Protein AF-A0A7C1D3D1-F1 (afdb_monomer)

Solvent-accessible surface area (backbone atoms only — not comparable to full-atom values): 54475 Å² total; per-residue (Å²): 85,55,69,66,58,36,44,49,54,46,43,68,44,29,42,27,50,75,48,69,66,54,50,51,54,50,48,35,51,50,38,66,55,61,50,80,50,74,45,80,40,49,67,90,71,43,59,75,74,49,47,86,42,44,49,35,44,33,32,59,25,36,41,66,65,85,86,52,43,33,40,32,36,40,33,36,32,58,39,58,66,38,72,73,76,35,51,70,59,54,49,52,50,50,39,48,59,34,65,21,75,82,83,52,78,71,43,47,34,33,44,34,39,42,33,24,75,78,29,44,51,36,33,49,28,46,36,34,63,47,81,76,77,80,70,78,70,87,78,82,76,95,82,75,89,77,87,81,67,101,70,86,67,79,77,73,73,89,63,86,62,52,44,38,35,30,30,41,70,27,3,59,90,31,67,41,52,56,59,38,74,40,44,35,68,49,33,40,43,74,87,57,67,58,41,72,67,56,54,51,54,46,53,40,40,69,59,55,52,52,53,49,44,56,53,50,50,53,48,41,54,54,45,24,57,50,44,51,49,47,42,71,74,33,71,66,57,36,52,49,28,65,75,40,72,48,50,49,56,62,48,28,54,48,53,56,47,50,52,50,52,48,56,35,50,20,65,57,7,49,28,62,16,47,87,90,52,60,86,42,72,12,36,66,54,38,73,59,38,50,75,68,43,74,46,39,86,76,93,43,55,42,54,73,44,48,45,46,46,34,55,39,39,26,26,56,24,67,83,27,54,92,59,71,23,50,36,76,80,49,67,17,20,41,60,53,54,45,72,60,90,33,45,57,69,60,67,51,62,70,91,84,46,86,58,84,52,63,56,59,57,41,45,48,81,50,70,42,99,89,68,46,73,17,73,8,56,53,43,53,51,68,48,51,51,62,34,52,61,58,70,48,102,47,41,41,56,57,45,50,26,52,58,55,50,27,61,48,47,44,63,46,56,51,58,39,84,93,43,43,70,58,51,52,51,39,58,72,63,70,54,89,59,41,59,58,51,53,26,50,76,61,69,51,73,87,76,56,62,72,56,41,49,50,51,36,52,53,52,49,42,54,50,50,42,50,68,70,59,51,74,60,81,39,74,45,76,61,55,60,74,43,44,48,84,82,48,48,82,43,71,50,60,38,64,42,83,40,74,53,81,63,92,64,80,77,61,52,61,69,48,47,46,49,43,69,75,43,36,88,81,37,40,57,56,42,46,54,39,57,77,66,74,60,74,50,101,92,46,64,79,79,66,47,64,71,54,58,78,38,26,69,63,53,45,50,54,65,73,69,46,73,47,75,36,67,67,29,43,39,24,62,55,63,53,42,35,48,53,51,50,43,51,51,44,59,45,38,52,68,69,54,57,92,83,76,62,81,69,77,69,96,67,81,91,76,90,84,88,89,85,86,89,88,88,90,88,86,81,88,71,47,76,49,78,76,82,47,64,47,79,51,60,88,79,43,43,31,40,33,40,46,38,36,56,51,25,58,53,66,68,61,53,51,54,49,49,54,54,47,55,52,50,47,72,75,54,66,79,86,75,52,75,65,56,48,52,49,48,40,63,66,58,50,60,52,53,55,54,41,52,53,69,48,70,26,54,47,66,39,35,40,59,80,50,31,51,48,45,50,50,42,67,55,69,42,51,81,74,48,26,40,56,52,28,34,25,40,42,29,35,36,35,43,38,32,36,28,40,33,92,97,46,57,66,68,60,52,50,51,48,35,54,52,52,30,39,53,56,47,23,58,77,67,75,43,72,90,62,75,52,56,40,91,75,64,29,75,44,75,58,84,44,68,61,52,45,48,48,51,48,51,48,47,71,44,44,51,63,78,45,71,56,58,94,72,38,53,46,78,48,75,43,97,74,89,81,91,76,76,86,83,90,87,91,87,89,89,90,91,89,86,88,89,88,90,85,89,79,94,75,90,79,78,87,75,82,82,75,92,42,71,37,53,48,44,46,49,34,61,74,69,19,48,36,29,21,18,75,46,61,63,28,28,53,41,21,49,50,39,54,52,44,62,38,58,51,66,54,76,56,69,90,76,57,70,70,63,77,85,43,75,87,33,44,29,68,39,58,69,86,62,76,81,81,80,42,94,85,47,47,62,57,52,55,47,44,66,60,44,48,60,56,38,68,73,44,81,50,68,70,61,27,49,51,43,45,48,67,62,75,105

Sequence (952 aa):
MDKHQARNLIKETFENSFEKDRFTGFIKNLLNRIEAAPLTYQGNYIPEKFRPSIKTLERIGKFSDGENSLDILIITLQKETSLERARTMQRNFIAWYLNGSRGGEMKDAALVAYVSPDSADWRFSLVKMDYKFDLPAPQADASRQAGKTDTGKVKVKQDFTPARRWSFLVGVNEKSHTAQSRLIKILADDEHNPTLAQLEEAFNIETVTKEFFLKYRELFIRTKEALDRVVKNDPKIKADFEAKGVDTVNFAKKLLGQIVFLYFLQKKGWFGVGRDDDWGTGSKHFLRELFEKKHSDYENFFDEILEPLFYEALRTGKDREHIDYYYSRFNCKIPFLNGGLFDPIGNYDWVHTDIHLPNELFSNSRKTKEGDEGDGVLDVFDRYNFTVREEEPLEKEVAIDPELLGKAYEKFNAIRPDNFDEFTKALKSGRKGEENKFNKKFGVYYTPREIVHYMCQQSLINYLHTELNTSPVSYQNIGNAQTDAFGNRVKRGQQDLTIENRSQPEIKKEDIETFIKYSDQVREHEAAVQAKGRETRDYSYKIPESIRQNAARIDQKLAEITVCDPAVGSGAFPVGMMNEIVRARNVLSVFLNHSDTDIPAPESNTDISVCENTTDKNVCVTITRRNLPHWTKEGAIYWITFRLADSLPREKLNQWKAKRDYWISRHPEPWSDEEWKEYNRRFGSRLEKWLDVGYGSCTLAKPAIREIVQECILRFNGERLLVHAGVIMPNHVHLLLEPLAGNSLSDLLKGMKGASSRKINQLLNTTGNRFWMDESYDHIVRSEAQYQHFIRYIMENPIKANLSEGQYWLYEGSTGIPACDSQTGMSVPHNSQTGMSVPHNSQTRMSVPRSDYEFKRRCIEHSLYGVDIDPGAVEIAKLRLWLSLVVDEEDIRQIKPLPNLDYKIVCGNSLLGVEKNLFNNQLFAELERLKPFYFDETNPSKKQEYKKQIDD

pLDDT: mean 74.48, std 19.75, range [20.23, 97.75]

Structure (mmCIF, N/CA/C/O backbone):
data_AF-A0A7C1D3D1-F1
#
_entry.id   AF-A0A7C1D3D1-F1
#
loop_
_atom_site.group_PDB
_atom_site.id
_atom_site.type_symbol
_atom_site.label_atom_id
_atom_site.label_alt_id
_atom_site.label_comp_id
_atom_site.label_asym_id
_atom_site.label_entity_id
_atom_site.label_seq_id
_atom_site.pdbx_PDB_ins_code
_atom_site.Cartn_x
_atom_site.Cartn_y
_atom_site.Cartn_z
_atom_site.occupancy
_atom_site.B_iso_or_equiv
_atom_site.auth_seq_id
_atom_site.auth_comp_id
_atom_site.auth_asym_id
_atom_site.auth_atom_id
_atom_site.pdbx_PDB_model_num
ATOM 1 N N . MET A 1 1 ? 6.795 -21.781 33.298 1.00 85.50 1 MET A N 1
ATOM 2 C CA . MET A 1 1 ? 6.417 -22.670 32.163 1.00 85.50 1 MET A CA 1
ATOM 3 C C . MET A 1 1 ? 7.603 -22.775 31.205 1.00 85.50 1 MET A C 1
ATOM 5 O O . MET A 1 1 ? 8.284 -21.776 31.012 1.00 85.50 1 MET A O 1
ATOM 9 N N . ASP A 1 2 ? 7.898 -23.935 30.603 1.00 87.81 2 ASP A N 1
ATOM 10 C CA . ASP A 1 2 ? 9.023 -24.028 29.652 1.00 87.81 2 ASP A CA 1
ATOM 11 C C . ASP A 1 2 ? 8.688 -23.453 28.254 1.00 87.81 2 ASP A C 1
ATOM 13 O O . ASP A 1 2 ? 7.528 -23.233 27.896 1.00 87.81 2 ASP A O 1
ATOM 17 N N . LYS A 1 3 ? 9.712 -23.202 27.423 1.00 85.81 3 LYS A N 1
ATOM 18 C CA . LYS A 1 3 ? 9.529 -22.595 26.087 1.00 85.81 3 LYS A CA 1
ATOM 19 C C . LYS A 1 3 ? 8.708 -23.456 25.123 1.00 85.81 3 LYS A C 1
ATOM 21 O O . LYS A 1 3 ? 8.092 -22.910 24.210 1.00 85.81 3 LYS A O 1
ATOM 26 N N . HIS A 1 4 ? 8.737 -24.778 25.264 1.00 87.12 4 HIS A N 1
ATOM 27 C CA . HIS A 1 4 ? 7.985 -25.687 24.403 1.00 87.12 4 HIS A CA 1
ATOM 28 C C . HIS A 1 4 ? 6.501 -25.680 24.784 1.00 87.12 4 HIS A C 1
ATOM 30 O O . HIS A 1 4 ? 5.641 -25.549 23.917 1.00 87.12 4 HIS A O 1
ATOM 36 N N . GLN A 1 5 ? 6.201 -25.718 26.082 1.00 90.69 5 GLN A N 1
ATOM 37 C CA . GLN A 1 5 ? 4.853 -25.537 26.617 1.00 90.69 5 GLN A CA 1
ATOM 38 C C . GLN A 1 5 ? 4.266 -24.179 26.205 1.00 90.69 5 GLN A C 1
ATOM 40 O O . GLN A 1 5 ? 3.139 -24.129 25.719 1.00 90.69 5 GLN A O 1
ATOM 45 N N . ALA A 1 6 ? 5.052 -23.099 26.293 1.00 90.69 6 ALA A N 1
ATOM 46 C CA . ALA A 1 6 ? 4.629 -21.767 25.857 1.00 90.69 6 ALA A CA 1
ATOM 47 C C . ALA A 1 6 ? 4.266 -21.725 24.361 1.00 90.69 6 ALA A C 1
ATOM 49 O O . ALA A 1 6 ? 3.249 -21.143 23.986 1.00 90.69 6 ALA A O 1
ATOM 50 N N . ARG A 1 7 ? 5.067 -22.373 23.500 1.00 91.00 7 ARG A N 1
ATOM 51 C CA . ARG A 1 7 ? 4.778 -22.496 22.059 1.00 91.00 7 ARG A CA 1
ATOM 52 C C . ARG A 1 7 ? 3.476 -23.237 21.802 1.00 91.00 7 ARG A C 1
ATOM 54 O O . ARG A 1 7 ? 2.664 -22.758 21.016 1.00 91.00 7 ARG A O 1
ATOM 61 N N . ASN A 1 8 ? 3.275 -24.369 22.473 1.00 92.19 8 ASN A N 1
ATOM 62 C CA . ASN A 1 8 ? 2.062 -25.165 22.321 1.00 92.19 8 ASN A CA 1
ATOM 63 C C . ASN A 1 8 ? 0.826 -24.387 22.773 1.00 92.19 8 ASN A C 1
ATOM 65 O O . ASN A 1 8 ? -0.146 -24.343 22.030 1.00 92.19 8 ASN A O 1
ATOM 69 N N . LEU A 1 9 ? 0.893 -23.690 23.911 1.00 94.44 9 LEU A N 1
ATOM 70 C CA . LEU A 1 9 ? -0.209 -22.864 24.404 1.00 94.44 9 LEU A CA 1
ATOM 71 C C . LEU A 1 9 ? -0.595 -21.761 23.407 1.00 94.44 9 LEU A C 1
ATOM 73 O O . LEU A 1 9 ? -1.779 -21.550 23.136 1.00 94.44 9 LEU A O 1
ATOM 77 N N . ILE A 1 10 ? 0.397 -21.065 22.838 1.00 94.44 10 ILE A N 1
ATOM 78 C CA . ILE A 1 10 ? 0.148 -20.053 21.803 1.00 94.44 10 ILE A CA 1
ATOM 79 C C . ILE A 1 10 ? -0.471 -20.707 20.572 1.00 94.44 10 ILE A C 1
ATOM 81 O O . ILE A 1 10 ? -1.467 -20.203 20.074 1.00 94.44 10 ILE A O 1
ATOM 85 N N . LYS A 1 11 ? 0.073 -21.831 20.099 1.00 93.50 11 LYS A N 1
ATOM 86 C CA . LYS A 1 11 ? -0.432 -22.533 18.916 1.00 93.50 11 LYS A CA 1
ATOM 87 C C . LYS A 1 11 ? -1.883 -22.989 19.097 1.00 93.50 11 LYS A C 1
ATOM 89 O O . LYS A 1 11 ? -2.734 -22.714 18.257 1.00 93.50 11 LYS A O 1
ATOM 94 N N . GLU A 1 12 ? -2.185 -23.626 20.224 1.00 94.56 12 GLU A N 1
ATOM 95 C CA . GLU A 1 12 ? -3.533 -24.080 20.579 1.00 94.56 12 GLU A CA 1
ATOM 96 C C . GLU A 1 12 ? -4.528 -22.922 20.676 1.00 94.56 12 GLU A C 1
ATOM 98 O O . GLU A 1 12 ? -5.694 -23.082 20.318 1.00 94.56 12 GLU A O 1
ATOM 103 N N . THR A 1 13 ? -4.080 -21.746 21.116 1.00 95.19 13 THR A N 1
ATOM 104 C CA . THR A 1 13 ? -4.948 -20.569 21.239 1.00 95.19 13 THR A CA 1
ATOM 105 C C . THR A 1 13 ? -5.093 -19.824 19.909 1.00 95.19 13 THR A C 1
ATOM 107 O O . THR A 1 13 ? -6.203 -19.466 19.535 1.00 95.19 13 THR A O 1
ATOM 110 N N . PHE A 1 14 ? -3.992 -19.574 19.196 1.00 95.19 14 PHE A N 1
ATOM 111 C CA . PHE A 1 14 ? -3.910 -18.615 18.088 1.00 95.19 14 PHE A CA 1
ATOM 112 C C . PHE A 1 14 ? -3.976 -19.242 16.689 1.00 95.19 14 PHE A C 1
ATOM 114 O O . PHE A 1 14 ? -4.150 -18.492 15.739 1.00 95.19 14 PHE A O 1
ATOM 121 N N . GLU A 1 15 ? -3.865 -20.564 16.526 1.00 94.00 15 GLU A N 1
ATOM 122 C CA . GLU A 1 15 ? -4.040 -21.239 15.217 1.00 94.00 15 GLU A CA 1
ATOM 123 C C . GLU A 1 15 ? -5.403 -21.941 15.097 1.00 94.00 15 GLU A C 1
ATOM 125 O O . GLU A 1 15 ? -5.578 -22.888 14.336 1.00 94.00 15 GLU A O 1
ATOM 130 N N . ASN A 1 16 ? -6.373 -21.519 15.908 1.00 93.00 16 ASN A N 1
ATOM 131 C CA . ASN A 1 16 ? -7.685 -22.143 16.017 1.00 93.00 16 ASN A CA 1
ATOM 132 C C . ASN A 1 16 ? -8.775 -21.078 16.174 1.00 93.00 16 ASN A C 1
ATOM 134 O O . ASN A 1 16 ? -8.510 -19.955 16.619 1.00 93.00 16 ASN A O 1
ATOM 138 N N . SER A 1 17 ? -10.019 -21.473 15.895 1.00 93.06 17 SER A N 1
ATOM 139 C CA . SER A 1 17 ? -11.197 -20.639 16.130 1.00 93.06 17 SER A CA 1
ATOM 140 C C . SER A 1 17 ? -11.297 -20.185 17.584 1.00 93.06 17 SER A C 1
ATOM 142 O O . SER A 1 17 ? -10.902 -20.919 18.503 1.00 93.06 17 SER A O 1
ATOM 144 N N . PHE A 1 18 ? -11.839 -18.981 17.785 1.00 94.50 18 PHE A N 1
ATOM 145 C CA . PHE A 1 18 ? -11.910 -18.366 19.107 1.00 94.50 18 PHE A CA 1
ATOM 146 C C . PHE A 1 18 ? -12.724 -19.219 20.082 1.00 94.50 18 PHE A C 1
ATOM 148 O O . PHE A 1 18 ? -13.875 -19.569 19.829 1.00 94.50 18 PHE A O 1
ATOM 155 N N . GLU A 1 19 ? -12.143 -19.481 21.249 1.00 93.69 19 GLU A N 1
ATOM 156 C CA . GLU A 1 19 ? -12.828 -20.127 22.358 1.00 93.69 19 GLU A CA 1
ATOM 157 C C . GLU A 1 19 ? -12.471 -19.421 23.659 1.00 93.69 19 GLU A C 1
ATOM 159 O O . GLU A 1 19 ? -11.299 -19.231 23.998 1.00 93.69 19 GLU A O 1
ATOM 164 N N . LYS A 1 20 ? -13.507 -19.028 24.401 1.00 92.75 20 LYS A N 1
ATOM 165 C CA . LYS A 1 20 ? -13.372 -18.194 25.595 1.00 92.75 20 LYS A CA 1
ATOM 166 C C . LYS A 1 20 ? -12.507 -18.837 26.676 1.00 92.75 20 LYS A C 1
ATOM 168 O O . LYS A 1 20 ? -11.719 -18.131 27.307 1.00 92.75 20 LYS A O 1
ATOM 173 N N . ASP A 1 21 ? -12.635 -20.143 26.886 1.00 93.19 21 ASP A N 1
ATOM 174 C CA . ASP A 1 21 ? -11.895 -20.847 27.934 1.00 93.19 21 ASP A CA 1
ATOM 175 C C . ASP A 1 21 ? -10.408 -20.955 27.587 1.00 93.19 21 ASP A C 1
ATOM 177 O O . ASP A 1 21 ? -9.565 -20.625 28.426 1.00 93.19 21 ASP A O 1
ATOM 181 N N . ARG A 1 22 ? -10.076 -21.280 26.328 1.00 94.69 22 ARG A N 1
ATOM 182 C CA . ARG A 1 22 ? -8.693 -21.249 25.823 1.00 94.69 22 ARG A CA 1
ATOM 183 C C . ARG A 1 22 ? -8.091 -19.851 25.919 1.00 94.69 22 ARG A C 1
ATOM 185 O O . ARG A 1 22 ? -7.004 -19.696 26.470 1.00 94.69 22 ARG A O 1
ATOM 192 N N . PHE A 1 23 ? -8.818 -18.821 25.484 1.00 95.25 23 PHE A N 1
ATOM 193 C CA . PHE A 1 23 ? -8.365 -17.433 25.595 1.00 95.25 23 PHE A CA 1
ATOM 194 C C . PHE A 1 23 ? -8.132 -17.010 27.053 1.00 95.25 23 PHE A C 1
ATOM 196 O O . PHE A 1 23 ? -7.098 -16.433 27.384 1.00 95.25 23 PHE A O 1
ATOM 203 N N . THR A 1 24 ? -9.058 -17.337 27.955 1.00 93.75 24 THR A N 1
ATOM 204 C CA . THR A 1 24 ? -8.930 -17.013 29.383 1.00 93.75 24 THR A CA 1
ATOM 205 C C . THR A 1 24 ? -7.751 -17.753 30.018 1.00 93.75 24 THR A C 1
ATOM 207 O O . THR A 1 24 ? -7.014 -17.168 30.814 1.00 93.75 24 THR A O 1
ATOM 210 N N . GLY A 1 25 ? -7.546 -19.025 29.660 1.00 93.50 25 GLY A N 1
ATOM 211 C CA . GLY A 1 25 ? -6.389 -19.815 30.076 1.00 93.50 25 GLY A CA 1
ATOM 212 C C . GLY A 1 25 ? -5.076 -19.204 29.592 1.00 93.50 25 GLY A C 1
ATOM 213 O O . GLY A 1 25 ? -4.156 -19.014 30.387 1.00 93.50 25 GLY A O 1
ATOM 214 N N . PHE A 1 26 ? -5.012 -18.810 28.323 1.00 95.62 26 PHE A N 1
ATOM 215 C CA . PHE A 1 26 ? -3.870 -18.104 27.753 1.00 95.62 26 PHE A CA 1
ATOM 216 C C . PHE A 1 26 ? -3.559 -16.802 28.507 1.00 95.62 26 PHE A C 1
ATOM 218 O O . PHE A 1 26 ? -2.425 -16.609 28.934 1.00 95.62 26 PHE A O 1
ATOM 225 N N . ILE A 1 27 ? -4.557 -15.945 28.755 1.00 95.69 27 ILE A N 1
ATOM 226 C CA . ILE A 1 27 ? -4.365 -14.671 29.470 1.00 95.69 27 ILE A CA 1
ATOM 227 C C . ILE A 1 27 ? -3.850 -14.881 30.897 1.00 95.69 27 ILE A C 1
ATOM 229 O O . ILE A 1 27 ? -2.981 -14.137 31.347 1.00 95.69 27 ILE A O 1
ATOM 233 N N . LYS A 1 28 ? -4.362 -15.889 31.612 1.00 92.81 28 LYS A N 1
ATOM 234 C CA . LYS A 1 28 ? -3.890 -16.216 32.967 1.00 92.81 28 LYS A CA 1
ATOM 235 C C . LYS A 1 28 ? -2.410 -16.585 32.985 1.00 92.81 28 LYS A C 1
ATOM 237 O O . LYS A 1 28 ? -1.711 -16.159 33.893 1.00 92.81 28 LYS A O 1
ATOM 242 N N . ASN A 1 29 ? -1.948 -17.336 31.984 1.00 92.88 29 ASN A N 1
ATOM 243 C CA . ASN A 1 29 ? -0.531 -17.674 31.840 1.00 92.88 29 ASN A CA 1
ATOM 244 C C . ASN A 1 29 ? 0.295 -16.476 31.356 1.00 92.88 29 ASN A C 1
ATOM 246 O O . ASN A 1 29 ? 1.418 -16.298 31.797 1.00 92.88 29 ASN A O 1
ATOM 250 N N . LEU A 1 30 ? -0.252 -15.636 30.471 1.00 94.00 30 LEU A N 1
ATOM 251 C CA . LEU A 1 30 ? 0.457 -14.464 29.955 1.00 94.00 30 LEU A CA 1
ATOM 252 C C . LEU A 1 30 ? 0.711 -13.415 31.043 1.00 94.00 30 LEU A C 1
ATOM 254 O O . LEU A 1 30 ? 1.758 -12.782 31.040 1.00 94.00 30 LEU A O 1
ATOM 258 N N . LEU A 1 31 ? -0.257 -13.200 31.937 1.00 93.19 31 LEU A N 1
ATOM 259 C CA . LEU A 1 31 ? -0.202 -12.161 32.970 1.00 93.19 31 LEU A CA 1
ATOM 260 C C . LEU A 1 31 ? 0.178 -12.694 34.359 1.00 93.19 31 LEU A C 1
ATOM 262 O O . LEU A 1 31 ? 0.210 -11.911 35.307 1.00 93.19 31 LEU A O 1
ATOM 266 N N . ASN A 1 32 ? 0.410 -14.005 34.493 1.00 89.00 32 ASN A N 1
ATOM 267 C CA . ASN A 1 32 ? 0.604 -14.774 35.735 1.00 89.00 32 ASN A CA 1
ATOM 268 C C . ASN A 1 32 ? -0.574 -14.742 36.734 1.00 89.00 32 ASN A C 1
ATOM 270 O O . ASN A 1 32 ? -0.829 -15.716 37.444 1.00 89.00 32 ASN A O 1
ATOM 274 N N . ARG A 1 33 ? -1.347 -13.653 36.779 1.00 84.81 33 ARG A N 1
ATOM 275 C CA . ARG A 1 33 ? -2.555 -13.485 37.591 1.00 84.81 33 ARG A CA 1
ATOM 276 C C . ARG A 1 33 ? -3.531 -12.517 36.927 1.00 84.81 33 ARG A C 1
ATOM 278 O O . ARG A 1 33 ? -3.123 -11.534 36.321 1.00 84.81 33 ARG A O 1
ATOM 285 N N . ILE A 1 34 ? -4.828 -12.746 37.116 1.00 88.81 34 ILE A N 1
ATOM 286 C CA . ILE A 1 34 ? -5.884 -11.769 36.816 1.00 88.81 34 ILE A CA 1
ATOM 287 C C . ILE A 1 34 ? -6.905 -11.764 37.953 1.00 88.81 34 ILE A C 1
ATOM 289 O O . ILE A 1 34 ? -7.229 -12.815 38.507 1.00 88.81 34 ILE A O 1
ATOM 293 N N . GLU A 1 35 ? -7.436 -10.593 38.286 1.00 88.62 35 GLU A N 1
ATOM 294 C CA . GLU A 1 35 ? -8.586 -10.474 39.179 1.00 88.62 35 GLU A CA 1
ATOM 295 C C . GLU A 1 35 ? -9.862 -10.704 38.360 1.00 88.62 35 GLU A C 1
ATOM 297 O O . GLU A 1 35 ? -10.141 -9.972 37.405 1.00 88.62 35 GLU A O 1
ATOM 302 N N . ALA A 1 36 ? -10.638 -11.734 38.702 1.00 81.88 36 ALA A N 1
ATOM 303 C CA . ALA A 1 36 ? -11.886 -12.028 38.007 1.00 81.88 36 ALA A CA 1
ATOM 304 C C . ALA A 1 36 ? -12.906 -10.906 38.253 1.00 81.88 36 ALA A C 1
ATOM 306 O O . ALA A 1 36 ? -13.328 -10.668 39.381 1.00 81.88 36 ALA A O 1
ATOM 307 N N . ALA A 1 37 ? -13.327 -10.233 37.183 1.00 80.44 37 ALA A N 1
ATOM 308 C CA . ALA A 1 37 ? -14.263 -9.112 37.258 1.00 80.44 37 ALA A CA 1
ATOM 309 C C . ALA A 1 37 ? -15.312 -9.181 36.132 1.00 80.44 37 ALA A C 1
ATOM 311 O O . ALA A 1 37 ? -15.426 -8.218 35.357 1.00 80.44 37 ALA A O 1
ATOM 312 N N . PRO A 1 38 ? -16.054 -10.304 36.017 1.00 80.25 38 PRO A N 1
ATOM 313 C CA . PRO A 1 38 ? -16.938 -10.574 34.893 1.00 80.25 38 PRO A CA 1
ATOM 314 C C . PRO A 1 38 ? -18.013 -9.494 34.761 1.00 80.25 38 PRO A C 1
ATOM 316 O O . PRO A 1 38 ? -18.730 -9.191 35.715 1.00 80.25 38 PRO A O 1
ATOM 319 N N . LEU A 1 39 ? -18.120 -8.891 33.580 1.00 82.06 39 LEU A N 1
ATOM 320 C CA . LEU A 1 39 ? -19.143 -7.893 33.280 1.00 82.06 39 LEU A CA 1
ATOM 321 C C . LEU A 1 39 ? -19.487 -7.935 31.795 1.00 82.06 39 LEU A C 1
ATOM 323 O O . LEU A 1 39 ? -18.600 -7.790 30.966 1.00 82.06 39 LEU A O 1
ATOM 327 N N . THR A 1 40 ? -20.764 -8.096 31.454 1.00 82.12 40 THR A N 1
ATOM 328 C CA . THR A 1 40 ? -21.220 -8.144 30.056 1.00 82.12 40 THR A CA 1
ATOM 329 C C . THR A 1 40 ? -22.123 -6.960 29.740 1.00 82.12 40 THR A C 1
ATOM 331 O O . THR A 1 40 ? -23.067 -6.665 30.472 1.00 82.12 40 THR A O 1
ATOM 334 N N . TYR A 1 41 ? -21.860 -6.302 28.616 1.00 79.94 41 TYR A N 1
ATOM 335 C CA . TYR A 1 41 ? -22.664 -5.230 28.054 1.00 79.94 41 TYR A CA 1
ATOM 336 C C . TYR A 1 41 ? -23.212 -5.647 26.689 1.00 79.94 41 TYR A C 1
ATOM 338 O O . TYR A 1 41 ? -22.479 -6.122 25.822 1.00 79.94 41 TYR A O 1
ATOM 346 N N . GLN A 1 42 ? -24.509 -5.417 26.488 1.00 79.69 42 GLN A N 1
ATOM 347 C CA . GLN A 1 42 ? -25.218 -5.693 25.238 1.00 79.69 42 GLN A CA 1
ATOM 348 C C . GLN A 1 42 ? -26.399 -4.729 25.049 1.00 79.69 42 GLN A C 1
ATOM 350 O O . GLN A 1 42 ? -26.847 -4.085 26.002 1.00 79.69 42 GLN A O 1
ATOM 355 N N . GLY A 1 43 ? -26.902 -4.607 23.819 1.00 74.06 43 GLY A N 1
ATOM 356 C CA . GLY A 1 43 ? -28.086 -3.799 23.504 1.00 74.06 43 GLY A CA 1
ATOM 357 C C . GLY A 1 43 ? -27.928 -2.316 23.863 1.00 74.06 43 GLY A C 1
ATOM 358 O O . GLY A 1 43 ? -27.004 -1.643 23.399 1.00 74.06 43 GLY A O 1
ATOM 359 N N . ASN A 1 44 ? -28.821 -1.797 24.713 1.00 71.50 44 ASN A N 1
ATOM 360 C CA . ASN A 1 44 ? -28.851 -0.378 25.092 1.00 71.50 44 ASN A CA 1
ATOM 361 C C . ASN A 1 44 ? -27.587 0.097 25.825 1.00 71.50 44 ASN A C 1
ATOM 363 O O . ASN A 1 44 ? -27.313 1.295 25.857 1.00 71.50 44 ASN A O 1
ATOM 367 N N . TYR A 1 45 ? -26.791 -0.827 26.367 1.00 77.06 45 TYR A N 1
ATOM 368 C CA . TYR A 1 45 ? -25.536 -0.501 27.034 1.00 77.06 45 TYR A CA 1
ATOM 369 C C . TYR A 1 45 ? -24.371 -0.236 26.064 1.00 77.06 45 TYR A C 1
ATOM 371 O O . TYR A 1 45 ? -23.359 0.334 26.467 1.00 77.06 45 TYR A O 1
ATOM 379 N N . ILE A 1 46 ? -24.496 -0.583 24.787 1.00 83.38 46 ILE A N 1
ATOM 380 C CA . ILE A 1 46 ? -23.534 -0.145 23.771 1.00 83.38 46 ILE A CA 1
ATOM 381 C C . ILE A 1 46 ? -24.015 1.210 23.243 1.00 83.38 46 ILE A C 1
ATOM 383 O O . ILE A 1 46 ? -25.197 1.314 22.894 1.00 83.38 46 ILE A O 1
ATOM 387 N N . PRO A 1 47 ? -23.167 2.255 23.187 1.00 80.56 47 PRO A N 1
ATOM 388 C CA . PRO A 1 47 ? -23.553 3.528 22.592 1.00 80.56 47 PRO A CA 1
ATOM 389 C C . PRO A 1 47 ? -24.020 3.335 21.154 1.00 80.56 47 PRO A C 1
ATOM 391 O O . PRO A 1 47 ? -23.408 2.598 20.385 1.00 80.56 47 PRO A O 1
ATOM 394 N N . GLU A 1 48 ? -25.089 4.031 20.785 1.00 78.62 48 GLU A N 1
ATOM 395 C CA . GLU A 1 48 ? -25.778 3.839 19.507 1.00 78.62 48 GLU A CA 1
ATOM 396 C C . GLU A 1 48 ? -24.846 3.932 18.293 1.00 78.62 48 GLU A C 1
ATOM 398 O O . GLU A 1 48 ? -24.931 3.089 17.406 1.00 78.62 48 GLU A O 1
ATOM 403 N N . LYS A 1 49 ? -23.880 4.860 18.318 1.00 79.81 49 LYS A N 1
ATOM 404 C CA . LYS A 1 49 ? -22.881 5.048 17.252 1.00 79.81 49 LYS A CA 1
ATOM 405 C C . LYS A 1 49 ? -21.978 3.832 16.986 1.00 79.81 49 LYS A C 1
ATOM 407 O O . LYS A 1 49 ? -21.428 3.725 15.901 1.00 79.81 49 LYS A O 1
ATOM 412 N N . PHE A 1 50 ? -21.827 2.916 17.946 1.00 84.50 50 PHE A N 1
ATOM 413 C CA . PHE A 1 50 ? -20.987 1.716 17.806 1.00 84.50 50 PHE A CA 1
ATOM 414 C C . PHE A 1 50 ? -21.795 0.437 17.523 1.00 84.50 50 PHE A C 1
ATOM 416 O O . PHE A 1 50 ? -21.232 -0.571 17.095 1.00 84.50 50 PHE A O 1
ATOM 423 N N . ARG A 1 51 ? -23.122 0.465 17.714 1.00 83.56 51 ARG A N 1
ATOM 424 C CA . ARG A 1 51 ? -24.013 -0.693 17.500 1.00 83.56 51 ARG A CA 1
ATOM 425 C C . ARG A 1 51 ? -23.986 -1.299 16.090 1.00 83.56 51 ARG A C 1
ATOM 427 O O . ARG A 1 51 ? -24.203 -2.508 16.012 1.00 83.56 51 ARG A O 1
ATOM 434 N N . PRO A 1 52 ? -23.720 -0.550 14.994 1.00 82.56 52 PRO A N 1
ATOM 435 C CA . PRO A 1 52 ? -23.636 -1.144 13.658 1.00 82.56 52 PRO A CA 1
ATOM 436 C C . PRO A 1 52 ? -22.536 -2.198 13.510 1.00 82.56 52 PRO A C 1
ATOM 438 O O . PRO A 1 52 ? -22.567 -2.985 12.569 1.00 82.56 52 PRO A O 1
ATOM 441 N N . SER A 1 53 ? -21.548 -2.208 14.406 1.00 84.31 53 SER A N 1
ATOM 442 C CA . SER A 1 53 ? -20.374 -3.073 14.283 1.00 84.31 53 SER A CA 1
ATOM 443 C C . SER A 1 53 ? -20.027 -3.838 15.558 1.00 84.31 53 SER A C 1
ATOM 445 O O . SER A 1 53 ? -19.431 -4.908 15.467 1.00 84.31 53 SER A O 1
ATOM 447 N N . ILE A 1 54 ? -20.422 -3.342 16.735 1.00 88.50 54 ILE A N 1
ATOM 448 C CA . ILE A 1 54 ? -20.223 -4.016 18.022 1.00 88.50 54 ILE A CA 1
ATOM 449 C C . ILE A 1 54 ? -21.538 -4.636 18.493 1.00 88.50 54 ILE A C 1
ATOM 451 O O . ILE A 1 54 ? -22.546 -3.940 18.639 1.00 88.50 54 ILE A O 1
ATOM 455 N N . LYS A 1 55 ? -21.514 -5.943 18.764 1.00 90.12 55 LYS A N 1
ATOM 456 C CA . LYS A 1 55 ? -22.656 -6.709 19.277 1.00 90.12 55 LYS A CA 1
ATOM 457 C C . LYS A 1 55 ? -22.644 -6.783 20.804 1.00 90.12 55 LYS A C 1
ATOM 459 O O . LYS A 1 55 ? -23.665 -6.506 21.433 1.00 90.12 55 LYS A O 1
ATOM 464 N N . THR A 1 56 ? -21.500 -7.130 21.396 1.00 91.38 56 THR A N 1
ATOM 465 C CA . THR A 1 56 ? -21.319 -7.247 22.855 1.00 91.38 56 THR A CA 1
ATOM 466 C C . THR A 1 56 ? -19.915 -6.809 23.287 1.00 91.38 56 THR A C 1
ATOM 468 O O . THR A 1 56 ? -18.964 -6.882 22.508 1.00 91.38 56 THR A O 1
ATOM 471 N N . LEU A 1 57 ? -19.792 -6.366 24.543 1.00 92.50 57 LEU A N 1
ATOM 472 C CA . LEU A 1 57 ? -18.519 -6.225 25.259 1.00 92.50 57 LEU A CA 1
ATOM 473 C C . LEU A 1 57 ? -18.597 -7.067 26.525 1.00 92.50 57 LEU A C 1
ATOM 475 O O . LEU A 1 57 ? -19.487 -6.854 27.344 1.00 92.50 57 LEU A O 1
ATOM 479 N N . GLU A 1 58 ? -17.655 -7.974 26.716 1.00 93.25 58 GLU A N 1
ATOM 480 C CA . GLU A 1 58 ? -17.502 -8.741 27.944 1.00 93.25 58 GLU A CA 1
ATOM 481 C C . GLU A 1 58 ? -16.131 -8.461 28.564 1.00 93.25 58 GLU A C 1
ATOM 483 O O . GLU A 1 58 ? -15.105 -8.662 27.930 1.00 93.25 58 GLU A O 1
ATOM 488 N N . ARG A 1 59 ? -16.093 -8.009 29.818 1.00 92.62 59 ARG A N 1
ATOM 489 C CA . ARG A 1 59 ? -14.871 -7.972 30.623 1.00 92.62 59 ARG A CA 1
ATOM 490 C C . ARG A 1 59 ? -14.746 -9.286 31.368 1.00 92.62 59 ARG A C 1
ATOM 492 O O . ARG A 1 59 ? -15.655 -9.622 32.118 1.00 92.62 59 ARG A O 1
ATOM 499 N N . ILE A 1 60 ? -13.622 -9.978 31.214 1.00 92.94 60 ILE A N 1
ATOM 500 C CA . ILE A 1 60 ? -13.354 -11.247 31.909 1.00 92.94 60 ILE A CA 1
ATOM 501 C C . ILE A 1 60 ? -12.454 -11.073 33.137 1.00 92.94 60 ILE A C 1
ATOM 503 O O . ILE A 1 60 ? -12.541 -11.854 34.083 1.00 92.94 60 ILE A O 1
ATOM 507 N N . GLY A 1 61 ? -11.641 -10.017 33.178 1.00 91.25 61 GLY A N 1
ATOM 508 C CA . GLY A 1 61 ? -10.777 -9.750 34.321 1.00 91.25 61 GLY A CA 1
ATOM 509 C C . GLY A 1 61 ? -10.124 -8.377 34.297 1.00 91.25 61 GLY A C 1
ATOM 510 O O . GLY A 1 61 ? -10.258 -7.622 33.330 1.00 91.25 61 GLY A O 1
ATOM 511 N N . LYS A 1 62 ? -9.422 -8.083 35.389 1.00 92.31 62 LYS A N 1
ATOM 512 C CA . LYS A 1 62 ? -8.552 -6.921 35.562 1.00 92.31 62 LYS A CA 1
ATOM 513 C C . LYS A 1 62 ? -7.132 -7.373 35.870 1.00 92.31 62 LYS A C 1
ATOM 515 O O . LYS A 1 62 ? -6.918 -8.430 36.465 1.00 92.31 62 LYS A O 1
ATOM 520 N N . PHE A 1 63 ? -6.177 -6.538 35.501 1.00 92.75 63 PHE A N 1
ATOM 521 C CA . PHE A 1 63 ? -4.768 -6.717 35.791 1.00 92.75 63 PHE A CA 1
ATOM 522 C C . PHE A 1 63 ? -4.142 -5.377 36.179 1.00 92.75 63 PHE A C 1
ATOM 524 O O . PHE A 1 63 ? -4.541 -4.324 35.684 1.00 92.75 63 PHE A O 1
ATOM 531 N N . SER A 1 64 ? -3.157 -5.421 37.070 1.00 89.25 64 SER A N 1
ATOM 532 C CA . SER A 1 64 ? -2.298 -4.281 37.363 1.00 89.25 64 SER A CA 1
ATOM 533 C C . SER A 1 64 ? -0.867 -4.762 37.544 1.00 89.25 64 SER A C 1
ATOM 535 O O . SER A 1 64 ? -0.621 -5.750 38.248 1.00 89.25 64 SER A O 1
ATOM 537 N N . ASP A 1 65 ? 0.062 -4.043 36.918 1.00 86.50 65 ASP A N 1
ATOM 538 C CA . ASP A 1 65 ? 1.504 -4.244 37.072 1.00 86.50 65 ASP A CA 1
ATOM 539 C C . ASP A 1 65 ? 2.081 -3.468 38.277 1.00 86.50 65 ASP A C 1
ATOM 541 O O . ASP A 1 65 ? 3.276 -3.547 38.542 1.00 86.50 65 ASP A O 1
ATOM 545 N N . GLY A 1 66 ? 1.228 -2.771 39.041 1.00 84.62 66 GLY A N 1
ATOM 546 C CA . GLY A 1 66 ? 1.594 -1.917 40.174 1.00 84.62 66 GLY A CA 1
ATOM 547 C C . GLY A 1 66 ? 1.601 -0.421 39.845 1.00 84.62 66 GLY A C 1
ATOM 548 O O . GLY A 1 66 ? 1.399 0.383 40.752 1.00 84.62 66 GLY A O 1
ATOM 549 N N . GLU A 1 67 ? 1.755 -0.054 38.571 1.00 85.06 67 GLU A N 1
ATOM 550 C CA . GLU A 1 67 ? 1.738 1.339 38.098 1.00 85.06 67 GLU A CA 1
ATOM 551 C C . GLU A 1 67 ? 0.544 1.622 37.178 1.00 85.06 67 GLU A C 1
ATOM 553 O O . GLU A 1 67 ? -0.082 2.673 37.282 1.00 85.06 67 GLU A O 1
ATOM 558 N N . ASN A 1 68 ? 0.206 0.669 36.310 1.00 88.81 68 ASN A N 1
ATOM 559 C CA . ASN A 1 68 ? -0.819 0.771 35.282 1.00 88.81 68 ASN A CA 1
ATOM 560 C C . ASN A 1 68 ? -1.988 -0.182 35.571 1.00 88.81 68 ASN A C 1
ATOM 562 O O . ASN A 1 68 ? -1.826 -1.257 36.167 1.00 88.81 68 ASN A O 1
ATOM 566 N N . SER A 1 69 ? -3.180 0.187 35.101 1.00 89.31 69 SER A N 1
ATOM 567 C CA . SER A 1 69 ? -4.395 -0.630 35.168 1.00 89.31 69 SER A CA 1
ATOM 568 C C . SER A 1 69 ? -4.845 -1.092 33.783 1.00 89.31 69 SER A C 1
ATOM 570 O O . SER A 1 69 ? -5.027 -0.287 32.863 1.00 89.31 69 SER A O 1
ATOM 572 N N . LEU A 1 70 ? -5.042 -2.406 33.645 1.00 92.56 70 LEU A N 1
ATOM 573 C CA . LEU A 1 70 ? -5.463 -3.063 32.415 1.00 92.56 70 LEU A CA 1
ATOM 574 C C . LEU A 1 70 ? -6.762 -3.843 32.613 1.00 92.56 70 LEU A C 1
ATOM 576 O O . LEU A 1 70 ? -6.928 -4.594 33.576 1.00 92.56 70 LEU A O 1
ATOM 580 N N . ASP A 1 71 ? -7.649 -3.748 31.629 1.00 93.25 71 ASP A N 1
ATOM 581 C CA . ASP A 1 71 ? -8.817 -4.619 31.524 1.00 93.25 71 ASP A CA 1
ATOM 582 C C . ASP A 1 71 ? -8.612 -5.697 30.457 1.00 93.25 71 ASP A C 1
ATOM 584 O O . ASP A 1 71 ? -8.000 -5.456 29.416 1.00 93.25 71 ASP A O 1
ATOM 588 N N . ILE A 1 72 ? -9.188 -6.876 30.690 1.00 95.44 72 ILE A N 1
ATOM 589 C CA . ILE A 1 72 ? -9.200 -7.967 29.720 1.00 95.44 72 ILE A CA 1
ATOM 590 C C . ILE A 1 72 ? -10.615 -8.120 29.176 1.00 95.44 72 ILE A C 1
ATOM 592 O O . ILE A 1 72 ? -11.553 -8.409 29.930 1.00 95.44 72 ILE A O 1
ATOM 596 N N . LEU A 1 73 ? -10.759 -7.908 27.870 1.00 95.62 73 LEU A N 1
ATOM 597 C CA . LEU A 1 73 ? -12.036 -7.742 27.188 1.00 95.62 73 LEU A CA 1
ATOM 598 C C . LEU A 1 73 ? -12.205 -8.742 26.037 1.00 95.62 73 LEU A C 1
ATOM 600 O O . LEU A 1 73 ? -11.256 -9.078 25.334 1.00 95.62 73 LEU A O 1
ATOM 604 N N . ILE A 1 74 ? -13.446 -9.149 25.801 1.00 95.69 74 ILE A N 1
ATOM 605 C CA . ILE A 1 74 ? -13.901 -9.896 24.631 1.00 95.69 74 ILE A CA 1
ATOM 606 C C . ILE A 1 74 ? -14.982 -9.056 23.955 1.00 95.6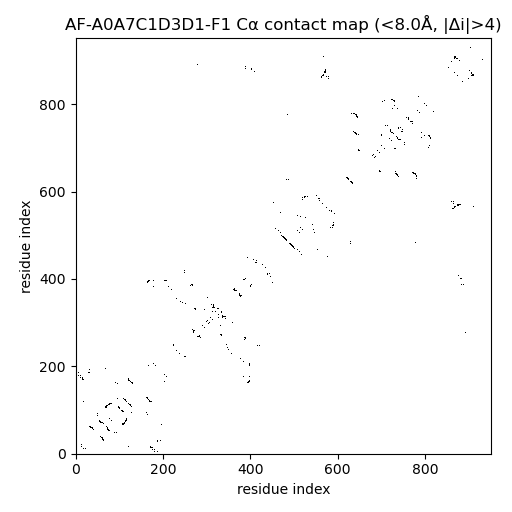9 74 ILE A C 1
ATOM 608 O O . ILE A 1 74 ? -15.983 -8.691 24.573 1.00 95.69 74 ILE A O 1
ATOM 612 N N . ILE A 1 75 ? -14.780 -8.740 22.683 1.00 94.31 75 ILE A N 1
ATOM 613 C CA . ILE A 1 75 ? -15.688 -7.939 21.870 1.00 94.31 75 ILE A CA 1
ATOM 614 C C . ILE A 1 75 ? -16.249 -8.821 20.768 1.00 94.31 75 ILE A C 1
ATOM 616 O O . ILE A 1 75 ? -15.516 -9.228 19.869 1.00 94.31 75 ILE A O 1
ATOM 620 N N . THR A 1 76 ? -17.555 -9.085 20.804 1.00 92.38 76 THR A N 1
ATOM 621 C CA . THR A 1 76 ? -18.222 -9.767 19.687 1.00 92.38 76 THR A CA 1
ATOM 622 C C . THR A 1 76 ? -18.682 -8.732 18.669 1.00 92.38 76 THR A C 1
ATOM 624 O O . THR A 1 76 ? -19.366 -7.762 19.016 1.00 92.38 76 THR A O 1
ATOM 627 N N . LEU A 1 77 ? -18.309 -8.934 17.412 1.00 91.62 77 LEU A N 1
ATOM 628 C CA . LEU A 1 77 ? -18.651 -8.066 16.291 1.00 91.62 77 LEU A CA 1
ATOM 629 C C . LEU A 1 77 ? -20.005 -8.457 15.679 1.00 91.62 77 LEU A C 1
ATOM 631 O O . LEU A 1 77 ? -20.483 -9.576 15.851 1.00 91.62 77 LEU A O 1
ATOM 635 N N . GLN A 1 78 ? -20.646 -7.520 14.978 1.00 86.56 78 GLN A N 1
ATOM 636 C CA . GLN A 1 78 ? -21.949 -7.758 14.339 1.00 86.56 78 GLN A CA 1
ATOM 637 C C . GLN A 1 78 ? -21.859 -8.586 13.055 1.00 86.56 78 GLN A C 1
ATOM 639 O O . GLN A 1 78 ? -22.739 -9.399 12.792 1.00 86.56 78 GLN A O 1
ATOM 644 N N . LYS A 1 79 ? -20.827 -8.348 12.242 1.00 82.19 79 LYS A N 1
ATOM 645 C CA . LYS A 1 79 ? -20.617 -8.989 10.938 1.00 82.19 79 LYS A CA 1
ATOM 646 C C . LYS A 1 79 ? -19.189 -9.507 10.850 1.00 82.19 79 LYS A C 1
ATOM 648 O O . LYS A 1 79 ? -18.301 -8.950 11.493 1.00 82.19 79 LYS A O 1
ATOM 653 N N . GLU A 1 80 ? -18.960 -10.511 10.014 1.00 72.75 80 GLU A N 1
ATOM 654 C CA . GLU A 1 80 ? -17.619 -11.038 9.749 1.00 72.75 80 GLU A CA 1
ATOM 655 C C . GLU A 1 80 ? -16.682 -9.956 9.199 1.00 72.75 80 GLU A C 1
ATOM 657 O O . GLU A 1 80 ? -15.638 -9.670 9.788 1.00 72.75 80 GLU A O 1
ATOM 662 N N . THR A 1 81 ? -17.140 -9.224 8.180 1.00 71.94 81 THR A N 1
ATOM 663 C CA . THR A 1 81 ? -16.406 -8.109 7.558 1.00 71.94 81 THR A CA 1
ATOM 664 C C . THR A 1 81 ? -16.025 -6.998 8.537 1.00 71.94 81 THR A C 1
ATOM 666 O O . THR A 1 81 ? -15.103 -6.222 8.279 1.00 71.94 81 THR A O 1
ATOM 669 N N . SER A 1 82 ? -16.687 -6.906 9.699 1.00 73.56 82 SER A N 1
ATOM 670 C CA . SER A 1 82 ? -16.319 -5.936 10.732 1.00 73.56 82 SER A CA 1
ATOM 671 C C . SER A 1 82 ? -14.938 -6.202 11.325 1.00 73.56 82 SER A C 1
ATOM 673 O O . SER A 1 82 ? -14.334 -5.244 11.806 1.00 73.56 82 SER A O 1
ATOM 675 N N . LEU A 1 83 ? -14.426 -7.440 11.289 1.00 77.88 83 LEU A N 1
ATOM 676 C CA . LEU A 1 83 ? -13.092 -7.775 11.800 1.00 77.88 83 LEU A CA 1
ATOM 677 C C . LEU A 1 83 ? -11.995 -7.026 11.031 1.00 77.88 83 LEU A C 1
ATOM 679 O O . LEU A 1 83 ? -11.019 -6.570 11.631 1.00 77.88 83 LEU A O 1
ATOM 683 N N . GLU A 1 84 ? -12.189 -6.842 9.725 1.00 71.00 84 GLU A N 1
ATOM 684 C CA . GLU A 1 84 ? -11.239 -6.170 8.840 1.00 71.00 84 GLU A CA 1
ATOM 685 C C . GLU A 1 84 ? -11.586 -4.703 8.579 1.00 71.00 84 GLU A C 1
ATOM 687 O O . GLU A 1 84 ? -10.694 -3.854 8.623 1.00 71.00 84 GLU A O 1
ATOM 692 N N . ARG A 1 85 ? -12.867 -4.388 8.339 1.00 70.75 85 ARG A N 1
ATOM 693 C CA . ARG A 1 85 ? -13.311 -3.066 7.861 1.00 70.75 85 ARG A CA 1
ATOM 694 C C . ARG A 1 85 ? -13.590 -2.052 8.970 1.00 70.75 85 ARG A C 1
ATOM 696 O O . ARG A 1 85 ? -13.648 -0.858 8.699 1.00 70.75 85 ARG A O 1
ATOM 703 N N . ALA A 1 86 ? -13.769 -2.493 10.217 1.00 72.12 86 ALA A N 1
ATOM 704 C CA . ALA A 1 86 ? -14.225 -1.624 11.305 1.00 72.12 86 ALA A CA 1
ATOM 705 C C . ALA A 1 86 ? -13.150 -1.341 12.372 1.00 72.12 86 ALA A C 1
ATOM 707 O O . ALA A 1 86 ? -13.473 -1.094 13.531 1.00 72.12 86 ALA A O 1
ATOM 708 N N . ARG A 1 87 ? -11.867 -1.368 11.988 1.00 78.88 87 ARG A N 1
ATOM 709 C CA . ARG A 1 87 ? -10.699 -1.192 12.875 1.00 78.88 87 ARG A CA 1
ATOM 710 C C . ARG A 1 87 ? -10.743 0.111 13.683 1.00 78.88 87 ARG A C 1
ATOM 712 O O . ARG A 1 87 ? -10.746 0.058 14.911 1.00 78.88 87 ARG A O 1
ATOM 719 N N . THR A 1 88 ? -10.904 1.245 13.006 1.00 77.62 88 THR A N 1
ATOM 720 C CA . THR A 1 88 ? -11.011 2.572 13.634 1.00 77.62 88 THR A CA 1
ATOM 721 C C . THR A 1 88 ? -12.174 2.632 14.617 1.00 77.62 88 THR A C 1
ATOM 723 O O . THR A 1 88 ? -12.032 3.116 15.737 1.00 77.62 88 THR A O 1
ATOM 726 N N . MET A 1 89 ? -13.320 2.060 14.239 1.00 82.25 89 MET A N 1
ATOM 727 C CA . MET A 1 89 ? -14.504 1.988 15.095 1.00 82.25 89 MET A CA 1
ATOM 728 C C . MET A 1 89 ? -14.254 1.105 16.330 1.00 82.25 89 MET A C 1
ATOM 730 O O . MET A 1 89 ? -14.612 1.503 17.438 1.00 82.25 89 MET A O 1
ATOM 734 N N . GLN A 1 90 ? -13.576 -0.039 16.176 1.00 87.94 90 GLN A N 1
ATOM 735 C CA . GLN A 1 90 ? -13.194 -0.929 17.279 1.00 87.94 90 GLN A CA 1
ATOM 736 C C . GLN A 1 90 ? -12.282 -0.199 18.277 1.00 87.94 90 GLN A C 1
ATOM 738 O O . GLN A 1 90 ? -12.552 -0.200 19.478 1.00 87.94 90 GLN A O 1
ATOM 743 N N . ARG A 1 91 ? -11.242 0.490 17.791 1.00 88.81 91 ARG A N 1
ATOM 744 C CA . ARG A 1 91 ? -10.337 1.288 18.631 1.00 88.81 91 ARG A CA 1
ATOM 745 C C . ARG A 1 91 ? -11.057 2.441 19.316 1.00 88.81 91 ARG A C 1
ATOM 747 O O . ARG A 1 91 ? -10.902 2.602 20.523 1.00 88.81 91 ARG A O 1
ATOM 754 N N . ASN A 1 92 ? -11.874 3.203 18.589 1.00 85.38 92 ASN A N 1
ATOM 755 C CA . ASN A 1 92 ? -12.655 4.312 19.145 1.00 85.38 92 ASN A CA 1
ATOM 756 C C . ASN A 1 92 ? -13.641 3.827 20.222 1.00 85.38 92 ASN A C 1
ATOM 758 O O . ASN A 1 92 ? -13.876 4.530 21.208 1.00 85.38 92 ASN A O 1
ATOM 762 N N . PHE A 1 93 ? -14.194 2.620 20.073 1.00 88.12 93 PHE A N 1
ATOM 763 C CA . PHE A 1 93 ? -15.047 1.999 21.083 1.00 88.12 93 PHE A CA 1
ATOM 764 C C . PHE A 1 93 ? -14.274 1.655 22.362 1.00 88.12 93 PHE A C 1
ATOM 766 O O . PHE A 1 93 ? -14.735 1.982 23.457 1.00 88.12 93 PHE A O 1
ATOM 773 N N . ILE A 1 94 ? -13.079 1.067 22.247 1.00 90.56 94 ILE A N 1
ATOM 774 C CA . ILE A 1 94 ? -12.238 0.790 23.419 1.00 90.56 94 ILE A CA 1
ATOM 775 C C . ILE A 1 94 ? -11.709 2.081 24.053 1.00 90.56 94 ILE A C 1
ATOM 777 O O . ILE A 1 94 ? -11.730 2.197 25.273 1.00 90.56 94 ILE A O 1
ATOM 781 N N . ALA A 1 95 ? -11.334 3.089 23.265 1.00 87.38 95 ALA A N 1
ATOM 782 C CA . ALA A 1 95 ? -10.953 4.406 23.779 1.00 87.38 95 ALA A CA 1
ATOM 783 C C . ALA A 1 95 ? -12.089 5.038 24.601 1.00 87.38 95 ALA A C 1
ATOM 785 O O . ALA A 1 95 ? -11.881 5.516 25.715 1.00 87.38 95 ALA A O 1
ATOM 786 N N . TRP A 1 96 ? -13.324 4.972 24.087 1.00 85.19 96 TRP A N 1
ATOM 787 C CA . TRP A 1 96 ? -14.518 5.398 24.820 1.00 85.19 96 TRP A CA 1
ATOM 788 C C . TRP A 1 96 ? -14.721 4.605 26.121 1.00 85.19 96 TRP A C 1
ATOM 790 O O . TRP A 1 96 ? -15.116 5.183 27.135 1.00 85.19 96 TRP A O 1
ATOM 800 N N . TYR A 1 97 ? -14.446 3.299 26.121 1.00 86.75 97 TYR A N 1
ATOM 801 C CA . TYR A 1 97 ? -14.526 2.460 27.318 1.00 86.75 97 TYR A CA 1
ATOM 802 C C . TYR A 1 97 ? -13.466 2.834 28.371 1.00 86.75 97 TYR A C 1
ATOM 804 O O . TYR A 1 97 ? -13.799 2.975 29.548 1.00 86.75 97 TYR A O 1
ATOM 812 N N . LEU A 1 98 ? -12.210 3.028 27.953 1.00 86.94 98 LEU A N 1
ATOM 813 C CA . LEU A 1 98 ? -11.080 3.348 28.834 1.00 86.94 98 LEU A CA 1
ATOM 814 C C . LEU A 1 98 ? -11.176 4.756 29.438 1.00 86.94 98 LEU A C 1
ATOM 816 O O . LEU A 1 98 ? -10.767 4.957 30.581 1.00 86.94 98 LEU A O 1
ATOM 820 N N . ASN A 1 99 ? -11.793 5.708 28.729 1.00 81.19 99 ASN A N 1
ATOM 821 C CA . ASN A 1 99 ? -11.962 7.098 29.171 1.00 81.19 99 ASN A CA 1
ATOM 822 C C . ASN A 1 99 ? -13.043 7.294 30.263 1.00 81.19 99 ASN A C 1
ATOM 824 O O . ASN A 1 99 ? -13.691 8.338 30.336 1.00 81.19 99 ASN A O 1
ATOM 828 N N . GLY A 1 100 ? -13.307 6.277 31.087 1.00 70.00 100 GLY A N 1
ATOM 829 C CA . GLY A 1 100 ? -14.184 6.399 32.255 1.00 70.00 100 GLY A CA 1
ATOM 830 C C . GLY A 1 100 ? -15.642 6.752 31.933 1.00 70.00 100 GLY A C 1
ATOM 831 O O . GLY A 1 100 ? -16.343 7.281 32.795 1.00 70.00 100 GLY A O 1
ATOM 832 N N . SER A 1 101 ? -16.131 6.444 30.722 1.00 61.16 101 SER A N 1
ATOM 833 C CA . SER A 1 101 ? -17.439 6.860 30.168 1.00 61.16 101 SER A CA 1
ATOM 834 C C . SER A 1 101 ? -18.689 6.480 30.980 1.00 61.16 101 SER A C 1
ATOM 836 O O . SER A 1 101 ? -19.811 6.805 30.590 1.00 61.16 101 SER A O 1
ATOM 838 N N . ARG A 1 102 ? -18.522 5.806 32.120 1.00 55.31 102 ARG A N 1
ATOM 839 C CA . ARG A 1 102 ? -19.585 5.425 33.057 1.00 55.31 102 ARG A CA 1
ATOM 840 C C . ARG A 1 102 ? -19.275 5.762 34.521 1.00 55.31 102 ARG A C 1
ATOM 842 O O . ARG A 1 102 ? -19.771 5.081 35.412 1.00 55.31 102 ARG A O 1
ATOM 849 N N . GLY A 1 103 ? -18.459 6.789 34.773 1.00 50.50 103 GLY A N 1
ATOM 850 C CA . GLY A 1 103 ? -18.148 7.261 36.130 1.00 50.50 103 GLY A CA 1
ATOM 851 C C . GLY A 1 103 ? -17.149 6.387 36.897 1.00 50.50 103 GLY A C 1
ATOM 852 O O . GLY A 1 103 ? -17.093 6.466 38.119 1.00 50.50 103 GLY A O 1
ATOM 853 N N . GLY A 1 104 ? -16.392 5.542 36.188 1.00 57.47 104 GLY A N 1
ATOM 854 C CA . GLY A 1 104 ? -15.275 4.772 36.742 1.00 57.47 104 GLY A CA 1
ATOM 855 C C . GLY A 1 104 ? -13.933 5.479 36.544 1.00 57.47 104 GLY A C 1
ATOM 856 O O . GLY A 1 104 ? -13.840 6.427 35.765 1.00 57.47 104 GLY A O 1
ATOM 857 N N . GLU A 1 105 ? -12.897 5.001 37.235 1.00 62.50 105 GLU A N 1
ATOM 858 C CA . GLU A 1 105 ? -11.519 5.475 37.058 1.00 62.50 105 GLU A CA 1
ATOM 859 C C . GLU A 1 105 ? -11.052 5.291 35.606 1.00 62.50 105 GLU A C 1
ATOM 861 O O . GLU A 1 105 ? -11.403 4.304 34.946 1.00 62.50 105 GLU A O 1
ATOM 866 N N . MET A 1 106 ? -10.286 6.267 35.107 1.00 72.94 106 MET A N 1
ATOM 867 C CA . MET A 1 106 ? -9.610 6.159 33.814 1.00 72.94 106 MET A CA 1
ATOM 868 C C . MET A 1 106 ? -8.615 5.004 33.865 1.00 72.94 106 MET A C 1
ATOM 870 O O . MET A 1 106 ? -7.944 4.808 34.875 1.00 72.94 106 MET A O 1
ATOM 874 N N . LYS A 1 107 ? -8.541 4.241 32.776 1.00 81.44 107 LYS A N 1
ATOM 875 C CA . LYS A 1 107 ? -7.649 3.083 32.657 1.00 81.44 107 LYS A CA 1
ATOM 876 C C . LYS A 1 107 ? -6.593 3.339 31.600 1.00 81.44 107 LYS A C 1
ATOM 878 O O . LYS A 1 107 ? -6.860 4.023 30.612 1.00 81.44 107 LYS A O 1
ATOM 883 N N . ASP A 1 108 ? -5.428 2.735 31.783 1.00 85.31 108 ASP A N 1
ATOM 884 C CA . ASP A 1 108 ? -4.274 2.974 30.918 1.00 85.31 108 ASP A CA 1
ATOM 885 C C . ASP A 1 108 ? -4.364 2.169 29.620 1.00 85.31 108 ASP A C 1
ATOM 887 O O . ASP A 1 108 ? -4.089 2.693 28.535 1.00 85.31 108 ASP A O 1
ATOM 891 N N . ALA A 1 109 ? -4.790 0.904 29.712 1.00 92.56 109 ALA A N 1
ATOM 892 C CA . ALA A 1 109 ? -4.864 0.011 28.562 1.00 92.56 109 ALA A CA 1
ATOM 893 C C . ALA A 1 109 ? -5.897 -1.123 28.707 1.00 92.56 109 ALA A C 1
ATOM 895 O O . ALA A 1 109 ? -6.507 -1.339 29.754 1.00 92.56 109 ALA A O 1
ATOM 896 N N . ALA A 1 110 ? -6.101 -1.871 27.624 1.00 94.75 110 ALA A N 1
ATOM 897 C CA . ALA A 1 110 ? -6.844 -3.123 27.614 1.00 94.75 110 ALA A CA 1
ATOM 898 C C . ALA A 1 110 ? -6.198 -4.157 26.687 1.00 94.75 110 ALA A C 1
ATOM 900 O O . ALA A 1 110 ? -5.732 -3.819 25.597 1.00 94.75 110 ALA A O 1
ATOM 901 N N . LEU A 1 111 ? -6.246 -5.425 27.101 1.00 96.50 111 LEU A N 1
ATOM 902 C CA . LEU A 1 111 ? -6.054 -6.574 26.218 1.00 96.50 111 LEU A CA 1
ATOM 903 C C . LEU A 1 111 ? -7.421 -7.033 25.718 1.00 96.50 111 LEU A C 1
ATOM 905 O O . LEU A 1 111 ? -8.333 -7.273 26.510 1.00 96.50 111 LEU A O 1
ATOM 909 N N . VAL A 1 112 ? -7.579 -7.130 24.404 1.00 96.75 112 VAL A N 1
ATOM 910 C CA . VAL A 1 112 ? -8.884 -7.274 23.760 1.00 96.75 112 VAL A CA 1
ATOM 911 C C . VAL A 1 112 ? -8.856 -8.416 22.753 1.00 96.75 112 VAL A C 1
ATOM 913 O O . VAL A 1 112 ? -8.010 -8.429 21.864 1.00 96.75 112 VAL A O 1
ATOM 916 N N . ALA A 1 113 ? -9.802 -9.347 22.862 1.00 96.50 113 ALA A N 1
ATOM 917 C CA . ALA A 1 113 ? -10.123 -10.292 21.798 1.00 96.50 113 ALA A CA 1
ATOM 918 C C . ALA A 1 113 ? -11.302 -9.758 20.974 1.00 96.50 113 ALA A C 1
ATOM 920 O O . ALA A 1 113 ? -12.399 -9.600 21.509 1.00 96.50 113 ALA A O 1
ATOM 921 N N . TYR A 1 114 ? -11.098 -9.481 19.685 1.00 95.00 114 TYR A N 1
ATOM 922 C CA . TYR A 1 114 ? -12.184 -9.156 18.755 1.00 95.00 114 TYR A CA 1
ATOM 923 C C . TYR A 1 114 ? -12.597 -10.403 17.986 1.00 95.00 114 TYR A C 1
ATOM 925 O O .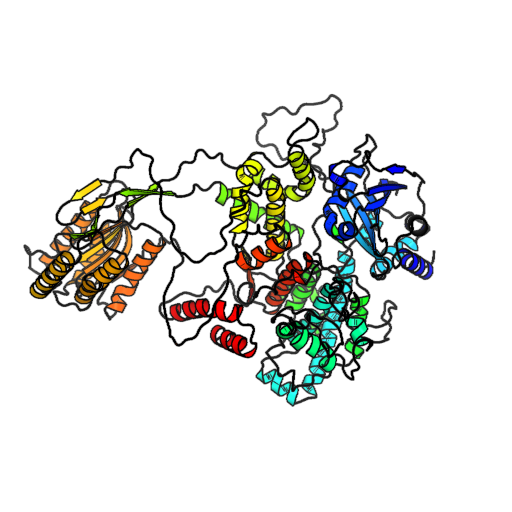 TYR A 1 114 ? -11.772 -11.005 17.300 1.00 95.00 114 TYR A O 1
ATOM 933 N N . VAL A 1 115 ? -13.874 -10.759 18.089 1.00 93.50 115 VAL A N 1
ATOM 934 C CA . VAL A 1 115 ? -14.412 -12.036 17.616 1.00 93.50 115 VAL A CA 1
ATOM 935 C C . VAL A 1 115 ? -15.541 -11.772 16.625 1.00 93.50 115 VAL A C 1
ATOM 937 O O . VAL A 1 115 ? -16.509 -11.076 16.948 1.00 93.50 115 VAL A O 1
ATOM 940 N N . SER A 1 116 ? -15.409 -12.294 15.408 1.00 87.69 116 SER A N 1
ATOM 941 C CA . SER A 1 116 ? -16.467 -12.288 14.395 1.00 87.69 116 SER A CA 1
ATOM 942 C C . SER A 1 116 ? -17.506 -13.390 14.672 1.00 87.69 116 SER A C 1
ATOM 944 O O . SER A 1 116 ? -17.195 -14.356 15.368 1.00 87.69 116 SER A O 1
ATOM 946 N N . PRO A 1 117 ? -18.740 -13.283 14.141 1.00 78.94 117 PRO A N 1
ATOM 947 C CA . PRO A 1 117 ? -19.778 -14.302 14.331 1.00 78.94 117 PRO A CA 1
ATOM 948 C C . PRO A 1 117 ? -19.347 -15.725 13.935 1.00 78.94 117 PRO A C 1
ATOM 950 O O . PRO A 1 117 ? -19.666 -16.663 14.662 1.00 78.94 117 PRO A O 1
ATOM 953 N N . ASP A 1 118 ? -18.567 -15.868 12.859 1.00 74.00 118 ASP A N 1
ATOM 954 C CA . ASP A 1 118 ? -18.139 -17.166 12.311 1.00 74.00 118 ASP A CA 1
ATOM 955 C C . ASP A 1 118 ? -16.828 -17.703 12.916 1.00 74.00 118 ASP A C 1
ATOM 957 O O . ASP A 1 118 ? -16.411 -18.815 12.614 1.00 74.00 118 ASP A O 1
ATOM 961 N N . SER A 1 119 ? -16.203 -16.954 13.837 1.00 66.62 119 SER A N 1
ATOM 962 C CA . SER A 1 119 ? -15.129 -17.371 14.764 1.00 66.62 119 SER A CA 1
ATOM 963 C C . SER A 1 119 ? -13.868 -18.039 14.183 1.00 66.62 119 SER A C 1
ATOM 965 O O . SER A 1 119 ? -12.981 -18.378 14.968 1.00 66.62 119 SER A O 1
ATOM 967 N N . ALA A 1 120 ? -13.746 -18.228 12.866 1.00 81.88 120 ALA A N 1
ATOM 968 C CA . ALA A 1 120 ? -12.599 -18.875 12.223 1.00 81.88 120 ALA A CA 1
ATOM 969 C C . ALA A 1 120 ? -11.295 -18.106 12.477 1.00 81.88 120 ALA A C 1
ATOM 971 O O . ALA A 1 120 ? -10.347 -18.662 13.036 1.00 81.88 120 ALA A O 1
ATOM 972 N N . ASP A 1 121 ? -11.306 -16.814 12.154 1.00 88.38 121 ASP A N 1
ATOM 973 C CA . ASP A 1 121 ? -10.228 -15.875 12.439 1.00 88.38 121 ASP A CA 1
ATOM 974 C C . ASP A 1 121 ? -10.709 -14.798 13.425 1.00 88.38 121 ASP A C 1
ATOM 976 O O . ASP A 1 121 ? -11.878 -14.406 13.450 1.00 88.38 121 ASP A O 1
ATOM 980 N N . TRP A 1 122 ? -9.806 -14.326 14.278 1.00 93.12 122 TRP A N 1
ATOM 981 C CA . TRP A 1 122 ? -10.070 -13.344 15.327 1.00 93.12 122 TRP A CA 1
ATOM 982 C C . TRP A 1 122 ? -8.822 -12.489 15.589 1.00 93.12 122 TRP A C 1
ATOM 984 O O . TRP A 1 122 ? -7.746 -12.724 15.042 1.00 93.12 122 TRP A O 1
ATOM 994 N N . ARG A 1 123 ? -8.949 -11.424 16.387 1.00 93.44 123 ARG A N 1
ATOM 995 C CA . ARG A 1 123 ? -7.817 -10.523 16.676 1.00 93.44 123 ARG A CA 1
ATOM 996 C C . ARG A 1 123 ? -7.525 -10.455 18.157 1.00 93.44 123 ARG A C 1
ATOM 998 O O . ARG A 1 123 ? -8.428 -10.187 18.946 1.00 93.44 123 ARG A O 1
ATOM 1005 N N . PHE A 1 124 ? -6.253 -10.607 18.504 1.00 95.88 124 PHE A N 1
ATOM 1006 C CA . PHE A 1 124 ? -5.740 -10.338 19.839 1.00 95.88 124 PHE A CA 1
ATOM 1007 C C . PHE A 1 124 ? -5.022 -8.989 19.843 1.00 95.88 124 PHE A C 1
ATOM 1009 O O . PHE A 1 124 ? -4.039 -8.809 19.126 1.00 95.88 124 PHE A O 1
ATOM 1016 N N . SER A 1 125 ? -5.513 -8.031 20.627 1.00 95.75 125 SER A N 1
ATOM 1017 C CA . SER A 1 125 ? -5.063 -6.641 20.572 1.00 95.75 125 SER A CA 1
ATOM 1018 C C . SER A 1 125 ? -4.677 -6.075 21.933 1.00 95.75 125 SER A C 1
ATOM 1020 O O . SER A 1 125 ? -5.334 -6.345 22.933 1.00 95.75 125 SER A O 1
ATOM 1022 N N . LEU A 1 126 ? -3.681 -5.193 21.937 1.00 95.12 126 LEU A N 1
ATOM 1023 C CA . LEU A 1 126 ? -3.393 -4.252 23.014 1.00 95.12 126 LEU A CA 1
ATOM 1024 C C . LEU A 1 126 ? -3.900 -2.867 22.595 1.00 95.12 126 LEU A C 1
ATOM 1026 O O . LEU A 1 126 ? -3.530 -2.373 21.531 1.00 95.12 126 LEU A O 1
ATOM 1030 N N . VAL A 1 127 ? -4.742 -2.233 23.411 1.00 93.50 127 VAL A N 1
ATOM 1031 C CA . VAL A 1 127 ? -5.215 -0.855 23.198 1.00 93.50 127 VAL A CA 1
ATOM 1032 C C . VAL A 1 127 ? -4.775 0.007 24.373 1.00 93.50 127 VAL A C 1
ATOM 1034 O O . VAL A 1 127 ? -5.073 -0.346 25.507 1.00 93.50 127 VAL A O 1
ATOM 1037 N N . LYS A 1 128 ? -4.107 1.134 24.117 1.00 91.25 128 LYS A N 1
ATOM 1038 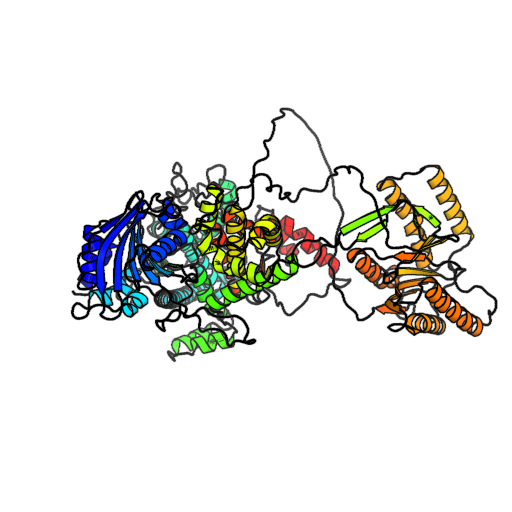C CA . LYS A 1 128 ? -3.567 2.048 25.138 1.00 91.25 128 LYS A CA 1
ATOM 1039 C C . LYS A 1 128 ? -4.026 3.481 24.883 1.00 91.25 128 LYS A C 1
ATOM 1041 O O . LYS A 1 128 ? -4.068 3.908 23.728 1.00 91.25 128 LYS A O 1
ATOM 1046 N N . MET A 1 129 ? -4.347 4.226 25.937 1.00 84.94 129 MET A N 1
ATOM 1047 C CA . MET A 1 129 ? -4.653 5.659 25.842 1.00 84.94 129 MET A CA 1
ATOM 1048 C C . MET A 1 129 ? -3.361 6.476 25.667 1.00 84.94 129 MET A C 1
ATOM 1050 O O . MET A 1 129 ? -2.406 6.280 26.415 1.00 84.94 129 MET A O 1
ATOM 1054 N N . ASP A 1 130 ? -3.316 7.388 24.690 1.00 71.75 130 ASP A N 1
ATOM 1055 C CA . ASP A 1 130 ? -2.161 8.265 24.440 1.00 71.75 130 ASP A CA 1
ATOM 1056 C C . ASP A 1 130 ? -2.453 9.678 24.966 1.00 71.75 130 ASP A C 1
ATOM 1058 O O . ASP A 1 130 ? -3.063 10.501 24.282 1.00 71.75 130 ASP A O 1
ATOM 1062 N N . TYR A 1 131 ? -2.076 9.955 26.217 1.00 60.41 131 TYR A N 1
ATOM 1063 C CA . TYR A 1 131 ? -2.340 11.242 26.862 1.00 60.41 131 TYR A CA 1
ATOM 1064 C C . TYR A 1 131 ? -1.399 12.328 26.326 1.00 60.41 131 TYR A C 1
ATOM 1066 O O . TYR A 1 131 ? -0.240 12.426 26.728 1.00 60.41 131 TYR A O 1
ATOM 1074 N N . LYS A 1 132 ? -1.907 13.203 25.452 1.00 48.59 132 LYS A N 1
ATOM 1075 C CA . LYS A 1 132 ? -1.244 14.481 25.179 1.00 48.59 132 LYS A CA 1
ATOM 1076 C C . LYS A 1 132 ? -1.534 15.433 26.333 1.00 48.59 132 LYS A C 1
ATOM 1078 O O . LYS A 1 132 ? -2.654 15.907 26.494 1.00 48.59 132 LYS A O 1
ATOM 1083 N N . PHE A 1 133 ? -0.519 15.711 27.144 1.00 40.34 133 PHE A N 1
ATOM 1084 C CA . PHE A 1 133 ? -0.560 16.863 28.031 1.00 40.34 133 PHE A CA 1
ATOM 1085 C C . PHE A 1 133 ? -0.416 18.108 27.158 1.00 40.34 133 PHE A C 1
ATOM 1087 O O . PHE A 1 133 ? 0.686 18.417 26.705 1.00 40.34 133 PHE A O 1
ATOM 1094 N N . ASP A 1 134 ? -1.517 18.810 26.896 1.00 38.16 134 ASP A N 1
ATOM 1095 C CA . ASP A 1 134 ? -1.441 20.165 26.358 1.00 38.16 134 ASP A CA 1
ATOM 1096 C C . ASP A 1 134 ? -0.749 21.039 27.408 1.00 38.16 134 ASP A C 1
ATOM 1098 O O . ASP A 1 134 ? -1.365 21.543 28.351 1.00 38.16 134 ASP A O 1
ATOM 1102 N N . LEU A 1 135 ? 0.568 21.196 27.273 1.00 29.61 135 LEU A N 1
ATOM 1103 C CA . LEU A 1 135 ? 1.255 22.314 27.894 1.00 29.61 135 LEU A CA 1
ATOM 1104 C C . LEU A 1 135 ? 0.630 23.576 27.286 1.00 29.61 135 LEU A C 1
ATOM 1106 O O . LEU A 1 135 ? 0.598 23.689 26.057 1.00 29.61 135 LEU A O 1
ATOM 1110 N N . PRO A 1 136 ? 0.096 24.509 28.094 1.00 31.28 136 PRO A N 1
ATOM 1111 C CA . PRO A 1 136 ? -0.450 25.739 27.550 1.00 31.28 136 PRO A CA 1
ATOM 1112 C C . PRO A 1 136 ? 0.644 26.419 26.727 1.00 31.28 136 PRO A C 1
ATOM 1114 O O . PRO A 1 136 ? 1.759 26.618 27.216 1.00 31.28 136 PRO A O 1
ATOM 1117 N N . ALA A 1 137 ? 0.328 26.735 25.469 1.00 30.45 137 ALA A N 1
ATOM 1118 C CA . ALA A 1 137 ? 1.205 27.516 24.608 1.00 30.45 137 ALA A CA 1
ATOM 1119 C C . ALA A 1 137 ? 1.699 28.761 25.373 1.00 30.45 137 ALA A C 1
ATOM 1121 O O . ALA A 1 137 ? 0.922 29.326 26.154 1.00 30.45 137 ALA A O 1
ATOM 1122 N N . PRO A 1 138 ? 2.952 29.213 25.173 1.00 32.00 138 PRO A N 1
ATOM 1123 C CA . PRO A 1 138 ? 3.406 30.473 25.744 1.00 32.00 138 PRO A CA 1
ATOM 1124 C C . PRO A 1 138 ? 2.450 31.572 25.269 1.00 32.00 138 PRO A C 1
ATOM 1126 O O . PRO A 1 138 ? 2.377 31.863 24.077 1.00 32.00 138 PRO A O 1
ATOM 1129 N N . GLN A 1 139 ? 1.648 32.115 26.186 1.00 32.16 139 GLN A N 1
ATOM 1130 C CA . GLN A 1 139 ? 0.657 33.136 25.867 1.00 32.16 139 GLN A CA 1
ATOM 1131 C C . GLN A 1 139 ? 1.376 34.396 25.380 1.00 32.16 139 GLN A C 1
ATOM 1133 O O . GLN A 1 139 ? 1.995 35.108 26.169 1.00 32.16 139 GLN A O 1
ATOM 1138 N N . ALA A 1 140 ? 1.260 34.688 24.086 1.00 32.03 140 ALA A N 1
ATOM 1139 C CA . ALA A 1 140 ? 1.241 36.060 23.622 1.00 32.03 140 ALA A CA 1
ATOM 1140 C C . ALA A 1 140 ? -0.197 36.561 23.806 1.00 32.03 140 ALA A C 1
ATOM 1142 O O . ALA A 1 140 ? -1.131 36.006 23.235 1.00 32.03 140 ALA A O 1
ATOM 1143 N N . ASP A 1 141 ? -0.331 37.599 24.623 1.00 29.53 141 ASP A N 1
ATOM 1144 C CA . ASP A 1 141 ? -1.540 38.375 24.904 1.00 29.53 141 ASP A CA 1
ATOM 1145 C C . ASP A 1 141 ? -2.414 37.914 26.092 1.00 29.53 141 ASP A C 1
ATOM 1147 O O . ASP A 1 141 ? -3.239 36.997 26.046 1.00 29.53 141 ASP A O 1
ATOM 1151 N N . ALA A 1 142 ? -2.210 38.613 27.209 1.00 34.16 142 ALA A N 1
ATOM 1152 C CA . ALA A 1 142 ? -2.914 38.446 28.467 1.00 34.16 142 ALA A CA 1
ATOM 1153 C C . ALA A 1 142 ? -4.223 39.245 28.450 1.00 34.16 142 ALA A C 1
ATOM 1155 O O . ALA A 1 142 ? -4.265 40.370 28.939 1.00 34.16 142 ALA A O 1
ATOM 1156 N N . SER A 1 143 ? -5.310 38.680 27.917 1.00 31.25 143 SER A N 1
ATOM 1157 C CA . SER A 1 143 ? -6.644 39.278 28.103 1.00 31.25 143 SER A CA 1
ATOM 1158 C C . SER A 1 143 ? -7.837 38.359 27.797 1.00 31.25 143 SER A C 1
ATOM 1160 O O . SER A 1 143 ? -8.835 38.815 27.252 1.00 31.25 143 SER A O 1
ATOM 1162 N N . ARG A 1 144 ? -7.834 37.077 28.201 1.00 31.75 144 ARG A N 1
ATOM 1163 C CA . ARG A 1 144 ? -9.096 36.310 28.353 1.00 31.75 144 ARG A CA 1
ATOM 1164 C C . ARG A 1 144 ? -9.072 35.416 29.596 1.00 31.75 144 ARG A C 1
ATOM 1166 O O . ARG A 1 144 ? -8.202 34.568 29.755 1.00 31.75 144 ARG A O 1
ATOM 1173 N N . GLN A 1 145 ? -10.034 35.650 30.491 1.00 30.31 145 GLN A N 1
ATOM 1174 C CA . GLN A 1 145 ? -10.214 34.969 31.778 1.00 30.31 145 GLN A CA 1
ATOM 1175 C C . GLN A 1 145 ? -10.326 33.444 31.621 1.00 30.31 145 GLN A C 1
ATOM 1177 O O . GLN A 1 145 ? -11.309 32.934 31.087 1.00 30.31 145 GLN A O 1
ATOM 1182 N N . ALA A 1 146 ? -9.358 32.713 32.175 1.00 31.91 146 ALA A N 1
ATOM 1183 C CA . ALA A 1 146 ? -9.515 31.303 32.509 1.00 31.91 146 ALA A CA 1
ATOM 1184 C C . ALA A 1 146 ? -10.347 31.184 33.799 1.00 31.91 146 ALA A C 1
ATOM 1186 O O . ALA A 1 146 ? -9.946 31.678 34.855 1.00 31.91 146 ALA A O 1
ATOM 1187 N N . GLY A 1 147 ? -11.516 30.545 33.721 1.00 30.11 147 GLY A N 1
ATOM 1188 C CA . GLY A 1 147 ? -12.339 30.241 34.892 1.00 30.11 147 GLY A CA 1
ATOM 1189 C C . GLY A 1 147 ? -11.617 29.273 35.835 1.00 30.11 147 GLY A C 1
ATOM 1190 O O . GLY A 1 147 ? -11.353 28.130 35.465 1.00 30.11 147 GLY A O 1
ATOM 1191 N N . LYS A 1 148 ? -11.296 29.733 37.048 1.00 29.41 148 LYS A N 1
ATOM 1192 C CA . LYS A 1 148 ? -10.789 28.904 38.151 1.00 29.41 148 LYS A CA 1
ATOM 1193 C C . LYS A 1 148 ? -11.942 28.143 38.816 1.00 29.41 148 LYS A C 1
ATOM 1195 O O . LYS A 1 148 ? -13.022 28.695 38.994 1.00 29.41 148 LYS A O 1
ATOM 1200 N N . THR A 1 149 ? -11.684 26.910 39.241 1.00 35.03 149 THR A N 1
ATOM 1201 C CA . THR A 1 149 ? -12.440 26.229 40.306 1.00 35.03 149 THR A CA 1
ATOM 1202 C C . THR A 1 149 ? -11.533 26.072 41.529 1.00 35.03 149 THR A C 1
ATOM 1204 O O . THR A 1 149 ? -10.330 25.867 41.364 1.00 35.03 149 THR A O 1
ATOM 1207 N N . ASP A 1 150 ? -12.105 26.136 42.734 1.00 34.91 150 ASP A N 1
ATOM 1208 C CA . ASP A 1 150 ? -11.436 26.251 44.050 1.00 34.91 150 ASP A CA 1
ATOM 1209 C C . ASP A 1 150 ? -10.552 25.067 44.504 1.00 34.91 150 ASP A C 1
ATOM 1211 O O . ASP A 1 150 ? -10.219 24.942 45.679 1.00 34.91 150 ASP A O 1
ATOM 1215 N N . THR A 1 151 ? -10.125 24.178 43.609 1.00 39.09 151 THR A N 1
ATOM 1216 C CA . THR A 1 151 ? -9.379 22.963 43.981 1.00 39.09 151 THR A CA 1
ATOM 1217 C C . THR A 1 151 ? -8.126 22.718 43.153 1.00 39.09 151 THR A C 1
ATOM 1219 O O . THR A 1 151 ? -7.741 21.569 42.994 1.00 39.09 151 THR A O 1
ATOM 1222 N N . GLY A 1 152 ? -7.474 23.755 42.611 1.00 33.44 152 GLY A N 1
ATOM 1223 C CA . GLY A 1 152 ? -6.090 23.687 42.092 1.00 33.44 152 GLY A CA 1
ATOM 1224 C C . GLY A 1 152 ? -5.787 22.661 40.982 1.00 33.44 152 GLY A C 1
ATOM 1225 O O . GLY A 1 152 ? -4.667 22.624 40.481 1.00 33.44 152 GLY A O 1
ATOM 1226 N N . LYS A 1 153 ? -6.754 21.842 40.562 1.00 31.33 153 LYS A N 1
ATOM 1227 C CA . LYS A 1 153 ? -6.634 20.895 39.462 1.00 31.33 153 LYS A CA 1
ATOM 1228 C C . LYS A 1 153 ? -6.871 21.660 38.173 1.00 31.33 153 LYS A C 1
ATOM 1230 O O . LYS A 1 153 ? -7.969 22.160 37.928 1.00 31.33 153 LYS A O 1
ATOM 1235 N N . VAL A 1 154 ? -5.820 21.751 37.362 1.00 35.03 154 VAL A N 1
ATOM 1236 C CA . VAL A 1 154 ? -5.906 22.183 35.967 1.00 35.03 154 VAL A CA 1
ATOM 1237 C C . VAL A 1 154 ? -7.018 21.367 35.316 1.00 35.03 154 VAL A C 1
ATOM 1239 O O . VAL A 1 154 ? -6.984 20.136 35.328 1.00 35.03 154 VAL A O 1
ATOM 1242 N N . LYS A 1 155 ? -8.045 22.050 34.807 1.00 31.12 155 LYS A N 1
ATOM 1243 C CA . LYS A 1 155 ? -9.110 21.408 34.047 1.00 31.12 155 LYS A CA 1
ATOM 1244 C C . LYS A 1 155 ? -8.449 20.897 32.771 1.00 31.12 155 LYS A C 1
ATOM 1246 O O . LYS A 1 155 ? -8.177 21.692 31.877 1.00 31.12 155 LYS A O 1
ATOM 1251 N N . VAL A 1 156 ? -8.127 19.603 32.729 1.00 36.84 156 VAL A N 1
ATOM 1252 C CA . VAL A 1 156 ? -7.731 18.925 31.493 1.00 36.84 156 VAL A CA 1
ATOM 1253 C C . VAL A 1 156 ? -8.862 19.211 30.519 1.00 36.84 156 VAL A C 1
ATOM 1255 O O . VAL A 1 156 ? -10.000 18.782 30.731 1.00 36.84 156 VAL A O 1
ATOM 1258 N N . LYS A 1 157 ? -8.589 20.052 29.524 1.00 37.19 157 LYS A N 1
ATOM 1259 C CA . LYS A 1 157 ? -9.500 20.229 28.406 1.00 37.19 157 LYS A CA 1
ATOM 1260 C C . LYS A 1 157 ? -9.610 18.825 27.818 1.00 37.19 157 LYS A C 1
ATOM 1262 O O . LYS A 1 157 ? -8.587 18.233 27.491 1.00 37.19 157 LYS A O 1
ATOM 1267 N N . GLN A 1 158 ? -10.806 18.235 27.849 1.00 40.12 158 GLN A N 1
ATOM 1268 C CA . GLN A 1 158 ? -11.071 16.906 27.289 1.00 40.12 158 GLN A CA 1
ATOM 1269 C C . GLN A 1 158 ? -10.996 16.993 25.760 1.00 40.12 158 GLN A C 1
ATOM 1271 O O . GLN A 1 158 ? -11.978 16.760 25.060 1.00 40.12 158 GLN A O 1
ATOM 1276 N N . ASP A 1 159 ? -9.852 17.414 25.242 1.00 46.62 159 ASP A N 1
ATOM 1277 C CA . ASP A 1 159 ? -9.559 17.362 23.831 1.00 46.62 159 ASP A CA 1
ATOM 1278 C C . ASP A 1 159 ? -9.178 15.903 23.531 1.00 46.62 159 ASP A C 1
ATOM 1280 O O . ASP A 1 159 ? -8.521 15.220 24.323 1.00 46.62 159 ASP A O 1
ATOM 1284 N N . PHE A 1 160 ? -9.752 15.387 22.447 1.00 54.25 160 PHE A N 1
ATOM 1285 C CA . PHE A 1 160 ? -9.783 13.980 22.062 1.00 54.25 160 PHE A CA 1
ATOM 1286 C C . PHE A 1 160 ? -8.440 13.274 22.288 1.00 54.25 160 PHE A C 1
ATOM 1288 O O . PHE A 1 160 ? -7.497 13.454 21.522 1.00 54.25 160 PHE A O 1
ATOM 1295 N N . THR A 1 161 ? -8.351 12.454 23.336 1.00 59.53 161 THR A N 1
ATOM 1296 C CA . THR A 1 161 ? -7.159 11.649 23.610 1.00 59.53 161 THR A CA 1
ATOM 1297 C C . THR A 1 161 ? -7.179 10.431 22.684 1.00 59.53 161 THR A C 1
ATOM 1299 O O . THR A 1 161 ? -8.047 9.567 22.852 1.00 59.53 161 THR A O 1
ATOM 1302 N N . PRO A 1 162 ? -6.298 10.348 21.670 1.00 68.69 162 PRO A N 1
ATOM 1303 C CA . PRO A 1 162 ? -6.304 9.213 20.764 1.00 68.69 162 PRO A CA 1
ATOM 1304 C C . PRO A 1 162 ? -5.863 7.953 21.518 1.00 68.69 162 PRO A C 1
ATOM 1306 O O . PRO A 1 162 ? -4.929 7.987 22.313 1.00 68.69 162 PR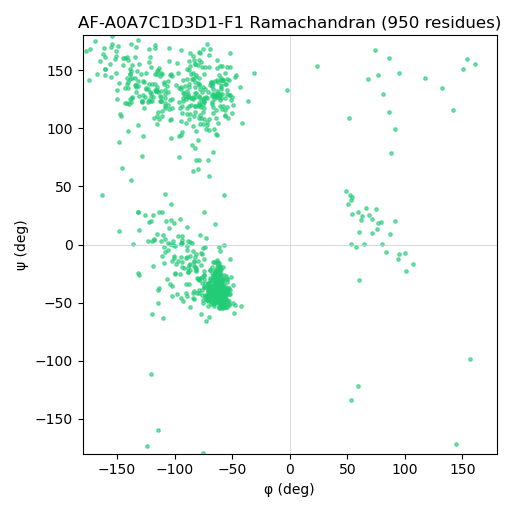O A O 1
ATOM 1309 N N . ALA A 1 163 ? -6.514 6.820 21.264 1.00 84.19 163 ALA A N 1
ATOM 1310 C CA . ALA A 1 163 ? -5.957 5.527 21.652 1.00 84.19 163 ALA A CA 1
ATOM 1311 C C . ALA A 1 163 ? -5.046 5.008 20.538 1.00 84.19 163 ALA A C 1
ATOM 1313 O O . ALA A 1 163 ? -5.308 5.274 19.361 1.00 84.19 163 ALA A O 1
ATOM 1314 N N . ARG A 1 164 ? -4.025 4.234 20.900 1.00 87.38 164 ARG A N 1
ATOM 1315 C CA . ARG A 1 164 ? -3.245 3.410 19.972 1.00 87.38 164 ARG A CA 1
ATOM 1316 C C . ARG A 1 164 ? -3.632 1.957 20.146 1.00 87.38 164 ARG A C 1
ATOM 1318 O O . ARG A 1 164 ? -3.857 1.509 21.271 1.00 87.38 164 ARG A O 1
ATOM 1325 N N . ARG A 1 165 ? -3.711 1.227 19.039 1.00 90.12 165 ARG A N 1
ATOM 1326 C CA . ARG A 1 165 ? -3.987 -0.206 19.048 1.00 90.12 165 ARG A CA 1
ATOM 1327 C C . ARG A 1 165 ? -2.904 -0.964 18.299 1.00 90.12 165 ARG A C 1
ATOM 1329 O O . ARG A 1 165 ? -2.578 -0.606 17.173 1.00 90.12 165 ARG A O 1
ATOM 1336 N N . TRP A 1 166 ? -2.434 -2.047 18.903 1.00 91.38 166 TRP A N 1
ATOM 1337 C CA . TRP A 1 166 ? -1.580 -3.050 18.278 1.00 91.38 166 TRP A CA 1
ATOM 1338 C C . TRP A 1 166 ? -2.307 -4.385 18.261 1.00 91.38 166 TRP A C 1
ATOM 1340 O O . TRP A 1 166 ? -2.968 -4.720 19.242 1.00 91.38 166 TRP A O 1
ATOM 1350 N N . SER A 1 167 ? -2.228 -5.142 17.169 1.00 91.81 167 SER A N 1
ATOM 1351 C CA . SER A 1 167 ? -3.003 -6.383 17.032 1.00 91.81 167 SER A CA 1
ATOM 1352 C C . SER A 1 167 ? -2.235 -7.504 16.354 1.00 91.81 167 SER A C 1
ATOM 1354 O O . SER A 1 167 ? -1.629 -7.281 15.314 1.00 91.81 167 SER A O 1
ATOM 1356 N N . PHE A 1 168 ? -2.368 -8.720 16.873 1.00 92.25 168 PHE A N 1
ATOM 1357 C CA . PHE A 1 168 ? -2.114 -9.951 16.133 1.00 92.25 168 PHE A CA 1
ATOM 1358 C C . PHE A 1 168 ? -3.418 -10.409 15.470 1.00 92.25 168 PHE A C 1
ATOM 1360 O O . PHE A 1 168 ? -4.449 -10.519 16.142 1.00 92.25 168 PHE A O 1
ATOM 1367 N N . LEU A 1 169 ? -3.380 -10.669 14.163 1.00 90.19 169 LEU A N 1
ATOM 1368 C CA . LEU A 1 169 ? -4.408 -11.464 13.493 1.00 90.19 169 LEU A CA 1
ATOM 1369 C C . LEU A 1 169 ? -4.073 -12.941 13.706 1.00 90.19 169 LEU A C 1
ATOM 1371 O O . LEU A 1 169 ? -2.933 -13.352 13.484 1.00 90.19 169 LEU A O 1
ATOM 1375 N N . VAL A 1 170 ? -5.043 -13.694 14.210 1.00 92.69 170 VAL A N 1
ATOM 1376 C CA . VAL A 1 170 ? -4.892 -15.079 14.664 1.00 92.69 170 VAL A CA 1
ATOM 1377 C C . VAL A 1 170 ? -6.129 -15.874 14.254 1.00 92.69 170 VAL A C 1
ATOM 1379 O O . VAL A 1 170 ? -7.184 -15.296 14.005 1.00 92.69 170 VAL A O 1
ATOM 1382 N N . GLY A 1 171 ? -6.027 -17.192 14.172 1.00 90.88 171 GLY A N 1
ATOM 1383 C CA . GLY A 1 171 ? -7.129 -18.040 13.738 1.00 90.88 171 GLY A CA 1
ATOM 1384 C C . GLY A 1 171 ? -6.680 -19.230 12.918 1.00 90.88 171 GLY A C 1
ATOM 1385 O O . GLY A 1 171 ? -5.491 -19.503 12.784 1.00 90.88 171 GLY A O 1
ATOM 1386 N N . VAL A 1 172 ? -7.656 -19.934 12.355 1.00 88.38 172 VAL A N 1
ATOM 1387 C CA . VAL A 1 172 ? -7.438 -21.154 11.564 1.00 88.38 172 VAL A CA 1
ATOM 1388 C C . VAL A 1 172 ? -6.553 -20.889 10.341 1.00 88.38 172 VAL A C 1
ATOM 1390 O O . VAL A 1 172 ? -5.762 -21.748 9.954 1.00 88.38 172 VAL A O 1
ATOM 1393 N N . ASN A 1 173 ? -6.654 -19.695 9.750 1.00 83.88 173 ASN A N 1
ATOM 1394 C CA . ASN A 1 173 ? -5.924 -19.338 8.532 1.00 83.88 173 ASN A CA 1
ATOM 1395 C C . ASN A 1 173 ? -4.598 -18.606 8.788 1.00 83.88 173 ASN A C 1
ATOM 1397 O O . ASN A 1 173 ? -3.920 -18.202 7.839 1.00 83.88 173 ASN A O 1
ATOM 1401 N N . GLU A 1 174 ? -4.228 -18.391 10.051 1.00 85.81 174 GLU A N 1
ATOM 1402 C CA . GLU A 1 174 ? -3.062 -17.592 10.412 1.00 85.81 174 GLU A CA 1
ATOM 1403 C C . GLU A 1 174 ? -2.037 -18.405 11.190 1.00 85.81 174 GLU A C 1
ATOM 1405 O O . GLU A 1 174 ? -2.351 -19.188 12.086 1.00 85.81 174 GLU A O 1
ATOM 1410 N N . LYS A 1 175 ? -0.764 -18.202 10.851 1.00 85.94 175 LYS A N 1
ATOM 1411 C CA . LYS A 1 175 ? 0.336 -18.818 11.585 1.00 85.94 175 LYS A CA 1
ATOM 1412 C C . LYS A 1 175 ? 0.643 -17.994 12.823 1.00 85.94 175 LYS A C 1
ATOM 1414 O O . LYS A 1 175 ? 0.605 -16.764 12.820 1.00 85.94 175 LYS A O 1
ATOM 1419 N N . SER A 1 176 ? 1.006 -18.686 13.896 1.00 89.12 176 SER A N 1
ATOM 1420 C CA . SER A 1 176 ? 1.297 -18.045 15.177 1.00 89.12 176 SER A CA 1
ATOM 1421 C C . SER A 1 176 ? 2.792 -17.807 15.417 1.00 89.12 176 SER A C 1
ATOM 1423 O O . SER A 1 176 ? 3.158 -17.384 16.507 1.00 89.12 176 SER A O 1
ATOM 1425 N N . HIS A 1 177 ? 3.676 -18.039 14.434 1.00 88.25 177 HIS A N 1
ATOM 1426 C CA . HIS A 1 177 ? 5.140 -17.943 14.607 1.00 88.25 177 HIS A CA 1
ATOM 1427 C C . HIS A 1 177 ? 5.593 -16.571 15.125 1.00 88.25 177 HIS A C 1
ATOM 1429 O O . HIS A 1 177 ? 6.355 -16.499 16.089 1.00 88.25 177 HIS A O 1
ATOM 1435 N N . THR A 1 178 ? 5.046 -15.484 14.574 1.00 87.56 178 THR A N 1
ATOM 1436 C CA . THR A 1 178 ? 5.348 -14.126 15.056 1.00 87.56 178 THR A CA 1
ATOM 1437 C C . THR A 1 178 ? 4.855 -13.926 16.494 1.00 87.56 178 THR A C 1
ATOM 1439 O O . THR A 1 178 ? 5.601 -13.465 17.352 1.00 87.56 178 THR A O 1
ATOM 1442 N N . ALA A 1 179 ? 3.628 -14.340 16.817 1.00 89.81 179 ALA A N 1
ATOM 1443 C CA . ALA A 1 179 ? 3.128 -14.270 18.190 1.00 89.81 179 ALA A CA 1
ATOM 1444 C C . ALA A 1 179 ? 3.973 -15.119 19.159 1.00 89.81 179 ALA A C 1
ATOM 1446 O O . ALA A 1 179 ? 4.273 -14.683 20.269 1.00 89.81 179 ALA A O 1
ATOM 1447 N N . GLN A 1 180 ? 4.426 -16.296 18.722 1.00 90.38 180 GLN A N 1
ATOM 1448 C CA . GLN A 1 180 ? 5.339 -17.163 19.459 1.00 90.38 180 GLN A CA 1
ATOM 1449 C C . GLN A 1 180 ? 6.664 -16.456 19.751 1.00 90.38 180 GLN A C 1
ATOM 1451 O O . GLN A 1 180 ? 7.052 -16.340 20.914 1.00 90.38 180 GLN A O 1
ATOM 1456 N N . SER A 1 181 ? 7.351 -15.934 18.733 1.00 87.56 181 SER A N 1
ATOM 1457 C CA . SER A 1 181 ? 8.657 -15.286 18.914 1.00 87.56 181 SER A CA 1
ATOM 1458 C C . SER A 1 181 ? 8.597 -14.090 19.875 1.00 87.56 181 SER A C 1
ATOM 1460 O O . SER A 1 181 ? 9.552 -13.849 20.622 1.00 87.56 181 SER A O 1
ATOM 1462 N N . ARG A 1 182 ? 7.458 -13.384 19.910 1.00 90.31 182 ARG A N 1
ATOM 1463 C CA . ARG A 1 182 ? 7.233 -12.212 20.762 1.00 90.31 182 ARG A CA 1
ATOM 1464 C C . ARG A 1 182 ? 6.783 -12.547 22.182 1.00 90.31 182 ARG A C 1
ATOM 1466 O O . ARG A 1 182 ? 7.325 -11.986 23.133 1.00 90.31 182 ARG A O 1
ATOM 1473 N N . LEU A 1 183 ? 5.820 -13.453 22.343 1.00 92.94 183 LEU A N 1
ATOM 1474 C CA . LEU A 1 183 ? 5.144 -13.687 23.625 1.00 92.94 183 LEU A CA 1
ATOM 1475 C C . LEU A 1 183 ? 5.802 -14.784 24.467 1.00 92.94 183 LEU A C 1
ATOM 1477 O O . LEU A 1 183 ? 5.637 -14.774 25.684 1.00 92.94 183 LEU A O 1
ATOM 1481 N N . ILE A 1 184 ? 6.598 -15.688 23.873 1.00 91.75 184 ILE A N 1
ATOM 1482 C CA . ILE A 1 184 ? 7.272 -16.773 24.616 1.00 91.75 184 ILE A CA 1
ATOM 1483 C C . ILE A 1 184 ? 8.108 -16.239 25.776 1.00 91.75 184 ILE A C 1
ATOM 1485 O O . ILE A 1 184 ? 8.148 -16.868 26.826 1.00 91.75 184 ILE A O 1
ATOM 1489 N N . LYS A 1 185 ? 8.799 -15.106 25.597 1.00 89.38 185 LYS A N 1
ATOM 1490 C CA . LYS A 1 185 ? 9.648 -14.547 26.660 1.00 89.38 185 LYS A CA 1
ATOM 1491 C C . LYS A 1 185 ? 8.837 -14.138 27.886 1.00 89.38 185 LYS A C 1
ATOM 1493 O O . LYS A 1 185 ? 9.330 -14.315 28.987 1.00 89.38 185 LYS A O 1
ATOM 1498 N N . ILE A 1 186 ? 7.626 -13.623 27.675 1.00 92.88 186 ILE A N 1
ATOM 1499 C CA . ILE A 1 186 ? 6.713 -13.231 28.753 1.00 92.88 186 ILE A CA 1
ATOM 1500 C C . ILE A 1 186 ? 6.094 -14.480 29.382 1.00 92.88 186 ILE A C 1
ATOM 1502 O O . ILE A 1 186 ? 6.130 -14.645 30.587 1.00 92.88 186 ILE A O 1
ATOM 1506 N N . LEU A 1 187 ? 5.604 -15.405 28.557 1.00 91.75 187 LEU A N 1
ATOM 1507 C CA . LEU A 1 187 ? 4.971 -16.647 29.013 1.00 91.75 187 LEU A CA 1
ATOM 1508 C C . LEU A 1 187 ? 5.915 -17.604 29.755 1.00 91.75 187 LEU A C 1
ATOM 1510 O O . LEU A 1 187 ? 5.459 -18.459 30.509 1.00 91.75 187 LEU A O 1
ATOM 1514 N N . ALA A 1 188 ? 7.219 -17.518 29.494 1.00 89.25 188 ALA A N 1
ATOM 1515 C CA . ALA A 1 188 ? 8.222 -18.326 30.177 1.00 89.25 188 ALA A CA 1
ATOM 1516 C C . ALA A 1 188 ? 8.644 -17.743 31.538 1.00 89.25 188 ALA A C 1
ATOM 1518 O O . ALA A 1 188 ? 9.284 -18.463 32.300 1.00 89.25 188 ALA A O 1
ATOM 1519 N N . ASP A 1 189 ? 8.313 -16.481 31.832 1.00 89.38 189 ASP A N 1
ATOM 1520 C CA . ASP A 1 189 ? 8.583 -15.824 33.115 1.00 89.38 189 ASP A CA 1
ATOM 1521 C C . ASP A 1 189 ? 7.350 -15.948 34.019 1.00 89.38 189 ASP A C 1
ATOM 1523 O O . ASP A 1 189 ? 6.409 -15.162 33.932 1.00 89.38 189 ASP A O 1
ATOM 1527 N N . ASP A 1 190 ? 7.337 -16.980 34.862 1.00 83.69 190 ASP A N 1
ATOM 1528 C CA . ASP A 1 190 ? 6.282 -17.229 35.851 1.00 83.69 190 ASP A CA 1
ATOM 1529 C C . ASP A 1 190 ? 6.606 -16.653 37.241 1.00 83.69 190 ASP A C 1
ATOM 1531 O O . ASP A 1 190 ? 5.794 -16.759 38.163 1.00 83.69 190 ASP A O 1
ATOM 1535 N N . GLU A 1 191 ? 7.764 -16.004 37.392 1.00 84.25 191 GLU A N 1
ATOM 1536 C CA . GLU A 1 191 ? 8.195 -15.372 38.641 1.00 84.25 191 GLU A CA 1
ATOM 1537 C C . GLU A 1 191 ? 7.727 -13.911 38.733 1.00 84.25 191 GLU A C 1
ATOM 1539 O O . GLU A 1 191 ? 7.393 -13.432 39.822 1.00 84.25 191 GLU A O 1
ATOM 1544 N N . HIS A 1 192 ? 7.658 -13.202 37.599 1.00 87.94 192 HIS A N 1
ATOM 1545 C CA . HIS A 1 192 ? 7.352 -11.771 37.555 1.00 87.94 192 HIS A CA 1
ATOM 1546 C C . HIS A 1 192 ? 6.139 -11.471 36.673 1.00 87.94 192 HIS A C 1
ATOM 1548 O O . HIS A 1 192 ? 6.027 -11.941 35.546 1.00 87.94 192 HIS A O 1
ATOM 1554 N N . ASN A 1 193 ? 5.217 -10.632 37.155 1.00 89.19 193 ASN A N 1
ATOM 1555 C CA . ASN A 1 193 ? 4.122 -10.152 36.306 1.00 89.19 193 ASN A CA 1
ATOM 1556 C C . ASN A 1 193 ? 4.680 -9.230 35.206 1.00 89.19 193 ASN A C 1
ATOM 1558 O O . ASN A 1 193 ? 5.527 -8.386 35.515 1.00 89.19 193 ASN A O 1
ATOM 1562 N N . PRO A 1 194 ? 4.184 -9.314 33.960 1.00 93.31 194 PRO A N 1
ATOM 1563 C CA . PRO A 1 194 ? 4.644 -8.430 32.901 1.00 93.31 194 PRO A CA 1
ATOM 1564 C C . PRO A 1 194 ? 4.196 -6.989 33.142 1.00 93.31 194 PRO A C 1
ATOM 1566 O O . PRO A 1 194 ? 3.050 -6.721 33.498 1.00 93.31 194 PRO A O 1
ATOM 1569 N N . THR A 1 195 ? 5.093 -6.051 32.869 1.00 93.81 195 THR A N 1
ATOM 1570 C CA . THR A 1 195 ? 4.778 -4.618 32.830 1.00 93.81 195 THR A CA 1
ATOM 1571 C C . THR A 1 195 ? 4.048 -4.248 31.537 1.00 93.81 195 THR A C 1
ATOM 1573 O O . THR A 1 195 ? 4.207 -4.912 30.505 1.00 93.81 195 THR A O 1
ATOM 1576 N N . LEU A 1 196 ? 3.303 -3.137 31.541 1.00 91.62 196 LEU A N 1
ATOM 1577 C CA . LEU A 1 196 ? 2.678 -2.605 30.325 1.00 91.62 196 LEU A CA 1
ATOM 1578 C C . LEU A 1 196 ? 3.709 -2.344 29.212 1.00 91.62 196 LEU A C 1
ATOM 1580 O O . LEU A 1 196 ? 3.420 -2.598 28.047 1.00 91.62 196 LEU A O 1
ATOM 1584 N N . ALA A 1 197 ? 4.924 -1.907 29.558 1.00 91.62 197 ALA A N 1
ATOM 1585 C CA . ALA A 1 197 ? 6.004 -1.695 28.595 1.00 91.62 197 ALA A CA 1
ATOM 1586 C C . ALA A 1 197 ? 6.502 -3.006 27.957 1.00 91.62 197 ALA A C 1
ATOM 1588 O O . ALA A 1 197 ? 6.784 -3.039 26.761 1.00 91.62 197 ALA A O 1
ATOM 1589 N N . GLN A 1 198 ? 6.580 -4.101 28.724 1.00 92.81 198 GLN A N 1
ATOM 1590 C CA . GLN A 1 198 ? 6.924 -5.422 28.179 1.00 92.81 198 GLN A CA 1
ATOM 1591 C C . GLN A 1 198 ? 5.831 -5.951 27.247 1.00 92.81 198 GLN A C 1
ATOM 1593 O O . GLN A 1 198 ? 6.149 -6.511 26.197 1.00 92.81 198 GLN A O 1
ATOM 1598 N N . LEU A 1 199 ? 4.556 -5.748 27.598 1.00 93.44 199 LEU A N 1
ATOM 1599 C CA . LEU A 1 199 ? 3.434 -6.077 26.717 1.00 93.44 199 LEU A CA 1
ATOM 1600 C C . LEU A 1 199 ? 3.478 -5.230 25.438 1.00 93.44 199 LEU A C 1
ATOM 1602 O O . LEU A 1 199 ? 3.388 -5.781 24.349 1.00 93.44 199 LEU A O 1
ATOM 1606 N N . GLU A 1 200 ? 3.683 -3.917 25.544 1.00 91.62 200 GLU A N 1
ATOM 1607 C CA . GLU A 1 200 ? 3.811 -3.022 24.386 1.00 91.62 200 GLU A CA 1
ATOM 1608 C C . GLU A 1 200 ? 4.962 -3.448 23.465 1.00 91.62 200 GLU A C 1
ATOM 1610 O O . GLU A 1 200 ? 4.772 -3.561 22.256 1.00 91.62 200 GLU A O 1
ATOM 1615 N N . GLU A 1 201 ? 6.125 -3.792 24.027 1.00 91.06 201 GLU A N 1
ATOM 1616 C CA . GLU A 1 201 ? 7.252 -4.303 23.248 1.00 91.06 201 GLU A CA 1
ATOM 1617 C C . GLU A 1 201 ? 6.926 -5.649 22.588 1.00 91.06 201 GLU A C 1
ATOM 1619 O O . GLU A 1 201 ? 7.293 -5.866 21.435 1.00 91.06 201 GLU A O 1
ATOM 1624 N N . ALA A 1 202 ? 6.195 -6.561 23.236 1.00 91.75 202 ALA A N 1
ATOM 1625 C CA . ALA A 1 202 ? 5.769 -7.806 22.587 1.00 91.75 202 ALA A CA 1
ATOM 1626 C C . ALA A 1 202 ? 4.893 -7.550 21.346 1.00 91.75 202 ALA A C 1
ATOM 1628 O O . ALA A 1 202 ? 5.011 -8.275 20.360 1.00 91.75 202 ALA A O 1
ATOM 1629 N N . PHE A 1 203 ? 4.098 -6.482 21.359 1.00 90.75 203 PHE A N 1
ATOM 1630 C CA . PHE A 1 203 ? 3.277 -6.024 20.236 1.00 90.75 203 PHE A CA 1
ATOM 1631 C C . PHE A 1 203 ? 4.004 -5.051 19.283 1.00 90.75 203 PHE A C 1
ATOM 1633 O O . PHE A 1 203 ? 3.405 -4.552 18.326 1.00 90.75 203 PHE A O 1
ATOM 1640 N N . ASN A 1 204 ? 5.290 -4.771 19.511 1.00 86.06 204 ASN A N 1
ATOM 1641 C CA . ASN A 1 204 ? 6.057 -3.844 18.691 1.00 86.06 204 ASN A CA 1
ATOM 1642 C C . ASN A 1 204 ? 6.411 -4.460 17.330 1.00 86.06 204 ASN A C 1
ATOM 1644 O O . ASN A 1 204 ? 7.290 -5.321 17.211 1.00 86.06 204 ASN A O 1
ATOM 1648 N N . ILE A 1 205 ? 5.746 -3.960 16.291 1.00 79.69 205 ILE A N 1
ATOM 1649 C CA . ILE A 1 205 ? 5.959 -4.385 14.910 1.00 79.69 205 ILE A CA 1
ATOM 1650 C C . ILE A 1 205 ? 7.362 -4.058 14.389 1.00 79.69 205 ILE A C 1
ATOM 1652 O O . ILE A 1 205 ? 7.907 -4.828 13.603 1.00 79.69 205 ILE A O 1
ATOM 1656 N N . GLU A 1 206 ? 8.008 -2.980 14.848 1.00 78.06 206 GLU A N 1
ATOM 1657 C CA . GLU A 1 206 ? 9.320 -2.569 14.325 1.00 78.06 206 GLU A CA 1
ATOM 1658 C C . GLU A 1 206 ? 10.384 -3.657 14.505 1.00 78.06 206 GLU A C 1
ATOM 1660 O O . GLU A 1 206 ? 11.281 -3.812 13.667 1.00 78.06 206 GLU A O 1
ATOM 1665 N N . THR A 1 207 ? 10.259 -4.456 15.567 1.00 78.94 207 THR A N 1
ATOM 1666 C CA . THR A 1 207 ? 11.140 -5.597 15.811 1.00 78.94 207 THR A CA 1
ATOM 1667 C C . THR A 1 207 ? 10.917 -6.706 14.778 1.00 78.94 207 THR A C 1
ATOM 1669 O O . THR A 1 207 ? 11.888 -7.172 14.181 1.00 78.94 207 THR A O 1
ATOM 1672 N N . VAL A 1 208 ? 9.660 -7.066 14.493 1.00 80.31 208 VAL A N 1
ATOM 1673 C CA . VAL A 1 208 ? 9.297 -8.070 13.471 1.00 80.31 208 VAL A CA 1
ATOM 1674 C C . VAL A 1 208 ? 9.746 -7.612 12.085 1.00 80.31 208 VAL A C 1
ATOM 1676 O O . VAL A 1 208 ? 10.381 -8.364 11.349 1.00 80.31 208 VAL A O 1
ATOM 1679 N N . THR A 1 209 ? 9.509 -6.341 11.769 1.00 79.44 209 THR A N 1
ATOM 1680 C CA . THR A 1 209 ? 9.947 -5.684 10.537 1.00 79.44 209 THR A CA 1
ATOM 1681 C C . THR A 1 209 ? 11.442 -5.807 10.312 1.00 79.44 209 THR A C 1
ATOM 1683 O O . THR A 1 209 ? 11.906 -6.160 9.225 1.00 79.44 209 THR A O 1
ATOM 1686 N N . LYS A 1 210 ? 12.223 -5.511 11.349 1.00 80.75 210 LYS A N 1
ATOM 1687 C CA . LYS A 1 210 ? 13.676 -5.581 11.277 1.00 80.75 210 LYS A CA 1
ATOM 1688 C C . LYS A 1 210 ? 14.158 -7.016 11.090 1.00 80.75 210 LYS A C 1
ATOM 1690 O O . LYS A 1 210 ? 15.079 -7.233 10.308 1.00 80.75 210 LYS A O 1
ATOM 1695 N N . GLU A 1 211 ? 13.559 -7.977 11.788 1.00 84.19 211 GLU A N 1
ATOM 1696 C CA . GLU A 1 211 ? 13.885 -9.399 11.649 1.00 84.19 211 GLU A CA 1
ATOM 1697 C C . GLU A 1 211 ? 13.579 -9.911 10.236 1.00 84.19 211 GLU A C 1
ATOM 1699 O O . GLU A 1 211 ? 14.465 -10.479 9.593 1.00 84.19 211 GLU A O 1
ATOM 1704 N N . PHE A 1 212 ? 12.379 -9.628 9.720 1.00 87.00 212 PHE A N 1
ATOM 1705 C CA . PHE A 1 212 ? 11.980 -9.987 8.359 1.00 87.00 212 PHE A CA 1
ATOM 1706 C C . PHE A 1 212 ? 12.925 -9.383 7.320 1.00 87.00 212 PHE A C 1
ATOM 1708 O O . PHE A 1 212 ? 13.418 -10.096 6.451 1.00 87.00 212 PHE A O 1
ATOM 1715 N N . PHE A 1 213 ? 13.259 -8.093 7.446 1.00 84.25 213 PHE A N 1
ATOM 1716 C CA . PHE A 1 213 ? 14.182 -7.419 6.530 1.00 84.25 213 PHE A CA 1
ATOM 1717 C C . PHE A 1 213 ? 15.542 -8.124 6.433 1.00 84.25 213 PHE A C 1
ATOM 1719 O O . PHE A 1 213 ? 16.081 -8.292 5.338 1.00 84.25 213 PHE A O 1
ATOM 1726 N N . LEU A 1 214 ? 16.104 -8.555 7.566 1.00 85.56 214 LEU A N 1
ATOM 1727 C CA . LEU A 1 214 ? 17.393 -9.248 7.581 1.00 85.56 214 LEU A CA 1
ATOM 1728 C C . LEU A 1 214 ? 17.320 -10.577 6.818 1.00 85.56 214 LEU A C 1
ATOM 1730 O O . LEU A 1 214 ? 18.214 -10.861 6.019 1.00 85.56 214 LEU A O 1
ATOM 1734 N N . LYS A 1 215 ? 16.245 -11.350 7.015 1.00 89.81 215 LYS A N 1
ATOM 1735 C CA . LYS A 1 215 ? 16.014 -12.614 6.298 1.00 89.81 215 LYS A CA 1
ATOM 1736 C C . LYS A 1 215 ? 15.735 -12.380 4.812 1.00 89.81 215 LYS A C 1
ATOM 1738 O O . LYS A 1 215 ? 16.292 -13.075 3.966 1.00 89.81 215 LYS A O 1
ATOM 1743 N N . TYR A 1 216 ? 14.955 -11.356 4.480 1.00 90.00 216 TYR A N 1
ATOM 1744 C CA . TYR A 1 216 ? 14.671 -10.953 3.106 1.00 90.00 216 TYR A CA 1
ATOM 1745 C C . TYR A 1 216 ? 15.945 -10.562 2.345 1.00 90.00 216 TYR A C 1
ATOM 1747 O O . TYR A 1 216 ? 16.164 -10.998 1.217 1.00 90.00 216 TYR A O 1
ATOM 1755 N N . ARG A 1 217 ? 16.847 -9.804 2.979 1.00 88.12 217 ARG A N 1
ATOM 1756 C CA . ARG A 1 217 ? 18.165 -9.476 2.412 1.00 88.12 217 ARG A CA 1
ATOM 1757 C C . ARG A 1 217 ? 18.990 -10.727 2.122 1.00 88.12 217 ARG A C 1
ATOM 1759 O O . ARG A 1 217 ? 19.641 -10.807 1.084 1.00 88.12 217 ARG A O 1
ATOM 1766 N N . GLU A 1 218 ? 18.999 -11.689 3.040 1.00 90.38 218 GLU A N 1
ATOM 1767 C CA . GLU A 1 218 ? 19.705 -12.959 2.844 1.00 90.38 218 GLU A CA 1
ATOM 1768 C C . GLU A 1 218 ? 19.109 -13.766 1.680 1.00 90.38 218 GLU A C 1
ATOM 1770 O O . GLU A 1 218 ? 19.853 -14.394 0.927 1.00 90.38 218 GLU A O 1
ATOM 1775 N N . LEU A 1 219 ? 17.786 -13.732 1.492 1.00 94.00 219 LEU A N 1
ATOM 1776 C CA . LEU A 1 219 ? 17.122 -14.313 0.319 1.00 94.00 219 LEU A CA 1
ATOM 1777 C C . LEU A 1 219 ? 17.513 -13.595 -0.974 1.00 94.00 219 LEU A C 1
ATOM 1779 O O . LEU A 1 219 ? 17.821 -14.261 -1.961 1.00 94.00 219 LEU A O 1
ATOM 1783 N N . PHE A 1 220 ? 17.570 -12.262 -0.965 1.00 91.81 220 PHE A N 1
ATOM 1784 C CA . PHE A 1 220 ? 18.007 -11.465 -2.114 1.00 91.81 220 PHE A CA 1
ATOM 1785 C C . PHE A 1 220 ? 19.422 -11.839 -2.562 1.00 91.81 220 PHE A C 1
ATOM 1787 O O . PHE A 1 220 ? 19.629 -12.151 -3.734 1.00 91.81 220 PHE A O 1
ATOM 1794 N N . ILE A 1 221 ? 20.375 -11.892 -1.627 1.00 91.94 221 ILE A N 1
ATOM 1795 C CA . ILE A 1 221 ? 21.762 -12.273 -1.931 1.00 91.94 221 ILE A CA 1
ATOM 1796 C C . ILE A 1 221 ? 21.808 -13.684 -2.529 1.00 91.94 221 ILE A C 1
ATOM 1798 O O . ILE A 1 221 ? 22.419 -13.881 -3.576 1.00 91.94 221 ILE A O 1
ATOM 1802 N N . ARG A 1 222 ? 21.113 -14.655 -1.919 1.00 94.88 222 ARG A N 1
ATOM 1803 C CA . ARG A 1 222 ? 21.076 -16.044 -2.411 1.00 94.88 222 ARG A CA 1
ATOM 1804 C C . ARG A 1 222 ? 20.445 -16.170 -3.797 1.00 94.88 222 ARG A C 1
ATOM 1806 O O . ARG A 1 222 ? 20.943 -16.938 -4.616 1.00 94.88 222 ARG A O 1
ATOM 1813 N N . THR A 1 223 ? 19.384 -15.410 -4.058 1.00 95.81 223 THR A N 1
ATOM 1814 C CA . THR A 1 223 ? 18.694 -15.378 -5.356 1.00 95.81 223 THR A CA 1
ATOM 1815 C C . THR A 1 223 ? 19.615 -14.818 -6.435 1.00 95.81 223 THR A C 1
ATOM 1817 O O . THR A 1 223 ? 19.796 -15.443 -7.477 1.00 95.81 223 THR A O 1
ATOM 1820 N N . LYS A 1 224 ? 20.284 -13.693 -6.155 1.00 94.38 224 LYS A N 1
ATOM 1821 C CA . LYS A 1 224 ? 21.268 -13.089 -7.061 1.00 94.38 224 LYS A CA 1
ATOM 1822 C C . LYS A 1 224 ? 22.425 -14.047 -7.348 1.00 94.38 224 LYS A C 1
ATOM 1824 O O . LYS A 1 224 ? 22.771 -14.263 -8.502 1.00 94.38 224 LYS A O 1
ATOM 1829 N N . GLU A 1 225 ? 22.999 -14.667 -6.318 1.00 95.00 225 GLU A N 1
ATOM 1830 C CA . GLU A 1 225 ? 24.085 -15.641 -6.483 1.00 95.00 225 GLU A CA 1
ATOM 1831 C C . GLU A 1 225 ? 23.651 -16.891 -7.268 1.00 95.00 225 GLU A C 1
ATOM 1833 O O . GLU A 1 225 ? 24.469 -17.486 -7.970 1.00 95.00 225 GLU A O 1
ATOM 1838 N N . ALA A 1 226 ? 22.390 -17.320 -7.152 1.00 96.38 226 ALA A N 1
ATOM 1839 C CA . ALA A 1 226 ? 21.843 -18.400 -7.970 1.00 96.38 226 ALA A CA 1
ATOM 1840 C C . ALA A 1 226 ? 21.732 -17.988 -9.444 1.00 96.38 226 ALA A C 1
ATOM 1842 O O . ALA A 1 226 ? 22.201 -18.731 -10.304 1.00 96.38 226 ALA A O 1
ATOM 1843 N N . LEU A 1 227 ? 21.219 -16.787 -9.721 1.00 95.62 227 LEU A N 1
ATOM 1844 C CA . LEU A 1 227 ? 21.144 -16.227 -11.074 1.00 95.62 227 LEU A CA 1
ATOM 1845 C C . LEU A 1 227 ? 22.530 -16.064 -11.709 1.00 95.62 227 LEU A C 1
ATOM 1847 O O . LEU A 1 227 ? 22.728 -16.481 -12.844 1.00 95.62 227 LEU A O 1
ATOM 1851 N N . ASP A 1 228 ? 23.517 -15.548 -10.970 1.00 95.06 228 ASP A N 1
ATOM 1852 C CA . ASP A 1 228 ? 24.898 -15.437 -11.463 1.00 95.06 228 ASP A CA 1
ATOM 1853 C C . ASP A 1 228 ? 25.466 -16.794 -11.896 1.00 95.06 228 ASP A C 1
ATOM 1855 O O . ASP A 1 228 ? 26.199 -16.878 -12.882 1.00 95.06 228 ASP A O 1
ATOM 1859 N N . ARG A 1 229 ? 25.148 -17.872 -11.162 1.00 96.06 229 ARG A N 1
ATOM 1860 C CA . ARG A 1 229 ? 25.569 -19.230 -11.533 1.00 96.06 229 ARG A CA 1
ATOM 1861 C C . ARG A 1 229 ? 24.892 -19.691 -12.818 1.00 96.06 229 ARG A C 1
ATOM 1863 O O . ARG A 1 229 ? 25.581 -20.252 -13.663 1.00 96.06 229 ARG A O 1
ATOM 1870 N N . VAL A 1 230 ? 23.591 -19.442 -12.972 1.00 94.69 230 VAL A N 1
ATOM 1871 C CA . VAL A 1 230 ? 22.837 -19.788 -14.189 1.00 94.69 230 VAL A CA 1
ATOM 1872 C C . VAL A 1 230 ? 23.415 -19.053 -15.401 1.00 94.69 230 VAL A C 1
ATOM 1874 O O . VAL A 1 230 ? 23.870 -19.698 -16.341 1.00 94.69 230 VAL A O 1
ATOM 1877 N N . VAL A 1 231 ? 23.534 -17.723 -15.328 1.00 93.62 231 VAL A N 1
ATOM 1878 C CA . VAL A 1 231 ? 24.079 -16.880 -16.410 1.00 93.62 231 VAL A CA 1
ATOM 1879 C C . VAL A 1 231 ? 25.523 -17.256 -16.755 1.00 93.62 231 VAL A C 1
ATOM 1881 O O . VAL A 1 231 ? 25.929 -17.220 -17.912 1.00 93.62 231 VAL A O 1
ATOM 1884 N N . LYS A 1 232 ? 26.337 -17.634 -15.764 1.00 93.81 232 LYS A N 1
ATOM 1885 C CA . LYS A 1 232 ? 27.720 -18.066 -16.008 1.00 93.81 232 LYS A CA 1
ATOM 1886 C C . LYS A 1 232 ? 27.802 -19.419 -16.720 1.00 93.81 232 LYS A C 1
ATOM 1888 O O . LYS A 1 232 ? 28.745 -19.633 -17.482 1.00 93.81 232 LYS A O 1
ATOM 1893 N N . ASN A 1 233 ? 26.883 -20.331 -16.422 1.00 94.06 233 ASN A N 1
ATOM 1894 C CA . ASN A 1 233 ? 26.930 -21.708 -16.905 1.00 94.06 233 ASN A CA 1
ATOM 1895 C C . ASN A 1 233 ? 26.241 -21.887 -18.264 1.00 94.06 233 ASN A C 1
ATOM 1897 O O . ASN A 1 233 ? 26.600 -22.818 -18.982 1.00 94.06 233 ASN A O 1
ATOM 1901 N N . ASP A 1 234 ? 25.306 -21.005 -18.624 1.00 92.25 234 ASP A N 1
ATOM 1902 C CA . ASP A 1 234 ? 24.567 -21.064 -19.885 1.00 92.25 234 ASP A CA 1
ATOM 1903 C C . ASP A 1 234 ? 24.910 -19.876 -20.815 1.00 92.25 234 ASP A C 1
ATOM 1905 O O . ASP A 1 234 ? 24.490 -18.737 -20.572 1.00 92.25 234 ASP A O 1
ATOM 1909 N N . PRO A 1 235 ? 25.654 -20.114 -21.916 1.00 90.38 235 PRO A N 1
ATOM 1910 C CA . PRO A 1 235 ? 25.998 -19.073 -22.882 1.00 90.38 235 PRO A CA 1
ATOM 1911 C C . PRO A 1 235 ? 24.796 -18.435 -23.592 1.00 90.38 235 PRO A C 1
ATOM 1913 O O . PRO A 1 235 ? 24.898 -17.279 -24.003 1.00 90.38 235 PRO A O 1
ATOM 1916 N N . LYS A 1 236 ? 23.681 -19.160 -23.761 1.00 89.75 236 LYS A N 1
ATOM 1917 C CA . LYS A 1 236 ? 22.472 -18.658 -24.428 1.00 89.75 236 LYS A CA 1
ATOM 1918 C C . LYS A 1 236 ? 21.773 -17.634 -23.541 1.00 89.75 236 LYS A C 1
ATOM 1920 O O . LYS A 1 236 ? 21.492 -16.532 -24.007 1.00 89.75 236 LYS A O 1
ATOM 1925 N N . ILE A 1 237 ? 21.585 -17.967 -22.262 1.00 90.88 237 ILE A N 1
ATOM 1926 C CA . ILE A 1 237 ? 21.011 -17.050 -21.263 1.00 90.88 237 ILE A CA 1
ATOM 1927 C C . ILE A 1 237 ? 21.879 -15.798 -21.154 1.00 90.88 237 ILE A C 1
ATOM 1929 O O . ILE A 1 237 ? 21.372 -14.680 -21.176 1.00 90.88 237 ILE A O 1
ATOM 1933 N N . LYS A 1 238 ? 23.204 -15.975 -21.095 1.00 91.75 238 LYS A N 1
ATOM 1934 C CA . LYS A 1 238 ? 24.142 -14.852 -21.048 1.00 91.75 238 LYS A CA 1
ATOM 1935 C C . LYS A 1 238 ? 23.991 -13.912 -22.245 1.00 91.75 238 LYS A C 1
ATOM 1937 O O . LYS A 1 238 ? 23.926 -12.702 -22.050 1.00 91.75 238 LYS A O 1
ATOM 1942 N N . ALA A 1 239 ? 23.931 -14.458 -23.459 1.00 89.44 239 ALA A N 1
ATOM 1943 C CA . ALA A 1 239 ? 23.790 -13.659 -24.670 1.00 89.44 239 ALA A CA 1
ATOM 1944 C C . ALA A 1 239 ? 22.455 -12.896 -24.713 1.00 89.44 239 ALA A C 1
ATOM 1946 O O . ALA A 1 239 ? 22.447 -11.727 -25.097 1.00 89.44 239 ALA A O 1
ATOM 1947 N N . ASP A 1 240 ? 21.348 -13.519 -24.290 1.00 86.94 240 ASP A N 1
ATOM 1948 C CA . ASP A 1 240 ? 20.045 -12.844 -24.234 1.00 86.94 240 ASP A CA 1
ATOM 1949 C C . ASP A 1 240 ? 20.037 -11.733 -23.173 1.00 86.94 240 ASP A C 1
ATOM 1951 O O . ASP A 1 240 ? 19.646 -10.602 -23.454 1.00 86.94 240 ASP A O 1
ATOM 1955 N N . PHE A 1 241 ? 20.579 -11.998 -21.980 1.00 90.75 241 PHE A N 1
ATOM 1956 C CA . PHE A 1 241 ? 20.670 -10.997 -20.914 1.00 90.75 241 PHE A CA 1
ATOM 1957 C C . PHE A 1 241 ? 21.508 -9.786 -21.340 1.00 90.75 241 PHE A C 1
ATOM 1959 O O . PHE A 1 241 ? 21.089 -8.647 -21.133 1.00 90.75 241 PHE A O 1
ATOM 1966 N N . GLU A 1 242 ? 22.658 -10.012 -21.979 1.00 88.44 242 GLU A N 1
ATOM 1967 C CA . GLU A 1 242 ? 23.507 -8.940 -22.512 1.00 88.44 242 GLU A CA 1
ATOM 1968 C C . GLU A 1 242 ? 22.794 -8.146 -23.620 1.00 88.44 242 GLU A C 1
ATOM 1970 O O . GLU A 1 242 ? 22.841 -6.916 -23.615 1.00 88.44 242 GLU A O 1
ATOM 1975 N N . ALA A 1 243 ? 22.081 -8.819 -24.530 1.00 87.31 243 ALA A N 1
ATOM 1976 C CA . ALA A 1 243 ? 21.339 -8.168 -25.611 1.00 87.31 243 ALA A CA 1
ATOM 1977 C C . ALA A 1 243 ? 20.144 -7.334 -25.114 1.00 87.31 243 ALA A C 1
ATOM 1979 O O . ALA A 1 243 ? 19.777 -6.341 -25.745 1.00 87.31 243 ALA A O 1
ATOM 1980 N N . LYS A 1 244 ? 19.530 -7.738 -23.998 1.00 85.06 244 LYS A N 1
ATOM 1981 C CA . LYS A 1 244 ? 18.335 -7.109 -23.414 1.00 85.06 244 LYS A CA 1
ATOM 1982 C C . LYS A 1 244 ? 18.639 -6.169 -22.247 1.00 85.06 244 LYS A C 1
ATOM 1984 O O . LYS A 1 244 ? 17.718 -5.564 -21.703 1.00 85.06 244 LYS A O 1
ATOM 1989 N N . GLY A 1 245 ? 19.909 -6.037 -21.857 1.00 85.81 245 GLY A N 1
ATOM 1990 C CA . GLY A 1 245 ? 20.328 -5.206 -20.727 1.00 85.81 245 GLY A CA 1
ATOM 1991 C C . GLY A 1 245 ? 19.820 -5.715 -19.373 1.00 85.81 245 GLY A C 1
ATOM 1992 O O . GLY A 1 245 ? 19.542 -4.913 -18.485 1.00 85.81 245 GLY A O 1
ATOM 1993 N N . VAL A 1 246 ? 19.663 -7.032 -19.218 1.00 88.06 246 VAL A N 1
ATOM 1994 C CA . VAL A 1 246 ? 19.169 -7.654 -17.984 1.00 88.06 246 VAL A CA 1
ATOM 1995 C C . VAL A 1 246 ? 20.329 -7.930 -17.035 1.00 88.06 246 VAL A C 1
ATOM 1997 O O . VAL A 1 246 ? 21.225 -8.719 -17.334 1.00 88.06 246 VAL A O 1
ATOM 2000 N N . ASP A 1 247 ? 20.290 -7.323 -15.850 1.00 90.12 247 ASP A N 1
ATOM 2001 C CA . ASP A 1 247 ? 21.248 -7.591 -14.781 1.00 90.12 247 ASP A CA 1
ATOM 2002 C C . ASP A 1 247 ? 20.651 -8.473 -13.668 1.00 90.12 247 ASP A C 1
ATOM 2004 O O . ASP A 1 247 ? 19.474 -8.380 -13.308 1.00 90.12 247 ASP A O 1
ATOM 2008 N N . THR A 1 248 ? 21.488 -9.331 -13.077 1.00 92.88 248 THR A N 1
ATOM 2009 C CA . THR A 1 248 ? 21.061 -10.310 -12.062 1.00 92.88 248 THR A CA 1
ATOM 2010 C C . THR A 1 248 ? 20.641 -9.669 -10.736 1.00 92.88 248 THR A C 1
ATOM 2012 O O . THR A 1 248 ? 19.884 -10.275 -9.976 1.00 92.88 248 THR A O 1
ATOM 2015 N N . VAL A 1 249 ? 21.087 -8.439 -10.448 1.00 90.19 249 VAL A N 1
ATOM 2016 C CA . VAL A 1 249 ? 20.711 -7.694 -9.236 1.00 90.19 249 VAL A CA 1
ATOM 2017 C C . VAL A 1 249 ? 19.254 -7.245 -9.327 1.00 90.19 249 VAL A C 1
ATOM 2019 O O . VAL A 1 249 ? 18.462 -7.542 -8.432 1.00 90.19 249 VAL A O 1
ATOM 2022 N N . ASN A 1 250 ? 18.878 -6.570 -10.407 1.00 86.31 250 ASN A N 1
ATOM 2023 C CA . ASN A 1 250 ? 17.521 -6.102 -10.644 1.00 86.31 250 ASN A CA 1
ATOM 2024 C C . ASN A 1 250 ? 16.576 -7.268 -10.938 1.00 86.31 250 ASN A C 1
ATOM 2026 O O . ASN A 1 250 ? 15.442 -7.241 -10.461 1.00 86.31 250 ASN A O 1
ATOM 2030 N N . PHE A 1 251 ? 17.048 -8.336 -11.596 1.00 90.62 251 PHE A N 1
ATOM 2031 C CA . PHE A 1 251 ? 16.278 -9.576 -11.724 1.00 90.62 251 PHE A CA 1
ATOM 2032 C C . PHE A 1 251 ? 15.929 -10.143 -10.340 1.00 90.62 251 PHE A C 1
ATOM 2034 O O . PHE A 1 251 ? 14.757 -10.377 -10.052 1.00 90.62 251 PHE A O 1
ATOM 2041 N N . ALA A 1 252 ? 16.911 -10.308 -9.444 1.00 91.75 252 ALA A N 1
ATOM 2042 C CA . ALA A 1 252 ? 16.667 -10.834 -8.098 1.00 91.75 252 ALA A CA 1
ATOM 2043 C C . ALA A 1 252 ? 15.704 -9.951 -7.283 1.00 91.75 252 ALA A C 1
ATOM 2045 O O . ALA A 1 252 ? 14.833 -10.472 -6.582 1.00 91.75 252 ALA A O 1
ATOM 2046 N N . LYS A 1 253 ? 15.824 -8.618 -7.391 1.00 86.00 253 LYS A N 1
ATOM 2047 C CA . LYS A 1 253 ? 14.888 -7.669 -6.760 1.00 86.00 253 LYS A CA 1
ATOM 2048 C C . LYS A 1 253 ? 13.466 -7.822 -7.299 1.00 86.00 253 LYS A C 1
ATOM 2050 O O . LYS A 1 253 ? 12.522 -7.825 -6.503 1.00 86.00 253 LYS A O 1
ATOM 2055 N N . LYS A 1 254 ? 13.319 -7.937 -8.626 1.00 86.50 254 LYS A N 1
ATOM 2056 C CA . LYS A 1 254 ? 12.022 -8.087 -9.296 1.00 86.50 254 LYS A CA 1
ATOM 2057 C C . LYS A 1 254 ? 11.368 -9.413 -8.926 1.00 86.50 254 LYS A C 1
ATOM 2059 O O . LYS A 1 254 ? 10.223 -9.397 -8.492 1.00 86.50 254 LYS A O 1
ATOM 2064 N N . LEU A 1 255 ? 12.109 -10.520 -8.993 1.00 91.88 255 LEU A N 1
ATOM 2065 C CA . LEU A 1 255 ? 11.616 -11.853 -8.643 1.00 91.88 255 LEU A CA 1
ATOM 2066 C C . LEU A 1 255 ? 11.078 -11.906 -7.209 1.00 91.88 255 LEU A C 1
ATOM 2068 O O . LEU A 1 255 ? 9.927 -12.277 -6.987 1.00 91.88 255 LEU A O 1
ATOM 2072 N N . LEU A 1 256 ? 11.875 -11.484 -6.222 1.00 90.50 256 LEU A N 1
ATOM 2073 C CA . LEU A 1 256 ? 11.399 -11.478 -4.837 1.00 90.50 256 LEU A CA 1
ATOM 2074 C C . LEU A 1 256 ? 10.217 -10.520 -4.637 1.00 90.50 256 LEU A C 1
ATOM 2076 O O . LEU A 1 256 ? 9.313 -10.834 -3.866 1.00 90.50 256 LEU A O 1
ATOM 2080 N N . GLY A 1 257 ? 10.178 -9.406 -5.373 1.00 85.19 257 GLY A N 1
ATOM 2081 C CA . GLY A 1 257 ? 9.065 -8.456 -5.333 1.00 85.19 257 GLY A CA 1
ATOM 2082 C C . GLY A 1 257 ? 7.767 -9.033 -5.869 1.00 85.19 257 GLY A C 1
ATOM 2083 O O . GLY A 1 257 ? 6.723 -8.862 -5.246 1.00 85.19 257 GLY A O 1
ATOM 2084 N N . GLN A 1 258 ? 7.839 -9.775 -6.972 1.00 89.00 258 GLN A N 1
ATOM 2085 C CA . GLN A 1 258 ? 6.704 -10.501 -7.533 1.00 89.00 258 GLN A CA 1
ATOM 2086 C C . GLN A 1 258 ? 6.183 -11.550 -6.544 1.00 89.00 258 GLN A C 1
ATOM 2088 O O . GLN A 1 258 ? 4.982 -11.598 -6.285 1.00 89.00 258 GLN A O 1
ATOM 2093 N N . ILE A 1 259 ? 7.074 -12.338 -5.929 1.00 93.38 259 ILE A N 1
ATOM 2094 C CA . ILE A 1 259 ? 6.679 -13.357 -4.943 1.00 93.38 259 ILE A CA 1
ATOM 2095 C C . ILE A 1 259 ? 6.032 -12.702 -3.717 1.00 93.38 259 ILE A C 1
ATOM 2097 O O . ILE A 1 259 ? 4.950 -13.116 -3.310 1.00 93.38 259 ILE A O 1
ATOM 2101 N N . VAL A 1 260 ? 6.638 -11.655 -3.147 1.00 89.06 260 VAL A N 1
ATOM 2102 C CA . VAL A 1 260 ? 6.048 -10.933 -2.006 1.00 89.06 260 VAL A CA 1
ATOM 2103 C C . VAL A 1 260 ? 4.685 -10.348 -2.354 1.00 89.06 260 VAL A C 1
ATOM 2105 O O . VAL A 1 260 ? 3.756 -10.441 -1.554 1.00 89.06 260 VAL A O 1
ATOM 2108 N N . PHE A 1 261 ? 4.542 -9.754 -3.537 1.00 85.94 261 PHE A N 1
ATOM 2109 C CA . PHE A 1 261 ? 3.265 -9.202 -3.970 1.00 85.94 261 PHE A CA 1
ATOM 2110 C C . PHE A 1 261 ? 2.172 -10.275 -4.006 1.00 85.94 261 PHE A C 1
ATOM 2112 O O . PHE A 1 261 ? 1.063 -10.044 -3.527 1.00 85.94 261 PHE A O 1
ATOM 2119 N N . LEU A 1 262 ? 2.490 -11.473 -4.499 1.00 89.88 262 LEU A N 1
ATOM 2120 C CA . LEU A 1 262 ? 1.561 -12.600 -4.457 1.00 89.88 262 LEU A CA 1
ATOM 2121 C C . LEU A 1 262 ? 1.268 -13.080 -3.031 1.00 89.88 262 LEU A C 1
ATOM 2123 O O . LEU A 1 262 ? 0.132 -13.459 -2.760 1.00 89.88 262 LEU A O 1
ATOM 2127 N N . TYR A 1 263 ? 2.228 -12.999 -2.104 1.00 91.19 263 TYR A N 1
ATOM 2128 C CA . TYR A 1 263 ? 1.988 -13.276 -0.681 1.00 91.19 263 TYR A CA 1
ATOM 2129 C C . TYR A 1 263 ? 0.999 -12.300 -0.037 1.00 91.19 263 TYR A C 1
ATOM 2131 O O . TYR A 1 263 ? 0.178 -12.720 0.781 1.00 91.19 263 TYR A O 1
ATOM 2139 N N . PHE A 1 264 ? 1.030 -11.021 -0.420 1.00 87.25 264 PHE A N 1
ATOM 2140 C CA . PHE A 1 264 ? -0.015 -10.074 -0.036 1.00 87.25 264 PHE A CA 1
ATOM 2141 C C . PHE A 1 264 ? -1.350 -10.458 -0.667 1.00 87.25 264 PHE A C 1
ATOM 2143 O O . PHE A 1 264 ? -2.363 -10.565 0.019 1.00 87.25 264 PHE A O 1
ATOM 2150 N N . LEU A 1 265 ? -1.354 -10.697 -1.976 1.00 85.38 265 LEU A N 1
ATOM 2151 C CA . LEU A 1 265 ? -2.589 -10.855 -2.724 1.00 85.38 265 LEU A CA 1
ATOM 2152 C C . LEU A 1 265 ? -3.327 -12.168 -2.418 1.00 85.38 265 LEU A C 1
ATOM 2154 O O . LEU A 1 265 ? -4.553 -12.169 -2.345 1.00 85.38 265 LEU A O 1
ATOM 2158 N N . GLN A 1 266 ? -2.617 -13.265 -2.138 1.00 88.94 266 GLN A N 1
ATOM 2159 C CA . GLN A 1 266 ? -3.240 -14.546 -1.777 1.00 88.94 266 GLN A CA 1
ATOM 2160 C C . GLN A 1 266 ? -4.074 -14.462 -0.493 1.00 88.94 266 GLN A C 1
ATOM 2162 O O . GLN A 1 266 ? -5.026 -15.220 -0.337 1.00 88.94 266 GLN A O 1
ATOM 2167 N N . LYS A 1 267 ? -3.803 -13.493 0.395 1.00 85.44 267 LYS A N 1
ATOM 2168 C CA . LYS A 1 267 ? -4.620 -13.268 1.599 1.00 85.44 267 LYS A CA 1
ATOM 2169 C C . LYS A 1 267 ? -6.062 -12.866 1.287 1.00 85.44 267 LYS A C 1
ATOM 2171 O O . LYS A 1 267 ? -6.927 -13.067 2.133 1.00 85.44 267 LYS A O 1
ATOM 2176 N N . LYS A 1 268 ? -6.333 -12.376 0.072 1.00 82.44 268 LYS A N 1
ATOM 2177 C CA . LYS A 1 268 ? -7.686 -12.104 -0.432 1.00 82.44 268 LYS A CA 1
ATOM 2178 C C . LYS A 1 268 ? -8.460 -13.360 -0.858 1.00 82.44 268 LYS A C 1
ATOM 2180 O O . LYS A 1 268 ? -9.636 -13.247 -1.176 1.00 82.44 268 LYS A O 1
ATOM 2185 N N . GLY A 1 269 ? -7.823 -14.535 -0.909 1.00 86.44 269 GLY A N 1
ATOM 2186 C CA . GLY A 1 269 ? -8.461 -15.769 -1.388 1.00 86.44 269 GLY A CA 1
ATOM 2187 C C . GLY A 1 269 ? -8.756 -15.755 -2.892 1.00 86.44 269 GLY A C 1
ATOM 2188 O O . GLY A 1 269 ? -9.683 -16.405 -3.367 1.00 86.44 269 GLY A O 1
ATOM 2189 N N . TRP A 1 270 ? -8.003 -14.970 -3.665 1.00 87.56 270 TRP A N 1
ATOM 2190 C CA . TRP A 1 270 ? -8.204 -14.841 -5.113 1.00 87.56 270 TRP A CA 1
ATOM 2191 C C . TRP A 1 270 ? -7.419 -15.851 -5.944 1.00 87.56 270 TRP A C 1
ATOM 2193 O O . TRP A 1 270 ? -7.570 -15.880 -7.157 1.00 87.56 270 TRP A O 1
ATOM 2203 N N . PHE A 1 271 ? -6.572 -16.675 -5.336 1.00 90.88 271 PHE A N 1
ATOM 2204 C CA . PHE A 1 271 ? -5.823 -17.692 -6.068 1.00 90.88 271 PHE A CA 1
ATOM 2205 C C . PHE A 1 271 ? -6.284 -19.091 -5.701 1.00 90.88 271 PHE A C 1
ATOM 2207 O O . PHE A 1 271 ? -6.670 -19.337 -4.562 1.00 90.88 271 PHE A O 1
ATOM 2214 N N . GLY A 1 272 ? -6.222 -20.018 -6.656 1.00 88.56 272 GLY A N 1
ATOM 2215 C CA . GLY A 1 272 ? -6.639 -21.397 -6.414 1.00 88.56 272 GLY A CA 1
ATOM 2216 C C . GLY A 1 272 ? -8.153 -21.556 -6.265 1.00 88.56 272 GLY A C 1
ATOM 2217 O O . GLY A 1 272 ? -8.593 -22.522 -5.656 1.00 88.56 272 GLY A O 1
ATOM 2218 N N . VAL A 1 273 ? -8.950 -20.612 -6.780 1.00 90.81 273 VAL A N 1
ATOM 2219 C CA . VAL A 1 273 ? -10.418 -20.711 -6.767 1.00 90.81 273 VAL A CA 1
ATOM 2220 C C . VAL A 1 273 ? -10.842 -21.802 -7.753 1.00 90.81 273 VAL A C 1
ATOM 2222 O O . VAL A 1 273 ? -10.368 -21.823 -8.895 1.00 90.81 273 VAL A O 1
ATOM 2225 N N . GLY A 1 274 ? -11.719 -22.713 -7.329 1.00 88.12 274 GLY A N 1
ATOM 2226 C CA . GLY A 1 274 ? -12.245 -23.762 -8.196 1.00 88.12 274 GLY A CA 1
ATOM 2227 C C . GLY A 1 274 ? -13.048 -23.193 -9.365 1.00 88.12 274 GLY A C 1
ATOM 2228 O O . GLY A 1 274 ? -13.527 -22.060 -9.338 1.00 88.12 274 GLY A O 1
ATOM 2229 N N . ARG A 1 275 ? -13.198 -23.980 -10.434 1.00 85.81 275 ARG A N 1
ATOM 2230 C CA . ARG A 1 275 ? -13.848 -23.528 -11.677 1.00 85.81 275 ARG A CA 1
ATOM 2231 C C . ARG A 1 275 ? -15.281 -23.030 -11.466 1.00 85.81 275 ARG A C 1
ATOM 2233 O O . ARG A 1 275 ? -15.668 -22.040 -12.079 1.00 85.81 275 ARG A O 1
ATOM 2240 N N . ASP A 1 276 ? -16.020 -23.679 -10.577 1.00 86.88 276 ASP A N 1
ATOM 2241 C CA . ASP A 1 276 ? -17.416 -23.350 -10.278 1.00 86.88 276 ASP A CA 1
ATOM 2242 C C . ASP A 1 276 ? -17.571 -22.594 -8.947 1.00 86.88 276 ASP A C 1
ATOM 2244 O O . ASP A 1 276 ? -18.683 -22.225 -8.576 1.00 86.88 276 ASP A O 1
ATOM 2248 N N . ASP A 1 277 ? -16.461 -22.325 -8.251 1.00 85.94 277 ASP A N 1
ATOM 2249 C CA . ASP A 1 277 ? -16.464 -21.648 -6.956 1.00 85.94 277 ASP A CA 1
ATOM 2250 C C . ASP A 1 277 ? -16.444 -20.123 -7.113 1.00 85.94 277 ASP A C 1
ATOM 2252 O O . ASP A 1 277 ? -15.941 -19.566 -8.099 1.00 85.94 277 ASP A O 1
ATOM 2256 N N . ASP A 1 278 ? -16.977 -19.430 -6.110 1.00 84.56 278 ASP A N 1
ATOM 2257 C CA . ASP A 1 278 ? -16.974 -17.973 -6.066 1.00 84.56 278 ASP A CA 1
ATOM 2258 C C . ASP A 1 278 ? -15.591 -17.405 -5.733 1.00 84.56 278 ASP A C 1
ATOM 2260 O O . ASP A 1 278 ? -14.818 -17.962 -4.949 1.00 84.56 278 ASP A O 1
ATOM 2264 N N . TRP A 1 279 ? -15.279 -16.244 -6.308 1.00 84.31 279 TRP A N 1
ATOM 2265 C CA . TRP A 1 279 ? -14.051 -15.519 -5.998 1.00 84.31 279 TRP A CA 1
ATOM 2266 C C . TRP A 1 279 ? -13.949 -15.193 -4.503 1.00 84.31 279 TRP A C 1
ATOM 2268 O O . TRP A 1 279 ? -14.942 -14.862 -3.860 1.00 84.31 279 TRP A O 1
ATOM 2278 N N . GLY A 1 280 ? -12.734 -15.283 -3.954 1.00 83.00 280 GLY A N 1
ATOM 2279 C CA . GLY A 1 280 ? -12.474 -15.101 -2.520 1.00 83.00 280 GLY A CA 1
ATOM 2280 C C . GLY A 1 280 ? -12.455 -16.406 -1.715 1.00 83.00 280 GLY A C 1
ATOM 2281 O O . GLY A 1 280 ? -11.967 -16.410 -0.589 1.00 83.00 280 GLY A O 1
ATOM 2282 N N . THR A 1 281 ? -12.912 -17.524 -2.291 1.00 86.50 281 THR A N 1
ATOM 2283 C CA . THR A 1 281 ? -12.869 -18.861 -1.657 1.00 86.50 281 THR A CA 1
ATOM 2284 C C . THR A 1 281 ? -11.534 -19.593 -1.830 1.00 86.50 281 THR A C 1
ATOM 2286 O O . THR A 1 281 ? -11.334 -20.670 -1.272 1.00 86.50 281 THR A O 1
ATOM 2289 N N . GLY A 1 282 ? -10.620 -19.019 -2.611 1.00 88.69 282 GLY A N 1
ATOM 2290 C CA . GLY A 1 282 ? -9.336 -19.612 -2.952 1.00 88.69 282 GLY A CA 1
ATOM 2291 C C . GLY A 1 282 ? -8.365 -19.688 -1.772 1.00 88.69 282 GLY A C 1
ATOM 2292 O O . GLY A 1 282 ? -8.556 -19.077 -0.717 1.00 88.69 282 GLY A O 1
ATOM 2293 N N . SER A 1 283 ? -7.280 -20.437 -1.959 1.00 89.44 283 SER A N 1
ATOM 2294 C CA . SER A 1 283 ? -6.304 -20.689 -0.903 1.00 89.44 283 SER A CA 1
ATOM 2295 C C . SER A 1 283 ? -5.536 -19.428 -0.502 1.00 89.44 283 SER A C 1
ATOM 2297 O O . SER A 1 283 ? -4.896 -18.763 -1.321 1.00 89.44 283 SER A O 1
ATOM 2299 N N . LYS A 1 284 ? -5.492 -19.168 0.810 1.00 88.62 284 LYS A N 1
ATOM 2300 C CA . LYS A 1 284 ? -4.601 -18.169 1.428 1.00 88.62 284 LYS A CA 1
ATOM 2301 C C . LYS A 1 284 ? -3.129 -18.618 1.475 1.00 88.62 284 LYS A C 1
ATOM 2303 O O . LYS A 1 284 ? -2.274 -17.850 1.918 1.00 88.62 284 LYS A O 1
ATOM 2308 N N . HIS A 1 285 ? -2.832 -19.836 1.013 1.00 91.50 285 HIS A N 1
ATOM 2309 C CA . HIS A 1 285 ? -1.502 -20.452 0.956 1.00 91.50 285 HIS A CA 1
ATOM 2310 C C . HIS A 1 285 ? -1.148 -20.944 -0.458 1.00 91.50 285 HIS A C 1
ATOM 2312 O O . HIS A 1 285 ? -0.335 -21.853 -0.622 1.00 91.50 285 HIS A O 1
ATOM 2318 N N . PHE A 1 286 ? -1.750 -20.352 -1.490 1.00 94.88 286 PHE A N 1
ATOM 2319 C CA . PHE A 1 286 ? -1.660 -20.822 -2.871 1.00 94.88 286 PHE A CA 1
ATOM 2320 C C . PHE A 1 286 ? -0.226 -21.043 -3.381 1.00 94.88 286 PHE A C 1
ATOM 2322 O O . PHE A 1 286 ? 0.050 -22.068 -3.998 1.00 94.88 286 PHE A O 1
ATOM 2329 N N . LEU A 1 287 ? 0.718 -20.139 -3.091 1.00 96.12 287 LEU A N 1
ATOM 2330 C CA . LEU A 1 287 ? 2.111 -20.319 -3.531 1.00 96.12 287 LEU A CA 1
ATOM 2331 C C . LEU A 1 287 ? 2.788 -21.545 -2.906 1.00 96.12 287 LEU A C 1
ATOM 2333 O O . LEU A 1 287 ? 3.564 -22.231 -3.572 1.00 96.12 287 LEU A O 1
ATOM 2337 N N . ARG A 1 288 ? 2.476 -21.840 -1.639 1.00 95.50 288 ARG A N 1
ATOM 2338 C CA . ARG A 1 288 ? 2.942 -23.057 -0.971 1.00 95.50 288 ARG A CA 1
ATOM 2339 C C . ARG A 1 288 ? 2.325 -24.290 -1.623 1.00 95.50 288 ARG A C 1
ATOM 2341 O O . ARG A 1 288 ? 3.032 -25.259 -1.864 1.00 95.50 288 ARG A O 1
ATOM 2348 N N . GLU A 1 289 ? 1.040 -24.245 -1.956 1.00 95.62 289 GLU A N 1
ATOM 2349 C CA . GLU A 1 289 ? 0.353 -25.355 -2.622 1.00 95.62 289 GLU A CA 1
ATOM 2350 C C . GLU A 1 289 ? 0.873 -25.625 -4.037 1.00 95.62 289 GLU A C 1
ATOM 2352 O O . GLU A 1 289 ? 0.968 -26.786 -4.438 1.00 95.62 289 GLU A O 1
ATOM 2357 N N . LEU A 1 290 ? 1.237 -24.572 -4.777 1.00 96.19 290 LEU A N 1
ATOM 2358 C CA . LEU A 1 290 ? 1.923 -24.699 -6.061 1.00 96.19 290 LEU A CA 1
ATOM 2359 C C . LEU A 1 290 ? 3.253 -25.436 -5.890 1.00 96.19 290 LEU A C 1
ATOM 2361 O O . LEU A 1 290 ? 3.503 -26.395 -6.610 1.00 96.19 290 LEU A O 1
ATOM 2365 N N . PHE A 1 291 ? 4.067 -25.048 -4.903 1.00 96.56 291 PHE A N 1
ATOM 2366 C CA . PHE A 1 291 ? 5.338 -25.722 -4.617 1.00 96.56 291 PHE A CA 1
ATOM 2367 C C . PHE A 1 291 ? 5.148 -27.173 -4.135 1.00 96.56 291 PHE A C 1
ATOM 2369 O O . PHE A 1 291 ? 5.938 -28.064 -4.429 1.00 96.56 291 PHE A O 1
ATOM 2376 N N . GLU A 1 292 ? 4.070 -27.449 -3.406 1.00 95.81 292 GLU A N 1
ATOM 2377 C CA . GLU A 1 292 ? 3.700 -28.799 -2.962 1.00 95.81 292 GLU A CA 1
ATOM 2378 C C . GLU A 1 292 ? 3.053 -29.650 -4.069 1.00 95.81 292 GLU A C 1
ATOM 2380 O O . GLU A 1 292 ? 2.563 -30.745 -3.786 1.00 95.81 292 GLU A O 1
ATOM 2385 N N . LYS A 1 293 ? 3.047 -29.169 -5.322 1.00 95.44 293 LYS A N 1
ATOM 2386 C CA . LYS A 1 293 ? 2.522 -29.874 -6.502 1.00 95.44 293 LYS A CA 1
ATOM 2387 C C . LYS A 1 293 ? 1.036 -30.236 -6.405 1.00 95.44 293 LYS A C 1
ATOM 2389 O O . LYS A 1 293 ? 0.580 -31.200 -7.016 1.00 95.44 293 LYS A O 1
ATOM 2394 N N . LYS A 1 294 ? 0.251 -29.465 -5.646 1.00 94.25 294 LYS A N 1
ATOM 2395 C CA . LYS A 1 294 ? -1.198 -29.704 -5.499 1.00 94.25 294 LYS A CA 1
ATOM 2396 C C . LYS A 1 294 ? -2.002 -29.299 -6.736 1.00 94.25 294 LYS A C 1
ATOM 2398 O O . LYS A 1 294 ? -3.074 -29.850 -6.960 1.00 94.25 294 LYS A O 1
ATOM 2403 N N . HIS A 1 295 ? -1.490 -28.348 -7.519 1.00 90.50 295 HIS A N 1
ATOM 2404 C CA . HIS A 1 295 ? -2.187 -27.771 -8.680 1.00 90.50 295 HIS A CA 1
ATOM 2405 C C . HIS A 1 295 ? -1.614 -28.236 -10.025 1.00 90.50 295 HIS A C 1
ATOM 2407 O O . HIS A 1 295 ? -2.351 -28.333 -11.003 1.00 90.50 295 HIS A O 1
ATOM 2413 N N . SER A 1 296 ? -0.319 -28.548 -10.080 1.00 89.38 296 SER A N 1
ATOM 2414 C CA . SER A 1 296 ? 0.365 -29.059 -11.271 1.00 89.38 296 SER A CA 1
ATOM 2415 C C . SER A 1 296 ? 1.669 -29.758 -10.885 1.00 89.38 296 SER A C 1
ATOM 2417 O O . SER A 1 296 ? 2.298 -29.390 -9.890 1.00 89.38 296 SER A O 1
ATOM 2419 N N . ASP A 1 297 ? 2.087 -30.745 -11.678 1.00 93.12 297 ASP A N 1
ATOM 2420 C CA . ASP A 1 297 ? 3.426 -31.333 -11.562 1.00 93.12 297 ASP A CA 1
ATOM 2421 C C . ASP A 1 297 ? 4.460 -30.467 -12.302 1.00 93.12 297 ASP A C 1
ATOM 2423 O O . ASP A 1 297 ? 4.092 -29.708 -13.199 1.00 93.12 297 ASP A O 1
ATOM 2427 N N . TYR A 1 298 ? 5.725 -30.558 -11.892 1.00 95.44 298 TYR A N 1
ATOM 2428 C CA . TYR A 1 298 ? 6.854 -29.812 -12.464 1.00 95.44 298 TYR A CA 1
ATOM 2429 C C . TYR A 1 298 ? 8.203 -30.414 -12.035 1.00 95.44 298 TYR A C 1
ATOM 2431 O O . TYR A 1 298 ? 8.296 -31.066 -10.986 1.00 95.44 298 TYR A O 1
ATOM 2439 N N . GLU A 1 299 ? 9.270 -30.153 -12.787 1.00 95.06 299 GLU A N 1
ATOM 2440 C CA . GLU A 1 299 ? 10.647 -30.451 -12.375 1.00 95.06 299 GLU A CA 1
ATOM 2441 C C . GLU A 1 299 ? 11.306 -29.231 -11.725 1.00 95.06 299 GLU A C 1
ATOM 2443 O O . GLU A 1 299 ? 11.872 -29.339 -10.628 1.00 95.06 299 GLU A O 1
ATOM 2448 N N . ASN A 1 300 ? 11.169 -28.055 -12.340 1.00 96.00 300 ASN A N 1
ATOM 2449 C CA . ASN A 1 300 ? 11.692 -26.799 -11.812 1.00 96.00 300 ASN A CA 1
ATOM 2450 C C . ASN A 1 300 ? 10.574 -25.796 -11.476 1.00 96.00 300 ASN A C 1
ATOM 2452 O O . ASN A 1 300 ? 9.611 -25.603 -12.207 1.00 96.00 300 ASN A O 1
ATOM 2456 N N . PHE A 1 301 ? 10.651 -25.206 -10.281 1.00 97.25 301 PHE A N 1
ATOM 2457 C CA . PHE A 1 301 ? 9.584 -24.343 -9.776 1.00 97.25 301 PHE A CA 1
ATOM 2458 C C . PHE A 1 301 ? 9.581 -22.954 -10.424 1.00 97.25 301 PHE A C 1
ATOM 2460 O O . PHE A 1 301 ? 8.545 -22.295 -10.468 1.00 97.25 301 PHE A O 1
ATOM 2467 N N . PHE A 1 302 ? 10.728 -22.453 -10.876 1.00 96.31 302 PHE A N 1
ATOM 2468 C CA . PHE A 1 302 ? 10.785 -21.094 -11.397 1.00 96.31 302 PHE A CA 1
ATOM 2469 C C . PHE A 1 302 ? 10.201 -21.010 -12.807 1.00 96.31 302 PHE A C 1
ATOM 2471 O O . PHE A 1 302 ? 9.212 -20.312 -13.010 1.00 96.31 302 PHE A O 1
ATOM 2478 N N . ASP A 1 303 ? 10.768 -21.750 -13.744 1.00 93.38 303 ASP A N 1
ATOM 2479 C CA . ASP A 1 303 ? 10.433 -21.713 -15.169 1.00 93.38 303 ASP A CA 1
ATOM 2480 C C . ASP A 1 303 ? 9.103 -22.396 -15.516 1.00 93.38 303 ASP A C 1
ATOM 2482 O O . ASP A 1 303 ? 8.346 -21.897 -16.346 1.00 93.38 303 ASP A O 1
ATOM 2486 N N . GLU A 1 304 ? 8.746 -23.502 -14.859 1.00 94.06 304 GLU A N 1
ATOM 2487 C CA . GLU A 1 304 ? 7.508 -24.222 -15.185 1.00 94.06 304 GLU A CA 1
ATOM 2488 C C . GLU A 1 304 ? 6.280 -23.716 -14.415 1.00 94.06 304 GLU A C 1
ATOM 2490 O O . GLU A 1 304 ? 5.147 -23.942 -14.858 1.00 94.06 304 GLU A O 1
ATOM 2495 N N . ILE A 1 305 ? 6.482 -23.026 -13.282 1.00 95.75 305 ILE A N 1
ATOM 2496 C CA . ILE A 1 305 ? 5.398 -22.547 -12.407 1.00 95.75 305 ILE A CA 1
ATOM 2497 C C . ILE A 1 305 ? 5.390 -21.024 -12.268 1.00 95.75 305 ILE A C 1
ATOM 2499 O O . ILE A 1 305 ? 4.383 -20.395 -12.604 1.00 95.75 305 ILE A O 1
ATOM 2503 N N . LEU A 1 306 ? 6.467 -20.409 -11.772 1.00 95.94 306 LEU A N 1
ATOM 2504 C CA . LEU A 1 306 ? 6.469 -18.969 -11.495 1.00 95.94 306 LEU A CA 1
ATOM 2505 C C . LEU A 1 306 ? 6.451 -18.116 -12.770 1.00 95.94 306 LEU A C 1
ATOM 2507 O O . LEU A 1 306 ? 5.675 -17.163 -12.827 1.00 95.94 306 LEU A O 1
ATOM 2511 N N . GLU A 1 307 ? 7.231 -18.448 -13.799 1.00 93.88 307 GLU A N 1
ATOM 2512 C CA . GLU A 1 307 ? 7.233 -17.694 -15.060 1.00 93.88 307 GLU A CA 1
ATOM 2513 C C . GLU A 1 307 ? 5.855 -17.713 -15.752 1.00 93.88 307 GLU A C 1
ATOM 2515 O O . GLU A 1 307 ? 5.330 -16.632 -16.030 1.00 93.88 307 GLU A O 1
ATOM 2520 N N . PRO A 1 308 ? 5.171 -18.864 -15.926 1.00 92.62 308 PRO A N 1
ATOM 2521 C CA . PRO A 1 308 ? 3.809 -18.897 -16.456 1.00 92.62 308 PRO A CA 1
ATOM 2522 C C . PRO A 1 308 ? 2.795 -18.205 -15.543 1.00 92.62 308 PRO A C 1
ATOM 2524 O O . PRO A 1 308 ? 1.852 -17.577 -16.024 1.00 92.62 308 PRO A O 1
ATOM 2527 N N . LEU A 1 309 ? 2.959 -18.282 -14.219 1.00 93.62 309 LEU A N 1
ATOM 2528 C CA . LEU A 1 309 ? 2.093 -17.547 -13.298 1.00 93.62 309 LEU A CA 1
ATOM 2529 C C . LEU A 1 309 ? 2.225 -16.033 -13.517 1.00 93.62 309 LEU A C 1
ATOM 2531 O O . LEU A 1 309 ? 1.216 -15.342 -13.664 1.00 93.62 309 LEU A O 1
ATOM 2535 N N . PHE A 1 310 ? 3.454 -15.519 -13.568 1.00 91.75 310 PHE A N 1
ATOM 2536 C CA . PHE A 1 310 ? 3.729 -14.097 -13.743 1.00 91.75 310 PHE A CA 1
ATOM 2537 C C . PHE A 1 310 ? 3.381 -13.624 -15.158 1.00 91.75 310 PHE A C 1
ATOM 2539 O O . PHE A 1 310 ? 2.508 -12.776 -15.339 1.00 91.75 310 PHE A O 1
ATOM 2546 N N . TYR A 1 311 ? 4.060 -14.167 -16.162 1.00 88.12 311 TYR A N 1
ATOM 2547 C CA . TYR A 1 311 ? 4.147 -13.584 -17.499 1.00 88.12 311 TYR A CA 1
ATOM 2548 C C . TYR A 1 311 ? 2.999 -13.988 -18.419 1.00 88.12 311 TYR A C 1
ATOM 2550 O O . TYR A 1 311 ? 2.752 -13.300 -19.411 1.00 88.12 311 TYR A O 1
ATOM 2558 N N . GLU A 1 312 ? 2.265 -15.044 -18.071 1.00 86.94 312 GLU A N 1
ATOM 2559 C CA . GLU A 1 312 ? 1.082 -15.490 -18.800 1.00 86.94 312 GLU A CA 1
ATOM 2560 C C . GLU A 1 312 ? -0.180 -15.228 -17.974 1.00 86.94 312 GLU A C 1
ATOM 2562 O O . GLU A 1 312 ? -1.013 -14.400 -18.358 1.00 86.94 312 GLU A O 1
ATOM 2567 N N . ALA A 1 313 ? -0.319 -15.860 -16.805 1.00 88.44 313 ALA A N 1
ATOM 2568 C CA . ALA A 1 313 ? -1.583 -15.845 -16.087 1.00 88.44 313 ALA A CA 1
ATOM 2569 C C . ALA A 1 313 ? -1.952 -14.468 -15.526 1.00 88.44 313 ALA A C 1
ATOM 2571 O O . ALA A 1 313 ? -3.065 -14.001 -15.760 1.00 88.44 313 ALA A O 1
ATOM 2572 N N . LEU A 1 314 ? -1.042 -13.801 -14.824 1.00 86.12 314 LEU A N 1
ATOM 2573 C CA . LEU A 1 314 ? -1.333 -12.504 -14.206 1.00 86.12 314 LEU A CA 1
ATOM 2574 C C . LEU A 1 314 ? -1.267 -11.355 -15.218 1.00 86.12 314 LEU A C 1
ATOM 2576 O O . LEU A 1 314 ? -2.007 -10.377 -15.093 1.00 86.12 314 LEU A O 1
ATOM 2580 N N . ARG A 1 315 ? -0.421 -11.500 -16.244 1.00 82.44 315 ARG A N 1
ATOM 2581 C CA . ARG A 1 315 ? -0.143 -10.471 -17.253 1.00 82.44 315 ARG A CA 1
ATOM 2582 C C . ARG A 1 315 ? -1.067 -10.494 -18.467 1.00 82.44 315 ARG A C 1
ATOM 2584 O O . ARG A 1 315 ? -1.456 -9.427 -18.916 1.00 82.44 315 ARG A O 1
ATOM 2591 N N . THR A 1 316 ? -1.365 -11.662 -19.041 1.00 71.69 316 THR A N 1
ATOM 2592 C CA . THR A 1 316 ? -2.096 -11.804 -20.327 1.00 71.69 316 THR A CA 1
ATOM 2593 C C . THR A 1 316 ? -3.493 -12.403 -20.164 1.00 71.69 316 THR A C 1
ATOM 2595 O O . THR A 1 316 ? -4.232 -12.570 -21.127 1.00 71.69 316 THR A O 1
ATOM 2598 N N . GLY A 1 317 ? -3.910 -12.661 -18.923 1.00 65.25 317 GLY A N 1
ATOM 2599 C CA . GLY A 1 317 ? -5.166 -13.328 -18.596 1.00 65.25 317 GLY A CA 1
ATOM 2600 C C . GLY A 1 317 ? -6.472 -12.647 -19.025 1.00 65.25 317 GLY A C 1
ATOM 2601 O O . GLY A 1 317 ? -7.518 -13.249 -18.797 1.00 65.25 317 GLY A O 1
ATOM 2602 N N . LYS A 1 318 ? -6.455 -11.452 -19.639 1.00 66.00 318 LYS A N 1
ATOM 2603 C CA . LYS A 1 318 ? -7.669 -10.762 -20.118 1.00 66.00 318 LYS A CA 1
ATOM 2604 C C . LYS A 1 318 ? -8.430 -11.604 -21.140 1.00 66.00 318 LYS A C 1
ATOM 2606 O O . LYS A 1 318 ? -9.651 -11.684 -21.081 1.00 66.00 318 LYS A O 1
ATOM 2611 N N . ASP A 1 319 ? -7.709 -12.328 -21.990 1.00 69.44 319 ASP A N 1
ATOM 2612 C CA . ASP A 1 319 ? -8.321 -13.215 -22.980 1.00 69.44 319 ASP A CA 1
ATOM 2613 C C . ASP A 1 319 ? -9.115 -14.357 -22.331 1.00 69.44 319 ASP A C 1
ATOM 2615 O O . ASP A 1 319 ? -9.953 -14.957 -22.990 1.00 69.44 319 ASP A O 1
ATOM 2619 N N . ARG A 1 320 ? -8.918 -14.638 -21.034 1.00 76.75 320 ARG A N 1
ATOM 2620 C CA . ARG A 1 320 ? -9.634 -15.675 -20.271 1.00 76.75 320 ARG A CA 1
ATOM 2621 C C . ARG A 1 320 ? -10.863 -15.146 -19.526 1.00 76.75 320 ARG A C 1
ATOM 2623 O O . ARG A 1 320 ? -11.506 -15.912 -18.817 1.00 76.75 320 ARG A O 1
ATOM 2630 N N . GLU A 1 321 ? -11.229 -13.876 -19.683 1.00 74.44 321 GLU A N 1
ATOM 2631 C CA . GLU A 1 321 ? -12.416 -13.292 -19.034 1.00 74.44 321 GLU A CA 1
ATOM 2632 C C . GLU A 1 321 ? -13.700 -14.069 -19.381 1.00 74.44 321 GLU A C 1
ATOM 2634 O O . GLU A 1 321 ? -14.518 -14.361 -18.513 1.00 74.44 321 GLU A O 1
ATOM 2639 N N . HIS A 1 322 ? -13.824 -14.530 -20.630 1.00 73.06 322 HIS A N 1
ATOM 2640 C CA . HIS A 1 322 ? -14.963 -15.326 -21.105 1.00 73.06 322 HIS A CA 1
ATOM 2641 C C . HIS A 1 322 ? -15.084 -16.727 -20.471 1.00 73.06 322 HIS A C 1
ATOM 2643 O O . HIS A 1 322 ? -16.133 -17.359 -20.584 1.00 73.06 322 HIS A O 1
ATOM 2649 N N . ILE A 1 323 ? -14.028 -17.216 -19.813 1.00 72.50 323 ILE A N 1
ATOM 2650 C CA . ILE A 1 323 ? -14.009 -18.472 -19.046 1.00 72.50 323 ILE A CA 1
ATOM 2651 C C . ILE A 1 323 ? -13.830 -18.212 -17.544 1.00 72.50 323 ILE A C 1
ATOM 2653 O O . ILE A 1 323 ? -13.262 -19.046 -16.841 1.00 72.50 323 ILE A O 1
ATOM 2657 N N . ASP A 1 324 ? -14.282 -17.048 -17.062 1.00 79.06 324 ASP A N 1
ATOM 2658 C CA . ASP A 1 324 ? -14.176 -16.613 -15.659 1.00 79.06 324 ASP A CA 1
ATOM 2659 C C . ASP A 1 324 ? -12.733 -16.710 -15.126 1.00 79.06 324 ASP A C 1
ATOM 2661 O O . ASP A 1 324 ? -12.461 -17.204 -14.032 1.00 79.06 324 ASP A O 1
ATOM 2665 N N . TYR A 1 325 ? -11.782 -16.293 -15.970 1.00 82.62 325 TYR A N 1
ATOM 2666 C CA . TYR A 1 325 ? -10.338 -16.294 -15.722 1.00 82.62 325 TYR A CA 1
ATOM 2667 C C . TYR A 1 325 ? -9.745 -17.646 -15.303 1.00 82.62 325 TYR A C 1
ATOM 2669 O O . TYR A 1 325 ? -8.694 -17.710 -14.655 1.00 82.62 325 TYR A O 1
ATOM 2677 N N . TYR A 1 326 ? -10.386 -18.743 -15.698 1.00 86.81 326 TYR A N 1
ATOM 2678 C CA . TYR A 1 326 ? -9.872 -20.083 -15.468 1.00 86.81 326 TYR A CA 1
ATOM 2679 C C . TYR A 1 326 ? -8.554 -20.314 -16.223 1.00 86.81 326 TYR A C 1
ATOM 2681 O O . TYR A 1 326 ? -8.460 -20.091 -17.433 1.00 86.81 326 TYR A O 1
ATOM 2689 N N . TYR A 1 327 ? -7.532 -20.789 -15.510 1.00 90.56 327 TYR A N 1
ATOM 2690 C CA . TYR A 1 327 ? -6.225 -21.116 -16.063 1.00 90.56 327 TYR A CA 1
ATOM 2691 C C . TYR A 1 327 ? -5.995 -22.624 -16.050 1.00 90.56 327 TYR A C 1
ATOM 2693 O O . TYR A 1 327 ? -5.814 -23.241 -15.001 1.00 90.56 327 TYR A O 1
ATOM 2701 N N . SER A 1 328 ? -5.980 -23.219 -17.243 1.00 87.69 328 SER A N 1
ATOM 2702 C CA . SER A 1 328 ? -5.900 -24.670 -17.430 1.00 87.69 328 SER A CA 1
ATOM 2703 C C . SER A 1 328 ? -4.646 -25.293 -16.821 1.00 87.69 328 SER A C 1
ATOM 2705 O O . SER A 1 328 ? -4.736 -26.385 -16.268 1.00 87.69 328 SER A O 1
ATOM 2707 N N . ARG A 1 329 ? -3.500 -24.599 -16.871 1.00 90.00 329 ARG A N 1
ATOM 2708 C CA . ARG A 1 329 ? -2.215 -25.124 -16.382 1.00 90.00 329 ARG A CA 1
ATOM 2709 C C . ARG A 1 329 ? -2.233 -25.454 -14.890 1.00 90.00 329 ARG A C 1
ATOM 2711 O O . ARG A 1 329 ? -1.625 -26.439 -14.496 1.00 90.00 329 ARG A O 1
ATOM 2718 N N . PHE A 1 330 ? -2.942 -24.659 -14.087 1.00 91.88 330 PHE A N 1
ATOM 2719 C CA . PHE A 1 330 ? -3.067 -24.860 -12.636 1.00 91.88 330 PHE A CA 1
ATOM 2720 C C . PHE A 1 330 ? -4.472 -25.307 -12.218 1.00 91.88 330 PHE A C 1
ATOM 2722 O O . PHE A 1 330 ? -4.770 -25.341 -11.029 1.00 91.88 330 PHE A O 1
ATOM 2729 N N . ASN A 1 331 ? -5.349 -25.615 -13.180 1.00 90.12 331 ASN A N 1
ATOM 2730 C CA . ASN A 1 331 ? -6.715 -26.087 -12.945 1.00 90.12 331 ASN A CA 1
ATOM 2731 C C . ASN A 1 331 ? -7.533 -25.216 -11.957 1.00 90.12 331 ASN A C 1
ATOM 2733 O O . ASN A 1 331 ? -8.350 -25.723 -11.191 1.00 90.12 331 ASN A O 1
ATOM 2737 N N . CYS A 1 332 ? -7.328 -23.897 -11.965 1.00 91.56 332 CYS A N 1
ATOM 2738 C CA . CYS A 1 332 ? -8.000 -22.960 -11.060 1.00 91.56 332 CYS A CA 1
ATOM 2739 C C . CYS A 1 332 ? -8.161 -21.574 -11.697 1.00 91.56 332 CYS A C 1
ATOM 2741 O O . CYS A 1 332 ? -7.554 -21.278 -12.730 1.00 91.56 332 CYS A O 1
ATOM 2743 N N . LYS A 1 333 ? -8.989 -20.710 -11.100 1.00 90.44 333 LYS A N 1
ATOM 2744 C CA . LYS A 1 333 ? -9.117 -19.310 -11.526 1.00 90.44 333 LYS A CA 1
ATOM 2745 C C . LYS A 1 333 ? -7.953 -18.481 -10.995 1.00 90.44 333 LYS A C 1
ATOM 2747 O O . LYS A 1 333 ? -7.542 -18.629 -9.841 1.00 90.44 333 LYS A O 1
ATOM 2752 N N . ILE A 1 334 ? -7.436 -17.601 -11.853 1.00 89.44 334 ILE A N 1
ATOM 2753 C CA . ILE A 1 334 ? -6.339 -16.682 -11.531 1.00 89.44 334 ILE A CA 1
ATOM 2754 C C . ILE A 1 334 ? -6.650 -15.316 -12.135 1.00 89.44 334 ILE A C 1
ATOM 2756 O O . ILE A 1 334 ? -6.857 -15.232 -13.350 1.00 89.44 334 ILE A O 1
ATOM 2760 N N . PRO A 1 335 ? -6.646 -14.238 -11.334 1.00 84.69 335 PRO A N 1
ATOM 2761 C CA . PRO A 1 335 ? -6.973 -12.919 -11.840 1.00 84.69 335 PRO A CA 1
ATOM 2762 C C . PRO A 1 335 ? -6.010 -12.414 -12.898 1.00 84.69 335 PRO A C 1
ATOM 2764 O O . PRO A 1 335 ? -4.813 -12.692 -12.875 1.00 84.69 335 PRO A O 1
ATOM 2767 N N . PHE A 1 336 ? -6.544 -11.564 -13.766 1.00 81.94 336 PHE A N 1
ATOM 2768 C CA . PHE A 1 336 ? -5.752 -10.672 -14.593 1.00 81.94 336 PHE A CA 1
ATOM 2769 C C . PHE A 1 336 ? -5.440 -9.381 -13.824 1.00 81.94 336 PHE A C 1
ATOM 2771 O O . PHE A 1 336 ? -6.352 -8.706 -13.350 1.00 81.94 336 PHE A O 1
ATOM 2778 N N . LEU A 1 337 ? -4.158 -9.018 -13.730 1.00 74.88 337 LEU A N 1
ATOM 2779 C CA . LEU A 1 337 ? -3.688 -7.823 -13.015 1.00 74.88 337 LEU A CA 1
ATOM 2780 C C . LEU A 1 337 ? -2.981 -6.802 -13.922 1.00 74.88 337 LEU A C 1
ATOM 2782 O O . LEU A 1 337 ? -2.545 -5.771 -13.420 1.00 74.88 337 LEU A O 1
ATOM 2786 N N . ASN A 1 338 ? -2.943 -7.037 -15.242 1.00 68.19 338 ASN A N 1
ATOM 2787 C CA . ASN A 1 338 ? -2.258 -6.220 -16.259 1.00 68.19 338 ASN A CA 1
ATOM 2788 C C . ASN A 1 338 ? -0.714 -6.361 -16.273 1.00 68.19 338 ASN A C 1
ATOM 2790 O O . ASN A 1 338 ? -0.105 -6.96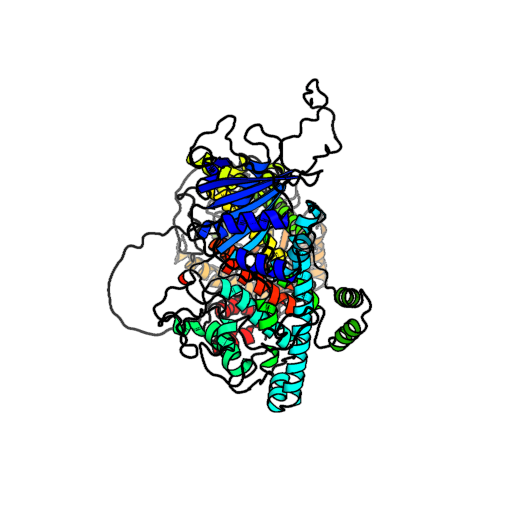1 -15.387 1.00 68.19 338 ASN A O 1
ATOM 2794 N N . GLY A 1 339 ? -0.089 -5.839 -17.337 1.00 60.16 339 GLY A N 1
ATOM 2795 C CA . GLY A 1 339 ? 1.363 -5.778 -17.540 1.00 60.16 339 GLY A CA 1
ATOM 2796 C C . GLY A 1 339 ? 2.013 -4.589 -16.828 1.00 60.16 339 GLY A C 1
ATOM 2797 O O . GLY A 1 339 ? 1.442 -3.499 -16.779 1.00 60.16 339 GLY A O 1
ATOM 2798 N N . GLY A 1 340 ? 3.184 -4.842 -16.247 1.00 70.38 340 GLY A N 1
ATOM 2799 C CA . GLY A 1 340 ? 3.982 -3.930 -15.428 1.00 70.38 340 GLY A CA 1
ATOM 2800 C C . GLY A 1 340 ? 4.908 -4.737 -14.511 1.00 70.38 340 GLY A C 1
ATOM 2801 O O . GLY A 1 340 ? 5.930 -5.284 -14.943 1.00 70.38 340 GLY A O 1
ATOM 2802 N N . LEU A 1 341 ? 4.502 -4.918 -13.244 1.00 72.00 341 LEU A N 1
ATOM 2803 C CA . LEU A 1 341 ? 5.210 -5.788 -12.286 1.00 72.00 341 LEU A CA 1
ATOM 2804 C C . LEU A 1 341 ? 5.453 -7.192 -12.853 1.00 72.00 341 LEU A C 1
ATOM 2806 O O . LEU A 1 341 ? 6.516 -7.778 -12.651 1.00 72.00 341 LEU A O 1
ATOM 2810 N N . PHE A 1 342 ? 4.469 -7.718 -13.575 1.00 83.69 342 PHE A N 1
ATOM 2811 C CA . PHE A 1 342 ? 4.493 -9.049 -14.167 1.00 83.69 342 PHE A CA 1
ATOM 2812 C C . PHE A 1 342 ? 4.963 -9.051 -15.624 1.00 83.69 342 PHE A C 1
ATOM 2814 O O . PHE A 1 342 ? 4.668 -9.982 -16.360 1.00 83.69 342 PHE A O 1
ATOM 2821 N N . ASP A 1 343 ? 5.697 -8.026 -16.061 1.00 79.88 343 ASP A N 1
ATOM 2822 C CA . ASP A 1 343 ? 6.440 -8.101 -17.319 1.00 79.88 343 ASP A CA 1
ATOM 2823 C C . ASP A 1 343 ? 7.802 -8.788 -17.099 1.00 79.88 343 ASP A C 1
ATOM 2825 O O . ASP A 1 343 ? 8.459 -8.537 -16.079 1.00 79.88 343 ASP A O 1
ATOM 2829 N N . PRO A 1 344 ? 8.281 -9.613 -18.042 1.00 84.19 344 PRO A N 1
ATOM 2830 C CA . PRO A 1 344 ? 9.649 -10.119 -18.009 1.00 84.19 344 PRO A CA 1
ATOM 2831 C C . PRO A 1 344 ? 10.647 -8.952 -18.045 1.00 84.19 344 PRO A C 1
ATOM 2833 O O . PRO A 1 344 ? 10.478 -7.980 -18.785 1.00 84.19 344 PRO A O 1
ATOM 2836 N N . ILE A 1 345 ? 11.681 -9.007 -17.201 1.00 83.44 345 ILE A N 1
ATOM 2837 C CA . ILE A 1 345 ? 12.673 -7.926 -17.098 1.00 83.44 345 ILE A CA 1
ATOM 2838 C C . ILE A 1 345 ? 13.421 -7.749 -18.426 1.00 83.44 345 ILE A C 1
ATOM 2840 O O . ILE A 1 345 ? 13.853 -8.719 -19.033 1.00 83.44 345 ILE A O 1
ATOM 2844 N N . GLY A 1 346 ? 13.521 -6.517 -18.931 1.00 77.50 346 GLY A N 1
ATOM 2845 C CA . GLY A 1 346 ? 14.129 -6.263 -20.246 1.00 77.50 346 GLY A CA 1
ATOM 2846 C C . GLY A 1 346 ? 13.429 -6.965 -21.423 1.00 77.50 346 GLY A C 1
ATOM 2847 O O . GLY A 1 346 ? 13.968 -6.973 -22.525 1.00 77.50 346 GLY A O 1
ATOM 2848 N N . ASN A 1 347 ? 12.238 -7.548 -21.214 1.00 78.31 347 ASN A N 1
ATOM 2849 C CA . ASN A 1 347 ? 11.569 -8.434 -22.169 1.00 78.31 347 ASN A CA 1
ATOM 2850 C C . ASN A 1 347 ? 12.500 -9.531 -22.723 1.00 78.31 347 ASN A C 1
ATOM 2852 O O . ASN A 1 347 ? 12.550 -9.746 -23.939 1.00 78.31 347 ASN A O 1
ATOM 2856 N N . TYR A 1 348 ? 13.255 -10.184 -21.832 1.00 84.69 348 TYR A N 1
ATOM 2857 C CA . TYR A 1 348 ? 13.983 -11.409 -22.169 1.00 84.69 348 TYR A CA 1
ATOM 2858 C C . TYR A 1 348 ? 13.024 -12.498 -22.659 1.00 84.69 348 TYR A C 1
ATOM 2860 O O . TYR A 1 348 ? 11.828 -12.489 -22.334 1.00 84.69 348 TYR A O 1
ATOM 2868 N N . ASP A 1 349 ? 13.540 -13.408 -23.481 1.00 82.62 349 ASP A N 1
ATOM 2869 C CA . ASP A 1 349 ? 12.724 -14.416 -24.155 1.00 82.62 349 ASP A CA 1
ATOM 2870 C C . ASP A 1 349 ? 12.419 -15.600 -23.231 1.00 82.62 349 ASP A C 1
ATOM 2872 O O . ASP A 1 349 ? 12.966 -16.689 -23.391 1.00 82.62 349 ASP A O 1
ATOM 2876 N N . TRP A 1 350 ? 11.544 -15.372 -22.252 1.00 86.94 350 TRP A N 1
ATOM 2877 C CA . TRP A 1 350 ? 11.142 -16.361 -21.245 1.00 86.94 350 TRP A CA 1
ATOM 2878 C C . TRP A 1 350 ? 10.475 -17.617 -21.834 1.00 86.94 350 TRP A C 1
ATOM 2880 O O . TRP A 1 350 ? 10.404 -18.643 -21.173 1.00 86.94 350 TRP A O 1
ATOM 2890 N N . VAL A 1 351 ? 9.988 -17.566 -23.081 1.00 84.69 351 VAL A N 1
ATOM 2891 C CA . VAL A 1 351 ? 9.361 -18.721 -23.754 1.00 84.69 351 VAL A CA 1
ATOM 2892 C C . VAL A 1 351 ? 10.414 -19.672 -24.323 1.00 84.69 351 VAL A C 1
ATOM 2894 O O . VAL A 1 351 ? 10.165 -20.867 -24.478 1.00 84.69 351 VAL A O 1
ATOM 2897 N N . HIS A 1 352 ? 11.582 -19.145 -24.689 1.00 82.62 352 HIS A N 1
ATOM 2898 C CA . HIS A 1 352 ? 12.652 -19.916 -25.317 1.00 82.62 352 HIS A CA 1
ATOM 2899 C C . HIS A 1 352 ? 13.939 -19.961 -24.485 1.00 82.62 352 HIS A C 1
ATOM 2901 O O . HIS A 1 352 ? 14.944 -20.509 -24.954 1.00 82.62 352 HIS A O 1
ATOM 2907 N N . THR A 1 353 ? 13.935 -19.392 -23.282 1.00 83.81 353 THR A N 1
ATOM 2908 C CA . THR A 1 353 ? 15.099 -19.265 -22.400 1.00 83.81 353 THR A CA 1
ATOM 2909 C C . THR A 1 353 ? 14.760 -19.823 -21.026 1.00 83.81 353 THR A C 1
ATOM 2911 O O . THR A 1 353 ? 14.256 -19.102 -20.173 1.00 83.81 353 THR A O 1
ATOM 2914 N N . ASP A 1 354 ? 15.079 -21.098 -20.814 1.00 87.44 354 ASP A N 1
ATOM 2915 C CA . ASP A 1 354 ? 14.752 -21.798 -19.571 1.00 87.44 354 ASP A CA 1
ATOM 2916 C C . ASP A 1 354 ? 15.733 -21.400 -18.453 1.00 87.44 354 ASP A C 1
ATOM 2918 O O . ASP A 1 354 ? 16.926 -21.719 -18.492 1.00 87.44 354 ASP A O 1
ATOM 2922 N N . ILE A 1 355 ? 15.252 -20.674 -17.440 1.00 91.81 355 ILE A N 1
ATOM 2923 C CA . ILE A 1 355 ? 16.071 -20.249 -16.296 1.00 91.81 355 ILE A CA 1
ATOM 2924 C C . ILE A 1 355 ? 15.889 -21.241 -15.143 1.00 91.81 355 ILE A C 1
ATOM 2926 O O . ILE A 1 355 ? 15.034 -21.089 -14.277 1.00 91.81 355 ILE A O 1
ATOM 2930 N N . HIS A 1 356 ? 16.766 -22.239 -15.051 1.00 93.19 356 HIS A N 1
ATOM 2931 C CA . HIS A 1 356 ? 16.673 -23.243 -13.985 1.00 93.19 356 HIS A CA 1
ATOM 2932 C C . HIS A 1 356 ? 17.238 -22.742 -12.641 1.00 93.19 356 HIS A C 1
ATOM 2934 O O . HIS A 1 356 ? 18.417 -22.935 -12.320 1.00 93.19 356 HIS A O 1
ATOM 2940 N N . LEU A 1 357 ? 16.391 -22.128 -11.808 1.00 96.25 357 LEU A N 1
ATOM 2941 C CA . LEU A 1 357 ? 16.732 -21.811 -10.415 1.00 96.25 357 LEU A CA 1
ATOM 2942 C C . LEU A 1 357 ? 16.529 -23.036 -9.503 1.00 96.25 357 LEU A C 1
ATOM 2944 O O . LEU A 1 357 ? 15.495 -23.688 -9.601 1.00 96.25 357 LEU A O 1
ATOM 2948 N N . 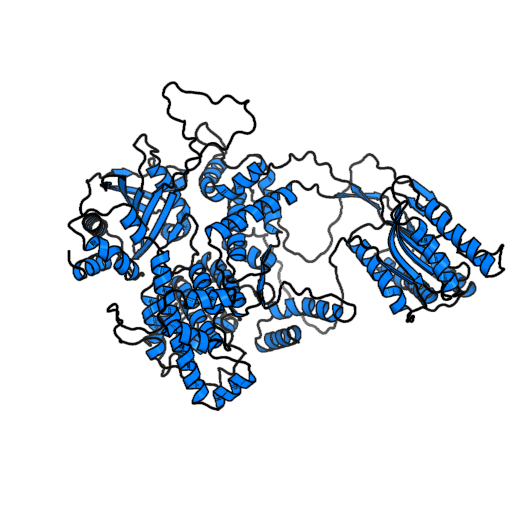PRO A 1 358 ? 17.456 -23.361 -8.579 1.00 96.44 358 PRO A N 1
ATOM 2949 C CA . PRO A 1 358 ? 17.304 -24.530 -7.708 1.00 96.44 358 PRO A CA 1
ATOM 2950 C C . PRO A 1 358 ? 16.035 -24.468 -6.849 1.00 96.44 358 PRO A C 1
ATOM 2952 O O . PRO A 1 358 ? 15.795 -23.454 -6.190 1.00 96.44 358 PRO A O 1
ATOM 2955 N N . ASN A 1 359 ? 15.269 -25.561 -6.773 1.00 97.62 359 ASN A N 1
ATOM 2956 C CA . ASN A 1 359 ? 14.038 -25.625 -5.972 1.00 97.62 359 ASN A CA 1
ATOM 2957 C C . ASN A 1 359 ? 14.301 -25.342 -4.478 1.00 97.62 359 ASN A C 1
ATOM 2959 O O . ASN A 1 359 ? 13.473 -24.728 -3.804 1.00 97.62 359 ASN A O 1
ATOM 2963 N N . GLU A 1 360 ? 15.495 -25.682 -3.976 1.00 96.69 360 GLU A N 1
ATOM 2964 C CA . GLU A 1 360 ? 15.927 -25.415 -2.599 1.00 96.69 360 GLU A CA 1
ATOM 2965 C C . GLU A 1 360 ? 16.081 -23.921 -2.278 1.00 96.69 360 GLU A C 1
ATOM 2967 O O . GLU A 1 360 ? 16.201 -23.554 -1.102 1.00 96.69 360 GLU A O 1
ATOM 2972 N N . LEU A 1 361 ? 16.114 -23.052 -3.297 1.00 97.31 361 LEU A N 1
ATOM 2973 C CA . LEU A 1 361 ? 16.041 -21.602 -3.123 1.00 97.31 361 LEU A CA 1
ATOM 2974 C C . LEU A 1 361 ? 14.664 -21.189 -2.588 1.00 97.31 361 LEU A C 1
ATOM 2976 O O . LEU A 1 361 ? 14.578 -20.276 -1.766 1.00 97.31 361 LEU A O 1
ATOM 2980 N N . PHE A 1 362 ? 13.603 -21.865 -3.028 1.00 97.75 362 PHE A N 1
ATOM 2981 C CA . PHE A 1 362 ? 12.222 -21.535 -2.687 1.00 97.75 362 PHE A CA 1
ATOM 2982 C C . PHE A 1 362 ? 11.755 -22.251 -1.424 1.00 97.75 362 PHE A C 1
ATOM 2984 O O . PHE A 1 362 ? 11.149 -21.610 -0.569 1.00 97.75 362 PHE A O 1
ATOM 2991 N N . SER A 1 363 ? 12.088 -23.530 -1.254 1.00 97.31 363 SER A N 1
ATOM 2992 C CA . SER A 1 363 ? 11.806 -24.253 -0.012 1.00 97.31 363 SER A CA 1
ATOM 2993 C C . SER A 1 363 ? 12.759 -25.425 0.204 1.00 97.31 363 SER A C 1
ATOM 2995 O O . SER A 1 363 ? 13.182 -26.078 -0.747 1.00 97.31 363 SER A O 1
ATOM 2997 N N . ASN A 1 364 ? 13.134 -25.678 1.457 1.00 96.06 364 ASN A N 1
ATOM 2998 C CA . ASN A 1 364 ? 14.013 -26.780 1.846 1.00 96.06 364 ASN A CA 1
ATOM 2999 C C . ASN A 1 364 ? 13.780 -27.203 3.311 1.00 96.06 364 ASN A C 1
ATOM 3001 O O . ASN A 1 364 ? 12.975 -26.611 4.018 1.00 96.06 364 ASN A O 1
ATOM 3005 N N . SER A 1 365 ? 14.520 -28.209 3.789 1.00 94.62 365 SER A N 1
ATOM 3006 C CA . SER A 1 365 ? 14.441 -28.704 5.179 1.00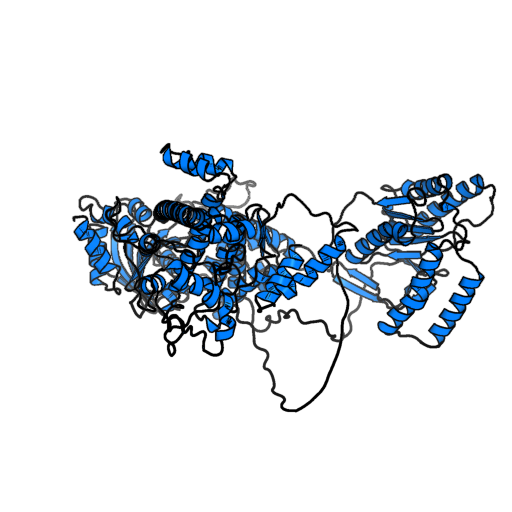 94.62 365 SER A CA 1
ATOM 3007 C C . SER A 1 365 ? 15.661 -28.326 6.036 1.00 94.62 365 SER A C 1
ATOM 3009 O O . SER A 1 365 ? 15.953 -28.983 7.039 1.00 94.62 365 SER A O 1
ATOM 3011 N N . ARG A 1 366 ? 16.437 -27.298 5.653 1.00 93.62 366 ARG A N 1
ATOM 3012 C CA . ARG A 1 366 ? 17.604 -26.861 6.443 1.00 93.62 366 ARG A CA 1
ATOM 3013 C C . ARG A 1 366 ? 17.140 -26.230 7.753 1.00 93.62 366 ARG A C 1
ATOM 3015 O O . ARG A 1 366 ? 16.215 -25.428 7.757 1.00 93.62 366 ARG A O 1
ATOM 3022 N N . LYS A 1 367 ? 17.800 -26.548 8.868 1.00 91.38 367 LYS A N 1
ATOM 3023 C CA . LYS A 1 367 ? 17.504 -25.898 10.153 1.00 91.38 367 LYS A CA 1
ATOM 3024 C C . LYS A 1 367 ? 18.216 -24.556 10.271 1.00 91.38 367 LYS A C 1
ATOM 3026 O O . LYS A 1 367 ? 19.430 -24.480 10.071 1.00 91.38 367 LYS A O 1
ATOM 3031 N N . THR A 1 368 ? 17.475 -23.515 10.639 1.00 89.06 368 THR A N 1
ATOM 3032 C CA . THR A 1 368 ? 18.042 -22.187 10.904 1.00 89.06 368 THR A CA 1
ATOM 3033 C C . THR A 1 368 ? 18.773 -22.147 12.248 1.00 89.06 368 THR A C 1
ATOM 3035 O O . THR A 1 368 ? 18.647 -23.047 13.083 1.00 89.06 368 THR A O 1
ATOM 3038 N N . LYS A 1 369 ? 19.529 -21.069 12.496 1.00 84.06 369 LYS A N 1
ATOM 3039 C CA . LYS A 1 369 ? 20.185 -20.832 13.797 1.00 84.06 369 LYS A CA 1
ATOM 3040 C C . LYS A 1 369 ? 19.169 -20.696 14.932 1.00 84.06 369 LYS A C 1
ATOM 3042 O O . LYS A 1 369 ? 19.479 -20.990 16.081 1.00 84.06 369 LYS A O 1
ATOM 3047 N N . GLU A 1 370 ? 17.971 -20.238 14.597 1.00 80.62 370 GLU A N 1
ATOM 3048 C CA . GLU A 1 370 ? 16.840 -20.051 15.494 1.00 80.62 370 GLU A CA 1
ATOM 3049 C C . GLU A 1 370 ? 16.069 -21.362 15.758 1.00 80.62 370 GLU A C 1
ATOM 3051 O O . GLU A 1 370 ? 15.232 -21.418 16.661 1.00 80.62 370 GLU A O 1
ATOM 3056 N N . GLY A 1 371 ? 16.404 -22.435 15.029 1.00 82.69 371 GLY A N 1
ATOM 3057 C CA . GLY A 1 371 ? 15.789 -23.756 15.149 1.00 82.69 371 GLY A CA 1
ATOM 3058 C C . GLY A 1 371 ? 14.541 -23.951 14.290 1.00 82.69 371 GLY A C 1
ATOM 3059 O O . GLY A 1 371 ? 13.869 -24.968 14.453 1.00 82.69 371 GLY A O 1
ATOM 3060 N N . ASP A 1 372 ? 14.238 -23.013 13.390 1.00 86.19 372 ASP A N 1
ATOM 3061 C CA . ASP A 1 372 ? 13.147 -23.153 12.426 1.00 86.19 372 ASP A CA 1
ATOM 3062 C C . ASP A 1 372 ? 13.524 -24.152 11.322 1.00 86.19 372 ASP A C 1
ATOM 3064 O O . ASP A 1 372 ? 14.701 -24.303 10.982 1.00 86.19 372 ASP A O 1
ATOM 3068 N N . GLU A 1 373 ? 12.525 -24.802 10.731 1.00 89.75 373 GLU A N 1
ATOM 3069 C CA . GLU A 1 373 ? 12.697 -25.696 9.585 1.00 89.75 373 GLU A CA 1
ATOM 3070 C C . GLU A 1 373 ? 12.514 -24.946 8.260 1.00 89.75 373 GLU A C 1
ATOM 3072 O O . GLU A 1 373 ? 11.544 -24.207 8.077 1.00 89.75 373 GLU A O 1
ATOM 3077 N N . GLY A 1 374 ? 13.476 -25.127 7.358 1.00 93.38 374 GLY A N 1
ATOM 3078 C CA . GLY A 1 374 ? 13.576 -24.457 6.068 1.00 93.38 374 GLY A CA 1
ATOM 3079 C C . GLY A 1 374 ? 14.286 -23.111 6.139 1.00 93.38 374 GLY A C 1
ATOM 3080 O O . GLY A 1 374 ? 14.431 -22.492 7.192 1.00 93.38 374 GLY A O 1
ATOM 3081 N N . ASP A 1 375 ? 14.770 -22.631 5.007 1.00 94.88 375 ASP A N 1
ATOM 3082 C CA . ASP A 1 375 ? 15.290 -21.266 4.883 1.00 94.88 375 ASP A CA 1
ATOM 3083 C C . ASP A 1 375 ? 15.073 -20.680 3.481 1.00 94.88 375 ASP A C 1
ATOM 3085 O O . ASP A 1 375 ? 15.677 -19.653 3.156 1.00 94.88 375 ASP A O 1
ATOM 3089 N N . GLY A 1 376 ? 14.265 -21.341 2.644 1.00 96.44 376 GLY A N 1
ATOM 3090 C CA . GLY A 1 376 ? 13.920 -20.874 1.308 1.00 96.44 376 GLY A CA 1
ATOM 3091 C C . GLY A 1 376 ? 12.971 -19.675 1.333 1.00 96.44 376 GLY A C 1
ATOM 3092 O O . GLY A 1 376 ? 12.481 -19.274 2.390 1.00 96.44 376 GLY A O 1
ATOM 3093 N N . VAL A 1 377 ? 12.719 -19.086 0.162 1.00 96.75 377 VAL A N 1
ATOM 3094 C CA . VAL A 1 377 ? 11.836 -17.913 0.012 1.00 96.75 377 VAL A CA 1
ATOM 3095 C C . VAL A 1 377 ? 10.462 -18.160 0.641 1.00 96.75 377 VAL A C 1
ATOM 3097 O O . VAL A 1 377 ? 10.036 -17.379 1.491 1.00 96.75 377 VAL A O 1
ATOM 3100 N N . LEU A 1 378 ? 9.808 -19.266 0.280 1.00 96.81 378 LEU A N 1
ATOM 3101 C CA . LEU A 1 378 ? 8.485 -19.621 0.790 1.00 96.81 378 LEU A CA 1
ATOM 3102 C C . LEU A 1 378 ? 8.546 -19.971 2.283 1.00 96.81 378 LEU A C 1
ATOM 3104 O O . LEU A 1 378 ? 7.686 -19.552 3.049 1.00 96.81 378 LEU A O 1
ATOM 3108 N N . ASP A 1 379 ? 9.597 -20.670 2.732 1.00 95.38 379 ASP A N 1
ATOM 3109 C CA . ASP A 1 379 ? 9.749 -21.074 4.144 1.00 95.38 379 ASP A CA 1
ATOM 3110 C C . ASP A 1 379 ? 9.872 -19.878 5.081 1.00 95.38 379 ASP A C 1
ATOM 3112 O O . ASP A 1 379 ? 9.360 -19.898 6.200 1.00 95.38 379 ASP A O 1
ATOM 3116 N N . VAL A 1 380 ? 10.599 -18.848 4.643 1.00 93.75 380 VAL A N 1
ATOM 3117 C CA . VAL A 1 380 ? 10.737 -17.606 5.397 1.00 93.75 380 VAL A CA 1
ATOM 3118 C C . VAL A 1 380 ? 9.417 -16.853 5.370 1.00 93.75 380 VAL A C 1
ATOM 3120 O O . VAL A 1 380 ? 8.968 -16.436 6.430 1.00 93.75 380 VAL A O 1
ATOM 3123 N N . PHE A 1 381 ? 8.788 -16.681 4.204 1.00 93.44 381 PHE A N 1
ATOM 3124 C CA . PHE A 1 381 ? 7.567 -15.881 4.096 1.00 93.44 381 PHE A CA 1
ATOM 3125 C C . PHE A 1 381 ? 6.399 -16.513 4.863 1.00 93.44 381 PHE A C 1
ATOM 3127 O O . PHE A 1 381 ? 5.704 -15.799 5.575 1.00 93.44 381 PHE A O 1
ATOM 3134 N N . ASP A 1 382 ? 6.251 -17.839 4.858 1.00 91.56 382 ASP A N 1
ATOM 3135 C CA . ASP A 1 382 ? 5.188 -18.547 5.590 1.00 91.56 382 ASP A CA 1
ATOM 3136 C C . ASP A 1 382 ? 5.241 -18.368 7.123 1.00 91.56 382 ASP A C 1
ATOM 3138 O O . ASP A 1 382 ? 4.270 -18.672 7.819 1.00 91.56 382 ASP A O 1
ATOM 3142 N N . ARG A 1 383 ? 6.359 -17.881 7.680 1.00 89.31 383 ARG A N 1
ATOM 3143 C CA . ARG A 1 383 ? 6.498 -17.589 9.124 1.00 89.31 383 ARG A CA 1
ATOM 3144 C C . ARG A 1 383 ? 5.936 -16.232 9.521 1.00 89.31 383 ARG A C 1
ATOM 3146 O O . ARG A 1 383 ? 5.710 -15.985 10.707 1.00 89.31 383 ARG A O 1
ATOM 3153 N N . TYR A 1 384 ? 5.751 -15.344 8.555 1.00 88.75 384 TYR A N 1
ATOM 3154 C CA . TYR A 1 384 ? 5.284 -13.993 8.801 1.00 88.75 384 TYR A CA 1
ATOM 3155 C C . TYR A 1 384 ? 3.861 -13.840 8.280 1.00 88.75 384 TYR A C 1
ATOM 3157 O O . TYR A 1 384 ? 3.520 -14.292 7.189 1.00 88.75 384 TYR A O 1
ATOM 3165 N N . ASN A 1 385 ? 3.024 -13.165 9.061 1.00 86.06 385 ASN A N 1
ATOM 3166 C CA . ASN A 1 385 ? 1.685 -12.825 8.606 1.00 86.06 385 ASN A CA 1
ATOM 3167 C C . ASN A 1 385 ? 1.799 -11.610 7.688 1.00 86.06 385 ASN A C 1
ATOM 3169 O O . ASN A 1 385 ? 2.411 -10.616 8.066 1.00 86.06 385 ASN A O 1
ATOM 3173 N N . PHE A 1 386 ? 1.228 -11.696 6.491 1.00 85.62 386 PHE A N 1
ATOM 3174 C CA . PHE A 1 386 ? 1.132 -10.580 5.554 1.00 85.62 386 PHE A CA 1
ATOM 3175 C C . PHE A 1 386 ? -0.235 -9.921 5.706 1.00 85.62 386 PHE A C 1
ATOM 3177 O O . PHE A 1 386 ? -1.254 -10.610 5.757 1.00 85.62 386 PHE A O 1
ATOM 3184 N N . THR A 1 387 ? -0.257 -8.594 5.764 1.00 79.62 387 THR A N 1
ATOM 3185 C CA . THR A 1 387 ? -1.477 -7.793 5.742 1.00 79.62 387 THR A CA 1
ATOM 3186 C C . THR A 1 387 ? -1.479 -6.936 4.495 1.00 79.62 387 THR A C 1
ATOM 3188 O O . THR A 1 387 ? -0.493 -6.297 4.152 1.00 79.62 387 THR A O 1
ATOM 3191 N N . VAL A 1 388 ? -2.592 -6.940 3.775 1.00 74.50 388 VAL A N 1
ATOM 3192 C CA . VAL A 1 388 ? -2.728 -6.116 2.574 1.00 74.50 388 VAL A CA 1
ATOM 3193 C C . VAL A 1 388 ? -2.831 -4.633 2.960 1.00 74.50 388 VAL A C 1
ATOM 3195 O O . VAL A 1 388 ? -2.322 -3.776 2.248 1.00 74.50 388 VAL A O 1
ATOM 3198 N N . ARG A 1 389 ? -3.446 -4.310 4.105 1.00 72.06 389 ARG A N 1
ATOM 3199 C CA . ARG A 1 389 ? -3.630 -2.927 4.566 1.00 72.06 389 ARG A CA 1
ATOM 3200 C C . ARG A 1 389 ? -2.311 -2.363 5.085 1.00 72.06 389 ARG A C 1
ATOM 3202 O O . ARG A 1 389 ? -1.735 -2.942 5.997 1.00 72.06 389 ARG A O 1
ATOM 3209 N N . GLU A 1 390 ? -1.885 -1.215 4.557 1.00 73.69 390 GLU A N 1
ATOM 3210 C CA . GLU A 1 390 ? -0.827 -0.435 5.208 1.00 73.69 390 GLU A CA 1
ATOM 3211 C C . GLU A 1 390 ? -1.281 -0.045 6.624 1.00 73.69 390 GLU A C 1
ATOM 3213 O O . GLU A 1 390 ? -2.465 0.230 6.849 1.00 73.69 390 GLU A O 1
ATOM 3218 N N . GLU A 1 391 ? -0.351 -0.046 7.582 1.00 69.44 391 GLU A N 1
ATOM 3219 C CA . GLU A 1 391 ? -0.591 0.405 8.957 1.00 69.44 391 GLU A CA 1
ATOM 3220 C C . GLU A 1 391 ? -1.226 1.815 8.969 1.00 69.44 391 GLU A C 1
ATOM 3222 O O . GLU A 1 391 ? -1.132 2.541 7.981 1.00 69.44 391 GLU A O 1
ATOM 3227 N N . GLU A 1 392 ? -1.797 2.275 10.085 1.00 72.50 392 GLU A N 1
ATOM 3228 C CA . GLU A 1 392 ? -2.140 3.691 10.325 1.00 72.50 392 GLU A CA 1
ATOM 3229 C C . GLU A 1 392 ? -1.430 4.196 11.596 1.00 72.50 392 GLU A C 1
ATOM 3231 O O . GLU A 1 392 ? -1.114 3.391 12.472 1.00 72.50 392 GLU A O 1
ATOM 3236 N N . PRO A 1 393 ? -1.190 5.513 11.785 1.00 70.06 393 PRO A N 1
ATOM 3237 C CA . PRO A 1 393 ? -0.441 6.007 12.951 1.00 70.06 393 PRO A CA 1
ATOM 3238 C C . PRO A 1 393 ? -0.997 5.550 14.313 1.00 70.06 393 PRO A C 1
ATOM 3240 O O . PRO A 1 393 ? -0.247 5.403 15.277 1.00 70.06 393 PRO A O 1
ATOM 3243 N N . LEU A 1 394 ? -2.313 5.323 14.392 1.00 77.56 394 LEU A N 1
ATOM 3244 C CA . LEU A 1 394 ? -3.017 4.890 15.603 1.00 77.56 394 LEU A CA 1
ATOM 3245 C C . LEU A 1 394 ? -3.435 3.408 15.569 1.00 77.56 394 LEU A C 1
ATOM 3247 O O . LEU A 1 394 ? -3.954 2.901 16.567 1.00 77.56 394 LEU A O 1
ATOM 3251 N N . GLU A 1 395 ? -3.207 2.720 14.448 1.00 79.31 395 GLU A N 1
ATOM 3252 C CA . GLU A 1 395 ? -3.620 1.339 14.189 1.00 79.31 395 GLU A CA 1
ATOM 3253 C C . GLU A 1 395 ? -2.449 0.540 13.624 1.00 79.31 395 GLU A C 1
ATOM 3255 O O . GLU A 1 395 ? -2.125 0.634 12.441 1.00 79.31 395 GLU A O 1
ATOM 3260 N N . LYS A 1 396 ? -1.839 -0.287 14.468 1.00 82.50 396 LYS A N 1
ATOM 3261 C CA . LYS A 1 396 ? -0.729 -1.151 14.081 1.00 82.50 396 LYS A CA 1
ATOM 3262 C C . LYS A 1 396 ? -1.159 -2.610 14.110 1.00 82.50 396 LYS A C 1
ATOM 3264 O O . LYS A 1 396 ? -1.773 -3.093 15.064 1.00 82.50 396 LYS A O 1
ATOM 3269 N N . GLU A 1 397 ? -0.842 -3.328 13.049 1.00 83.25 397 GLU A N 1
ATOM 3270 C CA . GLU A 1 397 ? -1.009 -4.774 12.970 1.00 83.25 397 GLU A CA 1
ATOM 3271 C C . GLU A 1 397 ? 0.381 -5.400 13.017 1.00 83.25 397 GLU A C 1
ATOM 3273 O O . GLU A 1 397 ? 1.285 -4.935 12.336 1.00 83.25 397 GLU A O 1
ATOM 3278 N N . VAL A 1 398 ? 0.576 -6.429 13.841 1.00 84.56 398 VAL A N 1
ATOM 3279 C CA . VAL A 1 398 ? 1.855 -7.139 13.944 1.00 84.56 398 VAL A CA 1
ATOM 3280 C C . VAL A 1 398 ? 1.964 -8.127 12.776 1.00 84.56 398 VAL A C 1
ATOM 3282 O O . VAL A 1 398 ? 1.918 -9.343 12.951 1.00 84.56 398 VAL A O 1
ATOM 3285 N N . ALA A 1 399 ? 2.022 -7.571 11.570 1.00 84.88 399 ALA A N 1
ATOM 3286 C CA . ALA A 1 399 ? 2.109 -8.243 10.286 1.00 84.88 399 ALA A CA 1
ATOM 3287 C C . ALA A 1 399 ? 3.016 -7.442 9.337 1.00 84.88 399 ALA A C 1
ATOM 3289 O O . ALA A 1 399 ? 3.266 -6.258 9.538 1.00 84.88 399 ALA A O 1
ATOM 3290 N N . ILE A 1 400 ? 3.508 -8.097 8.292 1.00 86.38 400 ILE A N 1
ATOM 3291 C CA . ILE A 1 400 ? 4.231 -7.449 7.203 1.00 86.38 400 ILE A CA 1
ATOM 3292 C C . ILE A 1 400 ? 3.219 -6.723 6.326 1.00 86.38 400 ILE A C 1
ATOM 3294 O O . ILE A 1 400 ? 2.275 -7.358 5.863 1.00 86.38 400 ILE A O 1
ATOM 3298 N N . ASP A 1 401 ? 3.417 -5.427 6.096 1.00 82.88 401 ASP A N 1
ATOM 3299 C CA . ASP A 1 401 ? 2.547 -4.582 5.276 1.00 82.88 401 ASP A CA 1
ATOM 3300 C C . ASP A 1 401 ? 3.284 -4.028 4.028 1.00 82.88 401 ASP A C 1
ATOM 3302 O O . ASP A 1 401 ? 4.512 -4.159 3.906 1.00 82.88 401 ASP A O 1
ATOM 3306 N N . PRO A 1 402 ? 2.573 -3.427 3.056 1.00 78.00 402 PRO A N 1
ATOM 3307 C CA . PRO A 1 402 ? 3.213 -2.843 1.875 1.00 78.00 402 PRO A CA 1
ATOM 3308 C C . PRO A 1 402 ? 4.178 -1.683 2.189 1.00 78.00 402 PRO A C 1
ATOM 3310 O O . PRO A 1 402 ? 5.163 -1.491 1.470 1.00 78.00 402 PRO A O 1
ATOM 3313 N N . GLU A 1 403 ? 3.945 -0.921 3.267 1.00 76.44 403 GLU A N 1
ATOM 3314 C CA . GLU A 1 403 ? 4.813 0.192 3.690 1.00 76.44 403 GLU A CA 1
ATOM 3315 C C . GLU A 1 403 ? 6.198 -0.320 4.113 1.00 76.44 403 GLU A C 1
ATOM 3317 O O . GLU A 1 403 ? 7.237 0.233 3.737 1.00 76.44 403 GLU A O 1
ATOM 3322 N N . LEU A 1 404 ? 6.217 -1.409 4.875 1.00 74.25 404 LEU A N 1
ATOM 3323 C CA . LEU A 1 404 ? 7.402 -2.120 5.322 1.00 74.25 404 LEU A CA 1
ATOM 3324 C C . LEU A 1 404 ? 8.238 -2.595 4.147 1.00 74.25 404 LEU A C 1
ATOM 3326 O O . LEU A 1 404 ? 9.464 -2.459 4.174 1.00 74.25 404 LEU A O 1
ATOM 3330 N N . LEU A 1 405 ? 7.580 -3.093 3.101 1.00 66.94 405 LEU A N 1
ATOM 3331 C CA . LEU A 1 405 ? 8.252 -3.442 1.864 1.00 66.94 405 LEU A CA 1
ATOM 3332 C C . LEU A 1 405 ? 8.938 -2.213 1.262 1.00 66.94 405 LEU A C 1
ATOM 3334 O O . LEU A 1 405 ? 10.111 -2.298 0.923 1.00 66.94 405 LEU A O 1
ATOM 3338 N N . GLY A 1 406 ? 8.273 -1.054 1.245 1.00 69.88 406 GLY A N 1
ATOM 3339 C CA . GLY A 1 406 ? 8.882 0.221 0.855 1.00 69.88 406 GLY A CA 1
ATOM 3340 C C . GLY A 1 406 ? 10.166 0.541 1.631 1.00 69.88 406 GLY A C 1
ATOM 3341 O O . GLY A 1 406 ? 11.216 0.759 1.029 1.00 69.88 406 GLY A O 1
ATOM 3342 N N . LYS A 1 407 ? 10.119 0.460 2.968 1.00 71.38 407 LYS A N 1
ATOM 3343 C CA . LYS A 1 407 ? 11.287 0.659 3.858 1.00 71.38 407 LYS A CA 1
ATOM 3344 C C . LYS A 1 407 ? 12.417 -0.338 3.593 1.00 71.38 407 LYS A C 1
ATOM 3346 O O . LYS A 1 407 ? 13.598 0.010 3.654 1.00 71.38 407 LYS A O 1
ATOM 3351 N N . ALA A 1 408 ? 12.062 -1.604 3.395 1.00 66.50 408 ALA A N 1
ATOM 3352 C CA . ALA A 1 408 ? 13.001 -2.685 3.129 1.00 66.50 408 ALA A CA 1
ATOM 3353 C C . ALA A 1 408 ? 13.678 -2.488 1.770 1.00 66.50 408 ALA A C 1
ATOM 3355 O O . ALA A 1 408 ? 14.899 -2.566 1.659 1.00 66.50 408 ALA A O 1
ATOM 3356 N N . TYR A 1 409 ? 12.888 -2.176 0.752 1.00 67.62 409 TYR A N 1
ATOM 3357 C CA . TYR A 1 409 ? 13.359 -1.976 -0.602 1.00 67.62 409 TYR A CA 1
ATOM 3358 C C . TYR A 1 409 ? 14.184 -0.711 -0.785 1.00 67.62 409 TYR A C 1
ATOM 3360 O O . TYR A 1 409 ? 15.188 -0.770 -1.485 1.00 67.62 409 TYR A O 1
ATOM 3368 N N . GLU A 1 410 ? 13.861 0.390 -0.106 1.00 69.00 410 GLU A N 1
ATOM 3369 C CA . GLU A 1 410 ? 14.724 1.576 -0.098 1.00 69.00 410 GLU A CA 1
ATOM 3370 C C . GLU A 1 410 ? 16.154 1.214 0.308 1.00 69.00 410 GLU A C 1
ATOM 3372 O O . GLU A 1 410 ? 17.117 1.616 -0.342 1.00 69.00 410 GLU A O 1
ATOM 3377 N N . LYS A 1 411 ? 16.318 0.357 1.322 1.00 72.19 411 LYS A N 1
ATOM 3378 C CA . LYS A 1 411 ? 17.645 -0.132 1.722 1.00 72.19 411 LYS A CA 1
ATOM 3379 C C . LYS A 1 411 ? 18.313 -0.995 0.648 1.00 72.19 411 LYS A C 1
ATOM 3381 O O . LYS A 1 411 ? 19.539 -1.014 0.590 1.00 72.19 411 LYS A O 1
ATOM 3386 N N . PHE A 1 412 ? 17.548 -1.681 -0.201 1.00 71.75 412 PHE A N 1
ATOM 3387 C CA . PHE A 1 412 ? 18.075 -2.404 -1.364 1.00 71.75 412 PHE A CA 1
ATOM 3388 C C . PHE A 1 412 ? 18.335 -1.509 -2.576 1.00 71.75 412 PHE A C 1
ATOM 3390 O O . PHE A 1 412 ? 19.132 -1.897 -3.427 1.00 71.75 412 PHE A O 1
ATOM 3397 N N . ASN A 1 413 ? 17.737 -0.322 -2.669 1.00 68.62 413 ASN A N 1
ATOM 3398 C CA . ASN A 1 413 ? 17.995 0.624 -3.762 1.00 68.62 413 ASN A CA 1
ATOM 3399 C C . ASN A 1 413 ? 19.445 1.124 -3.756 1.00 68.62 413 ASN A C 1
ATOM 3401 O O . ASN A 1 413 ? 20.028 1.358 -4.813 1.00 68.62 413 ASN A O 1
ATOM 3405 N N . ALA A 1 414 ? 20.079 1.179 -2.578 1.00 72.94 414 ALA A N 1
ATOM 3406 C CA . ALA A 1 414 ? 21.519 1.420 -2.478 1.00 72.94 414 ALA A CA 1
ATOM 3407 C C . ALA A 1 414 ? 22.354 0.333 -3.180 1.00 72.94 414 ALA A C 1
ATOM 3409 O O . ALA A 1 414 ? 23.484 0.602 -3.581 1.00 72.94 414 ALA A O 1
ATOM 3410 N N . ILE A 1 415 ? 21.825 -0.888 -3.320 1.00 80.44 415 ILE A N 1
ATOM 3411 C CA . ILE A 1 415 ? 22.504 -2.016 -3.958 1.00 80.44 415 ILE A CA 1
ATOM 3412 C C . ILE A 1 415 ? 22.236 -1.966 -5.458 1.00 80.44 415 ILE A C 1
ATOM 3414 O O . ILE A 1 415 ? 21.120 -2.201 -5.916 1.00 80.44 415 ILE A O 1
ATOM 3418 N N . ARG A 1 416 ? 23.276 -1.696 -6.228 1.00 81.88 416 ARG A N 1
ATOM 3419 C CA . ARG A 1 416 ? 23.259 -1.567 -7.680 1.00 81.88 416 ARG A CA 1
ATOM 3420 C C . ARG A 1 416 ? 24.217 -2.582 -8.308 1.00 81.88 416 ARG A C 1
ATOM 3422 O O . ARG A 1 416 ? 25.099 -3.097 -7.609 1.00 81.88 416 ARG A O 1
ATOM 3429 N N . PRO A 1 417 ? 24.067 -2.887 -9.608 1.00 83.56 417 PRO A N 1
ATOM 3430 C CA . PRO A 1 417 ? 24.944 -3.839 -10.289 1.00 83.56 417 PRO A CA 1
ATOM 3431 C C . PRO A 1 417 ? 26.436 -3.512 -10.129 1.00 83.56 417 PRO A C 1
ATOM 3433 O O . PRO A 1 417 ? 27.245 -4.410 -9.917 1.00 83.56 417 PRO A O 1
ATOM 3436 N N . ASP A 1 418 ? 26.791 -2.227 -10.147 1.00 83.00 418 ASP A N 1
ATOM 3437 C CA . ASP A 1 418 ? 28.160 -1.713 -10.062 1.00 83.00 418 ASP A CA 1
ATOM 3438 C C . ASP A 1 418 ? 28.761 -1.727 -8.644 1.00 83.00 418 ASP A C 1
ATOM 3440 O O . ASP A 1 418 ? 29.980 -1.651 -8.494 1.00 83.00 418 ASP A O 1
ATOM 3444 N N . ASN A 1 419 ? 27.940 -1.848 -7.593 1.00 86.25 419 ASN A N 1
ATOM 3445 C CA . ASN A 1 419 ? 28.393 -1.744 -6.200 1.00 86.25 419 ASN A CA 1
ATOM 3446 C C . ASN A 1 419 ? 28.072 -2.976 -5.324 1.00 86.25 419 ASN A C 1
ATOM 3448 O O . ASN A 1 419 ? 28.401 -2.993 -4.134 1.00 86.25 419 ASN A O 1
ATOM 3452 N N . PHE A 1 420 ? 27.480 -4.030 -5.897 1.00 87.44 420 PHE A N 1
ATOM 3453 C CA . PHE A 1 420 ? 27.069 -5.241 -5.173 1.00 87.44 420 PHE A CA 1
ATOM 3454 C C . PHE A 1 420 ? 28.220 -5.920 -4.402 1.00 87.44 420 PHE A C 1
ATOM 3456 O O . PHE A 1 420 ? 28.044 -6.401 -3.276 1.00 87.44 420 PHE A O 1
ATOM 3463 N N . ASP A 1 421 ? 29.426 -5.929 -4.972 1.00 86.88 421 ASP A N 1
ATOM 3464 C CA . ASP A 1 421 ? 30.609 -6.498 -4.318 1.00 86.88 421 ASP A CA 1
ATOM 3465 C C . ASP A 1 421 ? 31.083 -5.653 -3.126 1.00 86.88 421 ASP A C 1
ATOM 3467 O O . ASP A 1 421 ? 31.524 -6.201 -2.110 1.00 86.88 421 ASP A O 1
ATOM 3471 N N . GLU A 1 422 ? 30.979 -4.321 -3.223 1.00 86.44 422 GLU A N 1
ATOM 3472 C CA . GLU A 1 422 ? 31.253 -3.402 -2.110 1.00 86.44 422 GLU A CA 1
ATOM 3473 C C . GLU A 1 422 ? 30.257 -3.658 -0.973 1.00 86.44 422 GLU A C 1
ATOM 3475 O O . GLU A 1 422 ? 30.667 -3.838 0.178 1.00 86.44 422 GLU A O 1
ATOM 3480 N N . PHE A 1 423 ? 28.969 -3.777 -1.306 1.00 85.75 423 PHE A N 1
ATOM 3481 C CA . PHE A 1 423 ? 27.911 -4.103 -0.352 1.00 85.75 423 PHE A CA 1
ATOM 3482 C C . PHE A 1 423 ? 28.174 -5.432 0.371 1.00 85.75 423 PHE A C 1
ATOM 3484 O O . PHE A 1 423 ? 28.149 -5.503 1.602 1.00 85.75 423 PHE A O 1
ATOM 3491 N N . THR A 1 424 ? 28.496 -6.487 -0.377 1.00 84.81 424 THR A N 1
ATOM 3492 C CA . THR A 1 424 ? 28.728 -7.819 0.196 1.00 84.81 424 THR A CA 1
ATOM 3493 C C . THR A 1 424 ? 29.951 -7.836 1.119 1.00 84.81 424 THR A C 1
ATOM 3495 O O . THR A 1 424 ? 29.932 -8.482 2.172 1.00 84.81 424 THR A O 1
ATOM 3498 N N . LYS A 1 425 ? 31.014 -7.095 0.776 1.00 85.62 425 LYS A N 1
ATOM 3499 C CA . LYS A 1 425 ? 32.191 -6.913 1.646 1.00 85.62 425 LYS A CA 1
ATOM 3500 C C . LYS A 1 425 ? 31.842 -6.144 2.920 1.00 85.62 425 LYS A C 1
ATOM 3502 O O . LYS A 1 425 ? 32.264 -6.555 4.004 1.00 85.62 425 LYS A O 1
ATOM 3507 N N . ALA A 1 426 ? 31.056 -5.071 2.810 1.00 83.56 426 ALA A N 1
ATOM 3508 C CA . ALA A 1 426 ? 30.587 -4.302 3.961 1.00 83.56 426 ALA A CA 1
ATOM 3509 C C . ALA A 1 426 ? 29.774 -5.183 4.922 1.00 83.56 426 ALA A C 1
ATOM 3511 O O . ALA A 1 426 ? 30.021 -5.164 6.129 1.00 83.56 426 ALA A O 1
ATOM 3512 N N . LEU A 1 427 ? 28.891 -6.034 4.390 1.00 83.31 427 LEU A N 1
ATOM 3513 C CA . LEU A 1 427 ? 28.082 -6.961 5.180 1.00 83.31 427 LEU A CA 1
ATOM 3514 C C . LEU A 1 427 ? 28.932 -8.033 5.885 1.00 83.31 427 LEU A C 1
ATOM 3516 O O . LEU A 1 427 ? 28.782 -8.252 7.088 1.00 83.31 427 LEU A O 1
ATOM 3520 N N . LYS A 1 428 ? 29.871 -8.663 5.163 1.00 82.38 428 LYS A N 1
ATOM 3521 C CA . LYS A 1 428 ? 30.772 -9.700 5.707 1.00 82.38 428 LYS A CA 1
ATOM 3522 C C . LYS A 1 428 ? 31.734 -9.174 6.773 1.00 82.38 428 LYS A C 1
ATOM 3524 O O . LYS A 1 428 ? 32.217 -9.955 7.586 1.00 82.38 428 LYS A O 1
ATOM 3529 N N . SER A 1 429 ? 31.997 -7.866 6.802 1.00 79.56 429 SER A N 1
ATOM 3530 C CA . SER A 1 429 ? 32.870 -7.254 7.809 1.00 79.56 429 SER A CA 1
ATOM 3531 C C . SER A 1 429 ? 32.340 -7.385 9.244 1.00 79.56 429 SER A C 1
ATOM 3533 O O . SER A 1 429 ? 33.117 -7.246 10.187 1.00 79.56 429 SER A O 1
ATOM 3535 N N . GLY A 1 430 ? 31.027 -7.601 9.423 1.00 69.00 430 GLY A N 1
ATOM 3536 C CA . GLY A 1 430 ? 30.375 -7.745 10.730 1.00 69.00 430 GLY A CA 1
ATOM 3537 C C . GLY A 1 430 ? 30.412 -6.491 11.617 1.00 69.00 430 GLY A C 1
ATOM 3538 O O . GLY A 1 430 ? 29.886 -6.508 12.730 1.00 69.00 430 GLY A O 1
ATOM 3539 N N . ARG A 1 431 ? 31.015 -5.389 11.150 1.00 73.56 431 ARG A N 1
ATOM 3540 C CA . ARG A 1 431 ? 31.134 -4.141 11.909 1.00 73.56 431 ARG A CA 1
ATOM 3541 C C . ARG A 1 431 ? 29.787 -3.417 11.933 1.00 73.56 431 ARG A C 1
ATOM 3543 O O . ARG A 1 431 ? 29.221 -3.062 10.898 1.00 73.56 431 ARG A O 1
ATOM 3550 N N . LYS A 1 432 ? 29.265 -3.189 13.142 1.00 69.06 432 LYS A N 1
ATOM 3551 C CA . LYS A 1 432 ? 27.971 -2.530 13.365 1.00 69.06 432 LYS A CA 1
ATOM 3552 C C . LYS A 1 432 ? 27.981 -1.135 12.726 1.00 69.06 432 LYS A C 1
ATOM 3554 O O . LYS A 1 432 ? 28.780 -0.288 13.107 1.00 69.06 432 LYS A O 1
ATOM 3559 N N . GLY A 1 433 ? 27.082 -0.904 11.768 1.00 70.25 433 GLY A N 1
ATOM 3560 C CA . GLY A 1 433 ? 26.920 0.387 11.091 1.00 70.25 433 GLY A CA 1
ATOM 3561 C C . GLY A 1 433 ? 27.570 0.514 9.708 1.00 70.25 433 GLY A C 1
ATOM 3562 O O . GLY A 1 433 ? 27.280 1.501 9.040 1.00 70.25 433 GLY A O 1
ATOM 3563 N N . GLU A 1 434 ? 28.364 -0.458 9.236 1.00 75.50 434 GLU A N 1
ATOM 3564 C CA . GLU A 1 434 ? 28.930 -0.432 7.868 1.00 75.50 434 GLU A CA 1
ATOM 3565 C C . GLU A 1 434 ? 27.834 -0.476 6.789 1.00 75.50 434 GLU A C 1
ATOM 3567 O O . GLU A 1 434 ? 27.884 0.290 5.833 1.00 75.50 434 GLU A O 1
ATOM 3572 N N . GLU A 1 435 ? 26.781 -1.276 6.984 1.00 75.50 435 GLU A N 1
ATOM 3573 C CA . GLU A 1 435 ? 25.597 -1.281 6.106 1.00 75.50 435 GLU A CA 1
ATOM 3574 C C . GLU A 1 435 ? 24.908 0.091 6.065 1.00 75.50 435 GLU A C 1
ATOM 3576 O O . GLU A 1 435 ? 24.613 0.620 4.999 1.00 75.50 435 GLU A O 1
ATOM 3581 N N . ASN A 1 436 ? 24.705 0.722 7.226 1.00 74.88 436 ASN A N 1
ATOM 3582 C CA . ASN A 1 436 ? 24.103 2.055 7.284 1.00 74.88 436 ASN A CA 1
ATOM 3583 C C . ASN A 1 436 ? 25.000 3.110 6.624 1.00 74.88 436 ASN A C 1
ATOM 3585 O O . ASN A 1 436 ? 24.497 4.055 6.024 1.00 74.88 436 ASN A O 1
ATOM 3589 N N . LYS A 1 437 ? 26.324 2.968 6.739 1.00 77.69 437 LYS A N 1
ATOM 3590 C CA . LYS A 1 437 ? 27.294 3.847 6.083 1.00 77.69 437 LYS A CA 1
ATOM 3591 C C . LYS A 1 437 ? 27.252 3.676 4.564 1.00 77.69 437 LYS A C 1
ATOM 3593 O O . LYS A 1 437 ? 27.266 4.680 3.858 1.00 77.69 437 LYS A O 1
ATOM 3598 N N . PHE A 1 438 ? 27.141 2.437 4.083 1.00 80.62 438 PHE A N 1
ATOM 3599 C CA . PHE A 1 438 ? 26.925 2.126 2.673 1.00 80.62 438 PHE A CA 1
ATOM 3600 C C . PHE A 1 438 ? 25.621 2.760 2.167 1.00 80.62 438 PHE A C 1
ATOM 3602 O O . PHE A 1 438 ? 25.660 3.562 1.244 1.00 80.62 438 PHE A O 1
ATOM 3609 N N . ASN A 1 439 ? 24.486 2.529 2.831 1.00 75.06 439 ASN A N 1
ATOM 3610 C CA . ASN A 1 439 ? 23.196 3.087 2.400 1.00 75.06 439 ASN A CA 1
ATOM 3611 C C . ASN A 1 439 ? 23.193 4.628 2.378 1.00 75.06 439 ASN A C 1
ATOM 3613 O O . ASN A 1 439 ? 22.712 5.233 1.421 1.00 75.06 439 ASN A O 1
ATOM 3617 N N . LYS A 1 440 ? 23.799 5.275 3.385 1.00 75.19 440 LYS A N 1
ATOM 3618 C CA . LYS A 1 440 ? 23.939 6.743 3.434 1.00 75.19 440 LYS A CA 1
ATOM 3619 C C . LYS A 1 440 ? 24.818 7.304 2.317 1.00 75.19 440 LYS A C 1
ATOM 3621 O O . LYS A 1 440 ? 24.522 8.385 1.817 1.00 75.19 440 LYS A O 1
ATOM 3626 N N . LYS A 1 441 ? 25.880 6.587 1.921 1.00 75.44 441 LYS A N 1
ATOM 3627 C CA . LYS A 1 441 ? 26.753 6.967 0.792 1.00 75.44 441 LYS A CA 1
ATOM 3628 C C . LYS A 1 441 ? 25.952 7.105 -0.506 1.00 75.44 441 LYS A C 1
ATOM 3630 O O . LYS A 1 441 ? 26.263 7.978 -1.305 1.00 75.44 441 LYS A O 1
ATOM 3635 N N . PHE A 1 442 ? 24.918 6.284 -0.682 1.00 69.88 442 PHE A N 1
ATOM 3636 C CA . PHE A 1 442 ? 24.071 6.264 -1.877 1.00 69.88 442 PHE A CA 1
ATOM 3637 C C . PHE A 1 442 ? 22.729 6.995 -1.698 1.00 69.88 442 PHE A C 1
ATOM 3639 O O . PHE A 1 442 ? 21.817 6.794 -2.490 1.00 69.88 442 PHE A O 1
ATOM 3646 N N . GLY A 1 443 ? 22.606 7.863 -0.686 1.00 61.41 443 GLY A N 1
ATOM 3647 C CA . GLY A 1 443 ? 21.465 8.777 -0.564 1.00 61.41 443 GLY A CA 1
ATOM 3648 C C . GLY A 1 443 ? 20.156 8.144 -0.085 1.00 61.41 443 GLY A C 1
ATOM 3649 O O . GLY A 1 443 ? 19.116 8.787 -0.170 1.00 61.41 443 GLY A O 1
ATOM 3650 N N . VAL A 1 444 ? 20.184 6.919 0.448 1.00 65.12 444 VAL A N 1
ATOM 3651 C CA . VAL A 1 444 ? 18.976 6.254 0.952 1.00 65.12 444 VAL A CA 1
ATOM 3652 C C . VAL A 1 444 ? 18.661 6.747 2.365 1.00 65.12 444 VAL A C 1
ATOM 3654 O O . VAL A 1 444 ? 19.230 6.264 3.351 1.00 65.12 444 VAL A O 1
ATOM 3657 N N . TYR A 1 445 ? 17.743 7.708 2.465 1.00 63.56 445 TYR A N 1
ATOM 3658 C CA . TYR A 1 445 ? 17.220 8.223 3.730 1.00 63.56 445 TYR A CA 1
ATOM 3659 C C . TYR A 1 445 ? 15.717 7.966 3.814 1.00 63.56 445 TYR A C 1
ATOM 3661 O O . TYR A 1 445 ? 14.932 8.612 3.132 1.00 63.56 445 TYR A O 1
ATOM 3669 N N . TYR A 1 446 ? 15.325 7.035 4.683 1.00 66.94 446 TYR A N 1
ATOM 3670 C CA . TYR A 1 446 ? 13.916 6.793 4.977 1.00 66.94 446 TYR A CA 1
ATOM 3671 C C . TYR A 1 446 ? 13.354 7.937 5.832 1.00 66.94 446 TYR A C 1
ATOM 3673 O O . TYR A 1 446 ? 13.898 8.245 6.899 1.00 66.94 446 TYR A O 1
ATOM 3681 N N . THR A 1 447 ? 12.250 8.532 5.385 1.00 74.38 447 THR A N 1
ATOM 3682 C CA . THR A 1 447 ? 11.508 9.537 6.155 1.00 74.38 447 THR A CA 1
ATOM 3683 C C . THR A 1 447 ? 10.530 8.833 7.094 1.00 74.38 447 THR A C 1
ATOM 3685 O O . THR A 1 447 ? 9.653 8.120 6.602 1.00 74.38 447 THR A O 1
ATOM 3688 N N . PRO A 1 448 ? 10.629 9.021 8.428 1.00 76.94 448 PRO A N 1
ATOM 3689 C CA . PRO A 1 448 ? 9.713 8.392 9.369 1.00 76.94 448 PRO A CA 1
ATOM 3690 C C . PRO A 1 448 ? 8.258 8.700 9.041 1.00 76.94 448 PRO A C 1
ATOM 3692 O O . PRO A 1 448 ? 7.903 9.812 8.648 1.00 76.94 448 PRO A O 1
ATOM 3695 N N . ARG A 1 449 ? 7.401 7.709 9.237 1.00 74.19 449 ARG A N 1
ATOM 3696 C CA . ARG A 1 449 ? 5.998 7.767 8.854 1.00 74.19 449 ARG A CA 1
ATOM 3697 C C . ARG A 1 449 ? 5.244 8.929 9.494 1.00 74.19 449 ARG A C 1
ATOM 3699 O O . ARG A 1 449 ? 4.446 9.584 8.833 1.00 74.19 449 ARG A O 1
ATOM 3706 N N . GLU A 1 450 ? 5.493 9.199 10.769 1.00 77.00 450 GLU A N 1
ATOM 3707 C CA . GLU A 1 450 ? 4.876 10.302 11.503 1.00 77.00 450 GLU A CA 1
ATOM 3708 C C . GLU A 1 450 ? 5.212 11.649 10.851 1.00 77.00 450 GLU A C 1
ATOM 3710 O O . GLU A 1 450 ? 4.373 12.548 10.814 1.00 77.00 450 GLU A O 1
ATOM 3715 N N . ILE A 1 451 ? 6.414 11.757 10.277 1.00 84.94 451 ILE A N 1
ATOM 3716 C CA . ILE A 1 451 ? 6.855 12.927 9.519 1.00 84.94 451 ILE A CA 1
ATOM 3717 C C . ILE A 1 451 ? 6.152 12.980 8.164 1.00 84.94 451 ILE A C 1
ATOM 3719 O O . ILE A 1 451 ? 5.626 14.031 7.815 1.00 84.94 451 ILE A O 1
ATOM 3723 N N . VAL A 1 452 ? 6.065 11.863 7.431 1.00 85.88 452 VAL A N 1
ATOM 3724 C CA . VAL A 1 452 ? 5.332 11.804 6.150 1.00 85.88 452 VAL A CA 1
ATOM 3725 C C . VAL A 1 452 ? 3.862 12.188 6.340 1.00 85.88 452 VAL A C 1
ATOM 3727 O O . VAL A 1 452 ? 3.340 13.019 5.601 1.00 85.88 452 VAL A O 1
ATOM 3730 N N . HIS A 1 453 ? 3.203 11.638 7.360 1.00 84.69 453 HIS A N 1
ATOM 3731 C CA . HIS A 1 453 ? 1.819 11.955 7.713 1.00 84.69 453 HIS A CA 1
ATOM 3732 C C . HIS A 1 453 ? 1.649 13.444 8.035 1.00 84.69 453 HIS A C 1
ATOM 3734 O O . HIS A 1 453 ? 0.771 14.103 7.479 1.00 84.69 453 HIS A O 1
ATOM 3740 N N . TYR A 1 454 ? 2.539 14.001 8.862 1.00 87.88 454 TYR A N 1
ATOM 3741 C CA . TYR A 1 454 ? 2.555 15.431 9.157 1.00 87.88 454 TYR A CA 1
ATOM 3742 C C . TYR A 1 454 ? 2.733 16.283 7.891 1.00 87.88 454 TYR A C 1
ATOM 3744 O O . TYR A 1 454 ? 1.984 17.238 7.692 1.00 87.88 454 TYR A O 1
ATOM 3752 N N . MET A 1 455 ? 3.679 15.926 7.014 1.00 90.25 455 MET A N 1
ATOM 3753 C CA . MET A 1 455 ? 3.909 16.619 5.743 1.00 90.25 455 MET A CA 1
ATOM 3754 C C . MET A 1 455 ? 2.654 16.603 4.868 1.00 90.25 455 MET A C 1
ATOM 3756 O O . MET A 1 455 ? 2.250 17.654 4.379 1.00 90.25 455 MET A O 1
ATOM 3760 N N . CYS A 1 456 ? 1.998 15.447 4.724 1.00 92.81 456 CYS A N 1
ATOM 3761 C CA . CYS A 1 456 ? 0.773 15.321 3.935 1.00 92.81 456 CYS A CA 1
ATOM 3762 C C . CYS A 1 456 ? -0.343 16.218 4.485 1.00 92.81 456 CYS A C 1
ATOM 3764 O O . CYS A 1 456 ? -0.938 16.991 3.734 1.00 92.81 456 CYS A O 1
ATOM 3766 N N . GLN A 1 457 ? -0.576 16.182 5.802 1.00 91.56 457 GLN A N 1
ATOM 3767 C CA . GLN A 1 457 ? -1.576 17.032 6.449 1.00 91.56 457 GLN A CA 1
ATOM 3768 C C . GLN A 1 457 ? -1.276 18.516 6.239 1.00 91.56 457 GLN A C 1
ATOM 3770 O O . GLN A 1 457 ? -2.160 19.264 5.831 1.00 91.56 457 GLN A O 1
ATOM 3775 N N . GLN A 1 458 ? -0.038 18.956 6.486 1.00 93.50 458 GLN A N 1
ATOM 3776 C CA . GLN A 1 458 ? 0.338 20.361 6.322 1.00 93.50 458 GLN A CA 1
ATOM 3777 C C . GLN A 1 458 ? 0.208 20.827 4.871 1.00 93.50 458 GLN A C 1
ATOM 3779 O O . GLN A 1 458 ? -0.314 21.917 4.630 1.00 93.50 458 GLN A O 1
ATOM 3784 N N . SER A 1 459 ? 0.631 20.015 3.903 1.00 94.56 459 SER A N 1
ATOM 3785 C CA . SER A 1 459 ? 0.465 20.329 2.484 1.00 94.56 459 SER A CA 1
ATOM 3786 C C . SER A 1 459 ? -1.012 20.476 2.114 1.00 94.56 459 SER A C 1
ATOM 3788 O O . SER A 1 459 ? -1.383 21.461 1.477 1.00 94.56 459 SER A O 1
ATOM 3790 N N . LEU A 1 460 ? -1.871 19.564 2.580 1.00 94.75 460 LEU A N 1
ATOM 3791 C CA . LEU A 1 460 ? -3.303 19.596 2.290 1.00 94.75 460 LEU A CA 1
ATOM 3792 C C . LEU A 1 460 ? -4.017 20.781 2.957 1.00 94.75 460 LEU A C 1
ATOM 3794 O O . LEU A 1 460 ? -4.828 21.449 2.319 1.00 94.75 460 LEU A O 1
ATOM 3798 N N . ILE A 1 461 ? -3.680 21.083 4.216 1.00 94.12 461 ILE A N 1
ATOM 3799 C CA . ILE A 1 461 ? -4.209 22.240 4.953 1.00 94.12 461 ILE A CA 1
ATOM 3800 C C . ILE A 1 461 ? -3.893 23.537 4.203 1.00 94.12 461 ILE A C 1
ATOM 3802 O O . ILE A 1 461 ? -4.783 24.361 4.000 1.00 94.12 461 ILE A O 1
ATOM 3806 N N . ASN A 1 462 ? -2.635 23.729 3.788 1.00 93.25 462 ASN A N 1
ATOM 3807 C CA . ASN A 1 462 ? -2.232 24.951 3.091 1.00 93.25 462 ASN A CA 1
ATOM 3808 C C . ASN A 1 462 ? -2.845 25.034 1.686 1.00 93.25 462 ASN A C 1
ATOM 3810 O O . ASN A 1 462 ? -3.286 26.112 1.299 1.00 93.25 462 ASN A O 1
ATOM 3814 N N . TYR A 1 463 ? -2.933 23.917 0.957 1.00 94.62 463 TYR A N 1
ATOM 3815 C CA . TYR A 1 463 ? -3.621 23.861 -0.335 1.00 94.62 463 TYR A CA 1
ATOM 3816 C C . TYR A 1 463 ? -5.089 24.285 -0.209 1.00 94.62 463 TYR A C 1
ATOM 3818 O O . TYR A 1 463 ? -5.515 25.225 -0.874 1.00 94.62 463 TYR A O 1
ATOM 3826 N N . LEU A 1 464 ? -5.849 23.646 0.689 1.00 93.19 464 LEU A N 1
ATOM 3827 C CA . LEU A 1 464 ? -7.269 23.945 0.875 1.00 93.19 464 LEU A CA 1
ATOM 3828 C C . LEU A 1 464 ? -7.487 25.379 1.348 1.00 93.19 464 LEU A C 1
ATOM 3830 O O . LEU A 1 464 ? -8.379 26.051 0.844 1.00 93.19 464 LEU A O 1
ATOM 3834 N N . HIS A 1 465 ? -6.669 25.871 2.279 1.00 92.44 465 HIS A N 1
ATOM 3835 C CA . HIS A 1 465 ? -6.775 27.251 2.743 1.00 92.44 465 HIS A CA 1
ATOM 3836 C C . HIS A 1 465 ? -6.586 28.253 1.596 1.00 92.44 465 HIS A C 1
ATOM 3838 O O . HIS A 1 465 ? -7.370 29.190 1.468 1.00 92.44 465 HIS A O 1
ATOM 3844 N N . THR A 1 466 ? -5.594 28.035 0.730 1.00 89.06 466 THR A N 1
ATOM 3845 C CA . THR A 1 466 ? -5.370 28.880 -0.448 1.00 89.06 466 THR A CA 1
ATOM 3846 C C . THR A 1 466 ? -6.526 28.763 -1.442 1.00 89.06 466 THR A C 1
ATOM 3848 O O . THR A 1 466 ? -7.136 29.768 -1.795 1.00 89.06 466 THR A O 1
ATOM 3851 N N . GLU A 1 467 ? -6.898 27.553 -1.855 1.00 88.12 467 GLU A N 1
ATOM 3852 C CA . GLU A 1 467 ? -7.907 27.330 -2.900 1.00 88.12 467 GLU A CA 1
ATOM 3853 C C . GLU A 1 467 ? -9.338 27.708 -2.488 1.00 88.12 467 GLU A C 1
ATOM 3855 O O . GLU A 1 467 ? -10.163 28.068 -3.333 1.00 88.12 467 GLU A O 1
ATOM 3860 N N . LEU A 1 468 ? -9.666 27.618 -1.196 1.00 86.94 468 LEU A N 1
ATOM 3861 C CA . LEU A 1 468 ? -10.996 27.952 -0.679 1.00 86.94 468 LEU A CA 1
ATOM 3862 C C . LEU A 1 468 ? -11.148 29.441 -0.349 1.00 86.94 468 LEU A C 1
ATOM 3864 O O . LEU A 1 468 ? -12.275 29.942 -0.337 1.00 86.94 468 LEU A O 1
ATOM 3868 N N . ASN A 1 469 ? -10.049 30.160 -0.130 1.00 83.50 469 ASN A N 1
ATOM 3869 C CA . ASN A 1 469 ? -10.087 31.589 0.191 1.00 83.50 469 ASN A CA 1
ATOM 3870 C C . ASN A 1 469 ? -9.581 32.484 -0.954 1.00 83.50 469 ASN A C 1
ATOM 3872 O O . ASN A 1 469 ? -9.658 33.705 -0.852 1.00 83.50 469 ASN A O 1
ATOM 3876 N N . THR A 1 470 ? -9.126 31.906 -2.069 1.00 71.00 470 THR A N 1
ATOM 3877 C CA . THR A 1 470 ? -8.861 32.659 -3.303 1.00 71.00 470 THR A CA 1
ATOM 3878 C C . THR A 1 470 ? -10.183 32.967 -4.014 1.00 71.00 470 THR A C 1
ATOM 3880 O O . THR A 1 470 ? -10.965 32.057 -4.303 1.00 71.00 470 THR A O 1
ATOM 3883 N N . SER A 1 471 ? -10.458 34.246 -4.296 1.00 50.47 471 SER A N 1
ATOM 3884 C CA . SER A 1 471 ? -11.670 34.662 -5.014 1.00 50.47 471 SER A CA 1
ATOM 3885 C C . SER A 1 471 ? -11.676 34.097 -6.440 1.00 50.47 471 SER A C 1
ATOM 3887 O O . SER A 1 471 ? -10.714 34.327 -7.178 1.00 50.47 471 SER A O 1
ATOM 3889 N N . PRO A 1 472 ? -12.738 33.393 -6.875 1.00 45.69 472 PRO A N 1
ATOM 3890 C CA . PRO A 1 472 ? -12.833 32.954 -8.257 1.00 45.69 472 PRO A CA 1
ATOM 3891 C C . PRO A 1 472 ? -12.989 34.168 -9.183 1.00 45.69 472 PRO A C 1
ATOM 3893 O O . PRO A 1 472 ? -13.785 35.075 -8.937 1.00 45.69 472 PRO A O 1
ATOM 3896 N N . VAL A 1 473 ? -12.220 34.176 -10.267 1.00 42.28 473 VAL A N 1
ATOM 3897 C CA . VAL A 1 473 ? -12.366 35.137 -11.362 1.00 42.28 473 VAL A CA 1
ATOM 3898 C C . VAL A 1 473 ? -13.557 34.701 -12.217 1.00 42.28 473 VAL A C 1
ATOM 3900 O O . VAL A 1 473 ? -13.557 33.591 -12.745 1.00 42.28 473 VAL A O 1
ATOM 3903 N N . SER A 1 474 ? -14.574 35.555 -12.342 1.00 34.47 474 SER A N 1
ATOM 3904 C CA . SER A 1 474 ? -15.783 35.304 -13.138 1.00 34.47 474 SER A CA 1
ATOM 3905 C C . SER A 1 474 ? -15.831 36.255 -14.336 1.00 34.47 474 SER A C 1
ATOM 3907 O O . SER A 1 474 ? -15.390 37.403 -14.252 1.00 34.47 474 SER A O 1
ATOM 3909 N N . TYR A 1 475 ? -16.351 35.771 -15.463 1.00 38.12 475 TYR A N 1
ATOM 3910 C CA . TYR A 1 475 ? -16.336 36.465 -16.749 1.00 38.12 475 TYR A CA 1
ATOM 3911 C C . TYR A 1 475 ? -17.754 36.900 -17.157 1.00 38.12 475 TYR A C 1
ATOM 3913 O O . TYR A 1 475 ? -18.595 36.048 -17.443 1.00 38.12 475 TYR A O 1
ATOM 3921 N N . GLN A 1 476 ? -18.035 38.207 -17.238 1.00 37.06 476 GLN A N 1
ATOM 3922 C CA . GLN A 1 476 ? -19.373 38.728 -17.580 1.00 37.06 476 GLN A CA 1
ATOM 3923 C C . GLN A 1 476 ? -19.427 39.337 -18.991 1.00 37.06 476 GLN A C 1
ATOM 3925 O O . GLN A 1 476 ? -18.609 40.184 -19.330 1.00 37.06 476 GLN A O 1
ATOM 3930 N N . ASN A 1 477 ? -20.393 38.946 -19.833 1.00 38.34 477 ASN A N 1
ATOM 3931 C CA . ASN A 1 477 ? -20.479 39.403 -21.231 1.00 38.34 477 ASN A CA 1
ATOM 3932 C C . ASN A 1 477 ? -20.914 40.890 -21.359 1.00 38.34 477 ASN A C 1
ATOM 3934 O O . ASN A 1 477 ? -22.094 41.207 -21.233 1.00 38.34 477 ASN A O 1
ATOM 3938 N N . ILE A 1 478 ? -19.996 41.801 -21.691 1.00 39.53 478 ILE A N 1
ATOM 3939 C CA . ILE A 1 478 ? -20.240 43.209 -22.042 1.00 39.53 478 ILE A CA 1
ATOM 3940 C C . ILE A 1 478 ? -20.307 43.380 -23.573 1.00 39.53 478 ILE A C 1
ATOM 3942 O O . ILE A 1 478 ? -19.411 43.917 -24.213 1.00 39.53 478 ILE A O 1
ATOM 3946 N N . GLY A 1 479 ? -21.415 42.967 -24.186 1.00 45.81 479 GLY A N 1
ATOM 3947 C CA . GLY A 1 479 ? -21.858 43.495 -25.487 1.00 45.81 479 GLY A CA 1
ATOM 3948 C C . GLY A 1 479 ? -21.134 43.006 -26.756 1.00 45.81 479 GLY A C 1
ATOM 3949 O O . GLY A 1 479 ? -19.934 42.767 -26.803 1.00 45.81 479 GLY A O 1
ATOM 3950 N N . ASN A 1 480 ? -21.908 42.897 -27.841 1.00 39.97 480 ASN A N 1
ATOM 3951 C CA . ASN A 1 480 ? -21.587 42.079 -29.014 1.00 39.97 480 ASN A CA 1
ATOM 3952 C C . ASN A 1 480 ? -21.079 42.859 -30.246 1.00 39.97 480 ASN A C 1
ATOM 3954 O O . ASN A 1 480 ? -21.445 42.480 -31.349 1.00 39.97 480 ASN A O 1
ATOM 3958 N N . ALA A 1 481 ? -20.308 43.950 -30.157 1.00 40.09 481 ALA A N 1
ATOM 3959 C CA . ALA A 1 481 ? -19.846 44.640 -31.380 1.00 40.09 481 ALA A CA 1
ATOM 3960 C C . ALA A 1 481 ? -18.444 45.269 -31.265 1.00 40.09 481 ALA A C 1
ATOM 3962 O O . ALA A 1 481 ? -18.277 46.300 -30.618 1.00 40.09 481 ALA A O 1
ATOM 3963 N N . GLN A 1 482 ? -17.455 44.705 -31.974 1.00 47.16 482 GLN A N 1
ATOM 3964 C CA . GLN A 1 482 ? -16.106 45.269 -32.154 1.00 47.16 482 GLN A CA 1
ATOM 3965 C C . GLN A 1 482 ? -15.671 45.255 -33.626 1.00 47.16 482 GLN A C 1
ATOM 3967 O O . GLN A 1 482 ? -16.434 44.863 -34.499 1.00 47.16 482 GLN A O 1
ATOM 3972 N N . THR A 1 483 ? -14.496 45.805 -33.946 1.00 45.16 483 THR A N 1
ATOM 3973 C CA . THR A 1 483 ? -13.955 45.864 -35.316 1.00 45.16 483 THR A CA 1
ATOM 3974 C C . THR A 1 483 ? -12.493 45.389 -35.287 1.00 45.16 483 THR A C 1
ATOM 3976 O O . THR A 1 483 ? -11.785 45.747 -34.351 1.00 45.16 483 THR A O 1
ATOM 3979 N N . ASP A 1 484 ? -12.055 44.551 -36.230 1.00 46.81 484 ASP A N 1
ATOM 3980 C CA . ASP A 1 484 ? -10.701 43.962 -36.248 1.00 46.81 484 ASP A CA 1
ATOM 3981 C C . ASP A 1 484 ? -9.595 44.948 -36.690 1.00 46.81 484 ASP A C 1
ATOM 3983 O O . ASP A 1 484 ? -9.874 46.098 -37.023 1.00 46.81 484 ASP A O 1
ATOM 3987 N N . ALA A 1 485 ? -8.340 44.477 -36.745 1.00 36.38 485 ALA A N 1
ATOM 3988 C CA . ALA A 1 485 ? -7.124 45.226 -37.105 1.00 36.38 485 ALA A CA 1
ATOM 3989 C C . ALA A 1 485 ? -7.140 46.020 -38.411 1.00 36.38 485 ALA A C 1
ATOM 3991 O O . ALA A 1 485 ? -6.241 46.824 -38.666 1.00 36.38 485 ALA A O 1
ATOM 3992 N N . PHE A 1 486 ? -8.138 45.779 -39.256 1.00 47.97 486 PHE A N 1
ATOM 3993 C CA . PHE A 1 486 ? -8.237 46.350 -40.588 1.00 47.97 486 PHE A CA 1
ATOM 3994 C C . PHE A 1 486 ? -9.620 46.961 -40.864 1.00 47.97 486 PHE A C 1
ATOM 3996 O O . PHE A 1 486 ? -9.909 47.318 -42.011 1.00 47.97 486 PHE A O 1
ATOM 4003 N N . GLY A 1 487 ? -10.448 47.126 -39.826 1.00 42.31 487 GLY A N 1
ATOM 4004 C CA . GLY A 1 487 ? -11.687 47.904 -39.856 1.00 42.31 487 GLY A CA 1
ATOM 4005 C C . GLY A 1 487 ? -12.929 47.101 -40.207 1.00 42.31 487 GLY A C 1
ATOM 4006 O O . GLY A 1 487 ? -13.939 47.694 -40.583 1.00 42.31 487 GLY A O 1
ATOM 4007 N N . ASN A 1 488 ? -12.900 45.773 -40.044 1.00 45.38 488 ASN A N 1
ATOM 4008 C CA . ASN A 1 488 ? -14.068 44.914 -40.272 1.00 45.38 488 ASN A CA 1
ATOM 4009 C C . ASN A 1 488 ? -14.907 44.756 -39.003 1.00 45.38 488 ASN A C 1
ATOM 4011 O O . ASN A 1 488 ? -14.356 44.389 -37.969 1.00 45.38 488 ASN A O 1
ATOM 4015 N N . ARG A 1 489 ? -16.223 45.019 -39.056 1.00 37.62 489 ARG A N 1
ATOM 4016 C CA . ARG A 1 489 ? -17.127 44.757 -37.920 1.00 37.62 489 ARG A CA 1
ATOM 4017 C C . ARG A 1 489 ? -17.122 43.254 -37.633 1.00 37.62 489 ARG A C 1
ATOM 4019 O O . ARG A 1 489 ? -17.316 42.462 -38.536 1.00 37.62 489 ARG A O 1
ATOM 4026 N N . VAL A 1 490 ? -16.862 42.881 -36.385 1.00 42.38 490 VAL A N 1
ATOM 4027 C CA . VAL A 1 490 ? -16.934 41.510 -35.881 1.00 42.38 490 VAL A CA 1
ATOM 4028 C C . VAL A 1 490 ? -17.606 41.560 -34.512 1.00 42.38 490 VAL A C 1
ATOM 4030 O O . VAL A 1 490 ? -17.145 42.246 -33.593 1.00 42.38 490 VAL A O 1
ATOM 4033 N N . LYS A 1 491 ? -18.712 40.832 -34.349 1.00 40.16 491 LYS A N 1
ATOM 4034 C CA . LYS A 1 491 ? -19.330 40.641 -33.036 1.00 40.16 491 LYS A CA 1
ATOM 4035 C C . LYS A 1 491 ? -18.473 39.680 -32.205 1.00 40.16 491 LYS A C 1
ATOM 4037 O O . LYS A 1 491 ? -18.572 38.472 -32.365 1.00 40.16 491 LYS A O 1
ATOM 4042 N N . ARG A 1 492 ? -17.640 40.200 -31.302 1.00 42.34 492 ARG A N 1
ATOM 4043 C CA . ARG A 1 492 ? -17.194 39.450 -30.118 1.00 42.34 492 ARG A CA 1
ATOM 4044 C C . ARG A 1 492 ? -17.822 40.113 -28.902 1.00 42.34 492 ARG A C 1
ATOM 4046 O O . ARG A 1 492 ? -17.617 41.311 -28.719 1.00 42.34 492 ARG A O 1
ATOM 4053 N N . GLY A 1 493 ? -18.573 39.344 -28.115 1.00 40.97 493 GLY A N 1
ATOM 4054 C CA . GLY A 1 493 ? -18.876 39.703 -26.732 1.00 40.97 493 GLY A CA 1
ATOM 4055 C C . GLY A 1 493 ? -17.571 40.059 -26.021 1.00 40.97 493 GLY A C 1
ATOM 4056 O O . GLY A 1 493 ? -16.601 39.300 -26.112 1.00 40.97 493 GLY A O 1
ATOM 4057 N N . GLN A 1 494 ? -17.477 41.225 -25.388 1.00 39.88 494 GLN A N 1
ATOM 4058 C CA . GLN A 1 494 ? -16.453 41.410 -24.359 1.00 39.88 494 GLN A CA 1
ATOM 4059 C C . GLN A 1 494 ? -16.840 40.505 -23.192 1.00 39.88 494 GLN A C 1
ATOM 4061 O O . GLN A 1 494 ? -18.003 40.500 -22.838 1.00 39.88 494 GLN A O 1
ATOM 4066 N N . GLN A 1 495 ? -15.918 39.776 -22.575 1.00 40.34 495 GLN A N 1
ATOM 4067 C CA . GLN A 1 495 ? -16.140 39.274 -21.222 1.00 40.34 495 GLN A CA 1
ATOM 4068 C C . GLN A 1 495 ? -15.286 40.121 -20.279 1.00 40.34 495 GLN A C 1
ATOM 4070 O O . GLN A 1 495 ? -14.074 40.217 -20.469 1.00 40.34 495 GLN A O 1
ATOM 4075 N N . ASP A 1 496 ? -15.916 40.803 -19.330 1.00 35.84 496 ASP A N 1
ATOM 4076 C CA . ASP A 1 496 ? -15.234 41.515 -18.256 1.00 35.84 496 ASP A CA 1
ATOM 4077 C C . ASP A 1 496 ? -14.726 40.504 -17.237 1.00 35.84 496 ASP A C 1
ATOM 4079 O O . ASP A 1 496 ? -15.476 39.608 -16.857 1.00 35.84 496 ASP A O 1
ATOM 4083 N N . LEU A 1 497 ? -13.485 40.660 -16.770 1.00 35.56 497 LEU A N 1
ATOM 4084 C CA . LEU A 1 497 ? -13.096 40.065 -15.497 1.00 35.56 497 LEU A CA 1
ATOM 4085 C C . LEU A 1 497 ? -13.828 40.846 -14.412 1.00 35.56 497 LEU A C 1
ATOM 4087 O O . LEU A 1 497 ? -13.389 41.920 -13.998 1.00 35.56 497 LEU A O 1
ATOM 4091 N N . THR A 1 498 ? -14.932 40.294 -13.945 1.00 37.00 498 THR A N 1
ATOM 4092 C CA . THR A 1 498 ? -15.504 40.694 -12.671 1.00 37.00 498 THR A CA 1
ATOM 4093 C C . THR A 1 498 ? -14.869 39.820 -11.602 1.00 37.00 498 THR A C 1
ATOM 4095 O O . THR A 1 498 ? -15.022 38.597 -11.604 1.00 37.00 498 THR A O 1
ATOM 4098 N N . ILE A 1 499 ? -14.145 40.442 -10.669 1.00 38.00 499 ILE A N 1
ATOM 4099 C CA . ILE A 1 499 ? -13.907 39.803 -9.376 1.00 38.00 499 ILE A CA 1
ATOM 4100 C C . ILE A 1 499 ? -15.301 39.652 -8.779 1.00 38.00 499 ILE A C 1
ATOM 4102 O O . ILE A 1 499 ? -15.913 40.644 -8.376 1.00 38.00 499 ILE A O 1
ATOM 4106 N N . GLU A 1 500 ? -15.835 38.430 -8.784 1.00 39.56 500 GLU A N 1
ATOM 4107 C CA . GLU A 1 500 ? -17.005 38.124 -7.980 1.00 39.56 500 GLU A CA 1
ATOM 4108 C C . GLU A 1 500 ? -16.551 38.306 -6.537 1.00 39.56 500 GLU A C 1
ATOM 4110 O O . GLU A 1 500 ? -15.949 37.424 -5.927 1.00 39.56 500 GLU A O 1
ATOM 4115 N N . ASN A 1 501 ? -16.798 39.497 -5.996 1.00 42.53 501 ASN A N 1
ATOM 4116 C CA . ASN A 1 501 ? -16.696 39.749 -4.575 1.00 42.53 501 ASN A CA 1
ATOM 4117 C C . ASN A 1 501 ? -17.875 39.006 -3.946 1.00 42.53 501 ASN A C 1
ATOM 4119 O O . ASN A 1 501 ? -18.901 39.591 -3.597 1.00 42.53 501 ASN A O 1
ATOM 4123 N N . ARG A 1 502 ? -17.790 37.672 -3.903 1.00 42.88 502 ARG A N 1
ATOM 4124 C CA . ARG A 1 502 ? -18.736 36.900 -3.128 1.00 42.88 502 ARG A CA 1
ATOM 4125 C C . ARG A 1 502 ? -18.446 37.241 -1.686 1.00 42.88 502 ARG A C 1
ATOM 4127 O O . ARG A 1 502 ? -17.367 36.989 -1.166 1.00 42.88 502 ARG A O 1
ATOM 4134 N N . SER A 1 503 ? -19.477 37.757 -1.047 1.00 47.66 503 SER A N 1
ATOM 4135 C CA . SER A 1 503 ? -19.726 37.733 0.386 1.00 47.66 503 SER A CA 1
ATOM 4136 C C . SER A 1 503 ? -19.761 36.295 0.940 1.00 47.66 503 SER A C 1
ATOM 4138 O O . SER A 1 503 ? -20.674 35.940 1.680 1.00 47.66 503 SER A O 1
ATOM 4140 N N . GLN A 1 504 ? -18.839 35.425 0.520 1.00 56.31 504 GLN A N 1
ATOM 4141 C CA . GLN A 1 504 ? -18.661 34.101 1.088 1.00 56.31 504 GLN A CA 1
ATOM 4142 C C . GLN A 1 504 ? -17.698 34.236 2.268 1.00 56.31 504 GLN A C 1
ATOM 4144 O O . GLN A 1 504 ? -16.636 34.842 2.120 1.00 56.31 504 GLN A O 1
ATOM 4149 N N . PRO A 1 505 ? -18.082 33.740 3.451 1.00 63.03 505 PRO A N 1
ATOM 4150 C CA . PRO A 1 505 ? -17.244 33.845 4.630 1.00 63.03 505 PRO A CA 1
ATOM 4151 C C . PRO A 1 505 ? -15.944 33.067 4.413 1.00 63.03 505 PRO A C 1
ATOM 4153 O O . PRO A 1 505 ? -15.965 31.919 3.972 1.00 63.03 505 PRO A O 1
ATOM 4156 N N . GLU A 1 506 ? -14.826 33.714 4.733 1.00 78.69 506 GLU A N 1
ATOM 4157 C CA . GLU A 1 506 ? -13.501 33.100 4.768 1.00 78.69 506 GLU A CA 1
ATOM 4158 C C . GLU A 1 506 ? -13.535 31.833 5.632 1.00 78.69 506 GLU A C 1
ATOM 4160 O O . GLU A 1 506 ? -14.000 31.854 6.779 1.00 78.69 506 GLU A O 1
ATOM 4165 N N . ILE A 1 507 ? -13.045 30.719 5.085 1.00 88.12 507 ILE A N 1
ATOM 4166 C CA . ILE A 1 507 ? -12.885 29.489 5.856 1.00 88.12 507 ILE A CA 1
ATOM 4167 C C . ILE A 1 507 ? -11.557 29.601 6.592 1.00 88.12 507 ILE A C 1
ATOM 4169 O O . ILE A 1 507 ? -10.485 29.558 5.986 1.00 88.12 507 ILE A O 1
ATOM 4173 N N . LYS A 1 508 ? -11.629 29.746 7.913 1.00 89.25 508 LYS A N 1
ATOM 4174 C CA . LYS A 1 508 ? -10.447 29.901 8.759 1.00 89.25 508 LYS A CA 1
ATOM 4175 C C . LYS A 1 508 ? -9.522 28.695 8.647 1.00 89.25 508 LYS A C 1
ATOM 4177 O O . LYS A 1 508 ? -9.976 27.548 8.625 1.00 89.25 508 LYS A O 1
ATOM 4182 N N . LYS A 1 509 ? -8.212 28.946 8.659 1.00 89.06 509 LYS A N 1
ATOM 4183 C CA . LYS A 1 509 ? -7.203 27.882 8.635 1.00 89.06 509 LYS A CA 1
ATOM 4184 C C . LYS A 1 509 ? -7.384 26.904 9.798 1.00 89.06 509 LYS A C 1
ATOM 4186 O O . LYS A 1 509 ? -7.265 25.704 9.588 1.00 89.06 509 LYS A O 1
ATOM 4191 N N . GLU A 1 510 ? -7.753 27.382 10.986 1.00 89.50 510 GLU A N 1
ATOM 4192 C CA . GLU A 1 510 ? -7.985 26.541 12.168 1.00 89.50 510 GLU A CA 1
ATOM 4193 C C . GLU A 1 510 ? -9.142 25.545 11.976 1.00 89.50 510 GLU A C 1
ATOM 4195 O O . GLU A 1 510 ? -9.084 24.416 12.475 1.00 89.50 510 GLU A O 1
ATOM 4200 N N . ASP A 1 511 ? -10.175 25.931 11.220 1.00 90.44 511 ASP A N 1
ATOM 4201 C CA . ASP A 1 511 ? -11.307 25.054 10.914 1.00 90.44 511 ASP A CA 1
ATOM 4202 C C . ASP A 1 511 ? -10.881 23.939 9.943 1.00 90.44 511 ASP A C 1
ATOM 4204 O O . ASP A 1 511 ? -11.224 22.771 10.147 1.00 90.44 511 ASP A O 1
ATOM 4208 N N . ILE A 1 512 ? -10.065 24.277 8.935 1.00 91.31 512 ILE A N 1
ATOM 4209 C CA . ILE A 1 512 ? -9.466 23.312 7.995 1.00 91.31 512 ILE A CA 1
ATOM 4210 C C . ILE A 1 512 ? -8.507 22.374 8.734 1.00 91.31 512 ILE A C 1
ATOM 4212 O O . ILE A 1 512 ? -8.540 21.164 8.520 1.00 91.31 512 ILE A O 1
ATOM 4216 N N . GLU A 1 513 ? -7.678 22.900 9.638 1.00 89.19 513 GLU A N 1
ATOM 4217 C CA . GLU A 1 513 ? -6.786 22.086 10.465 1.00 89.19 513 GLU A CA 1
ATOM 4218 C C . GLU A 1 513 ? -7.558 21.089 11.324 1.00 89.19 513 GLU A C 1
ATOM 4220 O O . GLU A 1 513 ? -7.169 19.924 11.410 1.00 89.19 513 GLU A O 1
ATOM 4225 N N . THR A 1 514 ? -8.656 21.531 11.936 1.00 86.06 514 THR A N 1
ATOM 4226 C CA . THR A 1 514 ? -9.523 20.665 12.739 1.00 86.06 514 THR A CA 1
ATOM 4227 C C . THR A 1 514 ? -10.131 19.561 11.874 1.00 86.06 514 THR A C 1
ATOM 4229 O O . THR A 1 514 ? -10.108 18.392 12.260 1.00 86.06 514 THR A O 1
ATOM 4232 N N . PHE A 1 515 ? -10.615 19.914 10.681 1.00 89.56 515 PHE A N 1
ATOM 4233 C CA . PHE A 1 515 ? -11.151 18.959 9.716 1.00 89.56 515 PHE A CA 1
ATOM 4234 C C . PHE A 1 515 ? -10.114 17.911 9.293 1.00 89.56 515 PHE A C 1
ATOM 4236 O O . PHE A 1 515 ? -10.386 16.718 9.406 1.00 89.56 515 PHE A O 1
ATOM 4243 N N . ILE A 1 516 ? -8.915 18.324 8.876 1.00 89.38 516 ILE A N 1
ATOM 4244 C CA . ILE A 1 516 ? -7.881 17.394 8.398 1.00 89.38 516 ILE A CA 1
ATOM 4245 C C . ILE A 1 516 ? -7.322 16.521 9.533 1.00 89.38 516 ILE A C 1
ATOM 4247 O O . ILE A 1 516 ? -7.129 15.325 9.334 1.00 89.38 516 ILE A O 1
ATOM 4251 N N . LYS A 1 517 ? -7.093 17.073 10.733 1.00 82.81 517 LYS A N 1
ATOM 4252 C CA . LYS A 1 517 ? -6.446 16.344 11.843 1.00 82.81 517 LYS A CA 1
ATOM 4253 C C . LYS A 1 517 ? -7.377 15.382 12.591 1.00 82.81 517 LYS A C 1
ATOM 4255 O O . LYS A 1 517 ? -6.890 14.399 13.148 1.00 82.81 517 LYS A O 1
ATOM 4260 N N . TYR A 1 518 ? -8.682 15.666 12.656 1.00 76.75 518 TYR A N 1
ATOM 4261 C CA . TYR A 1 518 ? -9.620 14.931 13.525 1.00 76.75 518 TYR A CA 1
ATOM 4262 C C . TYR A 1 518 ? -10.764 14.222 12.786 1.00 76.75 518 TYR A C 1
ATOM 4264 O O . TYR A 1 518 ? -11.598 13.592 13.440 1.00 76.75 518 TYR A O 1
ATOM 4272 N N . SER A 1 519 ? -10.791 14.277 11.453 1.00 69.94 519 SER A N 1
ATOM 4273 C CA . SER A 1 519 ? -11.783 13.641 10.568 1.00 69.94 519 SER A CA 1
ATOM 4274 C C . SER A 1 519 ? -12.155 12.205 10.979 1.00 69.94 519 SER A C 1
ATOM 4276 O O . SER A 1 519 ? -13.329 11.914 11.224 1.00 69.94 519 SER A O 1
ATOM 4278 N N . ASP A 1 520 ? -11.172 11.322 11.155 1.00 65.69 520 ASP A N 1
ATOM 4279 C CA . ASP A 1 520 ? -11.406 9.903 11.479 1.00 65.69 520 ASP A CA 1
ATOM 4280 C C . ASP A 1 520 ? -12.008 9.654 12.867 1.00 65.69 520 ASP A C 1
ATOM 4282 O O . ASP A 1 520 ? -12.619 8.615 13.117 1.00 65.69 520 ASP A O 1
ATOM 4286 N N . GLN A 1 521 ? -11.814 10.576 13.810 1.00 68.62 521 GLN A N 1
ATOM 4287 C CA . GLN A 1 521 ? -12.286 10.402 15.188 1.00 68.62 521 GLN A CA 1
ATOM 4288 C C . GLN A 1 521 ? -13.763 10.758 15.335 1.00 68.62 521 GLN A C 1
ATOM 4290 O O . GLN A 1 521 ? -14.429 10.326 16.281 1.00 68.62 521 GLN A O 1
ATOM 4295 N N . VAL A 1 522 ? -14.261 11.583 14.415 1.00 71.44 522 VAL A N 1
ATOM 4296 C CA . VAL A 1 522 ? -15.589 12.176 14.510 1.00 71.44 522 VAL A CA 1
ATOM 4297 C C . VAL A 1 522 ? -16.555 11.602 13.489 1.00 71.44 522 VAL A C 1
ATOM 4299 O O . VAL A 1 522 ? -17.751 11.715 13.714 1.00 71.44 522 VAL A O 1
ATOM 4302 N N . ARG A 1 523 ? -16.097 10.913 12.436 1.00 72.50 523 ARG A N 1
ATOM 4303 C CA . ARG A 1 523 ? -16.961 10.394 11.361 1.00 72.50 523 ARG A CA 1
ATOM 4304 C C . ARG A 1 523 ? -18.212 9.662 11.860 1.00 72.50 523 ARG A C 1
ATOM 4306 O O . ARG A 1 523 ? -19.317 10.008 11.449 1.00 72.50 523 ARG A O 1
ATOM 4313 N N . GLU A 1 524 ? -18.076 8.684 12.763 1.00 69.56 524 GLU A N 1
ATOM 4314 C CA . GLU A 1 524 ? -19.239 7.945 13.289 1.00 69.56 524 GLU A CA 1
ATOM 4315 C C . GLU A 1 524 ? -20.151 8.833 14.146 1.00 69.56 524 GLU A C 1
ATOM 4317 O O . GLU A 1 524 ? -21.359 8.608 14.223 1.00 69.56 524 GLU A O 1
ATOM 4322 N N . HIS A 1 525 ? -19.573 9.837 14.808 1.00 71.88 525 HIS A N 1
ATOM 4323 C CA . HIS A 1 525 ? -20.329 10.836 15.546 1.00 71.88 525 HIS A CA 1
ATOM 4324 C C . HIS A 1 525 ? -21.133 11.723 14.585 1.00 71.88 525 HIS A C 1
ATOM 4326 O O . HIS A 1 525 ? -22.344 11.831 14.752 1.00 71.88 525 HIS A O 1
ATOM 4332 N N . GLU A 1 526 ? -20.493 12.284 13.554 1.00 75.00 526 GLU A N 1
ATOM 4333 C CA . GLU A 1 526 ? -21.129 13.139 12.546 1.00 75.00 526 GLU A CA 1
ATOM 4334 C C . GLU A 1 526 ? -22.258 12.401 11.816 1.00 75.00 526 GLU A C 1
ATOM 4336 O O . GLU A 1 526 ? -23.372 12.914 11.746 1.00 75.00 526 GLU A O 1
ATOM 4341 N N . ALA A 1 527 ? -22.014 11.170 11.347 1.00 68.62 527 ALA A N 1
ATOM 4342 C CA . ALA A 1 527 ? -23.013 10.371 10.632 1.00 68.62 527 ALA A CA 1
ATOM 4343 C C . ALA A 1 527 ? -24.260 10.101 11.485 1.00 68.62 527 ALA A C 1
ATOM 4345 O O . ALA A 1 527 ? -25.390 10.143 10.998 1.00 68.62 527 ALA A O 1
ATOM 4346 N N . ALA A 1 528 ? -24.063 9.858 12.780 1.00 68.12 528 ALA A N 1
ATOM 4347 C CA . ALA A 1 528 ? -25.156 9.583 13.694 1.00 68.12 528 ALA A CA 1
ATOM 4348 C C . ALA A 1 528 ? -25.912 10.865 14.126 1.00 68.12 528 ALA A C 1
ATOM 4350 O O . ALA A 1 528 ? -27.118 10.794 14.373 1.00 68.12 528 ALA A O 1
ATOM 4351 N N . VAL A 1 529 ? -25.256 12.037 14.160 1.00 73.94 529 VAL A N 1
ATOM 4352 C CA . VAL A 1 529 ? -25.926 13.349 14.307 1.00 73.94 529 VAL A CA 1
ATOM 4353 C C . VAL A 1 529 ? -26.743 13.675 13.053 1.00 73.94 529 VAL A C 1
ATOM 4355 O O . VAL A 1 529 ? -27.932 13.980 13.172 1.00 73.94 529 VAL A O 1
ATOM 4358 N N . GLN A 1 530 ? -26.150 13.513 11.866 1.00 75.12 530 GLN A N 1
ATOM 4359 C CA . GLN A 1 530 ? -26.791 13.762 10.572 1.00 75.12 530 GLN A CA 1
ATOM 4360 C C . GLN A 1 530 ? -28.053 12.909 10.391 1.00 75.12 530 GLN A C 1
ATOM 4362 O O . GLN A 1 530 ? -29.118 13.445 10.092 1.00 75.12 530 GLN A O 1
ATOM 4367 N N . ALA A 1 531 ? -27.979 11.600 10.659 1.00 69.25 531 ALA A N 1
ATOM 4368 C CA . ALA A 1 531 ? -29.121 10.688 10.537 1.00 69.25 531 ALA A CA 1
ATOM 4369 C C . ALA A 1 531 ? -30.306 11.052 11.454 1.00 69.25 531 ALA A C 1
ATOM 4371 O O . ALA A 1 531 ? -31.448 10.699 11.167 1.00 69.25 531 ALA A O 1
ATOM 4372 N N . LYS A 1 532 ? -30.048 11.745 12.571 1.00 68.06 532 LYS A N 1
ATOM 4373 C CA . LYS A 1 532 ? -31.076 12.157 13.538 1.00 68.06 532 LYS A CA 1
ATOM 4374 C C . LYS A 1 532 ? -31.626 13.559 13.290 1.00 68.06 532 LYS A C 1
ATOM 4376 O O . LYS A 1 532 ? -32.675 13.881 13.847 1.00 68.06 532 LYS A O 1
ATOM 4381 N N . GLY A 1 533 ? -30.913 14.396 12.535 1.00 64.06 533 GLY A N 1
ATOM 4382 C CA . GLY A 1 533 ? -31.322 15.763 12.204 1.00 64.06 533 GLY A CA 1
ATOM 4383 C C . GLY A 1 533 ? -31.490 16.710 13.402 1.00 64.06 533 GLY A C 1
ATOM 4384 O O . GLY A 1 533 ? -32.217 17.693 13.289 1.00 64.06 533 GLY A O 1
ATOM 4385 N N . ARG A 1 534 ? -30.880 16.425 14.567 1.00 59.91 534 ARG A N 1
ATOM 4386 C CA . ARG A 1 534 ? -30.990 17.262 15.782 1.00 59.91 534 ARG A CA 1
ATOM 4387 C C . ARG A 1 534 ? -29.728 17.231 16.648 1.00 59.91 534 ARG A C 1
ATOM 4389 O O . ARG A 1 534 ? -29.178 16.157 16.891 1.00 59.91 534 ARG A O 1
ATOM 4396 N N . GLU A 1 535 ? -29.338 18.388 17.183 1.00 63.66 535 GLU A N 1
ATOM 4397 C CA . GLU A 1 535 ? -28.259 18.523 18.173 1.00 63.66 535 GLU A CA 1
ATOM 4398 C C . GLU A 1 535 ? -28.811 18.575 19.610 1.00 63.66 535 GLU A C 1
ATOM 4400 O O . GLU A 1 535 ? -29.905 19.079 19.865 1.00 63.66 535 GLU A O 1
ATOM 4405 N N . THR A 1 536 ? -28.053 18.052 20.575 1.00 58.53 536 THR A N 1
ATOM 4406 C CA . THR A 1 536 ? -28.329 18.173 22.018 1.00 58.53 536 THR A CA 1
ATOM 4407 C C . THR A 1 536 ? -27.052 18.559 22.767 1.00 58.53 536 THR A C 1
ATOM 4409 O O . THR A 1 536 ? -25.960 18.500 22.208 1.00 58.53 536 THR A O 1
ATOM 4412 N N . ARG A 1 537 ? -27.164 18.915 24.055 1.00 50.47 537 ARG A N 1
ATOM 4413 C CA . ARG A 1 537 ? -26.030 19.345 24.897 1.00 50.47 537 ARG A CA 1
ATOM 4414 C C . ARG A 1 537 ? -24.863 18.341 24.943 1.00 50.47 537 ARG A C 1
ATOM 4416 O O . ARG A 1 537 ? -23.721 18.771 25.059 1.00 50.47 537 ARG A O 1
ATOM 4423 N N . ASP A 1 538 ? -25.148 17.046 24.801 1.00 48.50 538 ASP A N 1
ATOM 4424 C CA . ASP A 1 538 ? -24.154 15.961 24.822 1.00 48.50 538 ASP A CA 1
ATOM 4425 C C . ASP A 1 538 ? -23.926 15.325 23.431 1.00 48.50 538 ASP A C 1
ATOM 4427 O O . ASP A 1 538 ? -23.200 14.338 23.303 1.00 48.50 538 ASP A O 1
ATOM 4431 N N . TYR A 1 539 ? -24.556 15.865 22.378 1.00 61.59 539 TYR A N 1
ATOM 4432 C CA . TYR A 1 539 ? -24.583 15.279 21.034 1.00 61.59 539 TYR A CA 1
ATOM 4433 C C . TYR A 1 539 ? -24.657 16.375 19.954 1.00 61.59 539 TYR A C 1
ATOM 4435 O O . TYR A 1 539 ? -25.748 16.779 19.557 1.00 61.59 539 TYR A O 1
ATOM 4443 N N . SER A 1 540 ? -23.501 16.874 19.509 1.00 69.62 540 SER A N 1
ATOM 4444 C CA . SER A 1 540 ? -23.359 17.992 18.555 1.00 69.62 540 SER A CA 1
ATOM 4445 C C . SER A 1 540 ? -22.285 17.703 17.507 1.00 69.62 540 SER A C 1
ATOM 4447 O O . SER A 1 540 ? -21.337 16.969 17.808 1.00 69.62 540 SER A O 1
ATOM 4449 N N . TYR A 1 541 ? -22.365 18.310 16.322 1.00 75.00 541 TYR A N 1
ATOM 4450 C CA . TYR A 1 541 ? -21.298 18.180 15.326 1.00 75.00 541 TYR A CA 1
ATOM 4451 C C . TYR A 1 541 ? -19.944 18.597 15.916 1.00 75.00 541 TYR A C 1
ATOM 4453 O O . TYR A 1 541 ? -19.833 19.560 16.683 1.00 75.00 541 TYR A O 1
ATOM 4461 N N . LYS A 1 542 ? -18.911 17.822 15.596 1.00 77.75 542 LYS A N 1
ATOM 4462 C CA . LYS A 1 542 ? -17.521 18.070 15.986 1.00 77.75 542 LYS A CA 1
ATOM 4463 C C . LYS A 1 542 ? -16.732 18.713 14.854 1.00 77.75 542 LYS A C 1
ATOM 4465 O O . LYS A 1 542 ? -15.763 19.412 15.136 1.00 77.75 542 LYS A O 1
ATOM 4470 N N . ILE A 1 543 ? -17.151 18.511 13.603 1.00 83.69 543 ILE A N 1
ATOM 4471 C CA . ILE A 1 543 ? -16.597 19.241 12.464 1.00 83.69 543 ILE A CA 1
ATOM 4472 C C . ILE A 1 543 ? -17.128 20.685 12.480 1.00 83.69 543 ILE A C 1
ATOM 4474 O O . ILE A 1 543 ? -18.340 20.885 12.657 1.00 83.69 543 ILE A O 1
ATOM 4478 N N . PRO A 1 544 ? -16.251 21.695 12.289 1.00 87.75 544 PRO A N 1
ATOM 4479 C CA . PRO A 1 544 ? -16.658 23.096 12.242 1.00 87.75 544 PRO A CA 1
ATOM 4480 C C . PRO A 1 544 ? -17.782 23.354 11.231 1.00 87.75 544 PRO A C 1
ATOM 4482 O O . PRO A 1 544 ? -17.798 22.795 10.133 1.00 87.75 544 PRO A O 1
ATOM 4485 N N . GLU A 1 545 ? -18.717 24.237 11.589 1.00 84.75 545 GLU A N 1
ATOM 4486 C CA . GLU A 1 545 ? -19.861 24.599 10.737 1.00 84.75 545 GLU A CA 1
ATOM 4487 C C . GLU A 1 545 ? -19.411 25.134 9.367 1.00 84.75 545 GLU A C 1
ATOM 4489 O O . GLU A 1 545 ? -19.994 24.771 8.350 1.00 84.75 545 GLU A O 1
ATOM 4494 N N . SER A 1 546 ? -18.332 25.922 9.324 1.00 86.31 546 SER A N 1
ATOM 4495 C CA . SER A 1 546 ? -17.740 26.458 8.089 1.00 86.31 546 SER A CA 1
ATOM 4496 C C . SER A 1 546 ? -17.347 25.358 7.096 1.00 86.31 546 SER A C 1
ATOM 4498 O O . SER A 1 546 ? -17.552 25.512 5.894 1.00 86.31 546 SER A O 1
ATOM 4500 N N . ILE A 1 547 ? -16.847 24.222 7.587 1.00 90.12 547 ILE A N 1
ATOM 4501 C CA . ILE A 1 547 ? -16.486 23.060 6.770 1.00 90.12 547 ILE A CA 1
ATOM 4502 C C . ILE A 1 547 ? -17.742 22.335 6.292 1.00 90.12 547 ILE A C 1
ATOM 4504 O O . ILE A 1 547 ? -17.850 22.027 5.107 1.00 90.12 547 ILE A O 1
ATOM 4508 N N . ARG A 1 548 ? -18.721 22.113 7.181 1.00 88.06 548 ARG A N 1
ATOM 4509 C CA . ARG A 1 548 ? -19.982 21.434 6.830 1.00 88.06 548 ARG A CA 1
ATOM 4510 C C . ARG A 1 548 ? -20.765 22.195 5.759 1.00 88.06 548 ARG A C 1
ATOM 4512 O O . ARG A 1 548 ? -21.201 21.589 4.787 1.00 88.06 548 ARG A O 1
ATOM 4519 N N . GLN A 1 549 ? -20.877 23.517 5.884 1.00 85.31 549 GLN A N 1
ATOM 4520 C CA . GLN A 1 549 ? -21.568 24.363 4.901 1.00 85.31 549 GLN A CA 1
ATOM 4521 C C . GLN A 1 549 ? -20.866 24.409 3.539 1.00 85.31 549 GLN A C 1
ATOM 4523 O O . GLN A 1 549 ? -21.515 24.634 2.522 1.00 85.31 549 GLN A O 1
ATOM 4528 N N . ASN A 1 550 ? -19.550 24.186 3.506 1.00 87.75 550 ASN A N 1
ATOM 4529 C CA . ASN A 1 550 ? -18.748 24.208 2.284 1.00 87.75 550 ASN A CA 1
ATOM 4530 C C . ASN A 1 550 ? -18.348 22.802 1.805 1.00 87.75 550 ASN A C 1
ATOM 4532 O O . ASN A 1 550 ? -17.483 22.684 0.938 1.00 87.75 550 ASN A O 1
ATOM 4536 N N . ALA A 1 551 ? -18.970 21.735 2.322 1.00 88.69 551 ALA A N 1
ATOM 4537 C CA . ALA A 1 551 ? -18.524 20.361 2.097 1.00 88.69 551 ALA A CA 1
ATOM 4538 C C . ALA A 1 551 ? -18.398 19.985 0.610 1.00 88.69 551 ALA A C 1
ATOM 4540 O O . ALA A 1 551 ? -17.406 19.372 0.223 1.00 88.69 551 ALA A O 1
ATOM 4541 N N . ALA A 1 552 ? -19.349 20.401 -0.237 1.00 86.25 552 ALA A N 1
ATOM 4542 C CA . ALA A 1 552 ? -19.323 20.113 -1.677 1.00 86.25 552 ALA A CA 1
ATOM 4543 C C . ALA A 1 552 ? -18.143 20.791 -2.382 1.00 86.25 552 ALA A C 1
ATOM 4545 O O . ALA A 1 552 ? -17.445 20.178 -3.186 1.00 86.25 552 ALA A O 1
ATOM 4546 N N . ARG A 1 553 ? -17.874 22.047 -2.017 1.00 87.81 553 ARG A N 1
ATOM 4547 C CA . ARG A 1 553 ? -16.761 22.829 -2.559 1.00 87.81 553 ARG A CA 1
ATOM 4548 C C . ARG A 1 553 ? -15.413 22.243 -2.143 1.00 87.81 553 ARG A C 1
ATOM 4550 O O . ARG A 1 553 ? -14.492 22.184 -2.952 1.00 87.81 553 ARG A O 1
ATOM 4557 N N . ILE A 1 554 ? -15.303 21.804 -0.890 1.00 91.69 554 ILE A N 1
ATOM 4558 C CA . ILE A 1 554 ? -14.090 21.160 -0.379 1.00 91.69 554 ILE A CA 1
ATOM 4559 C C . ILE A 1 554 ? -13.881 19.810 -1.080 1.00 91.69 554 ILE A C 1
ATOM 4561 O O . ILE A 1 554 ? -12.771 19.544 -1.533 1.00 91.69 554 ILE A O 1
ATOM 4565 N N . ASP A 1 555 ? -14.929 18.990 -1.239 1.00 91.44 555 ASP A N 1
ATOM 4566 C CA . ASP A 1 555 ? -14.833 17.700 -1.942 1.00 91.44 555 ASP A CA 1
ATOM 4567 C C . ASP A 1 555 ? -14.389 17.877 -3.398 1.00 91.44 555 ASP A C 1
ATOM 4569 O O . ASP A 1 555 ? -13.519 17.143 -3.864 1.00 91.44 555 ASP A O 1
ATOM 4573 N N . GLN A 1 556 ? -14.917 18.890 -4.092 1.00 88.94 556 GLN A N 1
ATOM 4574 C CA . GLN A 1 556 ? -14.507 19.215 -5.457 1.00 88.94 556 GLN A CA 1
ATOM 4575 C C . GLN A 1 556 ? -13.018 19.578 -5.532 1.00 88.94 556 GLN A C 1
ATOM 4577 O O . GLN A 1 556 ? -12.291 19.010 -6.346 1.00 88.94 556 GLN A O 1
ATOM 4582 N N . LYS A 1 557 ? -12.532 20.463 -4.652 1.00 91.56 557 LYS A N 1
ATOM 4583 C CA . LYS A 1 557 ? -11.107 20.834 -4.615 1.00 91.56 557 LYS A CA 1
ATOM 4584 C C . LYS A 1 557 ? -10.205 19.641 -4.305 1.00 91.56 557 LYS A C 1
ATOM 4586 O O . LYS A 1 557 ? -9.157 19.483 -4.921 1.00 91.56 557 LYS A O 1
ATOM 4591 N N . LEU A 1 558 ? -10.635 18.751 -3.413 1.00 92.62 558 LEU A N 1
ATOM 4592 C CA . LEU A 1 558 ? -9.938 17.490 -3.150 1.00 92.62 558 LEU A CA 1
ATOM 4593 C C . LEU A 1 558 ? -9.972 16.524 -4.346 1.00 92.62 558 LEU A C 1
ATOM 4595 O O . LEU A 1 558 ? -9.071 15.704 -4.485 1.00 92.62 558 LEU A O 1
ATOM 4599 N N . ALA A 1 559 ? -10.994 16.589 -5.200 1.00 88.44 559 ALA A N 1
ATOM 4600 C CA . ALA A 1 559 ? -11.126 15.739 -6.383 1.00 88.44 559 ALA A CA 1
ATOM 4601 C C . ALA A 1 559 ? -10.307 16.222 -7.594 1.00 88.44 559 ALA A C 1
ATOM 4603 O O . ALA A 1 559 ? -10.055 15.420 -8.495 1.00 88.44 559 ALA A O 1
ATOM 4604 N N . GLU A 1 560 ? -9.947 17.508 -7.626 1.00 88.00 560 GLU A N 1
ATOM 4605 C CA . GLU A 1 560 ? -9.195 18.179 -8.700 1.00 88.00 560 GLU A CA 1
ATOM 4606 C C . GLU A 1 560 ? -7.703 18.364 -8.366 1.00 88.00 560 GLU A C 1
ATOM 4608 O O . GLU A 1 560 ? -6.919 18.740 -9.235 1.00 88.00 560 GLU A O 1
ATOM 4613 N N . ILE A 1 561 ? -7.295 18.104 -7.119 1.00 91.69 561 ILE A N 1
ATOM 4614 C CA . ILE A 1 561 ? -5.913 18.297 -6.672 1.00 91.69 561 ILE A CA 1
ATOM 4615 C C . ILE A 1 561 ? -4.921 17.451 -7.485 1.00 91.69 561 ILE A C 1
ATOM 4617 O O . ILE A 1 561 ? -5.135 16.258 -7.720 1.00 91.69 561 ILE A O 1
ATOM 4621 N N . THR A 1 562 ? -3.792 18.060 -7.846 1.00 92.62 562 THR A N 1
ATOM 4622 C CA . THR A 1 562 ? -2.621 17.389 -8.424 1.00 92.62 562 THR A CA 1
ATOM 4623 C C . THR A 1 562 ? -1.436 17.487 -7.470 1.00 92.62 562 THR A C 1
ATOM 4625 O O . THR A 1 562 ? -1.109 18.571 -6.987 1.00 92.62 562 THR A O 1
ATOM 4628 N N . VAL A 1 563 ? -0.774 16.363 -7.219 1.00 93.75 563 VAL A N 1
ATOM 4629 C CA . VAL A 1 563 ? 0.321 16.202 -6.262 1.00 93.75 563 VAL A CA 1
ATOM 4630 C C . VAL A 1 563 ? 1.513 15.602 -6.994 1.00 93.75 563 VAL A C 1
ATOM 4632 O O . VAL A 1 563 ? 1.386 14.555 -7.623 1.00 93.75 563 VAL A O 1
ATOM 4635 N N . CYS A 1 564 ? 2.673 16.246 -6.887 1.00 91.62 564 CYS A N 1
ATOM 4636 C CA . CYS A 1 564 ? 3.924 15.764 -7.463 1.00 91.62 564 CYS A CA 1
ATOM 4637 C C . CYS A 1 564 ? 4.967 15.556 -6.361 1.00 91.62 564 CYS A C 1
ATOM 4639 O O . CYS A 1 564 ? 5.212 16.472 -5.574 1.00 91.62 564 CYS A O 1
ATOM 4641 N N . ASP A 1 565 ? 5.575 14.371 -6.321 1.00 92.69 565 ASP A N 1
ATOM 4642 C CA . ASP A 1 565 ? 6.741 14.078 -5.487 1.00 92.69 565 ASP A CA 1
ATOM 4643 C C . ASP A 1 565 ? 8.027 14.036 -6.341 1.00 92.69 565 ASP A C 1
ATOM 4645 O O . ASP A 1 565 ? 8.225 13.089 -7.107 1.00 92.69 565 ASP A O 1
ATOM 4649 N N . PRO A 1 566 ? 8.915 15.043 -6.246 1.00 89.12 566 PRO A N 1
ATOM 4650 C CA . PRO A 1 566 ? 10.125 15.113 -7.063 1.00 89.12 566 PRO A CA 1
ATOM 4651 C C . PRO A 1 566 ? 11.233 14.138 -6.621 1.00 89.12 566 PRO A C 1
ATOM 4653 O O . PRO A 1 566 ? 12.290 14.116 -7.254 1.00 89.12 566 PRO A O 1
ATOM 4656 N N . ALA A 1 567 ? 11.039 13.386 -5.536 1.00 87.25 567 ALA A N 1
ATOM 4657 C CA . ALA A 1 567 ? 11.960 12.359 -5.058 1.00 87.25 567 ALA A CA 1
ATOM 4658 C C . ALA A 1 567 ? 11.152 11.210 -4.443 1.00 87.25 567 ALA A C 1
ATOM 4660 O O . ALA A 1 567 ? 11.168 10.990 -3.230 1.00 87.25 567 ALA A O 1
ATOM 4661 N N . VAL A 1 568 ? 10.396 10.522 -5.301 1.00 87.44 568 VAL A N 1
ATOM 4662 C CA . VAL A 1 568 ? 9.296 9.656 -4.866 1.00 87.44 568 VAL A CA 1
ATOM 4663 C C . VAL A 1 568 ? 9.736 8.487 -3.983 1.00 87.44 568 VAL A C 1
ATOM 4665 O O . VAL A 1 568 ? 8.946 8.030 -3.151 1.00 87.44 568 VAL A O 1
ATOM 4668 N N . GLY A 1 569 ? 10.979 8.007 -4.102 1.00 84.31 569 GLY A N 1
ATOM 4669 C CA . GLY A 1 569 ? 11.493 6.916 -3.279 1.00 84.31 569 GLY A CA 1
ATOM 4670 C C . GLY A 1 569 ? 10.577 5.692 -3.339 1.00 84.31 569 GLY A C 1
ATOM 4671 O O . GLY A 1 569 ? 10.098 5.314 -4.403 1.00 84.31 569 GLY A O 1
ATOM 4672 N N . SER A 1 570 ? 10.259 5.089 -2.188 1.00 79.44 570 SER A N 1
ATOM 4673 C CA . SER A 1 570 ? 9.271 3.998 -2.121 1.00 79.44 570 SER A CA 1
ATOM 4674 C C . SER A 1 570 ? 7.807 4.428 -2.299 1.00 79.44 570 SER A C 1
ATOM 4676 O O . SER A 1 570 ? 6.911 3.617 -2.080 1.00 79.44 570 SER A O 1
ATOM 4678 N N . GLY A 1 571 ? 7.511 5.687 -2.615 1.00 87.12 571 GLY A N 1
ATOM 4679 C CA . GLY A 1 571 ? 6.141 6.191 -2.734 1.00 87.12 571 GLY A CA 1
ATOM 4680 C C . GLY A 1 571 ? 5.467 6.508 -1.396 1.00 87.12 571 GLY A C 1
ATOM 4681 O O . GLY A 1 571 ? 4.242 6.600 -1.337 1.00 87.12 571 GLY A O 1
ATOM 4682 N N . ALA A 1 572 ? 6.234 6.695 -0.313 1.00 86.56 572 ALA A N 1
ATOM 4683 C CA . ALA A 1 572 ? 5.682 6.983 1.014 1.00 86.56 572 ALA A CA 1
ATOM 4684 C C . ALA A 1 572 ? 4.815 8.253 1.042 1.00 86.56 572 ALA A C 1
ATOM 4686 O O . ALA A 1 572 ? 3.731 8.234 1.626 1.00 86.56 572 ALA A O 1
ATOM 4687 N N . PHE A 1 573 ? 5.258 9.335 0.396 1.00 90.69 573 PHE A N 1
ATOM 4688 C CA . PHE A 1 573 ? 4.499 10.584 0.350 1.00 90.69 573 PHE A CA 1
ATOM 4689 C C . PHE A 1 573 ? 3.265 10.506 -0.569 1.00 90.69 573 PHE A C 1
ATOM 4691 O O . PHE A 1 573 ? 2.190 10.850 -0.082 1.00 90.69 573 PHE A O 1
ATOM 4698 N N . PRO A 1 574 ? 3.321 9.993 -1.820 1.00 92.12 574 PRO A N 1
ATOM 4699 C CA . PRO A 1 574 ? 2.120 9.819 -2.642 1.00 92.12 574 PRO A CA 1
ATOM 4700 C C . PRO A 1 574 ? 1.047 8.942 -1.993 1.00 92.12 574 PRO A C 1
ATOM 4702 O O . PRO A 1 574 ? -0.125 9.318 -1.983 1.00 92.12 574 PRO A O 1
ATOM 4705 N N . VAL A 1 575 ? 1.434 7.806 -1.399 1.00 89.38 575 VAL A N 1
ATOM 4706 C CA . VAL A 1 575 ? 0.490 6.922 -0.695 1.00 89.38 575 VAL A CA 1
ATOM 4707 C C . VAL A 1 575 ? -0.063 7.607 0.560 1.00 89.38 575 VAL A C 1
ATOM 4709 O O . VAL A 1 575 ? -1.268 7.566 0.811 1.00 89.38 575 VAL A O 1
ATOM 4712 N N . GLY A 1 576 ? 0.789 8.300 1.325 1.00 89.12 576 GLY A N 1
ATOM 4713 C CA . GLY A 1 576 ? 0.372 9.096 2.482 1.00 89.12 576 GLY A CA 1
ATOM 4714 C C . GLY A 1 576 ? -0.641 10.183 2.115 1.00 89.12 576 GLY A C 1
ATOM 4715 O O . GLY A 1 576 ? -1.681 10.296 2.763 1.00 89.12 576 GLY A O 1
ATOM 4716 N N . MET A 1 577 ? -0.376 10.923 1.039 1.00 92.94 577 MET A N 1
ATOM 4717 C CA . MET A 1 577 ? -1.237 11.989 0.535 1.00 92.94 577 MET A CA 1
ATOM 4718 C C . MET A 1 577 ? -2.571 11.448 0.019 1.00 92.94 577 MET A C 1
ATOM 4720 O O . MET A 1 577 ? -3.618 11.989 0.365 1.00 92.94 577 MET A O 1
ATOM 4724 N N . MET A 1 578 ? -2.558 10.352 -0.747 1.00 92.06 578 MET A N 1
ATOM 4725 C CA . MET A 1 578 ? -3.784 9.667 -1.168 1.00 92.06 578 MET A CA 1
ATOM 4726 C C . MET A 1 578 ? -4.645 9.292 0.032 1.00 92.06 578 MET A C 1
ATOM 4728 O O . MET A 1 578 ? -5.843 9.562 0.032 1.00 92.06 578 MET A O 1
ATOM 4732 N N . ASN A 1 579 ? -4.043 8.716 1.073 1.00 87.88 579 ASN A N 1
ATOM 4733 C CA . ASN A 1 579 ? -4.770 8.338 2.276 1.00 87.88 579 ASN A CA 1
ATOM 4734 C C . ASN A 1 579 ? -5.380 9.561 2.993 1.00 87.88 579 ASN A C 1
ATOM 4736 O O . ASN A 1 579 ? -6.524 9.472 3.433 1.00 87.88 579 ASN A O 1
ATOM 4740 N N . GLU A 1 580 ? -4.685 10.707 3.077 1.00 89.81 580 GLU A N 1
ATOM 4741 C CA . GLU A 1 580 ? -5.277 11.948 3.621 1.00 89.81 580 GLU A CA 1
ATOM 4742 C C . GLU A 1 580 ? -6.448 12.461 2.777 1.00 89.81 580 GLU A C 1
ATOM 4744 O O . GLU A 1 580 ? -7.486 12.835 3.325 1.00 89.81 580 GLU A O 1
ATOM 4749 N N . ILE A 1 581 ? -6.302 12.465 1.448 1.00 92.19 581 ILE A N 1
ATOM 4750 C CA . ILE A 1 581 ? -7.351 12.913 0.526 1.00 92.19 581 ILE A CA 1
ATOM 4751 C C . ILE A 1 581 ? -8.587 12.020 0.676 1.00 92.19 581 ILE A C 1
ATOM 4753 O O . ILE A 1 581 ? -9.691 12.526 0.868 1.00 92.19 581 ILE A O 1
ATOM 4757 N N . VAL A 1 582 ? -8.411 10.696 0.644 1.00 88.69 582 VAL A N 1
ATOM 4758 C CA . VAL A 1 582 ? -9.503 9.721 0.793 1.00 88.69 582 VAL A CA 1
ATOM 4759 C C . VAL A 1 582 ? -10.194 9.885 2.149 1.00 88.69 582 VAL A C 1
ATOM 4761 O O . VAL A 1 582 ? -11.420 9.980 2.192 1.00 88.69 582 VAL A O 1
ATOM 4764 N N . ARG A 1 583 ? -9.436 10.012 3.250 1.00 86.00 583 ARG A N 1
ATOM 4765 C CA . ARG A 1 583 ? -9.988 10.279 4.592 1.00 86.00 583 ARG A CA 1
ATOM 4766 C C . ARG A 1 583 ? -10.843 11.540 4.634 1.00 86.00 583 ARG A C 1
ATOM 4768 O O . ARG A 1 583 ? -11.981 11.502 5.105 1.00 86.00 583 ARG A O 1
ATOM 4775 N N . ALA A 1 584 ? -10.313 12.649 4.121 1.00 89.88 584 ALA A N 1
ATOM 4776 C CA . ALA A 1 584 ? -11.013 13.926 4.096 1.00 89.88 584 ALA A CA 1
ATOM 4777 C C . ALA A 1 584 ? -12.332 13.818 3.311 1.00 89.88 584 ALA A C 1
ATOM 4779 O O . ALA A 1 584 ? -13.392 14.180 3.826 1.00 89.88 584 ALA A O 1
ATOM 4780 N N . ARG A 1 585 ? -12.294 13.243 2.104 1.00 90.44 585 ARG A N 1
ATOM 4781 C CA . ARG A 1 585 ? -13.478 13.064 1.246 1.00 90.44 585 ARG A CA 1
ATOM 4782 C C . ARG A 1 585 ? -14.518 12.120 1.850 1.00 90.44 585 ARG A C 1
ATOM 4784 O O . ARG A 1 585 ? -15.717 12.393 1.783 1.00 90.44 585 ARG A O 1
ATOM 4791 N N . ASN A 1 586 ? -14.075 11.060 2.522 1.00 85.06 586 ASN A N 1
ATOM 4792 C CA . ASN A 1 586 ? -14.962 10.140 3.227 1.00 85.06 586 ASN A CA 1
ATOM 4793 C C . ASN A 1 586 ? -15.780 10.827 4.319 1.00 85.06 586 ASN A C 1
ATOM 4795 O O . ASN A 1 586 ? -16.972 10.554 4.446 1.00 85.06 586 ASN A O 1
ATOM 4799 N N . VAL A 1 587 ? -15.189 11.737 5.094 1.00 85.19 587 VAL A N 1
ATOM 4800 C CA . VAL A 1 587 ? -15.951 12.492 6.102 1.00 85.19 587 VAL A CA 1
ATOM 4801 C C . VAL A 1 587 ? -16.911 13.481 5.452 1.00 85.19 587 VAL A C 1
ATOM 4803 O O . VAL A 1 587 ? -18.055 13.583 5.891 1.00 85.19 587 VAL A O 1
ATOM 4806 N N . LEU A 1 588 ? -16.497 14.157 4.376 1.00 87.75 588 LEU A N 1
ATOM 4807 C CA . LEU A 1 588 ? -17.376 15.076 3.647 1.00 87.75 588 LEU A CA 1
ATOM 4808 C C . LEU A 1 588 ? -18.600 14.372 3.066 1.00 87.75 588 LEU A C 1
ATOM 4810 O O . LEU A 1 588 ? -19.669 14.971 3.020 1.00 87.75 588 LEU A O 1
ATOM 4814 N N . SER A 1 589 ? -18.480 13.093 2.693 1.00 84.12 589 SER A N 1
ATOM 4815 C CA . SER A 1 589 ? -19.600 12.303 2.172 1.00 84.12 589 SER A CA 1
ATOM 4816 C C . SER A 1 589 ? -20.820 12.265 3.103 1.00 84.12 589 SER A C 1
ATOM 4818 O O . SER A 1 589 ? -21.938 12.179 2.606 1.00 84.12 589 SER A O 1
ATOM 4820 N N . VAL A 1 590 ? -20.625 12.416 4.422 1.00 82.19 590 VAL A N 1
ATOM 4821 C CA . VAL A 1 590 ? -21.706 12.497 5.422 1.00 82.19 590 VAL A CA 1
ATOM 4822 C C . VAL A 1 590 ? -22.601 13.723 5.204 1.00 82.19 590 VAL A C 1
ATOM 4824 O O . VAL A 1 590 ? -23.791 13.676 5.505 1.00 82.19 590 VAL A O 1
ATOM 4827 N N . PHE A 1 591 ? -22.040 14.814 4.681 1.00 82.06 591 PHE A N 1
ATOM 4828 C CA . PHE A 1 591 ? -22.714 16.106 4.523 1.00 82.06 591 PHE A CA 1
ATOM 4829 C C . PHE A 1 591 ? -23.198 16.374 3.091 1.00 82.06 591 PHE A C 1
ATOM 4831 O O . PHE A 1 591 ? -23.699 17.459 2.812 1.00 82.06 591 PHE A O 1
ATOM 4838 N N . LEU A 1 592 ? -23.032 15.416 2.178 1.00 81.38 592 LEU A N 1
ATOM 4839 C CA . LEU A 1 592 ? -23.339 15.570 0.756 1.00 81.38 592 LEU A CA 1
ATOM 4840 C C . LEU A 1 592 ? -24.596 14.767 0.407 1.00 81.38 592 LEU A C 1
ATOM 4842 O O . LEU A 1 592 ? -24.651 13.565 0.666 1.00 81.38 592 LEU A O 1
ATOM 4846 N N . ASN A 1 593 ? -25.604 15.408 -0.192 1.00 58.22 593 ASN A N 1
ATOM 4847 C CA . ASN A 1 593 ? -26.847 14.733 -0.571 1.00 58.22 593 ASN A CA 1
ATOM 4848 C C . ASN A 1 593 ? -26.704 14.003 -1.919 1.00 58.22 593 ASN A C 1
ATOM 4850 O O . ASN A 1 593 ? -25.924 14.409 -2.778 1.00 58.22 593 ASN A O 1
ATOM 4854 N N . HIS A 1 594 ? -27.525 12.970 -2.156 1.00 47.50 594 HIS A N 1
ATOM 4855 C CA . HIS A 1 594 ? -27.606 12.250 -3.442 1.00 47.50 594 HIS A CA 1
ATOM 4856 C C . HIS A 1 594 ? -28.029 13.121 -4.645 1.00 47.50 594 HIS A C 1
ATOM 4858 O O . HIS A 1 594 ? -28.044 12.624 -5.762 1.00 47.50 594 HIS A O 1
ATOM 4864 N N . SER A 1 595 ? -28.396 14.389 -4.435 1.00 38.25 595 SER A N 1
ATOM 4865 C CA . SER A 1 595 ? -28.698 15.371 -5.487 1.00 38.25 595 SER A CA 1
ATOM 4866 C C . SER A 1 595 ? -27.520 16.289 -5.829 1.00 38.25 595 SER A C 1
ATOM 4868 O O . SER A 1 595 ? -27.559 16.948 -6.860 1.00 38.25 595 SER A O 1
ATOM 4870 N N . ASP A 1 596 ? -26.473 16.327 -4.997 1.00 41.31 596 ASP A N 1
ATOM 4871 C CA . ASP A 1 596 ? -25.247 17.107 -5.241 1.00 41.31 596 ASP A CA 1
ATOM 4872 C C . ASP A 1 596 ? -24.209 16.285 -6.037 1.00 41.31 596 ASP A C 1
ATOM 4874 O O . ASP A 1 596 ? -23.017 16.590 -6.045 1.00 41.31 596 ASP A O 1
ATOM 4878 N N . THR A 1 597 ? -24.645 15.174 -6.647 1.00 39.34 597 THR A N 1
ATOM 4879 C CA . THR A 1 597 ? -23.792 14.109 -7.202 1.00 39.34 597 THR A CA 1
ATOM 4880 C C . THR A 1 597 ? -23.460 14.248 -8.681 1.00 39.34 597 THR A C 1
ATOM 4882 O O . THR A 1 597 ? -22.831 13.344 -9.231 1.00 39.34 597 THR A O 1
ATOM 4885 N N . ASP A 1 598 ? -23.818 15.352 -9.329 1.00 33.47 598 ASP A N 1
ATOM 4886 C CA . ASP A 1 598 ? -23.399 15.608 -10.707 1.00 33.47 598 ASP A CA 1
ATOM 4887 C C . ASP A 1 598 ? -21.951 16.120 -10.719 1.00 33.47 598 ASP A C 1
ATOM 4889 O O . ASP A 1 598 ? -21.665 17.291 -10.958 1.00 33.47 598 ASP A O 1
ATOM 4893 N N . ILE A 1 599 ? -21.009 15.215 -10.445 1.00 37.78 599 ILE A N 1
ATOM 4894 C CA . ILE A 1 599 ? -19.658 15.367 -10.977 1.00 37.78 599 ILE A CA 1
ATOM 4895 C C . ILE A 1 599 ? -19.783 14.974 -12.450 1.00 37.78 599 ILE A C 1
ATOM 4897 O O . ILE A 1 599 ? -20.080 13.805 -12.715 1.00 37.78 599 ILE A O 1
ATOM 4901 N N . PRO A 1 600 ? -19.590 15.889 -13.414 1.00 28.97 600 PRO A N 1
ATOM 4902 C CA . PRO A 1 600 ? -19.588 15.491 -14.807 1.00 28.97 600 PRO A CA 1
ATOM 4903 C C . PRO A 1 600 ? -18.475 14.454 -14.989 1.00 28.97 600 PRO A C 1
ATOM 4905 O O . PRO A 1 600 ? -17.331 14.662 -14.567 1.00 28.97 600 PRO A O 1
ATOM 4908 N N . ALA A 1 601 ? -18.805 13.317 -15.604 1.00 27.80 601 ALA A N 1
ATOM 4909 C CA . ALA A 1 601 ? -17.785 12.534 -16.285 1.00 27.80 601 ALA A CA 1
ATOM 4910 C C . ALA A 1 601 ? -17.042 13.482 -17.249 1.00 27.80 601 ALA A C 1
ATOM 4912 O O . ALA A 1 601 ? -17.633 14.477 -17.683 1.00 27.80 601 ALA A O 1
ATOM 4913 N N . PRO A 1 602 ? -15.767 13.236 -17.589 1.00 26.59 602 PRO A N 1
ATOM 4914 C CA . PRO A 1 602 ? -15.127 13.968 -18.672 1.00 26.59 602 PRO A CA 1
ATOM 4915 C C . PRO A 1 602 ? -15.826 13.574 -19.983 1.00 26.59 602 PRO A C 1
ATOM 4917 O O . PRO A 1 602 ? -15.366 12.704 -20.715 1.00 26.59 602 PRO A O 1
ATOM 4920 N N . GLU A 1 603 ? -16.993 14.158 -20.241 1.00 25.95 603 GLU A N 1
ATOM 4921 C CA . GLU A 1 603 ? -17.717 14.018 -21.489 1.00 25.95 603 GLU A CA 1
ATOM 4922 C C . GLU A 1 603 ? -17.147 15.027 -22.479 1.00 25.95 603 GLU A C 1
ATOM 4924 O O . GLU A 1 603 ? -17.043 16.230 -22.234 1.00 25.95 603 GLU A O 1
ATOM 4929 N N . SER A 1 604 ? -16.753 14.472 -23.616 1.00 29.53 604 SER A N 1
ATOM 4930 C CA . SER A 1 604 ? -16.540 15.143 -24.886 1.00 29.53 604 SER A CA 1
ATOM 4931 C C . SER A 1 604 ? -17.556 16.266 -25.123 1.00 29.53 604 SER A C 1
ATOM 4933 O O . SER A 1 604 ? -18.759 16.019 -25.149 1.00 29.53 604 SER A O 1
ATOM 4935 N N . ASN A 1 605 ? -17.054 17.483 -25.343 1.00 25.23 605 ASN A N 1
ATOM 4936 C CA . ASN A 1 605 ? -17.837 18.673 -25.677 1.00 25.23 605 ASN A CA 1
ATOM 4937 C C . ASN A 1 605 ? -18.826 18.430 -26.832 1.00 25.23 605 ASN A C 1
ATOM 4939 O O . ASN A 1 605 ? -18.404 18.335 -27.985 1.00 25.23 605 ASN A O 1
ATOM 4943 N N . THR A 1 606 ? -20.126 18.480 -26.535 1.00 26.86 606 THR A N 1
ATOM 4944 C CA . THR A 1 606 ? -21.161 18.972 -27.459 1.00 26.86 606 THR A CA 1
ATOM 4945 C C . THR A 1 606 ? -22.221 19.774 -26.691 1.00 26.86 606 THR A C 1
ATOM 4947 O O . THR A 1 606 ? -22.820 19.271 -25.746 1.00 26.86 606 THR A O 1
ATOM 4950 N N . ASP A 1 607 ? -22.368 21.030 -27.124 1.00 29.09 607 ASP A N 1
ATOM 4951 C CA . ASP A 1 607 ? -23.327 22.118 -26.848 1.00 29.09 607 ASP A CA 1
ATOM 4952 C C . ASP A 1 607 ? -24.519 21.922 -25.896 1.00 29.09 607 ASP A C 1
ATOM 4954 O O . ASP A 1 607 ? -25.360 21.057 -26.128 1.00 29.09 607 ASP A O 1
ATOM 4958 N N . ILE A 1 608 ? -24.726 22.891 -24.978 1.00 24.02 608 ILE A N 1
ATOM 4959 C CA . ILE A 1 608 ? -26.065 23.291 -24.488 1.00 24.02 608 ILE A CA 1
ATOM 4960 C C . ILE A 1 608 ? -26.191 24.825 -24.311 1.00 24.02 608 ILE A C 1
ATOM 4962 O O . ILE A 1 608 ? -25.293 25.519 -23.842 1.00 24.02 608 ILE A O 1
ATOM 4966 N N . SER A 1 609 ? -27.377 25.303 -24.703 1.00 23.47 609 SER A N 1
ATOM 4967 C CA . SER A 1 609 ? -27.969 26.648 -24.739 1.00 23.47 609 SER A CA 1
ATOM 4968 C C . SER A 1 609 ? -27.993 27.477 -23.442 1.00 23.47 609 SER A C 1
ATOM 4970 O O . SER A 1 609 ? -28.175 26.945 -22.349 1.00 23.47 609 SER A O 1
ATOM 4972 N N . VAL A 1 610 ? -27.983 28.808 -23.605 1.00 24.22 610 VAL A N 1
ATOM 4973 C CA . VAL A 1 610 ? -28.082 29.842 -22.554 1.00 24.22 610 VAL A CA 1
ATOM 4974 C C . VAL A 1 610 ? -29.532 30.320 -22.353 1.00 24.22 610 VAL A C 1
ATOM 4976 O O . VAL A 1 610 ? -30.218 30.622 -23.327 1.00 24.22 610 VAL A O 1
ATOM 4979 N N . CYS A 1 611 ? -29.963 30.459 -21.092 1.00 20.23 611 CYS A N 1
ATOM 4980 C CA . CYS A 1 611 ? -31.135 31.246 -20.677 1.00 20.23 611 CYS A CA 1
ATOM 4981 C C . CYS A 1 611 ? -30.700 32.600 -20.083 1.00 20.23 611 CYS A C 1
ATOM 4983 O O . CYS A 1 611 ? -29.659 32.702 -19.437 1.00 20.23 611 CYS A O 1
ATOM 4985 N N . GLU A 1 612 ? -31.505 33.631 -20.340 1.00 24.67 612 GLU A N 1
ATOM 4986 C CA . GLU A 1 612 ? -31.217 35.057 -20.146 1.00 24.67 612 GLU A CA 1
ATOM 4987 C C . GLU A 1 612 ? -31.459 35.628 -18.731 1.00 24.67 612 GLU A C 1
ATOM 4989 O O . GLU A 1 612 ? -32.293 35.148 -17.968 1.00 24.67 612 GLU A O 1
ATOM 4994 N N . ASN A 1 613 ? -30.830 36.801 -18.543 1.00 25.36 613 ASN A N 1
ATOM 4995 C CA . ASN A 1 613 ? -31.168 37.955 -17.696 1.00 25.36 613 ASN A CA 1
ATOM 4996 C C . ASN A 1 613 ? -30.722 37.965 -16.226 1.00 25.36 613 ASN A C 1
ATOM 4998 O O . ASN A 1 613 ? -31.288 37.297 -15.371 1.00 25.36 613 ASN A O 1
ATOM 5002 N N . THR A 1 614 ? -29.816 38.896 -15.902 1.00 23.20 614 THR A N 1
ATOM 5003 C CA . THR A 1 614 ? -30.099 40.014 -14.975 1.00 23.20 614 THR A CA 1
ATOM 5004 C C . THR A 1 614 ? -29.002 41.089 -15.025 1.00 23.20 614 THR A C 1
ATOM 5006 O O . THR A 1 614 ? -27.836 40.835 -15.305 1.00 23.20 614 THR A O 1
ATOM 5009 N N . THR A 1 615 ? -29.448 42.325 -14.831 1.00 26.88 615 THR A N 1
ATOM 5010 C CA . THR A 1 615 ? -28.801 43.622 -15.061 1.00 26.88 615 THR A CA 1
ATOM 5011 C C . THR A 1 615 ? -27.999 44.144 -13.856 1.00 26.88 615 THR A C 1
ATOM 5013 O O . THR A 1 615 ? -28.513 44.098 -12.742 1.00 26.88 615 THR A O 1
ATOM 5016 N N . ASP A 1 616 ? -26.849 44.792 -14.118 1.00 27.41 616 ASP A N 1
ATOM 5017 C CA . ASP A 1 616 ? -26.550 46.221 -13.815 1.00 27.41 616 ASP A CA 1
ATOM 5018 C C . ASP A 1 616 ? -25.194 46.566 -13.106 1.00 27.41 616 ASP A C 1
ATOM 5020 O O . ASP A 1 616 ? -24.849 46.004 -12.071 1.00 27.41 616 ASP A O 1
ATOM 5024 N N . LYS A 1 617 ? -24.533 47.619 -13.649 1.00 30.41 617 LYS A N 1
ATOM 5025 C CA . LYS A 1 617 ? -23.527 48.594 -13.107 1.00 30.41 617 LYS A CA 1
ATOM 5026 C C . LYS A 1 617 ? -21.987 48.358 -13.111 1.00 30.41 617 LYS A C 1
ATOM 5028 O O . LYS A 1 617 ? -21.358 48.226 -12.071 1.00 30.41 617 LYS A O 1
ATOM 5033 N N . ASN A 1 618 ? -21.401 48.576 -14.301 1.00 31.42 618 ASN A N 1
ATOM 5034 C CA . ASN A 1 618 ? -20.266 49.460 -14.690 1.00 31.42 618 ASN A CA 1
ATOM 5035 C C . ASN A 1 618 ? -18.883 49.460 -13.977 1.00 31.42 618 ASN A C 1
ATOM 5037 O O . ASN A 1 618 ? -18.681 50.171 -12.993 1.00 31.42 618 ASN A O 1
ATOM 5041 N N . VAL A 1 619 ? -17.864 48.944 -14.689 1.00 36.72 619 VAL A N 1
ATOM 5042 C CA . VAL A 1 619 ? -16.504 49.530 -14.779 1.00 36.72 619 VAL A CA 1
ATOM 5043 C C . VAL A 1 619 ? -16.344 50.174 -16.168 1.00 36.72 619 VAL A C 1
ATOM 5045 O O . VAL A 1 619 ? -16.706 49.584 -17.183 1.00 36.72 619 VAL A O 1
ATOM 5048 N N . CYS A 1 620 ? -15.865 51.421 -16.233 1.00 39.91 620 CYS A N 1
ATOM 5049 C CA . CYS A 1 620 ? -15.985 52.259 -17.432 1.00 39.91 620 CYS A CA 1
ATOM 5050 C C . CYS A 1 620 ? -14.869 51.984 -18.461 1.00 39.91 620 CYS A C 1
ATOM 5052 O O . CYS A 1 620 ? -13.745 52.467 -18.323 1.00 39.91 620 CYS A O 1
ATOM 5054 N N . VAL A 1 621 ? -15.178 51.231 -19.520 1.00 46.47 621 VAL A N 1
ATOM 5055 C CA . VAL A 1 621 ? -14.316 51.114 -20.706 1.00 46.47 621 VAL A CA 1
ATOM 5056 C C . VAL A 1 621 ? -14.497 52.350 -21.583 1.00 46.47 621 VAL A C 1
ATOM 5058 O O . VAL A 1 621 ? -15.616 52.685 -21.968 1.00 46.47 621 VAL A O 1
ATOM 5061 N N . THR A 1 622 ? -13.401 53.024 -21.935 1.00 45.72 622 THR A N 1
ATOM 5062 C CA . THR A 1 622 ? -13.464 54.169 -22.857 1.00 45.72 622 THR A CA 1
ATOM 5063 C C . THR A 1 622 ? -13.221 53.683 -24.284 1.00 45.72 622 THR A C 1
ATOM 5065 O O . THR A 1 622 ? -12.196 53.062 -24.567 1.00 45.72 622 THR A O 1
ATOM 5068 N N . ILE A 1 623 ? -14.168 53.953 -25.187 1.00 49.41 623 ILE A N 1
ATOM 5069 C CA . ILE A 1 623 ? -14.069 53.601 -26.610 1.00 49.41 623 ILE A CA 1
ATOM 5070 C C . ILE A 1 623 ? -13.856 54.885 -27.403 1.00 49.41 623 ILE A C 1
ATOM 5072 O O . ILE A 1 623 ? -14.711 55.771 -27.411 1.00 49.41 623 ILE A O 1
ATOM 5076 N N . THR A 1 624 ? -12.734 54.976 -28.110 1.00 47.62 624 THR A N 1
ATOM 5077 C CA . THR A 1 624 ? -12.486 56.057 -29.074 1.00 47.62 624 THR A CA 1
ATOM 5078 C C . THR A 1 624 ? -12.540 55.493 -30.491 1.00 47.62 624 THR A C 1
ATOM 5080 O O . THR A 1 624 ? -12.102 54.370 -30.738 1.00 47.62 624 THR A O 1
ATOM 5083 N N . ARG A 1 625 ? -13.144 56.229 -31.435 1.00 42.75 625 ARG A N 1
ATOM 5084 C CA . ARG A 1 625 ? -13.418 55.716 -32.788 1.00 42.75 625 ARG A CA 1
ATOM 5085 C C . ARG A 1 625 ? -12.896 56.661 -33.870 1.00 42.75 625 ARG A C 1
ATOM 5087 O O . ARG A 1 625 ? -13.299 57.822 -33.917 1.00 42.75 625 ARG A O 1
ATOM 5094 N N . ARG A 1 626 ? -12.025 56.142 -34.743 1.00 50.41 626 ARG A N 1
ATOM 5095 C CA . ARG A 1 626 ? -11.648 56.748 -36.035 1.00 50.41 626 ARG A CA 1
ATOM 5096 C C . ARG A 1 626 ? -11.998 55.780 -37.172 1.00 50.41 626 ARG A C 1
ATOM 5098 O O . ARG A 1 626 ? -13.190 55.570 -37.380 1.00 50.41 626 ARG A O 1
ATOM 5105 N N . ASN A 1 627 ? -11.031 55.184 -37.877 1.00 41.47 627 ASN A N 1
ATOM 5106 C CA . ASN A 1 627 ? -11.326 54.135 -38.866 1.00 41.47 627 ASN A CA 1
ATOM 5107 C C . ASN A 1 627 ? -11.340 52.734 -38.207 1.00 41.47 627 ASN A C 1
ATOM 5109 O O . ASN A 1 627 ? -12.049 51.853 -38.693 1.00 41.47 627 ASN A O 1
ATOM 5113 N N . LEU A 1 628 ? -10.661 52.560 -37.064 1.00 45.53 628 LEU A N 1
ATOM 5114 C CA . LEU A 1 628 ? -10.724 51.413 -36.145 1.00 45.53 628 LEU A CA 1
ATOM 5115 C C . LEU A 1 628 ? -11.293 51.845 -34.767 1.00 45.53 628 LEU A C 1
ATOM 5117 O O . LEU A 1 628 ? -11.146 53.010 -34.378 1.00 45.53 628 LEU A O 1
ATOM 5121 N N . PRO A 1 629 ? -11.998 50.971 -34.015 1.00 40.38 629 PRO A N 1
ATOM 5122 C CA . PRO A 1 629 ? -12.346 51.227 -32.623 1.00 40.38 629 PRO A CA 1
ATOM 5123 C C . PRO A 1 629 ? -11.190 50.829 -31.703 1.00 40.38 629 PRO A C 1
ATOM 5125 O O . PRO A 1 629 ? -10.744 49.685 -31.705 1.00 40.38 629 PRO A O 1
ATOM 5128 N N . HIS A 1 630 ? -10.771 51.755 -30.852 1.00 52.78 630 HIS A N 1
ATOM 5129 C CA . HIS A 1 630 ? -9.732 51.518 -29.859 1.00 52.78 630 HIS A CA 1
ATOM 5130 C C . HIS A 1 630 ? -10.372 51.476 -28.478 1.00 52.78 630 HIS A C 1
ATOM 5132 O O . HIS A 1 630 ? -11.061 52.420 -28.071 1.00 52.78 630 HIS A O 1
ATOM 5138 N N . TRP A 1 631 ? -10.186 50.353 -27.791 1.00 54.09 631 TRP A N 1
ATOM 5139 C CA . TRP A 1 631 ? -10.768 50.091 -26.480 1.00 54.09 631 TRP A CA 1
ATOM 5140 C C . TRP A 1 631 ? -9.664 50.240 -25.453 1.00 54.09 631 TRP A C 1
ATOM 5142 O O . TRP A 1 631 ? -8.698 49.488 -25.481 1.00 54.09 631 TRP A O 1
ATOM 5152 N N . THR A 1 632 ? -9.799 51.210 -24.556 1.00 54.34 632 THR A N 1
ATOM 5153 C CA . THR A 1 632 ? -8.796 51.463 -23.521 1.00 54.34 632 THR A CA 1
ATOM 5154 C C . THR A 1 632 ? -9.358 51.120 -22.148 1.00 54.34 632 THR A C 1
ATOM 5156 O O . THR A 1 632 ? -10.386 51.668 -21.740 1.00 54.34 632 THR A O 1
ATOM 5159 N N . LYS A 1 633 ? -8.659 50.221 -21.450 1.00 60.00 633 LYS A N 1
ATOM 5160 C CA . LYS A 1 633 ? -8.846 49.832 -20.047 1.00 60.00 633 LYS A CA 1
ATOM 5161 C C . LYS A 1 633 ? -7.520 50.015 -19.297 1.00 60.00 633 LYS A C 1
ATOM 5163 O O . LYS A 1 633 ? -6.457 49.665 -19.815 1.00 60.00 633 LYS A O 1
ATOM 5168 N N . GLU A 1 634 ? -7.584 50.612 -18.113 1.00 57.72 634 GLU A N 1
ATOM 5169 C CA . GLU A 1 634 ? -6.417 50.834 -17.254 1.00 57.72 634 GLU A CA 1
ATOM 5170 C C . GLU A 1 634 ? -5.865 49.495 -16.729 1.00 57.72 634 GLU A C 1
ATOM 5172 O O . GLU A 1 634 ? -6.646 48.600 -16.408 1.00 57.72 634 GLU A O 1
ATOM 5177 N N . GLY A 1 635 ? -4.535 49.336 -16.709 1.00 59.22 635 GLY A N 1
ATOM 5178 C CA . GLY A 1 635 ? -3.854 48.109 -16.259 1.00 59.22 635 GLY A CA 1
ATOM 5179 C C . GLY A 1 635 ? -3.974 46.896 -17.194 1.00 59.22 635 GLY A C 1
ATOM 5180 O O . GLY A 1 635 ? -3.630 45.785 -16.808 1.00 59.22 635 GLY A O 1
ATOM 5181 N N . ALA A 1 636 ? -4.495 47.068 -18.413 1.00 68.31 636 ALA A N 1
ATOM 5182 C CA . ALA A 1 636 ? -4.596 45.981 -19.384 1.00 68.31 636 ALA A CA 1
ATOM 5183 C C . ALA A 1 636 ? -3.294 45.790 -20.181 1.00 68.31 636 ALA A C 1
ATOM 5185 O O . ALA A 1 636 ? -2.608 46.757 -20.518 1.00 68.31 636 ALA A O 1
ATOM 5186 N N . ILE A 1 637 ? -3.009 44.542 -20.560 1.00 73.25 637 ILE A N 1
ATOM 5187 C CA . ILE A 1 637 ? -1.941 44.201 -21.507 1.00 73.25 637 ILE A CA 1
ATOM 5188 C C . ILE A 1 637 ? -2.508 44.268 -22.927 1.00 73.25 637 ILE A C 1
ATOM 5190 O O . ILE A 1 637 ? -3.602 43.767 -23.202 1.00 73.25 637 ILE A O 1
ATOM 5194 N N . TYR A 1 638 ? -1.758 44.870 -23.843 1.00 78.19 638 TYR A N 1
ATOM 5195 C CA . TYR A 1 638 ? -2.138 45.074 -25.234 1.00 78.19 638 TYR A CA 1
ATOM 5196 C C . TYR A 1 638 ? -1.142 44.406 -26.174 1.00 78.19 638 TYR A C 1
ATOM 5198 O O . TYR A 1 638 ? 0.064 44.635 -26.098 1.00 78.19 638 TYR A O 1
ATOM 5206 N N . TRP A 1 639 ? -1.679 43.640 -27.118 1.00 75.75 639 TRP A N 1
ATOM 5207 C CA . TRP A 1 639 ? -1.011 43.282 -28.358 1.00 75.75 639 TRP A CA 1
ATOM 5208 C C . TRP A 1 639 ? -1.143 44.424 -29.354 1.00 75.75 639 TRP A C 1
ATOM 5210 O O . TRP A 1 639 ? -2.252 44.897 -29.586 1.00 75.75 639 TRP A O 1
ATOM 5220 N N . ILE A 1 640 ? -0.048 44.856 -29.968 1.00 81.25 640 ILE A N 1
ATOM 5221 C CA . ILE A 1 640 ? -0.035 46.011 -30.861 1.00 81.25 640 ILE A CA 1
ATOM 5222 C C . ILE A 1 640 ? 0.748 45.680 -32.117 1.00 81.25 640 ILE A C 1
ATOM 5224 O O . ILE A 1 640 ? 1.838 45.119 -32.059 1.00 81.25 640 ILE A O 1
ATOM 5228 N N . THR A 1 641 ? 0.216 46.084 -33.267 1.00 79.38 641 THR A N 1
ATOM 5229 C CA . THR A 1 641 ? 0.923 46.022 -34.548 1.00 79.38 641 THR A CA 1
ATOM 5230 C C . THR A 1 641 ? 0.894 47.376 -35.243 1.00 79.38 641 THR A C 1
ATOM 5232 O O . THR A 1 641 ? -0.172 47.961 -35.449 1.00 79.38 641 THR A O 1
ATOM 5235 N N . PHE A 1 642 ? 2.054 47.880 -35.666 1.00 82.50 642 PHE A N 1
ATOM 5236 C CA . PHE A 1 642 ? 2.128 49.042 -36.556 1.00 82.50 642 PHE A CA 1
ATOM 5237 C C . PHE A 1 642 ? 3.198 48.861 -37.634 1.00 82.50 642 PHE A C 1
ATOM 5239 O O . PHE A 1 642 ? 4.215 48.209 -37.428 1.00 82.50 642 PHE A O 1
ATOM 5246 N N . ARG A 1 643 ? 2.948 49.423 -38.822 1.00 82.75 643 ARG A N 1
ATOM 5247 C CA . ARG A 1 643 ? 3.728 49.159 -40.045 1.00 82.75 643 ARG A CA 1
ATOM 5248 C C . ARG A 1 643 ? 4.077 50.422 -40.819 1.00 82.75 643 ARG A C 1
ATOM 5250 O O . ARG A 1 643 ? 3.427 51.456 -40.636 1.00 82.75 643 ARG A O 1
ATOM 5257 N N . LEU A 1 644 ? 5.074 50.330 -41.700 1.00 82.75 644 LEU A N 1
ATOM 5258 C CA . LEU A 1 644 ? 5.453 51.429 -42.593 1.00 82.75 644 LEU A CA 1
ATOM 5259 C C . LEU A 1 644 ? 4.295 51.804 -43.527 1.00 82.75 644 LEU A C 1
ATOM 5261 O O . LEU A 1 644 ? 3.505 50.946 -43.939 1.00 82.75 644 LEU A O 1
ATOM 5265 N N . ALA A 1 645 ? 4.187 53.092 -43.858 1.00 77.62 645 ALA A N 1
ATOM 5266 C CA . ALA A 1 645 ? 3.085 53.639 -44.656 1.00 77.62 645 ALA A CA 1
ATOM 5267 C C . ALA A 1 645 ? 2.989 53.041 -46.079 1.00 77.62 645 ALA A C 1
ATOM 5269 O O . ALA A 1 645 ? 1.918 53.059 -46.687 1.00 77.62 645 ALA A O 1
ATOM 5270 N N . ASP A 1 646 ? 4.088 52.491 -46.588 1.00 74.00 646 ASP A N 1
ATOM 5271 C CA . ASP A 1 646 ? 4.280 51.916 -47.922 1.00 74.00 646 ASP A CA 1
ATOM 5272 C C . ASP A 1 646 ? 4.692 50.428 -47.881 1.00 74.00 646 ASP A C 1
ATOM 5274 O O . ASP A 1 646 ? 5.211 49.889 -48.857 1.00 74.00 646 ASP A O 1
ATOM 5278 N N . SER A 1 647 ? 4.433 49.740 -46.763 1.00 72.31 647 SER A N 1
ATOM 5279 C CA . SER A 1 647 ? 4.771 48.319 -46.544 1.00 72.31 647 SER A CA 1
ATOM 5280 C C . SER A 1 647 ? 4.061 47.329 -47.484 1.00 72.31 647 SER A C 1
ATOM 5282 O O . SER A 1 647 ? 4.477 46.175 -47.567 1.00 72.31 647 SER A O 1
ATOM 5284 N N . LEU A 1 648 ? 3.021 47.752 -48.219 1.00 70.88 648 LEU A N 1
ATOM 5285 C CA . LEU A 1 648 ? 2.278 46.916 -49.172 1.00 70.88 648 LEU A CA 1
ATOM 5286 C C . LEU A 1 648 ? 1.924 47.669 -50.473 1.00 70.88 648 LEU A C 1
ATOM 5288 O O . LEU A 1 648 ? 1.510 48.831 -50.407 1.00 70.88 648 LEU A O 1
ATOM 5292 N N . PRO A 1 649 ? 1.965 47.010 -51.653 1.00 70.50 649 PRO A N 1
ATOM 5293 C CA . PRO A 1 649 ? 1.548 47.614 -52.921 1.00 70.50 649 PRO A CA 1
ATOM 5294 C C . PRO A 1 649 ? 0.066 48.024 -52.918 1.00 70.50 649 PRO A C 1
ATOM 5296 O O . PRO A 1 649 ? -0.816 47.198 -52.659 1.00 70.50 649 PRO A O 1
ATOM 5299 N N . ARG A 1 650 ? -0.228 49.288 -53.264 1.00 64.62 650 ARG A N 1
ATOM 5300 C CA . ARG A 1 650 ? -1.598 49.849 -53.251 1.00 64.62 650 ARG A CA 1
ATOM 5301 C C . ARG A 1 650 ? -2.574 49.083 -54.146 1.00 64.62 650 ARG A C 1
ATOM 5303 O O . ARG A 1 650 ? -3.720 48.884 -53.757 1.00 64.62 650 ARG A O 1
ATOM 5310 N N . GLU A 1 651 ? -2.124 48.603 -55.302 1.00 68.62 651 GLU A N 1
ATOM 5311 C CA . GLU A 1 651 ? -2.957 47.821 -56.226 1.00 68.62 651 GLU A CA 1
ATOM 5312 C C . GLU A 1 651 ? -3.391 46.481 -55.626 1.00 68.62 651 GLU A C 1
ATOM 5314 O O . GLU A 1 651 ? -4.574 46.142 -55.672 1.00 68.62 651 GLU A O 1
ATOM 5319 N N . LYS A 1 652 ? -2.472 45.748 -54.982 1.00 67.12 652 LYS A N 1
ATOM 5320 C CA . LYS A 1 652 ? -2.797 44.485 -54.301 1.00 67.12 652 LYS A CA 1
ATOM 5321 C C . LYS A 1 652 ? -3.731 44.711 -53.115 1.00 67.12 652 LYS A C 1
ATOM 5323 O O . LYS A 1 652 ? -4.655 43.925 -52.915 1.00 67.12 652 LYS A O 1
ATOM 5328 N N . LEU A 1 653 ? -3.526 45.795 -52.365 1.00 65.94 653 LEU A N 1
ATOM 5329 C CA . LEU A 1 653 ? -4.392 46.159 -51.245 1.00 65.94 653 LEU A CA 1
ATOM 5330 C C . LEU A 1 653 ? -5.811 46.516 -51.716 1.00 65.94 653 LEU A C 1
ATOM 5332 O O . LEU A 1 653 ? -6.782 46.066 -51.115 1.00 65.94 653 LEU A O 1
ATOM 5336 N N . ASN A 1 654 ? -5.943 47.265 -52.813 1.00 70.44 654 ASN A N 1
ATOM 5337 C CA . ASN A 1 654 ? -7.242 47.627 -53.386 1.00 70.44 654 ASN A CA 1
ATOM 5338 C C . ASN A 1 654 ? -7.975 46.405 -53.962 1.00 70.44 654 ASN A C 1
ATOM 5340 O O . ASN A 1 654 ? -9.168 46.237 -53.718 1.00 70.44 654 ASN A O 1
ATOM 5344 N N . GLN A 1 655 ? -7.264 45.508 -54.653 1.00 71.44 655 GLN A N 1
ATOM 5345 C CA . GLN A 1 655 ? -7.830 44.243 -55.137 1.00 71.44 655 GLN A CA 1
ATOM 5346 C C . GLN A 1 655 ? -8.272 43.326 -53.992 1.00 71.44 655 GLN A C 1
ATOM 5348 O O . GLN A 1 655 ? -9.305 42.664 -54.090 1.00 71.44 655 GLN A O 1
ATOM 5353 N N . TRP A 1 656 ? -7.497 43.273 -52.906 1.00 73.00 656 TRP A N 1
ATOM 5354 C CA . TRP A 1 656 ? -7.858 42.519 -51.709 1.00 73.00 656 TRP A CA 1
ATOM 5355 C C . TRP A 1 656 ? -9.114 43.098 -51.046 1.00 73.00 656 TRP A C 1
ATOM 5357 O O . TRP A 1 656 ? -10.043 42.338 -50.780 1.00 73.00 656 TRP A O 1
ATOM 5367 N N . LYS A 1 657 ? -9.195 44.430 -50.883 1.00 63.56 657 LYS A N 1
ATOM 5368 C CA . LYS A 1 657 ? -10.385 45.117 -50.347 1.00 63.56 657 LYS A CA 1
ATOM 5369 C C . LYS A 1 657 ? -11.629 44.825 -51.187 1.00 63.56 657 LYS A C 1
ATOM 5371 O O . LYS A 1 657 ? -12.624 44.376 -50.639 1.00 63.56 657 LYS A O 1
ATOM 5376 N N . ALA A 1 658 ? -11.541 44.946 -52.512 1.00 70.69 658 ALA A N 1
ATOM 5377 C CA . ALA A 1 658 ? -12.662 44.654 -53.407 1.00 70.69 658 ALA A CA 1
ATOM 5378 C C . ALA A 1 658 ? -13.143 43.191 -53.314 1.00 70.69 658 ALA A C 1
ATOM 5380 O O . ALA A 1 658 ? -14.344 42.930 -53.286 1.00 70.69 658 ALA A O 1
ATOM 5381 N N . LYS A 1 659 ? -12.218 42.221 -53.224 1.00 72.69 659 LYS A N 1
ATOM 5382 C CA . LYS A 1 659 ? -12.555 40.792 -53.061 1.00 72.69 659 LYS A CA 1
ATOM 5383 C C . LYS A 1 659 ? -13.184 40.486 -51.705 1.00 72.69 659 LYS A C 1
ATOM 5385 O O . LYS A 1 659 ? -14.085 39.654 -51.634 1.00 72.69 659 LYS A O 1
ATOM 5390 N N . ARG A 1 660 ? -12.707 41.144 -50.651 1.00 68.31 660 ARG A N 1
ATOM 5391 C CA . ARG A 1 660 ? -13.262 41.046 -49.301 1.00 68.31 660 ARG A CA 1
ATOM 5392 C C . ARG A 1 660 ? -14.673 41.619 -49.262 1.00 68.31 660 ARG A C 1
ATOM 5394 O O . ARG A 1 660 ? -15.583 40.930 -48.827 1.00 68.31 660 ARG A O 1
ATOM 5401 N N . ASP A 1 661 ? -14.859 42.833 -49.768 1.00 65.62 661 ASP A N 1
ATOM 5402 C CA . ASP A 1 661 ? -16.154 43.518 -49.756 1.00 65.62 661 ASP A CA 1
ATOM 5403 C C . ASP A 1 661 ? -17.193 42.727 -50.571 1.00 65.62 661 ASP A C 1
ATOM 5405 O O . ASP A 1 661 ? -18.334 42.560 -50.142 1.00 65.62 661 ASP A O 1
ATOM 5409 N N . TYR A 1 662 ? -16.769 42.121 -51.685 1.00 72.38 662 TYR A N 1
ATOM 5410 C CA . TYR A 1 662 ? -17.584 41.170 -52.442 1.00 72.38 662 TYR A CA 1
ATOM 5411 C C . TYR A 1 662 ? -17.936 39.908 -51.637 1.00 72.38 662 TYR A C 1
ATOM 5413 O O . TYR A 1 662 ? -19.087 39.473 -51.646 1.00 72.38 662 TYR A O 1
ATOM 5421 N N . TRP A 1 663 ? -16.976 39.316 -50.920 1.00 73.12 663 TRP A N 1
ATOM 5422 C CA . TRP A 1 663 ? -17.227 38.131 -50.096 1.00 73.12 663 TRP A CA 1
ATOM 5423 C C . TRP A 1 663 ? -18.191 38.430 -48.943 1.00 73.12 663 TRP A C 1
ATOM 5425 O O . TRP A 1 663 ? -19.144 37.678 -48.759 1.00 73.12 663 TRP A O 1
ATOM 5435 N N . ILE A 1 664 ? -18.012 39.560 -48.251 1.00 60.38 664 ILE A N 1
ATOM 5436 C CA . ILE A 1 664 ? -18.904 40.029 -47.179 1.00 60.38 664 ILE A CA 1
ATOM 5437 C C . ILE A 1 664 ? -20.315 40.286 -47.725 1.00 60.38 664 ILE A C 1
ATOM 5439 O O . ILE A 1 664 ? -21.295 39.903 -47.099 1.00 60.38 664 ILE A O 1
ATOM 5443 N N . SER A 1 665 ? -20.451 40.849 -48.932 1.00 68.50 665 SER A N 1
ATOM 5444 C CA . SER A 1 665 ? -21.773 41.060 -49.549 1.00 68.50 665 SER A CA 1
ATOM 5445 C C . SER A 1 665 ? -22.543 39.762 -49.840 1.00 68.50 665 SER A C 1
ATOM 5447 O O . SER A 1 665 ? -23.767 39.776 -49.934 1.00 68.50 665 SER A O 1
ATOM 5449 N N . ARG A 1 666 ? -21.829 38.638 -49.992 1.00 69.31 666 ARG A N 1
ATOM 5450 C CA . ARG A 1 666 ? -22.384 37.304 -50.279 1.00 69.31 666 ARG A CA 1
ATOM 5451 C C . ARG A 1 666 ? -22.631 36.469 -49.021 1.00 69.31 666 ARG A C 1
ATOM 5453 O O . ARG A 1 666 ? -23.334 35.472 -49.115 1.00 69.31 666 ARG A O 1
ATOM 5460 N N . HIS A 1 667 ? -22.061 36.879 -47.892 1.00 63.28 667 HIS A N 1
ATOM 5461 C CA . HIS A 1 667 ? -22.193 36.224 -46.593 1.00 63.28 667 HIS A CA 1
ATOM 5462 C C . HIS A 1 667 ? -22.616 37.306 -45.593 1.00 63.28 667 HIS A C 1
ATOM 5464 O O . HIS A 1 667 ? -21.768 37.856 -44.891 1.00 63.28 667 HIS A O 1
ATOM 5470 N N . PRO A 1 668 ? -23.893 37.730 -45.599 1.00 62.34 668 PRO A N 1
ATOM 5471 C CA . PRO A 1 668 ? -24.375 38.731 -44.658 1.00 62.34 668 PRO A CA 1
ATOM 5472 C C . PRO A 1 668 ? -24.394 38.158 -43.235 1.00 62.34 668 PRO A C 1
ATOM 5474 O O . PRO A 1 668 ? -24.752 37.005 -43.027 1.00 62.34 668 PRO A O 1
ATOM 5477 N N . GLU A 1 669 ? -23.995 38.969 -42.258 1.00 42.97 669 GLU A N 1
ATOM 5478 C CA . GLU A 1 669 ? -23.962 38.581 -40.841 1.00 42.97 669 GLU A CA 1
ATOM 5479 C C . GLU A 1 669 ? -25.353 38.196 -40.286 1.00 42.97 669 GLU A C 1
ATOM 5481 O O . GLU A 1 669 ? -26.361 38.755 -40.737 1.00 42.97 669 GLU A O 1
ATOM 5486 N N . PRO A 1 670 ? -25.426 37.337 -39.241 1.00 43.72 670 PRO A N 1
ATOM 5487 C CA . PRO A 1 670 ? -24.315 36.794 -38.439 1.00 43.72 670 PRO A CA 1
ATOM 5488 C C . PRO A 1 670 ? -23.601 35.595 -39.087 1.00 43.72 670 PRO A C 1
ATOM 5490 O O . PRO A 1 670 ? -24.238 34.781 -39.742 1.00 43.72 670 PRO A O 1
ATOM 5493 N N . TRP A 1 671 ? -22.283 35.486 -38.875 1.00 47.88 671 TRP A N 1
ATOM 5494 C CA . TRP A 1 671 ? -21.447 34.389 -39.389 1.00 47.88 671 TRP A CA 1
ATOM 5495 C C . TRP A 1 671 ? -21.314 33.244 -38.382 1.00 47.88 671 TRP A C 1
ATOM 5497 O O . TRP A 1 671 ? -21.152 33.487 -37.186 1.00 47.88 671 TRP A O 1
ATOM 5507 N N . SER A 1 672 ? -21.319 32.014 -38.886 1.00 54.81 672 SER A N 1
ATOM 5508 C CA . SER A 1 672 ? -20.932 30.797 -38.163 1.00 54.81 672 SER A CA 1
ATOM 5509 C C . SER A 1 672 ? -19.420 30.737 -37.888 1.00 54.81 672 SER A C 1
ATOM 5511 O O . SER A 1 672 ? -18.622 31.419 -38.539 1.00 54.81 672 SER A O 1
ATOM 5513 N N . ASP A 1 673 ? -18.999 29.875 -36.956 1.00 42.59 673 ASP A N 1
ATOM 5514 C CA . ASP A 1 673 ? -17.576 29.636 -36.659 1.00 42.59 673 ASP A CA 1
ATOM 5515 C C . ASP A 1 673 ? -16.787 29.155 -37.887 1.00 42.59 673 ASP A C 1
ATOM 5517 O O . ASP A 1 673 ? -15.603 29.463 -38.045 1.00 42.59 673 ASP A O 1
ATOM 5521 N N . GLU A 1 674 ? -17.439 28.425 -38.789 1.00 55.00 674 GLU A N 1
ATOM 5522 C CA . GLU A 1 674 ? -16.857 27.940 -40.040 1.00 55.00 674 GLU A CA 1
ATOM 5523 C C . GLU A 1 674 ? -16.683 29.064 -41.064 1.00 55.00 674 GLU A C 1
ATOM 5525 O O . GLU A 1 674 ? -15.608 29.196 -41.654 1.00 55.00 674 GLU A O 1
ATOM 5530 N N . GLU A 1 675 ? -17.680 29.939 -41.217 1.00 54.50 675 GLU A N 1
ATOM 5531 C CA . GLU A 1 675 ? -17.570 31.143 -42.051 1.00 54.50 675 GLU A CA 1
ATOM 5532 C C . GLU A 1 675 ? -16.512 32.110 -41.508 1.00 54.50 675 GLU A C 1
ATOM 5534 O O . GLU A 1 675 ? -15.771 32.720 -42.282 1.00 54.50 675 GLU A O 1
ATOM 5539 N N . TRP A 1 676 ? -16.376 32.206 -40.184 1.00 44.75 676 TRP A N 1
ATOM 5540 C CA . TRP A 1 676 ? -15.354 33.022 -39.533 1.00 44.75 676 TRP A CA 1
ATOM 5541 C C . TRP A 1 676 ? -13.938 32.463 -39.733 1.00 44.75 676 TRP A C 1
ATOM 5543 O O . TRP A 1 676 ? -13.012 33.208 -40.080 1.00 44.75 676 TRP A O 1
ATOM 5553 N N . LYS A 1 677 ? -13.751 31.146 -39.568 1.00 51.78 677 LYS A N 1
ATOM 5554 C CA . LYS A 1 677 ? -12.483 30.461 -39.881 1.00 51.78 677 LYS A CA 1
ATOM 5555 C C . LYS A 1 677 ? -12.118 30.650 -41.351 1.00 51.78 677 LYS A C 1
ATOM 5557 O O . LYS A 1 677 ? -10.965 30.949 -41.669 1.00 51.78 677 LYS A O 1
ATOM 5562 N N . GLU A 1 678 ? -13.100 30.552 -42.241 1.00 64.12 678 GLU A N 1
ATOM 5563 C CA . GLU A 1 678 ? -12.903 30.752 -43.671 1.00 64.12 678 GLU A CA 1
ATOM 5564 C C . GLU A 1 678 ? -12.541 32.202 -44.019 1.00 64.12 678 GLU A C 1
ATOM 5566 O O . GLU A 1 678 ? -11.626 32.436 -44.815 1.00 64.12 678 GLU A O 1
ATOM 5571 N N . TYR A 1 679 ? -13.190 33.183 -43.387 1.00 61.44 679 TYR A N 1
ATOM 5572 C CA . TYR A 1 679 ? -12.862 34.598 -43.541 1.00 61.44 679 TYR A CA 1
ATOM 5573 C C . TYR A 1 679 ? -11.409 34.887 -43.142 1.00 61.44 679 TYR A C 1
ATOM 5575 O O . TYR A 1 679 ? -10.650 35.466 -43.926 1.00 61.44 679 TYR A O 1
ATOM 5583 N N . ASN A 1 680 ? -10.982 34.426 -41.962 1.00 50.16 680 ASN A N 1
ATOM 5584 C CA . ASN A 1 680 ? -9.612 34.628 -41.486 1.00 50.16 680 ASN A CA 1
ATOM 5585 C C . ASN A 1 680 ? -8.574 33.936 -42.365 1.00 50.16 680 ASN A C 1
ATOM 5587 O O . ASN A 1 680 ? -7.561 34.546 -42.716 1.00 50.16 680 ASN A O 1
ATOM 5591 N N . ARG A 1 681 ? -8.853 32.702 -42.795 1.00 60.22 681 ARG A N 1
ATOM 5592 C CA . ARG A 1 681 ? -7.986 31.960 -43.713 1.00 60.22 681 ARG A CA 1
ATOM 5593 C C . ARG A 1 681 ? -7.826 32.681 -45.053 1.00 60.22 681 ARG A C 1
ATOM 5595 O O . ARG A 1 681 ? -6.732 32.712 -45.617 1.00 60.22 681 ARG A O 1
ATOM 5602 N N . ARG A 1 682 ? -8.906 33.266 -45.586 1.00 59.56 682 ARG A N 1
ATOM 5603 C CA . ARG A 1 682 ? -8.898 33.944 -46.894 1.00 59.56 682 ARG A CA 1
ATOM 5604 C C . ARG A 1 682 ? -8.295 35.341 -46.853 1.00 59.56 682 ARG A C 1
ATOM 5606 O O . ARG A 1 682 ? -7.578 35.717 -47.787 1.00 59.56 682 ARG A O 1
ATOM 5613 N N . PHE A 1 683 ? -8.608 36.113 -45.818 1.00 61.62 683 PHE A N 1
ATOM 5614 C CA . PHE A 1 683 ? -8.348 37.550 -45.797 1.00 61.62 683 PHE A CA 1
ATOM 5615 C C . PHE A 1 683 ? -7.305 37.960 -44.749 1.00 61.62 683 PHE A C 1
ATOM 5617 O O . PHE A 1 683 ? -6.465 38.794 -45.083 1.00 61.62 683 PHE A O 1
ATOM 5624 N N . GLY A 1 684 ? -7.274 37.335 -43.565 1.00 54.62 684 GLY A N 1
ATOM 5625 C CA . GLY A 1 684 ? -6.304 37.615 -42.494 1.00 54.62 684 GLY A CA 1
ATOM 5626 C C . GLY A 1 684 ? -4.897 37.092 -42.800 1.00 54.62 684 GLY A C 1
ATOM 5627 O O . GLY A 1 684 ? -3.984 37.873 -43.068 1.00 54.62 684 GLY A O 1
ATOM 5628 N N . SER A 1 685 ? -4.734 35.767 -42.887 1.00 58.97 685 SER A N 1
ATOM 5629 C CA . SER A 1 685 ? -3.419 35.110 -43.048 1.00 58.97 685 SER A CA 1
ATOM 5630 C C . SER A 1 685 ? -2.679 35.493 -44.339 1.00 58.97 685 SER A C 1
ATOM 5632 O O . SER A 1 685 ? -1.462 35.363 -44.450 1.00 58.97 685 SER A O 1
ATOM 5634 N N . ARG A 1 686 ? -3.409 35.963 -45.358 1.00 63.62 686 ARG A N 1
ATOM 5635 C CA . ARG A 1 686 ? -2.837 36.384 -46.645 1.00 63.62 686 ARG A CA 1
ATOM 5636 C C . ARG A 1 686 ? -2.103 37.723 -46.557 1.00 63.62 686 ARG A C 1
ATOM 5638 O O . ARG A 1 686 ? -1.149 37.927 -47.304 1.00 63.62 686 ARG A O 1
ATOM 5645 N N . LEU A 1 687 ? -2.567 38.627 -45.696 1.00 61.47 687 LEU A N 1
ATOM 5646 C CA . LEU A 1 687 ? -2.005 39.968 -45.557 1.00 61.47 687 LEU A CA 1
ATOM 5647 C C . LEU A 1 687 ? -0.720 39.947 -44.719 1.00 61.47 687 LEU A C 1
ATOM 5649 O O . LEU A 1 687 ? 0.244 40.608 -45.097 1.00 61.47 687 LEU A O 1
ATOM 5653 N N . GLU A 1 688 ? -0.688 39.137 -43.657 1.00 62.59 688 GLU A N 1
ATOM 5654 C CA . GLU A 1 688 ? 0.519 38.835 -42.867 1.00 62.59 688 GLU A CA 1
ATOM 5655 C C . GLU A 1 688 ? 1.616 38.251 -43.763 1.00 62.59 688 GLU A C 1
ATOM 5657 O O . GLU A 1 688 ? 2.695 38.826 -43.868 1.00 62.59 688 GLU A O 1
ATOM 5662 N N . LYS A 1 689 ? 1.279 37.250 -44.591 1.00 66.44 689 LYS A N 1
ATOM 5663 C CA . LYS A 1 689 ? 2.200 36.702 -45.604 1.00 66.44 689 LYS A CA 1
ATOM 5664 C C . LYS A 1 689 ? 2.783 37.749 -46.557 1.00 66.44 689 LYS A C 1
ATOM 5666 O O . LYS A 1 689 ? 3.883 37.567 -47.064 1.00 66.44 689 LYS A O 1
ATOM 5671 N N . TRP A 1 690 ? 2.055 38.817 -46.887 1.00 70.44 690 TRP A N 1
ATOM 5672 C CA . TRP A 1 690 ? 2.586 39.870 -47.762 1.00 70.44 690 TRP A CA 1
ATOM 5673 C C . TRP A 1 690 ? 3.525 40.833 -47.039 1.00 70.44 690 TRP A C 1
ATOM 5675 O O . TRP A 1 690 ? 4.437 41.360 -47.679 1.00 70.44 690 TRP A O 1
ATOM 5685 N N . LEU A 1 691 ? 3.304 41.058 -45.742 1.00 66.75 691 LEU A N 1
ATOM 5686 C CA . LEU A 1 691 ? 4.220 41.820 -44.899 1.00 66.75 691 LEU A CA 1
ATOM 5687 C C . LEU A 1 691 ? 5.520 41.039 -44.688 1.00 66.75 691 LEU A C 1
ATOM 5689 O O . LEU A 1 691 ? 6.587 41.612 -44.903 1.00 66.75 691 LEU A O 1
ATOM 5693 N N . ASP A 1 692 ? 5.425 39.737 -44.411 1.00 66.75 692 ASP A N 1
ATOM 5694 C CA . ASP A 1 692 ? 6.575 38.847 -44.196 1.00 66.75 692 ASP A CA 1
ATOM 5695 C C . ASP A 1 692 ? 7.447 38.692 -45.450 1.00 66.75 692 ASP A C 1
ATOM 5697 O O . ASP A 1 692 ? 8.669 38.644 -45.361 1.00 66.75 692 ASP A O 1
ATOM 5701 N N . VAL A 1 693 ? 6.838 38.691 -46.644 1.00 70.31 693 VAL A N 1
ATOM 5702 C CA . VAL A 1 693 ? 7.568 38.634 -47.927 1.00 70.31 693 VAL A CA 1
ATOM 5703 C C . VAL A 1 693 ? 8.250 39.968 -48.284 1.00 70.31 693 VAL A C 1
ATOM 5705 O O . VAL A 1 693 ? 9.081 40.009 -49.187 1.00 70.31 693 VAL A O 1
ATOM 5708 N N . GLY A 1 694 ? 7.930 41.075 -47.602 1.00 65.75 694 GLY A N 1
ATOM 5709 C CA . GLY A 1 694 ? 8.638 42.343 -47.810 1.00 65.75 694 GLY A CA 1
ATOM 5710 C C . GLY A 1 694 ? 8.283 43.081 -49.108 1.00 65.75 694 GLY A C 1
ATOM 5711 O O . GLY A 1 694 ? 9.120 43.787 -49.655 1.00 65.75 694 GLY A O 1
ATOM 5712 N N . TYR A 1 695 ? 7.051 42.945 -49.621 1.00 64.44 695 TYR A N 1
ATOM 5713 C CA . TYR A 1 695 ? 6.635 43.519 -50.919 1.00 64.44 695 TYR A CA 1
ATOM 5714 C C . TYR A 1 695 ? 6.707 45.060 -51.024 1.00 64.44 695 TYR A C 1
ATOM 5716 O O . TYR A 1 695 ? 6.602 45.588 -52.133 1.00 64.44 695 TYR A O 1
ATOM 5724 N N . GLY A 1 696 ? 6.810 45.777 -49.902 1.00 69.25 696 GLY A N 1
ATOM 5725 C CA . GLY A 1 696 ? 6.958 47.235 -49.833 1.00 69.25 696 GLY A CA 1
ATOM 5726 C C . GLY A 1 696 ? 8.307 47.676 -49.258 1.00 69.25 696 GLY A C 1
ATOM 5727 O O . GLY A 1 696 ? 9.275 46.918 -49.238 1.00 69.25 696 GLY A O 1
ATOM 5728 N N . SER A 1 697 ? 8.386 48.911 -48.763 1.00 70.69 697 SER A N 1
ATOM 5729 C CA . SER A 1 697 ? 9.624 49.422 -48.159 1.00 70.69 697 SER A CA 1
ATOM 5730 C C . SER A 1 697 ? 10.024 48.595 -46.940 1.00 70.69 697 SER A C 1
ATOM 5732 O O . SER A 1 697 ? 9.224 48.394 -46.032 1.00 70.69 697 SER A O 1
ATOM 5734 N N . CYS A 1 698 ? 11.275 48.135 -46.912 1.00 82.12 698 CYS A N 1
ATOM 5735 C CA . CYS A 1 698 ? 11.865 47.373 -45.809 1.00 82.12 698 CYS A CA 1
ATOM 5736 C C . CYS A 1 698 ? 12.886 48.223 -45.045 1.00 82.12 698 CYS A C 1
ATOM 5738 O O . CYS A 1 698 ? 14.000 47.800 -44.742 1.00 82.12 698 CYS A O 1
ATOM 5740 N N . THR A 1 699 ? 12.531 49.481 -44.785 1.00 82.50 699 THR A N 1
ATOM 5741 C CA . THR A 1 699 ? 13.464 50.473 -44.236 1.00 82.50 699 THR A CA 1
ATOM 5742 C C . THR A 1 699 ? 13.948 50.118 -42.820 1.00 82.50 699 THR A C 1
ATOM 5744 O O . THR A 1 699 ? 15.067 50.480 -42.460 1.00 82.50 699 THR A O 1
ATOM 5747 N N . LEU A 1 700 ? 13.186 49.329 -42.052 1.00 86.38 700 LEU A N 1
ATOM 5748 C CA . LEU A 1 700 ? 13.586 48.839 -40.723 1.00 86.38 700 LEU A CA 1
ATOM 5749 C C . LEU A 1 700 ? 14.597 47.675 -40.792 1.00 86.38 700 LEU A C 1
ATOM 5751 O O . LEU A 1 700 ? 15.159 47.279 -39.770 1.00 86.38 700 LEU A O 1
ATOM 5755 N N . ALA A 1 701 ? 14.890 47.145 -41.988 1.00 83.12 701 ALA A N 1
ATOM 5756 C CA . ALA A 1 701 ? 15.988 46.198 -42.190 1.00 83.12 701 ALA A CA 1
ATOM 5757 C C . ALA A 1 701 ? 17.367 46.851 -41.978 1.00 83.12 701 ALA A C 1
ATOM 5759 O O . ALA A 1 701 ? 18.339 46.144 -41.733 1.00 83.12 701 ALA A O 1
ATOM 5760 N N . LYS A 1 702 ? 17.466 48.187 -42.046 1.00 85.44 702 LYS A N 1
ATOM 5761 C CA . LYS A 1 702 ? 18.717 48.913 -41.796 1.00 85.44 702 LYS A CA 1
ATOM 5762 C C . LYS A 1 702 ? 18.972 49.020 -40.282 1.00 85.44 702 LYS A C 1
ATOM 5764 O O . LYS A 1 702 ? 18.147 49.640 -39.606 1.00 85.44 702 LYS A O 1
ATOM 5769 N N . PRO A 1 703 ? 20.103 48.511 -39.754 1.00 84.88 703 PRO A N 1
ATOM 5770 C CA . PRO A 1 703 ? 20.383 48.500 -38.313 1.00 84.88 703 PRO A CA 1
ATOM 5771 C C . PRO A 1 703 ? 20.255 49.875 -37.646 1.00 84.88 703 PRO A C 1
ATOM 5773 O O . PRO A 1 703 ? 19.479 50.019 -36.709 1.00 84.88 703 PRO A O 1
ATOM 5776 N N . ALA A 1 704 ? 20.860 50.918 -38.228 1.00 84.06 704 ALA A N 1
ATOM 5777 C CA . ALA A 1 704 ? 20.806 52.286 -37.695 1.00 84.06 704 ALA A CA 1
ATOM 5778 C C . ALA A 1 704 ? 19.378 52.862 -37.575 1.00 84.06 704 ALA A C 1
ATOM 5780 O O . ALA A 1 704 ? 19.109 53.724 -36.745 1.00 84.06 704 ALA A O 1
ATOM 5781 N N . ILE A 1 705 ? 18.440 52.404 -38.409 1.00 87.31 705 ILE A N 1
ATOM 5782 C CA . ILE A 1 705 ? 17.031 52.818 -38.337 1.00 87.31 705 ILE A CA 1
ATOM 5783 C C . ILE A 1 705 ? 16.295 51.990 -37.289 1.00 87.31 705 ILE A C 1
ATOM 5785 O O . ILE A 1 705 ? 15.471 52.522 -36.546 1.00 87.31 705 ILE A O 1
ATOM 5789 N N . ARG A 1 706 ? 16.596 50.691 -37.218 1.00 91.56 706 ARG A N 1
ATOM 5790 C CA . ARG A 1 706 ? 16.012 49.777 -36.239 1.00 91.56 706 ARG A CA 1
ATOM 5791 C C . ARG A 1 706 ? 16.382 50.162 -34.812 1.00 91.56 706 ARG A C 1
ATOM 5793 O O . ARG A 1 706 ? 15.495 50.199 -33.970 1.00 91.56 706 ARG A O 1
ATOM 5800 N N . GLU A 1 707 ? 17.637 50.534 -34.577 1.00 87.38 707 GLU A N 1
ATOM 5801 C CA . GLU A 1 707 ? 18.135 51.031 -33.289 1.00 87.38 707 GLU A CA 1
ATOM 5802 C C . GLU A 1 707 ? 17.343 52.258 -32.819 1.00 87.38 707 GLU A C 1
ATOM 5804 O O . GLU A 1 707 ? 16.894 52.306 -31.677 1.00 87.38 707 GLU A O 1
ATOM 5809 N N . ILE A 1 708 ? 17.038 53.201 -33.720 1.00 88.44 708 ILE A N 1
ATOM 5810 C CA . ILE A 1 708 ? 16.199 54.365 -33.393 1.00 88.44 708 ILE A CA 1
ATOM 5811 C C . ILE A 1 708 ? 14.792 53.941 -32.942 1.00 88.44 708 ILE A C 1
ATOM 5813 O O . ILE A 1 708 ? 14.222 54.549 -32.030 1.00 88.44 708 ILE A O 1
ATOM 5817 N N . VAL A 1 709 ? 14.202 52.928 -33.585 1.00 87.69 709 VAL A N 1
ATOM 5818 C CA . VAL A 1 709 ? 12.870 52.415 -33.223 1.00 87.69 709 VAL A CA 1
ATOM 5819 C C . VAL A 1 709 ? 12.922 51.649 -31.899 1.00 87.69 709 VAL A C 1
ATOM 5821 O O . VAL A 1 709 ? 12.071 51.893 -31.044 1.00 87.69 709 VAL A O 1
ATOM 5824 N N . GLN A 1 710 ? 13.940 50.810 -31.697 1.00 88.62 710 GLN A N 1
ATOM 5825 C CA . GLN A 1 710 ? 14.216 50.091 -30.450 1.00 88.62 710 GLN A CA 1
ATOM 5826 C C . GLN A 1 710 ? 14.349 51.057 -29.269 1.00 88.62 710 GLN A C 1
ATOM 5828 O O . GLN A 1 710 ? 13.645 50.905 -28.271 1.00 88.62 710 GLN A O 1
ATOM 5833 N N . GLU A 1 711 ? 15.188 52.090 -29.397 1.00 87.56 711 GLU A N 1
ATOM 5834 C CA . GLU A 1 711 ? 15.348 53.127 -28.374 1.00 87.56 711 GLU A CA 1
ATOM 5835 C C . GLU A 1 711 ? 14.010 53.778 -28.030 1.00 87.56 711 GLU A C 1
ATOM 5837 O O . GLU A 1 711 ? 13.713 54.008 -26.863 1.00 87.56 711 GLU A O 1
ATOM 5842 N N . CYS A 1 712 ? 13.184 54.085 -29.035 1.00 86.62 712 CYS A N 1
ATOM 5843 C CA . CYS A 1 712 ? 11.895 54.733 -28.806 1.00 86.62 712 CYS A CA 1
ATOM 5844 C C . CYS A 1 712 ? 10.880 53.817 -28.106 1.00 86.62 712 CYS A C 1
ATOM 5846 O O . CYS A 1 712 ? 10.068 54.333 -27.340 1.00 86.62 712 CYS A O 1
ATOM 5848 N N . ILE A 1 713 ? 10.917 52.504 -28.360 1.00 86.06 713 ILE A N 1
ATOM 5849 C CA . ILE A 1 713 ? 10.044 51.509 -27.715 1.00 86.06 713 ILE A CA 1
ATOM 5850 C C . ILE A 1 713 ? 10.447 51.317 -26.251 1.00 86.06 713 ILE A C 1
ATOM 5852 O O . ILE A 1 713 ? 9.593 51.376 -25.369 1.00 86.06 713 ILE A O 1
ATOM 5856 N N . LEU A 1 714 ? 11.744 51.143 -25.983 1.00 84.81 714 LEU A N 1
ATOM 5857 C CA . LEU A 1 714 ? 12.246 50.849 -24.639 1.00 84.81 714 LEU A CA 1
ATOM 5858 C C . LEU A 1 714 ? 12.426 52.088 -23.751 1.00 84.81 714 LEU A C 1
ATOM 5860 O O . LEU A 1 714 ? 12.610 51.942 -22.547 1.00 84.81 714 LEU A O 1
ATOM 5864 N N . ARG A 1 715 ? 12.338 53.304 -24.309 1.00 82.44 715 ARG A N 1
ATOM 5865 C CA . ARG A 1 715 ? 12.634 54.572 -23.614 1.00 82.44 715 ARG A CA 1
ATOM 5866 C C . ARG A 1 715 ? 11.959 54.746 -22.252 1.00 82.44 715 ARG A C 1
ATOM 5868 O O . ARG A 1 715 ? 12.525 55.416 -21.399 1.00 82.44 715 ARG A O 1
ATOM 5875 N N . PHE A 1 716 ? 10.741 54.235 -22.094 1.00 76.06 716 PHE A N 1
ATOM 5876 C CA . PHE A 1 716 ? 9.945 54.387 -20.872 1.00 76.06 716 PHE A CA 1
ATOM 5877 C C . PHE A 1 716 ? 9.546 53.039 -20.255 1.00 76.06 716 PHE A C 1
ATOM 5879 O O . PHE A 1 716 ? 8.576 52.982 -19.492 1.00 76.06 716 PHE A O 1
ATOM 5886 N N . ASN A 1 717 ? 10.252 51.965 -20.627 1.00 80.81 717 ASN A N 1
ATOM 5887 C CA . ASN A 1 717 ? 9.999 50.626 -20.113 1.00 80.81 717 ASN A CA 1
ATOM 5888 C C . ASN A 1 717 ? 10.307 50.571 -18.607 1.00 80.81 717 ASN A C 1
ATOM 5890 O O . ASN A 1 717 ? 11.397 50.956 -18.196 1.00 80.81 717 ASN A O 1
ATOM 5894 N N . GLY A 1 718 ? 9.345 50.131 -17.796 1.00 72.06 718 GLY A N 1
ATOM 5895 C CA . GLY A 1 718 ? 9.422 50.129 -16.330 1.00 72.06 718 GLY A CA 1
ATOM 5896 C C . GLY A 1 718 ? 9.042 51.455 -15.652 1.00 72.06 718 GLY A C 1
ATOM 5897 O O . GLY A 1 718 ? 8.928 51.488 -14.432 1.00 72.06 718 GLY A O 1
ATOM 5898 N N . GLU A 1 719 ? 8.803 52.531 -16.412 1.00 77.88 719 GLU A N 1
ATOM 5899 C CA . GLU A 1 719 ? 8.423 53.847 -15.863 1.00 77.88 719 GLU A CA 1
ATOM 5900 C C . GLU A 1 719 ? 7.007 54.278 -16.261 1.00 77.88 719 GLU A C 1
ATOM 5902 O O . GLU A 1 719 ? 6.209 54.679 -15.418 1.00 77.88 719 GLU A O 1
ATOM 5907 N N . ARG A 1 720 ? 6.680 54.216 -17.559 1.00 79.31 720 ARG A N 1
ATOM 5908 C CA . ARG A 1 720 ? 5.364 54.636 -18.093 1.00 79.31 720 ARG A CA 1
ATOM 5909 C C . ARG A 1 720 ? 4.604 53.507 -18.774 1.00 79.31 720 ARG A C 1
ATOM 5911 O O . ARG A 1 720 ? 3.399 53.614 -18.988 1.00 79.31 720 ARG A O 1
ATOM 5918 N N . LEU A 1 721 ? 5.315 52.454 -19.149 1.00 83.94 721 LEU A N 1
ATOM 5919 C CA . LEU A 1 721 ? 4.770 51.224 -19.699 1.00 83.94 721 LEU A CA 1
ATOM 5920 C C . LEU A 1 721 ? 5.706 50.064 -19.361 1.00 83.94 721 LEU A C 1
ATOM 5922 O O . LEU A 1 721 ? 6.887 50.293 -19.112 1.00 83.94 721 LEU A O 1
ATOM 5926 N N . LEU A 1 722 ? 5.203 48.841 -19.404 1.00 80.69 722 LEU A N 1
ATOM 5927 C CA . LEU A 1 722 ? 5.991 47.620 -19.329 1.00 80.69 722 LEU A CA 1
ATOM 5928 C C . LEU A 1 722 ? 5.915 46.899 -20.680 1.00 80.69 722 LEU A C 1
ATOM 5930 O O . LEU A 1 722 ? 4.825 46.641 -21.182 1.00 80.69 722 LEU A O 1
ATOM 5934 N N . VAL A 1 723 ? 7.057 46.624 -21.307 1.00 84.62 723 VAL A N 1
ATOM 5935 C CA . VAL A 1 723 ? 7.156 45.837 -22.543 1.00 84.62 723 VAL A CA 1
ATOM 5936 C C . VAL A 1 723 ? 7.422 44.391 -22.155 1.00 84.62 723 VAL A C 1
ATOM 5938 O O . VAL A 1 723 ? 8.492 44.072 -21.646 1.00 84.62 723 VAL A O 1
ATOM 5941 N N . HIS A 1 724 ? 6.450 43.527 -22.428 1.00 80.56 724 HIS A N 1
ATOM 5942 C CA . HIS A 1 724 ? 6.513 42.095 -22.145 1.00 80.56 724 HIS A CA 1
ATOM 5943 C C . HIS A 1 724 ? 7.246 41.339 -23.260 1.00 80.56 724 HIS A C 1
ATOM 5945 O O . HIS A 1 724 ? 8.096 40.498 -22.992 1.00 80.56 724 HIS A O 1
ATOM 5951 N N . ALA A 1 725 ? 6.982 41.690 -24.521 1.00 85.38 725 ALA A N 1
ATOM 5952 C CA . ALA A 1 725 ? 7.696 41.155 -25.681 1.00 85.38 725 ALA A CA 1
ATOM 5953 C C . ALA A 1 725 ? 7.616 42.116 -26.878 1.00 85.38 725 ALA A C 1
ATOM 5955 O O . ALA A 1 725 ? 6.675 42.906 -26.996 1.00 85.38 725 ALA A O 1
ATOM 5956 N N . GLY A 1 726 ? 8.577 42.053 -27.800 1.00 89.62 726 GLY A N 1
ATOM 5957 C CA . GLY A 1 726 ? 8.554 42.867 -29.014 1.00 89.62 726 GLY A CA 1
ATOM 5958 C C . GLY A 1 726 ? 9.437 42.347 -30.141 1.00 89.62 726 GLY A C 1
ATOM 5959 O O . GLY A 1 726 ? 10.517 41.819 -29.897 1.00 89.62 726 GLY A O 1
ATOM 5960 N N . VAL A 1 727 ? 8.994 42.538 -31.387 1.00 90.19 727 VAL A N 1
ATOM 5961 C CA . VAL A 1 727 ? 9.792 42.278 -32.593 1.00 90.19 727 VAL A CA 1
ATOM 5962 C C . VAL A 1 727 ? 9.685 43.446 -33.569 1.00 90.19 727 VAL A C 1
ATOM 5964 O O . VAL A 1 727 ? 8.590 43.921 -33.878 1.00 90.19 727 VAL A O 1
ATOM 5967 N N . ILE A 1 728 ? 10.831 43.916 -34.069 1.00 91.25 728 ILE A N 1
ATOM 5968 C CA . ILE A 1 728 ? 10.902 44.846 -35.201 1.00 91.25 728 ILE A CA 1
ATOM 5969 C C . ILE A 1 728 ? 11.307 44.050 -36.438 1.00 91.25 728 ILE A C 1
ATOM 5971 O O . ILE A 1 728 ? 12.462 43.641 -36.580 1.00 91.25 728 ILE A O 1
ATOM 5975 N N . MET A 1 729 ? 10.344 43.872 -37.336 1.00 88.69 729 MET A N 1
ATOM 5976 C CA . MET A 1 729 ? 10.501 43.246 -38.644 1.00 88.69 729 MET A CA 1
ATOM 5977 C C . MET A 1 729 ? 10.937 44.295 -39.685 1.00 88.69 729 MET A C 1
ATOM 5979 O O . MET A 1 729 ? 10.781 45.497 -39.453 1.00 88.69 729 MET A O 1
ATOM 5983 N N . PRO A 1 730 ? 11.436 43.895 -40.869 1.00 86.69 730 PRO A N 1
ATOM 5984 C CA . PRO A 1 730 ? 11.919 44.814 -41.906 1.00 86.69 730 PRO A CA 1
ATOM 5985 C C . PRO A 1 730 ? 10.963 45.950 -42.313 1.00 86.69 730 PRO A C 1
ATOM 5987 O O . PRO A 1 730 ? 11.425 47.015 -42.731 1.00 86.69 730 PRO A O 1
ATOM 5990 N N . ASN A 1 731 ? 9.645 45.763 -42.184 1.00 84.81 731 ASN A N 1
ATOM 5991 C CA . ASN A 1 731 ? 8.630 46.742 -42.594 1.00 84.81 731 ASN A CA 1
ATOM 5992 C C . ASN A 1 731 ? 7.479 46.961 -41.582 1.00 84.81 731 ASN A C 1
ATOM 5994 O O . ASN A 1 731 ? 6.584 47.776 -41.844 1.00 84.81 731 ASN A O 1
ATOM 5998 N N . HIS A 1 732 ? 7.488 46.275 -40.434 1.00 87.75 732 HIS A N 1
ATOM 5999 C CA . HIS A 1 732 ? 6.462 46.386 -39.391 1.00 87.75 732 HIS A CA 1
ATOM 6000 C C . HIS A 1 732 ? 6.986 45.994 -38.001 1.00 87.75 732 HIS A C 1
ATOM 6002 O O . HIS A 1 732 ? 8.103 45.508 -37.865 1.00 87.75 732 HIS A O 1
ATOM 6008 N N . VAL A 1 733 ? 6.196 46.256 -36.961 1.00 89.44 733 VAL A N 1
ATOM 6009 C CA . VAL A 1 733 ? 6.538 46.003 -35.556 1.00 89.44 733 VAL A CA 1
ATOM 6010 C C . VAL A 1 733 ? 5.358 45.328 -34.863 1.00 89.44 733 VAL A C 1
ATOM 6012 O O . VAL A 1 733 ? 4.222 45.783 -35.036 1.00 89.44 733 VAL A O 1
ATOM 6015 N N . HIS A 1 734 ? 5.639 44.309 -34.049 1.00 88.25 734 HIS A N 1
ATOM 6016 C CA . HIS A 1 734 ? 4.693 43.730 -33.094 1.00 88.25 734 HIS A CA 1
ATOM 6017 C C . HIS A 1 734 ? 5.180 43.954 -31.660 1.00 88.25 734 HIS A C 1
ATOM 6019 O O . HIS A 1 734 ? 6.361 43.755 -31.378 1.00 88.25 734 HIS A O 1
ATOM 6025 N N . LEU A 1 735 ? 4.283 44.368 -30.764 1.00 88.38 735 LEU A N 1
ATOM 6026 C CA . LEU A 1 735 ? 4.575 44.617 -29.351 1.00 88.38 735 LEU A CA 1
ATOM 6027 C C . LEU A 1 735 ? 3.503 44.008 -28.456 1.00 88.38 735 LEU A C 1
ATOM 6029 O O . LEU A 1 735 ? 2.316 44.094 -28.757 1.00 88.38 735 LEU A O 1
ATOM 6033 N N . LEU A 1 736 ? 3.936 43.485 -27.318 1.00 84.81 736 LEU A N 1
ATOM 6034 C CA . LEU A 1 736 ? 3.103 43.111 -26.191 1.00 84.81 736 LEU A CA 1
ATOM 6035 C C . LEU A 1 736 ? 3.496 44.014 -25.023 1.00 84.81 736 LEU A C 1
ATOM 6037 O O . LEU A 1 736 ? 4.624 43.931 -24.536 1.00 84.81 736 LEU A O 1
ATOM 6041 N N . LEU A 1 737 ? 2.615 44.931 -24.625 1.00 86.56 737 LEU A N 1
ATOM 6042 C CA . LEU A 1 737 ? 2.939 45.935 -23.610 1.00 86.56 737 LEU A CA 1
ATOM 6043 C C . LEU A 1 737 ? 1.759 46.288 -22.710 1.00 86.56 737 LEU A C 1
ATOM 6045 O O . LEU A 1 737 ? 0.602 46.103 -23.074 1.00 86.56 737 LEU A O 1
ATOM 6049 N N . GLU A 1 738 ? 2.066 46.862 -21.559 1.00 84.69 738 GLU A N 1
ATOM 6050 C CA . GLU A 1 738 ? 1.122 47.287 -20.533 1.00 84.69 738 GLU A CA 1
ATOM 6051 C C . GLU A 1 738 ? 1.370 48.761 -20.178 1.00 84.69 738 GLU A C 1
ATOM 6053 O O . GLU A 1 738 ? 2.460 49.105 -19.722 1.00 84.69 738 GLU A O 1
ATOM 6058 N N . PRO A 1 739 ? 0.412 49.676 -20.398 1.00 81.31 739 PRO A N 1
ATOM 6059 C CA . PRO A 1 739 ? 0.511 51.046 -19.905 1.00 81.31 739 PRO A CA 1
ATOM 6060 C C . PRO A 1 739 ? 0.435 51.086 -18.372 1.00 81.31 739 PRO A C 1
ATOM 6062 O O . PRO A 1 739 ? -0.522 50.580 -17.789 1.00 81.31 739 PRO A O 1
ATOM 6065 N N . LEU A 1 740 ? 1.402 51.740 -17.721 1.00 78.00 740 LEU A N 1
ATOM 6066 C CA . LEU A 1 740 ? 1.377 51.946 -16.269 1.00 78.00 740 LEU A CA 1
ATOM 6067 C C . LEU A 1 740 ? 0.441 53.113 -15.906 1.00 78.00 740 LEU A C 1
ATOM 6069 O O . LEU A 1 740 ? 0.217 54.016 -16.722 1.00 78.00 740 LEU A O 1
ATOM 6073 N N . ALA A 1 741 ? -0.098 53.093 -14.682 1.00 72.31 741 ALA A N 1
ATOM 6074 C CA . ALA A 1 741 ? -1.153 53.997 -14.207 1.00 72.31 741 ALA A CA 1
ATOM 6075 C C . ALA A 1 741 ? -0.941 55.472 -14.614 1.00 72.31 741 ALA A C 1
ATOM 6077 O O . ALA A 1 741 ? 0.164 56.016 -14.533 1.00 72.31 741 ALA A O 1
ATOM 6078 N N . GLY A 1 742 ? -2.013 56.123 -15.080 1.00 71.88 742 GLY A N 1
ATOM 6079 C CA . GLY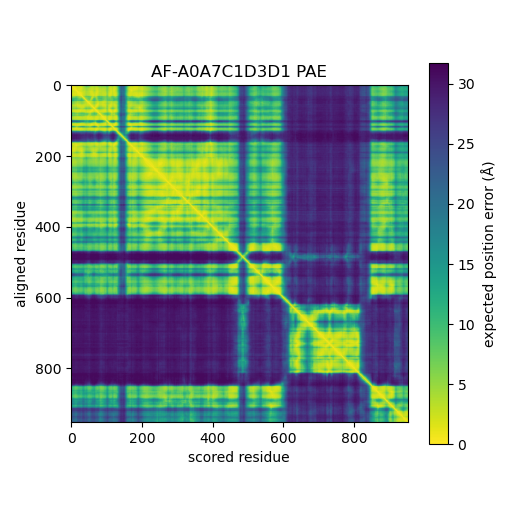 A 1 742 ? -1.983 57.512 -15.560 1.00 71.88 742 GLY A CA 1
ATOM 6080 C C . GLY A 1 742 ? -1.450 57.728 -16.987 1.00 71.88 742 GLY A C 1
ATOM 6081 O O . GLY A 1 742 ? -1.423 58.869 -17.450 1.00 71.88 742 GLY A O 1
ATOM 6082 N N . ASN A 1 743 ? -1.058 56.676 -17.719 1.00 75.94 743 ASN A N 1
ATOM 6083 C CA . ASN A 1 743 ? -0.631 56.774 -19.120 1.00 75.94 743 ASN A CA 1
ATOM 6084 C C . ASN A 1 743 ? -1.625 56.078 -20.062 1.00 75.94 743 ASN A C 1
ATOM 6086 O O . ASN A 1 743 ? -1.939 54.902 -19.895 1.00 75.94 743 ASN A O 1
ATOM 6090 N N . SER A 1 744 ? -2.091 56.784 -21.099 1.00 79.12 744 SER A N 1
ATOM 6091 C CA . SER A 1 744 ? -2.970 56.192 -22.114 1.00 79.12 744 SER A CA 1
ATOM 6092 C C . SER A 1 744 ? -2.167 55.485 -23.210 1.00 79.12 744 SER A C 1
ATOM 6094 O O . SER A 1 744 ? -1.128 55.979 -23.661 1.00 79.12 744 SER A O 1
ATOM 6096 N N . LEU A 1 745 ? -2.680 54.353 -23.703 1.00 79.25 745 LEU A N 1
ATOM 6097 C CA . LEU A 1 745 ? -2.061 53.621 -24.812 1.00 79.25 745 LEU A CA 1
ATOM 6098 C C . LEU A 1 745 ? -1.875 54.502 -26.060 1.00 79.25 745 LEU A C 1
ATOM 6100 O O . LEU A 1 745 ? -0.829 54.475 -26.710 1.00 79.25 745 LEU A O 1
ATOM 6104 N N . SER A 1 746 ? -2.884 55.315 -26.378 1.00 76.81 746 SER A N 1
ATOM 6105 C CA . SER A 1 746 ? -2.869 56.215 -27.534 1.00 76.81 746 SER A CA 1
ATOM 6106 C C . SER A 1 746 ? -1.735 57.242 -27.446 1.00 76.81 746 SER A C 1
ATOM 6108 O O . SER A 1 746 ? -1.026 57.466 -28.431 1.00 76.81 746 SER A O 1
ATOM 6110 N N . ASP A 1 747 ? -1.518 57.849 -26.276 1.00 78.62 747 ASP A N 1
ATOM 6111 C CA . ASP A 1 747 ? -0.458 58.847 -26.097 1.00 78.62 747 ASP A CA 1
ATOM 6112 C C . ASP A 1 747 ? 0.935 58.217 -26.147 1.00 78.62 747 ASP A C 1
ATOM 6114 O O . ASP A 1 747 ? 1.852 58.794 -26.744 1.00 78.62 747 ASP A O 1
ATOM 6118 N N . LEU A 1 748 ? 1.083 57.010 -25.594 1.00 83.31 748 LEU A N 1
ATOM 6119 C CA . LEU A 1 748 ? 2.320 56.234 -25.667 1.00 83.31 748 LEU A CA 1
ATOM 6120 C C . LEU A 1 748 ? 2.674 55.896 -27.122 1.00 83.31 748 LEU A C 1
ATOM 6122 O O . LEU A 1 748 ? 3.778 56.209 -27.574 1.00 83.31 748 LEU A O 1
ATOM 6126 N N . LEU A 1 749 ? 1.724 55.361 -27.899 1.00 81.81 749 LEU A N 1
ATOM 6127 C CA . LEU A 1 749 ? 1.942 55.028 -29.311 1.00 81.81 749 LEU A CA 1
ATOM 6128 C C . LEU A 1 749 ? 2.193 56.264 -30.179 1.00 81.81 749 LEU A C 1
ATOM 6130 O O . LEU A 1 749 ? 3.076 56.244 -31.042 1.00 81.81 749 LEU A O 1
ATOM 6134 N N . LYS A 1 750 ? 1.471 57.364 -29.937 1.00 80.88 750 LYS A N 1
ATOM 6135 C CA . LYS A 1 750 ? 1.708 58.649 -30.612 1.00 80.88 750 LYS A CA 1
ATOM 6136 C C . LYS A 1 750 ? 3.111 59.183 -30.311 1.00 80.88 750 LYS A C 1
ATOM 6138 O O . LYS A 1 750 ? 3.785 59.676 -31.219 1.00 80.88 750 LYS A O 1
ATOM 6143 N N . GLY A 1 751 ? 3.569 59.044 -29.067 1.00 81.88 751 GLY A N 1
ATOM 6144 C CA . GLY A 1 751 ? 4.927 59.376 -28.642 1.00 81.88 751 GLY A CA 1
ATOM 6145 C C . GLY A 1 751 ? 5.986 58.538 -29.360 1.00 81.88 751 GLY A C 1
ATOM 6146 O O . GLY A 1 751 ? 6.866 59.105 -30.012 1.00 81.88 751 GLY A O 1
ATOM 6147 N N . MET A 1 752 ? 5.868 57.206 -29.306 1.00 85.62 752 MET A N 1
ATOM 6148 C CA . MET A 1 752 ? 6.811 56.258 -29.918 1.00 85.62 752 MET A CA 1
ATOM 6149 C C . MET A 1 752 ? 6.908 56.435 -31.439 1.00 85.62 752 MET A C 1
ATOM 6151 O O . MET A 1 752 ? 8.000 56.641 -31.979 1.00 85.62 752 MET A O 1
ATOM 6155 N N . LYS A 1 753 ? 5.768 56.419 -32.148 1.00 83.19 753 LYS A N 1
ATOM 6156 C CA . LYS A 1 753 ? 5.711 56.566 -33.614 1.00 83.19 753 LYS A CA 1
ATOM 6157 C C . LYS A 1 753 ? 6.151 57.962 -34.053 1.00 83.19 753 LYS A C 1
ATOM 6159 O O . LYS A 1 753 ? 6.869 58.106 -35.044 1.00 83.19 753 LYS A O 1
ATOM 6164 N N . GLY A 1 754 ? 5.757 58.999 -33.314 1.00 83.81 754 GLY A N 1
ATOM 6165 C CA . GLY A 1 754 ? 6.094 60.384 -33.633 1.00 83.81 754 GLY A CA 1
ATOM 6166 C C . GLY A 1 754 ? 7.571 60.717 -33.413 1.00 83.81 754 GLY A C 1
ATOM 6167 O O . GLY A 1 754 ? 8.145 61.464 -34.206 1.00 83.81 754 GLY A O 1
ATOM 6168 N N . ALA A 1 755 ? 8.193 60.200 -32.349 1.00 84.56 755 ALA A N 1
ATOM 6169 C CA . ALA A 1 755 ? 9.617 60.397 -32.073 1.00 84.56 755 ALA A CA 1
ATOM 6170 C C . ALA A 1 755 ? 10.504 59.629 -33.065 1.00 84.56 755 ALA A C 1
ATOM 6172 O O . ALA A 1 755 ? 11.412 60.226 -33.647 1.00 84.56 755 ALA A O 1
ATOM 6173 N N . SER A 1 756 ? 10.191 58.352 -33.316 1.00 87.69 756 SER A N 1
ATOM 6174 C CA . SER A 1 756 ? 10.913 57.527 -34.296 1.00 87.69 756 SER A CA 1
ATOM 6175 C C . SER A 1 756 ? 10.817 58.110 -35.709 1.00 87.69 756 SER A C 1
ATOM 6177 O O . SER A 1 756 ? 11.847 58.315 -36.342 1.00 87.69 756 SER A O 1
ATOM 6179 N N . SER A 1 757 ? 9.621 58.502 -36.174 1.00 86.44 757 SER A N 1
ATOM 6180 C CA . SER A 1 757 ? 9.451 59.098 -37.515 1.00 86.44 757 SER A CA 1
ATOM 6181 C C . SER A 1 757 ? 10.302 60.350 -37.719 1.00 86.44 757 SER A C 1
ATOM 6183 O O . SER A 1 757 ? 10.907 60.515 -38.772 1.00 86.44 757 SER A O 1
ATOM 6185 N N . ARG A 1 758 ? 10.366 61.245 -36.721 1.00 86.44 758 ARG A N 1
ATOM 6186 C CA . ARG A 1 758 ? 11.143 62.492 -36.817 1.00 86.44 758 ARG A CA 1
ATOM 6187 C C . ARG A 1 758 ? 12.640 62.218 -36.944 1.00 86.44 758 ARG A C 1
ATOM 6189 O O . ARG A 1 758 ? 13.263 62.740 -37.864 1.00 86.44 758 ARG A O 1
ATOM 6196 N N . LYS A 1 759 ? 13.188 61.373 -36.062 1.00 87.00 759 LYS A N 1
ATOM 6197 C CA . LYS A 1 759 ? 14.605 60.978 -36.087 1.00 87.00 759 LYS A CA 1
ATOM 6198 C C . LYS A 1 759 ? 14.969 60.278 -37.405 1.00 87.00 759 LYS A C 1
ATOM 6200 O O . LYS A 1 759 ? 15.976 60.613 -38.019 1.00 87.00 759 LYS A O 1
ATOM 6205 N N . ILE A 1 760 ? 14.127 59.351 -37.868 1.00 87.88 760 ILE A N 1
ATOM 6206 C CA . ILE A 1 760 ? 14.390 58.562 -39.080 1.00 87.88 760 ILE A CA 1
ATOM 6207 C C . ILE A 1 760 ? 14.275 59.419 -40.344 1.00 87.88 760 ILE A C 1
ATOM 6209 O O . ILE A 1 760 ? 15.142 59.346 -41.209 1.00 87.88 760 ILE A O 1
ATOM 6213 N N . ASN A 1 761 ? 13.258 60.279 -40.447 1.00 87.06 761 ASN A N 1
ATOM 6214 C CA . ASN A 1 761 ? 13.111 61.166 -41.602 1.00 87.06 761 ASN A CA 1
ATOM 6215 C C . ASN A 1 761 ? 14.262 62.177 -41.704 1.00 87.06 761 ASN A C 1
ATOM 6217 O O . ASN A 1 761 ? 14.690 62.488 -42.813 1.00 87.06 761 ASN A O 1
ATOM 6221 N N . GLN A 1 762 ? 14.787 62.656 -40.571 1.00 87.50 762 GLN A N 1
ATOM 6222 C CA . GLN A 1 762 ? 15.976 63.508 -40.550 1.00 87.50 762 GLN A CA 1
ATOM 6223 C C . GLN A 1 762 ? 17.220 62.740 -41.018 1.00 87.50 762 GLN A C 1
ATOM 6225 O O . GLN A 1 762 ? 17.958 63.243 -41.858 1.00 87.50 762 GLN A O 1
ATOM 6230 N N . LEU A 1 763 ? 17.414 61.505 -40.539 1.00 87.62 763 LEU A N 1
ATOM 6231 C CA . LEU A 1 763 ? 18.520 60.638 -40.959 1.00 87.62 763 LEU A CA 1
ATOM 6232 C C . LEU A 1 763 ? 18.465 60.298 -42.460 1.00 87.62 763 LEU A C 1
ATOM 6234 O O . LEU A 1 763 ? 19.498 60.166 -43.110 1.00 87.62 763 LEU A O 1
ATOM 6238 N N . LEU A 1 764 ? 17.259 60.160 -43.014 1.00 85.25 764 LEU A N 1
ATOM 6239 C CA . LEU A 1 764 ? 17.026 59.810 -44.416 1.00 85.25 764 LEU A CA 1
ATOM 6240 C C . LEU A 1 764 ? 16.834 61.018 -45.347 1.00 85.25 764 LEU A C 1
ATOM 6242 O O . LEU A 1 764 ? 16.584 60.811 -46.531 1.00 85.25 764 LEU A O 1
ATOM 6246 N N . ASN A 1 765 ? 16.913 62.256 -44.846 1.00 83.50 765 ASN A N 1
ATOM 6247 C CA . ASN A 1 765 ? 16.597 63.486 -45.592 1.00 83.50 765 ASN A CA 1
ATOM 6248 C C . ASN A 1 765 ? 15.203 63.477 -46.262 1.00 83.50 765 ASN A C 1
ATOM 6250 O O . ASN A 1 765 ? 15.020 63.976 -47.369 1.00 83.50 765 ASN A O 1
ATOM 6254 N N . THR A 1 766 ? 14.198 62.915 -45.586 1.00 81.88 766 THR A N 1
ATOM 6255 C CA . THR A 1 766 ? 12.805 62.783 -46.067 1.00 81.88 766 THR A CA 1
ATOM 6256 C C . THR A 1 766 ? 11.796 63.514 -45.170 1.00 81.88 766 THR A C 1
ATOM 6258 O O . THR A 1 766 ? 10.616 63.161 -45.102 1.00 81.88 766 THR A O 1
ATOM 6261 N N . THR A 1 767 ? 12.252 64.544 -44.451 1.00 76.94 767 THR A N 1
ATOM 6262 C CA . THR A 1 767 ? 11.430 65.370 -43.553 1.00 76.94 767 THR A CA 1
ATOM 6263 C C . THR A 1 767 ? 10.166 65.877 -44.254 1.00 76.94 767 THR A C 1
ATOM 6265 O O . THR A 1 767 ? 10.240 66.517 -45.296 1.00 76.94 767 THR A O 1
ATOM 6268 N N . GLY A 1 768 ? 8.999 65.588 -43.669 1.00 65.19 768 GLY A N 1
ATOM 6269 C CA . GLY A 1 768 ? 7.683 65.904 -44.242 1.00 65.19 768 GLY A CA 1
ATOM 6270 C C . GLY A 1 768 ? 6.917 64.688 -44.779 1.00 65.19 768 GLY A C 1
ATOM 6271 O O . GLY A 1 768 ? 5.696 64.757 -44.903 1.00 65.19 768 GLY A O 1
ATOM 6272 N N . ASN A 1 769 ? 7.585 63.550 -45.005 1.00 74.94 769 ASN A N 1
ATOM 6273 C CA . ASN A 1 769 ? 6.931 62.314 -45.447 1.00 74.94 769 ASN A CA 1
ATOM 6274 C C . ASN A 1 769 ? 6.386 61.479 -44.275 1.00 74.94 769 ASN A C 1
ATOM 6276 O O . ASN A 1 769 ? 6.965 61.432 -43.185 1.00 74.94 769 ASN A O 1
ATOM 6280 N N . ARG A 1 770 ? 5.266 60.778 -44.502 1.00 79.06 770 ARG A N 1
ATOM 6281 C CA . ARG A 1 770 ? 4.707 59.826 -43.526 1.00 79.06 770 ARG A CA 1
ATOM 6282 C C . ARG A 1 770 ? 5.552 58.553 -43.500 1.00 79.06 770 ARG A C 1
ATOM 6284 O O . ARG A 1 770 ? 5.604 57.840 -44.494 1.00 79.06 770 ARG A O 1
ATOM 6291 N N . PHE A 1 771 ? 6.162 58.270 -42.352 1.00 83.19 771 PHE A N 1
ATOM 6292 C CA . PHE A 1 771 ? 6.973 57.069 -42.148 1.00 83.19 771 PHE A CA 1
ATOM 6293 C C . PHE A 1 771 ? 6.113 55.869 -41.715 1.00 83.19 771 PHE A C 1
ATOM 6295 O O . PHE A 1 771 ? 6.088 54.831 -42.375 1.00 83.19 771 PHE A O 1
ATOM 6302 N N . TRP A 1 772 ? 5.328 56.035 -40.647 1.00 84.12 772 TRP A N 1
ATOM 6303 C CA . TRP A 1 772 ? 4.367 55.027 -40.195 1.00 84.12 772 TRP A CA 1
ATOM 6304 C C . TRP A 1 772 ? 2.999 55.194 -40.857 1.00 84.12 772 TRP A C 1
ATOM 6306 O O . TRP A 1 772 ? 2.561 56.308 -41.159 1.00 84.12 772 TRP A O 1
ATOM 6316 N N . MET A 1 773 ? 2.282 54.082 -41.006 1.00 79.94 773 MET A N 1
ATOM 6317 C CA . MET A 1 773 ? 0.841 54.106 -41.233 1.00 79.94 773 MET A CA 1
ATOM 6318 C C . MET A 1 773 ? 0.142 54.829 -40.067 1.00 79.94 773 MET A C 1
ATOM 6320 O O . MET A 1 773 ? 0.549 54.693 -38.911 1.00 79.94 773 MET A O 1
ATOM 6324 N N . ASP A 1 774 ? -0.887 55.618 -40.385 1.00 61.97 774 ASP A N 1
ATOM 6325 C CA . ASP A 1 774 ? -1.536 56.549 -39.446 1.00 61.97 774 ASP A CA 1
ATOM 6326 C C . ASP A 1 774 ? -2.117 55.815 -38.223 1.00 61.97 774 ASP A C 1
ATOM 6328 O O . ASP A 1 774 ? -1.768 56.103 -37.078 1.00 61.97 774 ASP A O 1
ATOM 6332 N N . GLU A 1 775 ? -2.903 54.771 -38.475 1.00 65.88 775 GLU A N 1
ATOM 6333 C CA . GLU A 1 775 ? -3.575 53.972 -37.448 1.00 65.88 775 GLU A CA 1
ATOM 6334 C C . GLU A 1 775 ? -2.786 52.689 -37.148 1.00 65.88 775 GLU A C 1
ATOM 6336 O O . GLU A 1 775 ? -2.258 52.046 -38.060 1.00 65.88 775 GLU A O 1
ATOM 6341 N N . SER A 1 776 ? -2.661 52.356 -35.862 1.00 67.69 776 SER A N 1
ATOM 6342 C CA . SER A 1 776 ? -2.072 51.100 -35.379 1.00 67.69 776 SER A CA 1
ATOM 6343 C C . SER A 1 776 ? -3.191 50.113 -35.061 1.00 67.69 776 SER A C 1
ATOM 6345 O O . SER A 1 776 ? -4.301 50.539 -34.767 1.00 67.69 776 SER A O 1
ATOM 6347 N N . TYR A 1 777 ? -2.908 48.816 -35.081 1.00 64.50 777 TYR A N 1
ATOM 6348 C CA . TYR A 1 777 ? -3.812 47.831 -34.499 1.00 64.50 777 TYR A CA 1
ATOM 6349 C C . TYR A 1 777 ? -3.444 47.590 -33.040 1.00 64.50 777 TYR A C 1
ATOM 6351 O O . TYR A 1 777 ? -2.261 47.415 -32.753 1.00 64.50 777 TYR A O 1
ATOM 6359 N N . ASP A 1 778 ? -4.438 47.526 -32.160 1.00 62.59 778 ASP A N 1
ATOM 6360 C CA . ASP A 1 778 ? -4.292 47.052 -30.789 1.00 62.59 778 ASP A CA 1
ATOM 6361 C C . ASP A 1 778 ? -5.394 46.058 -30.410 1.00 62.59 778 ASP A C 1
ATOM 6363 O O . ASP A 1 778 ? -6.520 46.105 -30.910 1.00 62.59 778 ASP A O 1
ATOM 6367 N N . HIS A 1 779 ? -5.042 45.128 -29.527 1.00 61.38 779 HIS A N 1
ATOM 6368 C CA . HIS A 1 779 ? -5.929 44.107 -28.994 1.00 61.38 779 HIS A CA 1
ATOM 6369 C C . HIS A 1 779 ? -5.595 43.854 -27.525 1.00 61.38 779 HIS A C 1
ATOM 6371 O O . HIS A 1 779 ? -4.475 43.472 -27.197 1.00 61.38 779 HIS A O 1
ATOM 6377 N N . ILE A 1 780 ? -6.574 44.042 -26.639 1.00 61.53 780 ILE A N 1
ATOM 6378 C CA . ILE A 1 780 ? -6.430 43.704 -25.217 1.00 61.53 780 ILE A CA 1
ATOM 6379 C C . ILE A 1 780 ? -6.283 42.191 -25.078 1.00 61.53 780 ILE A C 1
ATOM 6381 O O . ILE A 1 780 ? -7.134 41.449 -25.575 1.00 61.53 780 ILE A O 1
ATOM 6385 N N . VAL A 1 781 ? -5.243 41.756 -24.376 1.00 56.81 781 VAL A N 1
ATOM 6386 C CA . VAL A 1 781 ? -4.980 40.357 -24.032 1.00 56.81 781 VAL A CA 1
ATOM 6387 C C . VAL A 1 781 ? -5.979 39.897 -22.974 1.00 56.81 781 VAL A C 1
ATOM 6389 O O . VAL A 1 781 ? -6.159 40.554 -21.952 1.00 56.81 781 VAL A O 1
ATOM 6392 N N . ARG A 1 782 ? -6.675 38.789 -23.247 1.00 47.97 782 ARG A N 1
ATOM 6393 C CA . ARG A 1 782 ? -7.893 38.384 -22.516 1.00 47.97 782 ARG A CA 1
ATOM 6394 C C . ARG A 1 782 ? -7.723 37.137 -21.652 1.00 47.97 782 ARG A C 1
ATOM 6396 O O . ARG A 1 782 ? -8.627 36.802 -20.896 1.00 47.97 782 ARG A O 1
ATOM 6403 N N . SER A 1 783 ? -6.604 36.435 -21.790 1.00 45.28 783 SER A N 1
ATOM 6404 C CA . SER A 1 783 ? -6.278 35.242 -21.013 1.00 45.28 783 SER A CA 1
ATOM 6405 C C . SER A 1 783 ? -4.784 34.974 -21.055 1.00 45.28 783 SER A C 1
ATOM 6407 O O . SER A 1 783 ? -4.088 35.425 -21.967 1.00 45.28 783 SER A O 1
ATOM 6409 N N . GLU A 1 784 ? -4.318 34.174 -20.107 1.00 47.88 784 GLU A N 1
ATOM 6410 C CA . GLU A 1 784 ? -2.935 33.720 -20.059 1.00 47.88 784 GLU A CA 1
ATOM 6411 C C . GLU A 1 784 ? -2.560 32.900 -21.310 1.00 47.88 784 GLU A C 1
ATOM 6413 O O . GLU A 1 784 ? -1.533 33.138 -21.934 1.00 47.88 784 GLU A O 1
ATOM 6418 N N . ALA A 1 785 ? -3.451 32.028 -21.794 1.00 45.00 785 ALA A N 1
ATOM 6419 C CA . ALA A 1 785 ? -3.230 31.307 -23.051 1.00 45.00 785 ALA A CA 1
ATOM 6420 C C . ALA A 1 785 ? -3.058 32.256 -24.257 1.00 45.00 785 ALA A C 1
ATOM 6422 O O . ALA A 1 785 ? -2.252 32.002 -25.152 1.00 45.00 785 ALA A O 1
ATOM 6423 N N . GLN A 1 786 ? -3.797 33.371 -24.286 1.00 50.81 786 GLN A N 1
ATOM 6424 C CA . GLN A 1 786 ? -3.657 34.385 -25.330 1.00 50.81 786 GLN A CA 1
ATOM 6425 C C . GLN A 1 786 ? -2.380 35.221 -25.156 1.00 50.81 786 GLN A C 1
ATOM 6427 O O . GLN A 1 786 ? -1.743 35.559 -26.152 1.00 50.81 786 GLN A O 1
ATOM 6432 N N . TYR A 1 787 ? -1.990 35.520 -23.917 1.00 58.38 787 TYR A N 1
ATOM 6433 C CA . TYR A 1 787 ? -0.724 36.172 -23.583 1.00 58.38 787 TYR A CA 1
ATOM 6434 C C . TYR A 1 787 ? 0.466 35.350 -24.097 1.00 58.38 787 TYR A C 1
ATOM 6436 O O . TYR A 1 787 ? 1.252 35.836 -24.912 1.00 58.38 787 TYR A O 1
ATOM 6444 N N . GLN A 1 788 ? 0.510 34.066 -23.739 1.00 55.88 788 GLN A N 1
ATOM 6445 C CA . GLN A 1 788 ? 1.544 33.125 -24.174 1.00 55.88 788 GLN A CA 1
ATOM 6446 C C . GLN A 1 788 ? 1.523 32.903 -25.691 1.00 55.88 788 GLN A C 1
ATOM 6448 O O . GLN A 1 788 ? 2.571 32.844 -26.335 1.00 55.88 788 GLN A O 1
ATOM 6453 N N . HIS A 1 789 ? 0.334 32.850 -26.306 1.00 56.72 789 HIS A N 1
ATOM 6454 C CA . HIS A 1 789 ? 0.211 32.794 -27.763 1.00 56.72 789 HIS A CA 1
ATOM 6455 C C . HIS A 1 789 ? 0.863 34.004 -28.444 1.00 56.72 789 HIS A C 1
ATOM 6457 O O . HIS A 1 789 ? 1.563 33.829 -29.439 1.00 56.72 789 HIS A O 1
ATOM 6463 N N . PHE A 1 790 ? 0.663 35.213 -27.918 1.00 64.56 790 PHE A N 1
ATOM 6464 C CA . PHE A 1 790 ? 1.255 36.422 -28.481 1.00 64.56 790 PHE A CA 1
ATOM 6465 C C . PHE A 1 790 ? 2.767 36.508 -28.265 1.00 64.56 790 PHE A C 1
ATOM 6467 O O . PHE A 1 790 ? 3.468 36.885 -29.204 1.00 64.56 790 PHE A O 1
ATOM 6474 N N . ILE A 1 791 ? 3.287 36.104 -27.100 1.00 69.25 791 ILE A N 1
ATOM 6475 C CA . ILE A 1 791 ? 4.741 35.982 -26.884 1.00 69.25 791 ILE A CA 1
ATOM 6476 C C . ILE A 1 791 ? 5.339 35.031 -27.919 1.00 69.25 791 ILE A C 1
ATOM 6478 O O . ILE A 1 791 ? 6.218 35.425 -28.686 1.00 69.25 791 ILE A O 1
ATOM 6482 N N . ARG A 1 792 ? 4.798 33.813 -28.023 1.00 66.31 792 ARG A N 1
ATOM 6483 C CA . ARG A 1 792 ? 5.248 32.819 -29.004 1.00 66.31 792 ARG A CA 1
ATOM 6484 C C . ARG A 1 792 ? 5.157 33.347 -30.434 1.00 66.31 792 ARG A C 1
ATOM 6486 O O . ARG A 1 792 ? 6.098 33.186 -31.206 1.00 66.31 792 ARG A O 1
ATOM 6493 N N . TYR A 1 793 ? 4.065 34.027 -30.786 1.00 71.06 793 TYR A N 1
ATOM 6494 C CA . TYR A 1 793 ? 3.914 34.634 -32.106 1.00 71.06 793 TYR A CA 1
ATOM 6495 C C . TYR A 1 793 ? 5.031 35.650 -32.397 1.00 71.06 793 TYR A C 1
ATOM 6497 O O . TYR A 1 793 ? 5.600 35.592 -33.485 1.00 71.06 793 TYR A O 1
ATOM 6505 N N . ILE A 1 794 ? 5.371 36.543 -31.453 1.00 78.81 794 ILE A N 1
ATOM 6506 C CA . ILE A 1 794 ? 6.479 37.512 -31.600 1.00 78.81 794 ILE A CA 1
ATOM 6507 C C . ILE A 1 794 ? 7.799 36.781 -31.820 1.00 78.81 794 ILE A C 1
ATOM 6509 O O . ILE A 1 794 ? 8.526 37.118 -32.754 1.00 78.81 794 ILE A O 1
ATOM 6513 N N . MET A 1 795 ? 8.091 35.783 -30.982 1.00 78.31 795 MET A N 1
ATOM 6514 C CA . MET A 1 795 ? 9.359 35.050 -31.016 1.00 78.31 795 MET A CA 1
ATOM 6515 C C . MET A 1 795 ? 9.540 34.253 -32.313 1.00 78.31 795 MET A C 1
ATOM 6517 O O . MET A 1 795 ? 10.639 34.184 -32.858 1.00 78.31 795 MET A O 1
ATOM 6521 N N . GLU A 1 796 ? 8.460 33.699 -32.863 1.00 77.50 796 GLU A N 1
ATOM 6522 C CA . GLU A 1 796 ? 8.497 32.911 -34.099 1.00 77.50 796 GLU A CA 1
ATOM 6523 C C . GLU A 1 796 ? 8.471 33.759 -35.381 1.00 77.50 796 GLU A C 1
ATOM 6525 O O . GLU A 1 796 ? 8.732 33.239 -36.470 1.00 77.50 796 GLU A O 1
ATOM 6530 N N . ASN A 1 797 ? 8.121 35.045 -35.296 1.00 78.50 797 ASN A N 1
ATOM 6531 C CA . ASN A 1 797 ? 7.863 35.872 -36.476 1.00 78.50 797 ASN A CA 1
ATOM 6532 C C . ASN A 1 797 ? 9.094 36.028 -37.403 1.00 78.50 797 ASN A C 1
ATOM 6534 O O . ASN A 1 797 ? 8.947 35.809 -38.610 1.00 78.50 797 ASN A O 1
ATOM 6538 N N . PRO A 1 798 ? 10.323 36.274 -36.896 1.00 83.56 798 PRO A N 1
ATOM 6539 C CA . PRO A 1 798 ? 11.526 36.307 -37.734 1.00 83.56 798 PRO A CA 1
ATOM 6540 C C . PRO A 1 798 ? 11.815 34.983 -38.452 1.00 83.56 798 PRO A C 1
ATOM 6542 O O . PRO A 1 798 ? 12.239 34.985 -39.608 1.00 83.56 798 PRO A O 1
ATOM 6545 N N . ILE A 1 799 ? 11.537 33.858 -37.783 1.00 77.88 799 ILE A N 1
ATOM 6546 C CA . ILE A 1 799 ? 11.757 32.504 -38.308 1.00 77.88 799 ILE A CA 1
ATOM 6547 C C . ILE A 1 799 ? 10.779 32.229 -39.452 1.00 77.88 799 ILE A C 1
ATOM 6549 O O . ILE A 1 799 ? 11.183 31.778 -40.522 1.00 77.88 799 ILE A O 1
ATOM 6553 N N . LYS A 1 800 ? 9.497 32.570 -39.267 1.00 73.00 800 LYS A N 1
ATOM 6554 C CA . LYS A 1 800 ? 8.461 32.438 -40.307 1.00 73.00 800 LYS A CA 1
ATOM 6555 C C . LYS A 1 800 ? 8.780 33.262 -41.555 1.00 73.00 800 LYS A C 1
ATOM 6557 O O . LYS A 1 800 ? 8.483 32.821 -42.664 1.00 73.00 800 LYS A O 1
ATOM 6562 N N . ALA A 1 801 ? 9.409 34.423 -41.380 1.00 72.44 801 ALA A N 1
ATOM 6563 C CA . ALA A 1 801 ? 9.852 35.286 -42.472 1.00 72.44 801 ALA A CA 1
ATOM 6564 C C . ALA A 1 801 ? 11.235 34.908 -43.053 1.00 72.44 801 ALA A C 1
ATOM 6566 O O . ALA A 1 801 ? 11.703 35.573 -43.976 1.00 72.44 801 ALA A O 1
ATOM 6567 N N . ASN A 1 802 ? 11.877 33.844 -42.551 1.00 79.50 802 ASN A N 1
ATOM 6568 C CA . ASN A 1 802 ? 13.201 33.369 -42.968 1.00 79.50 802 ASN A CA 1
ATOM 6569 C C . ASN A 1 802 ? 14.295 34.459 -42.902 1.00 79.50 802 ASN A C 1
ATOM 6571 O O . ASN A 1 802 ? 15.121 34.590 -43.808 1.00 79.50 802 ASN A O 1
ATOM 6575 N N . LEU A 1 803 ? 14.267 35.277 -41.845 1.00 79.00 803 LEU A N 1
ATOM 6576 C CA . LEU A 1 803 ? 15.208 36.378 -41.643 1.00 79.00 803 LEU A CA 1
ATOM 6577 C C . LEU A 1 803 ? 16.468 35.910 -40.910 1.00 79.00 803 LEU A C 1
ATOM 6579 O O . LEU A 1 803 ? 16.397 35.168 -39.935 1.00 79.00 803 LEU A O 1
ATOM 6583 N N . SER A 1 804 ? 17.628 36.388 -41.360 1.00 80.00 804 SER A N 1
ATOM 6584 C CA . SER A 1 804 ? 18.915 36.137 -40.701 1.00 80.00 804 SER A CA 1
ATOM 6585 C C . SER A 1 804 ? 19.163 37.101 -39.537 1.00 80.00 804 SER A C 1
ATOM 6587 O O . SER A 1 804 ? 18.604 38.203 -39.481 1.00 80.00 804 SER A O 1
ATOM 6589 N N . GLU A 1 805 ? 20.046 36.702 -38.622 1.00 71.62 805 GLU A N 1
ATOM 6590 C CA . GLU A 1 805 ? 20.482 37.528 -37.496 1.00 71.62 805 GLU A CA 1
ATOM 6591 C C . GLU A 1 805 ? 21.019 38.885 -37.996 1.00 71.62 805 GLU A C 1
ATOM 6593 O O . GLU A 1 805 ? 21.793 38.961 -38.952 1.00 71.62 805 GLU A O 1
ATOM 6598 N N . GLY A 1 806 ? 20.524 39.983 -37.417 1.00 74.81 806 GLY A N 1
ATOM 6599 C CA . GLY A 1 806 ? 20.804 41.350 -37.877 1.00 74.81 806 GLY A CA 1
ATOM 6600 C C . GLY A 1 806 ? 19.768 41.952 -38.840 1.00 74.81 806 GLY A C 1
ATOM 6601 O O . GLY A 1 806 ? 19.797 43.165 -39.075 1.00 74.81 806 GLY A O 1
ATOM 6602 N N . GLN A 1 807 ? 18.785 41.186 -39.333 1.00 78.62 807 GLN A N 1
ATOM 6603 C CA . GLN A 1 807 ? 17.678 41.703 -40.166 1.00 78.62 807 GLN A CA 1
ATOM 6604 C C . GLN A 1 807 ? 16.404 42.065 -39.384 1.00 78.62 807 GLN A C 1
ATOM 6606 O O . GLN A 1 807 ? 15.525 42.743 -39.920 1.00 78.62 807 GLN A O 1
ATOM 6611 N N . TYR A 1 808 ? 16.335 41.689 -38.109 1.00 88.38 808 TYR A N 1
ATOM 6612 C CA . TYR A 1 808 ? 15.246 41.997 -37.184 1.00 88.38 808 TYR A CA 1
ATOM 6613 C C . TYR A 1 808 ? 15.796 42.381 -35.801 1.00 88.38 808 TYR A C 1
ATOM 6615 O O . TYR A 1 808 ? 17.002 42.316 -35.555 1.00 88.38 808 TYR A O 1
ATOM 6623 N N . TRP A 1 809 ? 14.927 42.840 -34.909 1.00 90.31 809 TRP A N 1
ATOM 6624 C CA . TRP A 1 809 ? 15.227 42.994 -33.482 1.00 90.31 809 TRP A CA 1
ATOM 6625 C C . TRP A 1 809 ? 14.165 42.254 -32.691 1.00 90.31 809 TRP A C 1
ATOM 6627 O O . TRP A 1 809 ? 12.997 42.317 -33.067 1.00 90.31 809 TRP A O 1
ATOM 6637 N N . LEU A 1 810 ? 14.576 41.571 -31.628 1.00 88.88 810 LEU A N 1
ATOM 6638 C CA . LEU A 1 810 ? 13.709 40.775 -30.775 1.00 88.88 810 LEU A CA 1
ATOM 6639 C C . LEU A 1 810 ? 13.986 41.122 -29.314 1.00 88.88 810 LEU A C 1
ATOM 6641 O O . LEU A 1 810 ? 15.138 41.332 -28.931 1.00 88.88 810 LEU A O 1
ATOM 6645 N N . TYR A 1 811 ? 12.928 41.197 -28.519 1.00 83.50 811 TYR A N 1
ATOM 6646 C CA . TYR A 1 811 ? 12.992 41.516 -27.102 1.00 83.50 811 TYR A CA 1
ATOM 6647 C C . TYR A 1 811 ? 11.963 40.711 -26.324 1.00 83.50 811 TYR A C 1
ATOM 6649 O O . TYR A 1 811 ? 10.795 40.653 -26.710 1.00 83.50 811 TYR A O 1
ATOM 6657 N N . GLU A 1 812 ? 12.405 40.149 -25.206 1.00 83.50 812 GLU A N 1
ATOM 6658 C CA . GLU A 1 812 ? 11.587 39.443 -24.229 1.00 83.50 812 GLU A CA 1
ATOM 6659 C C . GLU A 1 812 ? 11.891 40.036 -22.848 1.00 83.50 812 GLU A C 1
ATOM 6661 O O . GLU A 1 812 ? 13.053 40.149 -22.446 1.00 83.50 812 GLU A O 1
ATOM 6666 N N . GLY A 1 813 ? 10.853 40.518 -22.165 1.00 66.62 813 GLY A N 1
ATOM 6667 C CA . GLY A 1 813 ? 10.972 41.162 -20.863 1.00 66.62 813 GLY A CA 1
ATOM 6668 C C . GLY A 1 813 ? 11.138 40.136 -19.742 1.00 66.62 813 GLY A C 1
ATOM 6669 O O . GLY A 1 813 ? 10.446 39.124 -19.696 1.00 66.62 813 GLY A O 1
ATOM 6670 N N . SER A 1 814 ? 12.034 40.404 -18.795 1.00 52.12 814 SER A N 1
ATOM 6671 C CA . SER A 1 814 ? 12.317 39.537 -17.648 1.00 52.12 814 SER A CA 1
ATOM 6672 C C . SER A 1 814 ? 11.335 39.758 -16.487 1.00 52.12 814 SER A C 1
ATOM 6674 O O . SER A 1 814 ? 11.724 40.145 -15.389 1.00 52.12 814 SER A O 1
ATOM 6676 N N . THR A 1 815 ? 10.049 39.485 -16.711 1.00 40.91 815 THR A N 1
ATOM 6677 C CA . THR A 1 815 ? 9.056 39.296 -15.638 1.00 40.91 815 THR A CA 1
ATOM 6678 C C . THR A 1 815 ? 8.126 38.150 -16.023 1.00 40.91 815 THR A C 1
ATOM 6680 O O . THR A 1 815 ? 7.209 38.318 -16.822 1.00 40.91 815 THR A O 1
ATOM 6683 N N . GLY A 1 816 ? 8.426 36.961 -15.499 1.00 31.61 816 GLY A N 1
ATOM 6684 C CA . GLY A 1 816 ? 7.744 35.718 -15.834 1.00 31.61 816 GLY A CA 1
ATOM 6685 C C . GLY A 1 816 ? 6.405 35.531 -15.124 1.00 31.61 816 GLY A C 1
ATOM 6686 O O . GLY A 1 816 ? 6.289 35.740 -13.918 1.00 31.61 816 GLY A O 1
ATOM 6687 N N . ILE A 1 817 ? 5.436 35.029 -15.882 1.00 25.16 817 ILE A N 1
ATOM 6688 C CA . ILE A 1 817 ? 4.380 34.131 -15.412 1.00 25.16 817 ILE A CA 1
ATOM 6689 C C . ILE A 1 817 ? 4.407 32.943 -16.391 1.00 25.16 817 ILE A C 1
ATOM 6691 O O . ILE A 1 817 ? 4.355 33.175 -17.600 1.00 25.16 817 ILE A O 1
ATOM 6695 N N . PRO A 1 818 ? 4.579 31.689 -15.931 1.00 29.42 818 PRO A N 1
ATOM 6696 C CA . PRO A 1 818 ? 4.593 30.529 -16.810 1.00 29.42 818 PRO A CA 1
ATOM 6697 C C . PRO A 1 818 ? 3.173 29.989 -16.983 1.00 29.42 818 PRO A C 1
ATOM 6699 O O . PRO A 1 818 ? 2.484 29.749 -15.990 1.00 29.42 818 PRO A O 1
ATOM 6702 N N . ALA A 1 819 ? 2.749 29.714 -18.221 1.00 23.95 819 ALA A N 1
ATOM 6703 C CA . ALA A 1 819 ? 1.540 28.929 -18.430 1.00 23.95 819 ALA A CA 1
ATOM 6704 C C . ALA A 1 819 ? 1.499 28.084 -19.709 1.00 23.95 819 ALA A C 1
ATOM 6706 O O . ALA A 1 819 ? 1.749 28.527 -20.827 1.00 23.95 819 ALA A O 1
ATOM 6707 N N . CYS A 1 820 ? 1.095 26.851 -19.421 1.00 21.38 820 CYS A N 1
ATOM 6708 C CA . CYS A 1 820 ? 0.572 25.743 -20.204 1.00 21.38 820 CYS A CA 1
ATOM 6709 C C . CYS A 1 820 ? -0.260 26.059 -21.468 1.00 21.38 820 CYS A C 1
ATOM 6711 O O . CYS A 1 820 ? -1.057 26.995 -21.520 1.00 21.38 820 CYS A O 1
ATOM 6713 N N . ASP A 1 821 ? -0.111 25.154 -22.441 1.00 26.12 821 ASP A N 1
ATOM 6714 C CA . ASP A 1 821 ? -0.750 25.076 -23.760 1.00 26.12 821 ASP A CA 1
ATOM 6715 C C . ASP A 1 821 ? -2.197 24.527 -23.760 1.00 26.12 821 ASP A C 1
ATOM 6717 O O . ASP A 1 821 ? -2.622 23.825 -22.846 1.00 26.12 821 ASP A O 1
ATOM 6721 N N . SER A 1 822 ? -2.908 24.727 -24.883 1.00 24.08 822 SER A N 1
ATOM 6722 C CA . SER A 1 822 ? -3.952 23.808 -25.385 1.00 24.08 822 SER A CA 1
ATOM 6723 C C . SER A 1 822 ? -4.025 23.777 -26.935 1.00 24.08 822 SER A C 1
ATOM 6725 O O . SER A 1 822 ? -4.290 24.790 -27.575 1.00 24.08 822 SER A O 1
ATOM 6727 N N . GLN A 1 823 ? -3.645 22.615 -27.505 1.00 29.48 823 GLN A N 1
ATOM 6728 C CA . GLN A 1 823 ? -4.293 21.715 -28.507 1.00 29.48 823 GLN A CA 1
ATOM 6729 C C . GLN A 1 823 ? -5.366 22.254 -29.512 1.00 29.48 823 GLN A C 1
ATOM 6731 O O . GLN A 1 823 ? -6.096 23.171 -29.173 1.00 29.48 823 GLN A O 1
ATOM 6736 N N . THR A 1 824 ? -5.635 21.727 -30.734 1.00 28.27 824 THR A N 1
ATOM 6737 C CA . THR A 1 824 ? -5.508 20.375 -31.372 1.00 28.27 824 THR A CA 1
ATOM 6738 C C . THR A 1 824 ? -5.836 20.372 -32.902 1.00 28.27 824 THR A C 1
ATOM 6740 O O . THR A 1 824 ? -6.497 21.287 -33.388 1.00 28.27 824 THR A O 1
ATOM 6743 N N . GLY A 1 825 ? -5.505 19.258 -33.606 1.00 24.80 825 GLY A N 1
ATOM 6744 C CA . GLY A 1 825 ? -6.326 18.586 -34.664 1.00 24.80 825 GLY A CA 1
ATOM 6745 C C . GLY A 1 825 ? -5.731 18.516 -36.096 1.00 24.80 825 GLY A C 1
ATOM 6746 O O . GLY A 1 825 ? -5.121 19.489 -36.517 1.00 24.80 825 GLY A O 1
ATOM 6747 N N . MET A 1 826 ? -5.856 17.489 -36.970 1.00 25.50 826 MET A N 1
ATOM 6748 C CA . MET A 1 826 ? -6.405 16.097 -37.078 1.00 25.50 826 MET A CA 1
ATOM 6749 C C . MET A 1 826 ? -5.707 15.433 -38.327 1.00 25.50 826 MET A C 1
ATOM 6751 O O . MET A 1 826 ? -5.126 16.172 -39.116 1.00 25.50 826 MET A O 1
ATOM 6755 N N . SER A 1 827 ? -5.655 14.120 -38.651 1.00 23.62 827 SER A N 1
ATOM 6756 C CA . SER A 1 827 ? -6.704 13.179 -39.157 1.00 23.62 827 SER A CA 1
ATOM 6757 C C . SER A 1 827 ? -6.050 12.070 -40.042 1.00 23.62 827 SER A C 1
ATOM 6759 O O . SER A 1 827 ? -5.070 12.404 -40.700 1.00 23.62 827 SER A O 1
ATOM 6761 N N . VAL A 1 828 ? -6.595 10.831 -40.144 1.00 21.88 828 VAL A N 1
ATOM 6762 C CA . VAL A 1 828 ? -6.539 9.907 -41.338 1.00 21.88 828 VAL A CA 1
ATOM 6763 C C . VAL A 1 828 ? -7.656 8.794 -41.254 1.00 21.88 828 VAL A C 1
ATOM 6765 O O . VAL A 1 828 ? -8.299 8.746 -40.210 1.00 21.88 828 VAL A O 1
ATOM 6768 N N . PRO A 1 829 ? -8.000 7.953 -42.281 1.00 27.61 829 PRO A N 1
ATOM 6769 C CA . PRO A 1 829 ? -9.284 8.001 -43.016 1.00 27.61 829 PRO A CA 1
ATOM 6770 C C . PRO A 1 829 ? -10.155 6.694 -43.059 1.00 27.61 829 PRO A C 1
ATOM 6772 O O . PRO A 1 829 ? -9.861 5.693 -42.417 1.00 27.61 829 PRO A O 1
ATOM 6775 N N . HIS A 1 830 ? -11.242 6.757 -43.857 1.00 23.11 830 HIS A N 1
ATOM 6776 C CA . HIS A 1 830 ? -12.431 5.881 -44.053 1.00 23.11 830 HIS A CA 1
ATOM 6777 C C . HIS A 1 830 ? -12.316 4.558 -44.860 1.00 23.11 830 HIS A C 1
ATOM 6779 O O . HIS A 1 830 ? -11.599 4.528 -45.857 1.00 23.11 830 HIS A O 1
ATOM 6785 N N . ASN A 1 831 ? -13.188 3.567 -44.543 1.00 22.95 831 ASN A N 1
ATOM 6786 C CA . ASN A 1 831 ? -14.316 2.945 -45.330 1.00 22.95 831 ASN A CA 1
ATOM 6787 C C . ASN A 1 831 ? -14.683 1.548 -44.726 1.00 22.95 831 ASN A C 1
ATOM 6789 O O . ASN A 1 831 ? -13.804 0.940 -44.137 1.00 22.95 831 ASN A O 1
ATOM 6793 N N . SER A 1 832 ? -15.862 0.896 -44.809 1.00 22.58 832 SER A N 1
ATOM 6794 C CA . SER A 1 832 ? -17.197 1.107 -45.415 1.00 22.58 832 SER A CA 1
ATOM 6795 C C . SER A 1 832 ? -18.190 -0.025 -44.993 1.00 22.58 832 SER A C 1
ATOM 6797 O O . SER A 1 832 ? -17.807 -1.186 -45.029 1.00 22.58 832 SER A O 1
ATOM 6799 N N . GLN A 1 833 ? -19.462 0.340 -44.740 1.00 22.69 833 GLN A N 1
ATOM 6800 C CA . GLN A 1 833 ? -20.772 -0.338 -44.991 1.00 22.69 833 GLN A CA 1
ATOM 6801 C C . GLN A 1 833 ? -21.313 -1.637 -44.306 1.00 22.69 833 GLN A C 1
ATOM 6803 O O . GLN A 1 833 ? -20.664 -2.671 -44.216 1.00 22.69 833 GLN A O 1
ATOM 6808 N N . THR A 1 834 ? -22.650 -1.560 -44.084 1.00 22.42 834 THR A N 1
ATOM 6809 C CA . THR A 1 834 ? -23.719 -2.556 -43.753 1.00 22.42 834 THR A CA 1
ATOM 6810 C C . THR A 1 834 ? -23.824 -2.964 -42.272 1.00 22.42 834 THR A C 1
ATOM 6812 O O . THR A 1 834 ? -22.817 -3.275 -41.665 1.00 22.42 834 THR A O 1
ATOM 6815 N N . GLY A 1 835 ? -24.952 -2.972 -41.547 1.00 21.59 835 GLY A N 1
ATOM 6816 C CA . GLY A 1 835 ? -26.387 -2.775 -41.791 1.00 21.59 835 GLY A CA 1
ATOM 6817 C C . GLY A 1 835 ? -27.161 -3.781 -40.912 1.00 21.59 835 GLY A C 1
ATOM 6818 O O . GLY A 1 835 ? -26.967 -4.966 -41.128 1.00 21.59 835 GLY A O 1
ATOM 6819 N N . MET A 1 836 ? -27.977 -3.332 -39.938 1.00 20.41 836 MET A N 1
ATOM 6820 C CA . MET A 1 836 ? -29.176 -3.978 -39.331 1.00 20.41 836 MET A CA 1
ATOM 6821 C C . MET A 1 836 ? -29.451 -3.501 -37.884 1.00 20.41 836 MET A C 1
ATOM 6823 O O . MET A 1 836 ? -28.616 -2.894 -37.230 1.00 20.41 836 MET A O 1
ATOM 6827 N N . SER A 1 837 ? -30.696 -3.703 -37.459 1.00 21.41 837 SER A N 1
ATOM 6828 C CA . SER A 1 837 ? -31.532 -2.917 -36.540 1.00 21.41 837 SER A CA 1
ATOM 6829 C C . SER A 1 837 ? -31.726 -3.476 -35.109 1.00 21.41 837 SER A C 1
ATOM 6831 O O . SER A 1 837 ? -31.570 -4.676 -34.911 1.00 21.41 837 SER A O 1
ATOM 6833 N N . VAL A 1 838 ? -32.308 -2.620 -34.231 1.00 22.06 838 VAL A N 1
ATOM 6834 C CA . VAL A 1 838 ? -33.129 -2.884 -32.998 1.00 22.06 838 VAL A CA 1
ATOM 6835 C C . VAL A 1 838 ? -32.368 -2.899 -31.641 1.00 22.06 838 VAL A C 1
ATOM 6837 O O . VAL A 1 838 ? -31.256 -3.410 -31.617 1.00 22.06 838 VAL A O 1
ATOM 6840 N N . PRO A 1 839 ? -32.944 -2.488 -30.472 1.00 24.31 839 PRO A N 1
ATOM 6841 C CA . PRO A 1 839 ? -33.976 -1.483 -30.138 1.00 24.31 839 PRO A CA 1
ATOM 6842 C C . PRO A 1 839 ? -33.501 -0.401 -29.126 1.00 24.31 839 PRO A C 1
ATOM 6844 O O . PRO A 1 839 ? -32.504 -0.545 -28.426 1.00 24.31 839 PRO A O 1
ATOM 6847 N N . HIS A 1 840 ? -34.299 0.663 -28.983 1.00 29.52 840 HIS A N 1
ATOM 6848 C CA . HIS A 1 840 ? -34.278 1.595 -27.847 1.00 29.52 840 HIS A CA 1
ATOM 6849 C C . HIS A 1 840 ? -34.397 0.865 -26.497 1.00 29.52 840 HIS A C 1
ATOM 6851 O O . HIS A 1 840 ? -35.364 0.133 -26.290 1.00 29.52 840 HIS A O 1
ATOM 6857 N N . ASN A 1 841 ? -33.492 1.150 -25.554 1.00 23.78 841 ASN A N 1
ATOM 6858 C CA . ASN A 1 841 ? -33.744 0.921 -24.135 1.00 23.78 841 ASN A CA 1
ATOM 6859 C C . ASN A 1 841 ? -33.242 2.114 -23.311 1.00 23.78 841 ASN A C 1
ATOM 6861 O O . ASN A 1 841 ? -32.097 2.546 -23.428 1.00 23.78 841 ASN A O 1
ATOM 6865 N N . SER A 1 842 ? -34.149 2.657 -22.508 1.00 29.73 842 SER A N 1
ATOM 6866 C CA . SER A 1 842 ? -33.958 3.733 -21.542 1.00 29.73 842 SER A CA 1
ATOM 6867 C C . SER A 1 842 ? -32.854 3.390 -20.537 1.00 29.73 842 SER A C 1
ATOM 6869 O O . SER A 1 842 ? -33.047 2.509 -19.699 1.00 29.73 842 SER A O 1
ATOM 6871 N N . GLN A 1 843 ? -31.713 4.081 -20.592 1.00 25.38 843 GLN A N 1
ATOM 6872 C CA . GLN A 1 843 ? -30.686 3.975 -19.556 1.00 25.38 843 GLN A CA 1
ATOM 6873 C C . GLN A 1 843 ? -30.955 4.974 -18.431 1.00 25.38 843 GLN A C 1
ATOM 6875 O O . GLN A 1 843 ? -30.789 6.186 -18.561 1.00 25.38 843 GLN A O 1
ATOM 6880 N N . THR A 1 844 ? -31.386 4.418 -17.308 1.00 25.09 844 THR A N 1
ATOM 6881 C CA . THR A 1 844 ? -31.383 5.009 -15.974 1.00 25.09 844 THR A CA 1
ATOM 6882 C C . THR A 1 844 ? -29.960 5.474 -15.631 1.00 25.09 844 THR A C 1
ATOM 6884 O O . THR A 1 844 ? -29.044 4.655 -15.583 1.00 25.09 844 THR A O 1
ATOM 6887 N N . ARG A 1 845 ? -29.756 6.779 -15.404 1.00 24.28 845 ARG A N 1
ATOM 6888 C CA . ARG A 1 845 ? -28.480 7.335 -14.913 1.00 24.28 845 ARG A CA 1
ATOM 6889 C C . ARG A 1 845 ? -28.153 6.727 -13.543 1.00 24.28 845 ARG A C 1
ATOM 6891 O O . ARG A 1 845 ? -28.939 6.873 -12.610 1.00 24.28 845 ARG A O 1
ATOM 6898 N N . MET A 1 846 ? -27.021 6.033 -13.428 1.00 25.27 846 MET A N 1
ATOM 6899 C CA . MET A 1 846 ? -26.555 5.420 -12.179 1.00 25.27 846 MET A CA 1
ATOM 6900 C C . MET A 1 846 ? -25.639 6.378 -11.406 1.00 25.27 846 MET A C 1
ATOM 6902 O O . MET A 1 846 ? -24.677 6.903 -11.958 1.00 25.27 846 MET A O 1
ATOM 6906 N N . SER A 1 847 ? -25.914 6.572 -10.114 1.00 32.88 847 SER A N 1
ATOM 6907 C CA . SER A 1 847 ? -25.028 7.261 -9.169 1.00 32.88 847 SER A CA 1
ATOM 6908 C C . SER A 1 847 ? -23.726 6.473 -8.973 1.00 32.88 847 SER A C 1
ATOM 6910 O O . SER A 1 847 ? -23.791 5.291 -8.630 1.00 32.88 847 SER A O 1
ATOM 6912 N N . VAL A 1 848 ? -22.557 7.104 -9.133 1.00 40.94 848 VAL A N 1
ATOM 6913 C CA . VAL A 1 848 ? -21.264 6.457 -8.841 1.00 40.94 848 VAL A CA 1
ATOM 6914 C C . VAL A 1 848 ? -21.147 6.217 -7.325 1.00 40.94 848 VAL A C 1
ATOM 6916 O O . VAL A 1 848 ? -21.260 7.176 -6.554 1.00 40.94 848 VAL A O 1
ATOM 6919 N N . PRO A 1 849 ? -20.942 4.971 -6.860 1.00 46.56 849 PRO A N 1
ATOM 6920 C CA . PRO A 1 849 ? -20.788 4.688 -5.437 1.00 46.56 849 PRO A CA 1
ATOM 6921 C C . PRO A 1 849 ? -19.501 5.324 -4.885 1.00 46.56 849 PRO A C 1
ATOM 6923 O O . PRO A 1 849 ? -18.416 5.153 -5.433 1.00 46.56 849 PRO A O 1
ATOM 6926 N N . ARG A 1 850 ? -19.621 6.065 -3.776 1.00 66.44 850 ARG A N 1
ATOM 6927 C CA . ARG A 1 850 ? -18.492 6.663 -3.043 1.00 66.44 850 ARG A CA 1
ATOM 6928 C C . ARG A 1 850 ? -17.858 5.622 -2.119 1.00 66.44 850 ARG A C 1
ATOM 6930 O O . ARG A 1 850 ? -18.214 5.548 -0.945 1.00 66.44 850 ARG A O 1
ATOM 6937 N N . SER A 1 851 ? -16.978 4.790 -2.669 1.00 75.19 851 SER A N 1
ATOM 6938 C CA . SER A 1 851 ? -16.167 3.831 -1.909 1.00 75.19 851 SER A CA 1
ATOM 6939 C C . SER A 1 851 ? -14.715 4.300 -1.783 1.00 75.19 851 SER A C 1
ATOM 6941 O O . SER A 1 851 ? -14.227 5.072 -2.613 1.00 75.19 851 SER A O 1
ATOM 6943 N N . ASP A 1 852 ? -14.005 3.791 -0.769 1.00 78.31 852 ASP A N 1
ATOM 6944 C CA . ASP A 1 852 ? -12.561 4.015 -0.598 1.00 78.31 852 ASP A CA 1
ATOM 6945 C C . ASP A 1 852 ? -11.790 3.606 -1.864 1.00 78.31 852 ASP A C 1
ATOM 6947 O O . ASP A 1 852 ? -10.920 4.347 -2.324 1.00 78.31 852 ASP A O 1
ATOM 6951 N N . TYR A 1 853 ? -12.187 2.486 -2.483 1.00 82.94 853 TYR A N 1
ATOM 6952 C CA . TYR A 1 853 ? -11.635 1.997 -3.745 1.00 82.94 853 TYR A CA 1
ATOM 6953 C C . TYR A 1 853 ? -11.748 3.031 -4.874 1.00 82.94 853 TYR A C 1
ATOM 6955 O O . TYR A 1 853 ? -10.741 3.364 -5.498 1.00 82.94 853 TYR A O 1
ATOM 6963 N N . GLU A 1 854 ? -12.939 3.588 -5.126 1.00 81.69 854 GLU A N 1
ATOM 6964 C CA . GLU A 1 854 ? -13.134 4.567 -6.207 1.00 81.69 854 GLU A CA 1
ATOM 6965 C C . GLU A 1 854 ? -12.395 5.885 -5.922 1.00 81.69 854 GLU A C 1
ATOM 6967 O O . GLU A 1 854 ? -11.810 6.482 -6.832 1.00 81.69 854 GLU A O 1
ATOM 6972 N N . PHE A 1 855 ? -12.333 6.326 -4.659 1.00 87.19 855 PHE A N 1
ATOM 6973 C CA . PHE A 1 855 ? -11.544 7.505 -4.296 1.00 87.19 855 PHE A CA 1
ATOM 6974 C C . PHE A 1 855 ? -10.040 7.286 -4.486 1.00 87.19 855 PHE A C 1
ATOM 6976 O O . PHE A 1 855 ? -9.379 8.148 -5.075 1.00 87.19 855 PHE A O 1
ATOM 6983 N N . LYS A 1 856 ? -9.499 6.143 -4.045 1.00 88.44 856 LYS A N 1
ATOM 6984 C CA . LYS A 1 856 ? -8.090 5.785 -4.262 1.00 88.44 856 LYS A CA 1
ATOM 6985 C C . LYS A 1 856 ? -7.774 5.663 -5.741 1.00 88.44 856 LYS A C 1
ATOM 6987 O O . LYS A 1 856 ? -6.809 6.265 -6.204 1.00 88.44 856 LYS A O 1
ATOM 6992 N N . ARG A 1 857 ? -8.614 4.951 -6.494 1.00 84.81 857 ARG A N 1
ATOM 6993 C CA . ARG A 1 857 ? -8.464 4.779 -7.939 1.00 84.81 857 ARG A CA 1
ATOM 6994 C C . ARG A 1 857 ? -8.360 6.125 -8.641 1.00 84.81 857 ARG A C 1
ATOM 6996 O O . ARG A 1 857 ? -7.372 6.372 -9.323 1.00 84.81 857 ARG A O 1
ATOM 7003 N N . ARG A 1 858 ? -9.323 7.020 -8.403 1.00 84.50 858 ARG A N 1
ATOM 7004 C CA . ARG A 1 858 ? -9.331 8.364 -8.991 1.00 84.50 858 ARG A CA 1
ATOM 7005 C C . ARG A 1 858 ? -8.084 9.162 -8.601 1.00 84.50 858 ARG A C 1
ATOM 7007 O O . ARG A 1 858 ? -7.512 9.844 -9.446 1.00 84.50 858 ARG A O 1
ATOM 7014 N N . CYS A 1 859 ? -7.646 9.073 -7.344 1.00 89.12 859 CYS A N 1
ATOM 7015 C CA . CYS A 1 859 ? -6.438 9.756 -6.875 1.00 89.12 859 CYS A CA 1
ATOM 7016 C C . CYS A 1 859 ? -5.183 9.247 -7.609 1.00 89.12 859 CYS A C 1
ATOM 7018 O O . CYS A 1 859 ? -4.394 10.041 -8.122 1.00 89.12 859 CYS A O 1
ATOM 7020 N N . ILE A 1 860 ? -5.035 7.929 -7.748 1.00 87.44 860 ILE A N 1
ATOM 7021 C CA . ILE A 1 860 ? -3.935 7.303 -8.491 1.00 87.44 860 ILE A CA 1
ATOM 7022 C C . ILE A 1 860 ? -4.000 7.681 -9.983 1.00 87.44 860 ILE A C 1
ATOM 7024 O O . ILE A 1 860 ? -2.989 8.057 -10.580 1.00 87.44 860 ILE A O 1
ATOM 7028 N N . GLU A 1 861 ? -5.188 7.653 -10.590 1.00 82.31 861 GLU A N 1
ATOM 7029 C CA . GLU A 1 861 ? -5.407 7.910 -12.020 1.00 82.31 861 GLU A CA 1
ATOM 7030 C C . GLU A 1 861 ? -5.299 9.390 -12.412 1.00 82.31 861 GLU A C 1
ATOM 7032 O O . GLU A 1 861 ? -4.879 9.683 -13.531 1.00 82.31 861 GLU A O 1
ATOM 7037 N N . HIS A 1 862 ? -5.558 10.343 -11.512 1.00 82.62 862 HIS A N 1
ATOM 7038 C CA . HIS A 1 862 ? -5.630 11.763 -11.894 1.00 82.62 862 HIS A CA 1
ATOM 7039 C C . HIS A 1 862 ? -4.812 12.720 -11.022 1.00 82.62 862 HIS A C 1
ATOM 7041 O O . HIS A 1 862 ? -4.369 13.752 -11.525 1.00 82.62 862 HIS A O 1
ATOM 7047 N N . SER A 1 863 ? -4.553 12.377 -9.760 1.00 89.31 863 SER A N 1
ATOM 7048 C CA . SER A 1 863 ? -3.954 13.307 -8.797 1.00 89.31 863 SER A CA 1
ATOM 7049 C C . SER A 1 863 ? -2.470 13.074 -8.549 1.00 89.31 863 SER A C 1
ATOM 7051 O O . SER A 1 863 ? -1.753 14.045 -8.344 1.00 89.31 863 SER A O 1
ATOM 7053 N N . LEU A 1 864 ? -1.992 11.828 -8.539 1.00 93.12 864 LEU A N 1
ATOM 7054 C CA . LEU A 1 864 ? -0.626 11.517 -8.104 1.00 93.12 864 LEU A CA 1
ATOM 7055 C C . LEU A 1 864 ? 0.390 11.434 -9.250 1.00 93.12 864 LEU A C 1
ATOM 7057 O O . LEU A 1 864 ? 0.163 10.744 -10.249 1.00 93.12 864 LEU A O 1
ATOM 7061 N N . TYR A 1 865 ? 1.537 12.080 -9.032 1.00 92.12 865 TYR A N 1
ATOM 7062 C CA . TYR A 1 865 ? 2.717 12.083 -9.893 1.00 92.12 865 TYR A CA 1
ATOM 7063 C C . TYR A 1 865 ? 3.991 11.981 -9.044 1.00 92.12 865 TYR A C 1
ATOM 7065 O O . TYR A 1 865 ? 4.025 12.436 -7.898 1.00 92.12 865 TYR A O 1
ATOM 7073 N N . GLY A 1 866 ? 5.050 11.396 -9.596 1.00 92.00 866 GLY A N 1
ATOM 7074 C CA . GLY A 1 866 ? 6.316 11.214 -8.899 1.00 92.00 866 GLY A CA 1
ATOM 7075 C C . GLY A 1 866 ? 7.493 10.968 -9.837 1.00 92.00 866 GLY A C 1
ATOM 7076 O O . GLY A 1 866 ? 7.333 10.420 -10.928 1.00 92.00 866 GLY A O 1
ATOM 7077 N N . VAL A 1 867 ? 8.683 11.371 -9.402 1.00 89.94 867 VAL A N 1
ATOM 7078 C CA . VAL A 1 867 ? 9.942 11.192 -10.135 1.00 89.94 867 VAL A CA 1
ATOM 7079 C C . VAL A 1 867 ? 11.007 10.658 -9.181 1.00 89.94 867 VAL A C 1
ATOM 7081 O O . VAL A 1 867 ? 11.129 11.162 -8.067 1.00 89.94 867 VAL A O 1
ATOM 7084 N N . ASP A 1 868 ? 11.785 9.660 -9.602 1.00 86.75 868 ASP A N 1
ATOM 7085 C CA . ASP A 1 868 ? 13.006 9.240 -8.898 1.00 86.75 868 ASP A CA 1
ATOM 7086 C C . ASP A 1 868 ? 14.133 8.947 -9.886 1.00 86.75 868 ASP A C 1
ATOM 7088 O O . ASP A 1 868 ? 13.885 8.487 -10.995 1.00 86.75 868 ASP A O 1
ATOM 7092 N N . ILE A 1 869 ? 15.382 9.167 -9.484 1.00 81.00 869 ILE A N 1
ATOM 7093 C CA . ILE A 1 869 ? 16.541 8.815 -10.312 1.00 81.00 869 ILE A CA 1
ATOM 7094 C C . ILE A 1 869 ? 16.795 7.301 -10.329 1.00 81.00 869 ILE A C 1
ATOM 7096 O O . ILE A 1 869 ? 17.465 6.800 -11.231 1.00 81.00 869 ILE A O 1
ATOM 7100 N N . ASP A 1 870 ? 16.311 6.578 -9.318 1.00 73.81 870 ASP A N 1
ATOM 7101 C CA . ASP A 1 870 ? 16.471 5.138 -9.196 1.00 73.81 870 ASP A CA 1
ATOM 7102 C C . ASP A 1 870 ? 15.266 4.384 -9.793 1.00 73.81 870 ASP A C 1
ATOM 7104 O O . ASP A 1 870 ? 14.145 4.508 -9.290 1.00 73.81 870 ASP A O 1
ATOM 7108 N N . PRO A 1 871 ? 15.464 3.535 -10.818 1.00 72.62 871 PRO A N 1
ATOM 7109 C CA . PRO A 1 871 ? 14.371 2.756 -11.398 1.00 72.62 871 PRO A CA 1
ATOM 7110 C C . PRO A 1 871 ? 13.777 1.752 -10.397 1.00 72.62 871 PRO A C 1
ATOM 7112 O O . PRO A 1 871 ? 12.591 1.441 -10.475 1.00 72.62 871 PRO A O 1
ATOM 7115 N N . GLY A 1 872 ? 14.567 1.276 -9.425 1.00 69.50 872 GLY A N 1
ATOM 7116 C CA . GLY A 1 872 ? 14.075 0.422 -8.343 1.00 69.50 872 GLY A CA 1
ATOM 7117 C C . GLY A 1 872 ? 13.015 1.125 -7.493 1.00 69.50 872 GLY A C 1
ATOM 7118 O O . GLY A 1 872 ? 11.921 0.589 -7.324 1.00 69.50 872 GLY A O 1
ATOM 7119 N N . ALA A 1 873 ? 13.320 2.337 -7.010 1.00 76.00 873 ALA A N 1
ATOM 7120 C CA . ALA A 1 873 ? 12.401 3.226 -6.287 1.00 76.00 873 ALA A CA 1
ATOM 7121 C C . ALA A 1 873 ? 11.054 3.395 -7.006 1.00 76.00 873 ALA A C 1
ATOM 7123 O O . ALA A 1 873 ? 10.000 3.145 -6.418 1.00 76.00 873 ALA A O 1
ATOM 7124 N N . VAL A 1 874 ? 11.096 3.712 -8.301 1.00 79.62 874 VAL A N 1
ATOM 7125 C CA . VAL A 1 874 ? 9.905 3.876 -9.146 1.00 79.62 874 VAL A CA 1
ATOM 7126 C C . VAL A 1 874 ? 9.021 2.630 -9.131 1.00 79.62 874 VAL A C 1
ATOM 7128 O O . VAL A 1 874 ? 7.820 2.734 -8.881 1.00 79.62 874 VAL A O 1
ATOM 7131 N N . GLU A 1 875 ? 9.596 1.446 -9.336 1.00 74.88 875 GLU A N 1
ATOM 7132 C CA . GLU A 1 875 ? 8.829 0.196 -9.358 1.00 74.88 875 GLU A CA 1
ATOM 7133 C C . GLU A 1 875 ? 8.193 -0.127 -7.998 1.00 74.88 875 GLU A C 1
ATOM 7135 O O . GLU A 1 875 ? 7.063 -0.612 -7.940 1.00 74.88 875 GLU A O 1
ATOM 7140 N N . ILE A 1 876 ? 8.856 0.208 -6.889 1.00 76.44 876 ILE A N 1
ATOM 7141 C CA . ILE A 1 876 ? 8.304 0.033 -5.534 1.00 76.44 876 ILE A CA 1
ATOM 7142 C C . ILE A 1 876 ? 7.150 1.002 -5.281 1.00 76.44 876 ILE A C 1
ATOM 7144 O O . ILE A 1 876 ? 6.126 0.609 -4.722 1.00 76.44 876 ILE A O 1
ATOM 7148 N N . ALA A 1 877 ? 7.301 2.263 -5.684 1.00 84.62 877 ALA A N 1
ATOM 7149 C CA . ALA A 1 877 ? 6.240 3.251 -5.563 1.00 84.62 877 ALA A CA 1
ATOM 7150 C C . ALA A 1 877 ? 4.999 2.812 -6.358 1.00 84.62 877 ALA A C 1
ATOM 7152 O O . ALA A 1 877 ? 3.887 2.845 -5.825 1.00 84.62 877 ALA A O 1
ATOM 7153 N N . LYS A 1 878 ? 5.184 2.305 -7.586 1.00 83.38 878 LYS A N 1
ATOM 7154 C CA . LYS A 1 878 ? 4.102 1.704 -8.383 1.00 83.38 878 LYS A CA 1
ATOM 7155 C C . LYS A 1 878 ? 3.461 0.512 -7.666 1.00 83.38 878 LYS A C 1
ATOM 7157 O O . LYS A 1 878 ? 2.240 0.470 -7.525 1.00 83.38 878 LYS A O 1
ATOM 7162 N N . LEU A 1 879 ? 4.280 -0.410 -7.152 1.00 77.62 879 LEU A N 1
ATOM 7163 C CA . LEU A 1 879 ? 3.837 -1.590 -6.406 1.00 77.62 879 LEU A CA 1
ATOM 7164 C C . LEU A 1 879 ? 2.946 -1.219 -5.220 1.00 77.62 879 LEU A C 1
ATOM 7166 O O . LEU A 1 879 ? 1.880 -1.804 -5.033 1.00 77.62 879 LEU A O 1
ATOM 7170 N N . ARG A 1 880 ? 3.371 -0.233 -4.427 1.00 82.75 880 ARG A N 1
ATOM 7171 C CA . ARG A 1 880 ? 2.628 0.224 -3.252 1.00 82.75 880 ARG A CA 1
ATOM 7172 C C . ARG A 1 880 ? 1.329 0.921 -3.621 1.00 82.75 880 ARG A C 1
ATOM 7174 O O . ARG A 1 880 ? 0.319 0.657 -2.977 1.00 82.75 880 ARG A O 1
ATOM 7181 N N . LEU A 1 881 ? 1.315 1.735 -4.677 1.00 84.81 881 LEU A N 1
ATOM 7182 C CA . LEU A 1 881 ? 0.078 2.339 -5.182 1.00 84.81 881 LEU A CA 1
ATOM 7183 C C . LEU A 1 881 ? -0.913 1.262 -5.646 1.00 84.81 881 LEU A C 1
ATOM 7185 O O . LEU A 1 881 ? -2.081 1.305 -5.261 1.00 84.81 881 LEU A O 1
ATOM 7189 N N . TRP A 1 882 ? -0.455 0.245 -6.380 1.00 80.69 882 TRP A N 1
ATOM 7190 C CA . TRP A 1 882 ? -1.303 -0.881 -6.779 1.00 80.69 882 TRP A CA 1
ATOM 7191 C C . TRP A 1 882 ? -1.820 -1.689 -5.590 1.00 80.69 882 TRP A C 1
ATOM 7193 O O . TRP A 1 882 ? -3.022 -1.937 -5.514 1.00 80.69 882 TRP A O 1
ATOM 7203 N N . LEU A 1 883 ? -0.957 -2.049 -4.633 1.00 78.31 883 LEU A N 1
ATOM 7204 C CA . LEU A 1 883 ? -1.383 -2.726 -3.405 1.00 78.31 883 LEU A CA 1
ATOM 7205 C C . LEU A 1 883 ? -2.429 -1.884 -2.671 1.00 78.31 883 LEU A C 1
ATOM 7207 O O . LEU A 1 883 ? -3.501 -2.388 -2.359 1.00 78.31 883 LEU A O 1
ATOM 7211 N N . SER A 1 884 ? -2.182 -0.585 -2.491 1.00 80.12 884 SER A N 1
ATOM 7212 C CA . SER A 1 884 ? -3.095 0.312 -1.778 1.00 80.12 884 SER A CA 1
ATOM 7213 C C . SER A 1 884 ? -4.498 0.392 -2.394 1.00 80.12 884 SER A C 1
ATOM 7215 O O . SER A 1 884 ? -5.464 0.583 -1.651 1.00 80.12 884 SER A O 1
ATOM 7217 N N . LEU A 1 885 ? -4.610 0.212 -3.717 1.00 79.25 885 LEU A N 1
ATOM 7218 C CA . LEU A 1 885 ? -5.870 0.156 -4.456 1.00 79.25 885 LEU A CA 1
ATOM 7219 C C . LEU A 1 885 ? -6.586 -1.184 -4.249 1.00 79.25 885 LEU A C 1
ATOM 7221 O O . LEU A 1 885 ? -7.766 -1.221 -3.917 1.00 79.25 885 LEU A O 1
ATOM 7225 N N . VAL A 1 886 ? -5.860 -2.286 -4.430 1.00 72.38 886 VAL A N 1
ATOM 7226 C CA . VAL A 1 886 ? -6.393 -3.658 -4.369 1.00 72.38 886 VAL A CA 1
ATOM 7227 C C . VAL A 1 886 ? -6.877 -4.032 -2.962 1.00 72.38 886 VAL A C 1
ATOM 7229 O O . VAL A 1 886 ? -7.763 -4.864 -2.783 1.00 72.38 886 VAL A O 1
ATOM 7232 N N . VAL A 1 887 ? -6.313 -3.394 -1.941 1.00 69.56 887 VAL A N 1
ATOM 7233 C CA . VAL A 1 887 ? -6.640 -3.610 -0.528 1.00 69.56 887 VAL A CA 1
ATOM 7234 C C . VAL A 1 887 ? -8.092 -3.343 -0.172 1.00 69.56 887 VAL A C 1
ATOM 7236 O O . VAL A 1 887 ? -8.633 -4.054 0.680 1.00 69.56 887 VAL A O 1
ATOM 7239 N N . ASP A 1 888 ? -8.712 -2.338 -0.778 1.00 66.62 888 ASP A N 1
ATOM 7240 C CA . ASP A 1 888 ? -10.029 -1.871 -0.340 1.00 66.62 888 ASP A CA 1
ATOM 7241 C C . ASP A 1 888 ? -11.184 -2.633 -0.981 1.00 66.62 888 ASP A C 1
ATOM 7243 O O . ASP A 1 888 ? -12.317 -2.500 -0.520 1.00 66.62 888 ASP A O 1
ATOM 7247 N N . GLU A 1 889 ? -10.894 -3.458 -1.988 1.00 69.44 889 GLU A N 1
ATOM 7248 C CA . GLU A 1 889 ? -11.894 -4.250 -2.689 1.00 69.44 889 GLU A CA 1
ATOM 7249 C C . GLU A 1 889 ? -11.789 -5.731 -2.299 1.00 69.44 889 GLU A C 1
ATOM 7251 O O . GLU A 1 889 ? -10.699 -6.291 -2.138 1.00 69.44 889 GLU A O 1
ATOM 7256 N N . GLU A 1 890 ? -12.935 -6.357 -2.056 1.00 61.44 890 GLU A N 1
ATOM 7257 C CA . GLU A 1 890 ? -13.030 -7.789 -1.726 1.00 61.44 890 GLU A CA 1
ATOM 7258 C C . GLU A 1 890 ? -13.527 -8.581 -2.933 1.00 61.44 890 GLU A C 1
ATOM 7260 O O . GLU A 1 890 ? -13.077 -9.707 -3.159 1.00 61.44 890 GLU A O 1
ATOM 7265 N N . ASP A 1 891 ? -14.399 -7.964 -3.734 1.00 66.56 891 ASP A N 1
ATOM 7266 C CA . ASP A 1 891 ? -14.927 -8.568 -4.943 1.00 66.56 891 ASP A CA 1
ATOM 7267 C C . ASP A 1 891 ? -14.032 -8.236 -6.133 1.00 66.56 891 ASP A C 1
ATOM 7269 O O . ASP A 1 891 ? -14.056 -7.144 -6.701 1.00 66.56 891 ASP A O 1
ATOM 7273 N N . ILE A 1 892 ? -13.261 -9.229 -6.551 1.00 70.56 892 ILE A N 1
ATOM 7274 C CA . ILE A 1 892 ? -12.376 -9.123 -7.704 1.00 70.56 892 ILE A CA 1
ATOM 7275 C C . ILE A 1 892 ? -13.107 -8.739 -8.994 1.00 70.56 892 ILE A C 1
ATOM 7277 O O . ILE A 1 892 ? -12.508 -8.120 -9.867 1.00 70.56 892 ILE A O 1
ATOM 7281 N N . ARG A 1 893 ? -14.408 -9.049 -9.108 1.00 63.53 893 ARG A N 1
ATOM 7282 C CA . ARG A 1 893 ? -15.230 -8.700 -10.275 1.00 63.53 893 ARG A CA 1
ATOM 7283 C C . ARG A 1 893 ? -15.465 -7.188 -10.365 1.00 63.53 893 ARG A C 1
ATOM 7285 O O . ARG A 1 893 ? -15.752 -6.677 -11.442 1.00 63.53 893 ARG A O 1
ATOM 7292 N N . GLN A 1 894 ? -15.338 -6.468 -9.247 1.00 65.75 894 GLN A N 1
ATOM 7293 C CA . GLN A 1 894 ? -15.446 -5.006 -9.174 1.00 65.75 894 GLN A CA 1
ATOM 7294 C C . GLN A 1 894 ? -14.092 -4.313 -9.366 1.00 65.75 894 GLN A C 1
ATOM 7296 O O . GLN A 1 894 ? -14.030 -3.103 -9.603 1.00 65.75 894 GLN A O 1
ATOM 7301 N N . ILE A 1 895 ? -12.997 -5.078 -9.327 1.00 67.69 895 ILE A N 1
ATOM 7302 C CA . ILE A 1 895 ? -11.655 -4.561 -9.559 1.00 67.69 895 ILE A CA 1
ATOM 7303 C C . ILE A 1 895 ? -11.460 -4.385 -11.052 1.00 67.69 895 ILE A C 1
ATOM 7305 O O . ILE A 1 895 ? -11.186 -5.329 -11.791 1.00 67.69 895 ILE A O 1
ATOM 7309 N N . LYS A 1 896 ? -11.536 -3.136 -11.507 1.00 66.31 896 LYS A N 1
ATOM 7310 C CA . LYS A 1 896 ? -11.067 -2.819 -12.858 1.00 66.31 896 LYS A CA 1
ATOM 7311 C C . LYS A 1 896 ? -9.535 -2.938 -12.892 1.00 66.31 896 LYS A C 1
ATOM 7313 O O . LYS A 1 896 ? -8.901 -2.694 -11.859 1.00 66.31 896 LYS A O 1
ATOM 7318 N N . PRO A 1 897 ? -8.938 -3.240 -14.059 1.00 65.50 897 PRO A N 1
ATOM 7319 C CA . PRO A 1 897 ? -7.497 -3.427 -14.210 1.00 65.50 897 PRO A CA 1
ATOM 7320 C C . PRO A 1 897 ? -6.670 -2.336 -13.528 1.00 65.50 897 PRO A C 1
ATOM 7322 O O . PRO A 1 897 ? -7.088 -1.169 -13.483 1.00 65.50 897 PRO A O 1
ATOM 7325 N N . LEU A 1 898 ? -5.501 -2.731 -13.009 1.00 67.44 898 LEU A N 1
ATOM 7326 C CA . LEU A 1 898 ? -4.580 -1.818 -12.340 1.00 67.44 898 LEU A CA 1
ATOM 7327 C C . LEU A 1 898 ? -4.240 -0.638 -13.267 1.00 67.44 898 LEU A C 1
ATOM 7329 O O . LEU A 1 898 ? -3.933 -0.866 -14.446 1.00 67.44 898 LEU A O 1
ATOM 7333 N N . PRO A 1 899 ? -4.296 0.610 -12.758 1.00 68.06 899 PRO A N 1
ATOM 7334 C CA . PRO A 1 899 ? -3.995 1.785 -13.560 1.00 68.06 899 PRO A CA 1
ATOM 7335 C C . PRO A 1 899 ? -2.537 1.739 -14.008 1.00 68.06 899 PRO A C 1
ATOM 7337 O O . PRO A 1 899 ? -1.651 1.339 -13.247 1.00 68.06 899 PRO A O 1
ATOM 7340 N N . ASN A 1 900 ? -2.283 2.162 -15.242 1.00 68.38 900 ASN A N 1
ATOM 7341 C CA . ASN A 1 900 ? -0.925 2.247 -15.752 1.00 68.38 900 ASN A CA 1
ATOM 7342 C C . ASN A 1 900 ? -0.213 3.459 -15.128 1.00 68.38 900 ASN A C 1
ATOM 7344 O O . ASN A 1 900 ? -0.685 4.593 -15.222 1.00 68.38 900 ASN A O 1
ATOM 7348 N N . LEU A 1 901 ? 0.924 3.206 -14.481 1.00 76.62 901 LEU A N 1
ATOM 7349 C CA . LEU A 1 901 ? 1.693 4.214 -13.756 1.00 76.62 901 LEU A CA 1
ATOM 7350 C C . LEU A 1 901 ? 2.969 4.652 -14.481 1.00 76.62 901 LEU A C 1
ATOM 7352 O O . LEU A 1 901 ? 3.683 5.503 -13.954 1.00 76.62 901 LEU A O 1
ATOM 7356 N N . ASP A 1 902 ? 3.250 4.127 -15.676 1.00 67.75 902 ASP A N 1
ATOM 7357 C CA . ASP A 1 902 ? 4.529 4.313 -16.377 1.00 67.75 902 ASP A CA 1
ATOM 7358 C C . ASP A 1 902 ? 4.871 5.769 -16.700 1.00 67.75 902 ASP A C 1
ATOM 7360 O O . ASP A 1 902 ? 6.048 6.094 -16.789 1.00 67.75 902 ASP A O 1
ATOM 7364 N N . TYR A 1 903 ? 3.875 6.655 -16.808 1.00 72.25 903 TYR A N 1
ATOM 7365 C CA . TYR A 1 903 ? 4.086 8.099 -17.022 1.00 72.25 903 TYR A CA 1
ATOM 7366 C C . TYR A 1 903 ? 3.610 8.972 -15.861 1.00 72.25 903 TYR A C 1
ATOM 7368 O O . TYR A 1 903 ? 3.554 10.195 -15.979 1.00 72.25 903 TYR A O 1
ATOM 7376 N N . LYS A 1 904 ? 3.241 8.344 -14.745 1.00 82.50 904 LYS A N 1
ATOM 7377 C CA . LYS A 1 904 ? 2.875 9.030 -13.503 1.00 82.50 904 LYS A CA 1
ATOM 7378 C C . LYS A 1 904 ? 4.013 8.977 -12.511 1.00 82.50 904 LYS A C 1
ATOM 7380 O O . LYS A 1 904 ? 4.325 9.992 -11.904 1.00 82.50 904 LYS A O 1
ATOM 7385 N N . ILE A 1 905 ? 4.621 7.801 -12.380 1.00 88.00 905 ILE A N 1
ATOM 7386 C CA . ILE A 1 905 ? 5.787 7.549 -11.547 1.00 88.00 905 ILE A CA 1
ATOM 7387 C C . ILE A 1 905 ? 6.926 7.170 -12.490 1.00 88.00 905 ILE A C 1
ATOM 7389 O O . ILE A 1 905 ? 6.934 6.066 -13.039 1.00 88.00 905 ILE A O 1
ATOM 7393 N N . VAL A 1 906 ? 7.844 8.106 -12.725 1.00 84.19 906 VAL A N 1
ATOM 7394 C CA . VAL A 1 906 ? 8.858 7.997 -13.785 1.00 84.19 906 VAL A CA 1
ATOM 7395 C C . VAL A 1 906 ? 10.274 7.967 -13.227 1.00 84.19 906 VAL A C 1
ATOM 7397 O O . VAL A 1 906 ? 10.586 8.626 -12.234 1.00 84.19 906 VAL A O 1
ATOM 7400 N N . CYS A 1 907 ? 11.148 7.222 -13.905 1.00 82.69 907 CYS A N 1
ATOM 7401 C CA . CYS A 1 907 ? 12.580 7.274 -13.644 1.00 82.69 907 CYS A CA 1
ATOM 7402 C C . CYS A 1 907 ? 13.164 8.508 -14.341 1.00 82.69 907 CYS A C 1
ATOM 7404 O O . CYS A 1 907 ? 13.077 8.626 -15.562 1.00 82.69 907 CYS A O 1
ATOM 7406 N N . GLY A 1 908 ? 13.752 9.433 -13.591 1.00 81.69 908 GLY A N 1
ATOM 7407 C CA . GLY A 1 908 ? 14.291 10.676 -14.126 1.00 81.69 908 GLY A CA 1
ATOM 7408 C C . GLY A 1 908 ? 14.983 11.532 -13.071 1.00 81.69 908 GLY A C 1
ATOM 7409 O O . GLY A 1 908 ? 14.863 11.313 -11.869 1.00 81.69 908 GLY A O 1
ATOM 7410 N N . ASN A 1 909 ? 15.729 12.536 -13.524 1.00 83.12 909 ASN A N 1
ATOM 7411 C CA . ASN A 1 909 ? 16.334 13.516 -12.630 1.00 83.12 909 ASN A CA 1
ATOM 7412 C C . ASN A 1 909 ? 15.412 14.734 -12.520 1.00 83.12 909 ASN A C 1
ATOM 7414 O O . ASN A 1 909 ? 15.350 15.541 -13.442 1.00 83.12 909 ASN A O 1
ATOM 7418 N N . SER A 1 910 ? 14.725 14.881 -11.387 1.00 84.25 910 SER A N 1
ATOM 7419 C CA . SER A 1 910 ? 13.788 15.986 -11.137 1.00 84.25 910 SER A CA 1
ATOM 7420 C C . SER A 1 910 ? 14.440 17.373 -11.104 1.00 84.25 910 SER A C 1
ATOM 7422 O O . SER A 1 910 ? 13.737 18.375 -11.215 1.00 84.25 910 SER A O 1
ATOM 7424 N N . LEU A 1 911 ? 15.773 17.452 -10.992 1.00 80.88 911 LEU A N 1
ATOM 7425 C CA . LEU A 1 911 ? 16.524 18.707 -11.093 1.00 80.88 911 LEU A CA 1
ATOM 7426 C C . LEU A 1 911 ? 16.801 19.120 -12.544 1.00 80.88 911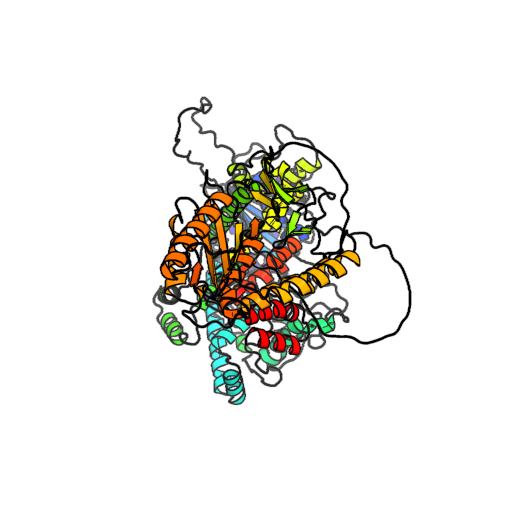 LEU A C 1
ATOM 7428 O O . LEU A 1 911 ? 17.123 20.280 -12.795 1.00 80.88 911 LEU A O 1
ATOM 7432 N N . LEU A 1 912 ? 16.708 18.186 -13.494 1.00 76.50 912 LEU A N 1
ATOM 7433 C CA . LEU A 1 912 ? 16.888 18.464 -14.914 1.00 76.50 912 LEU A CA 1
ATOM 7434 C C . LEU A 1 912 ? 15.517 18.745 -15.529 1.00 76.50 912 LEU A C 1
ATOM 7436 O O . LEU A 1 912 ? 14.772 17.833 -15.880 1.00 76.50 912 LEU A O 1
ATOM 7440 N N . GLY A 1 913 ? 15.178 20.027 -15.653 1.00 62.91 913 GLY A N 1
ATOM 7441 C CA . GLY A 1 913 ? 14.056 20.435 -16.491 1.00 62.91 913 GLY A CA 1
ATOM 7442 C C . GLY A 1 913 ? 14.362 20.121 -17.954 1.00 62.91 913 GLY A C 1
ATOM 7443 O O . GLY A 1 913 ? 15.491 20.313 -18.406 1.00 62.91 913 GLY A O 1
ATOM 7444 N N . VAL A 1 914 ? 13.367 19.656 -18.709 1.00 62.03 914 VAL A N 1
ATOM 7445 C CA . VAL A 1 914 ? 13.504 19.591 -20.166 1.00 62.03 914 VAL A CA 1
ATOM 7446 C C . VAL A 1 914 ? 13.019 20.913 -20.745 1.00 62.03 914 VAL A C 1
ATOM 7448 O O . VAL A 1 914 ? 11.833 21.237 -20.669 1.00 62.03 914 VAL A O 1
ATOM 7451 N N . GLU A 1 915 ? 13.938 21.693 -21.312 1.00 58.78 915 GLU A N 1
ATOM 7452 C CA . GLU A 1 915 ? 13.587 22.921 -22.021 1.00 58.78 915 GLU A CA 1
ATOM 7453 C C . GLU A 1 915 ? 12.795 22.568 -23.282 1.00 58.78 915 GLU A C 1
ATOM 7455 O O . GLU A 1 915 ? 13.321 21.958 -24.217 1.00 58.78 915 GLU A O 1
ATOM 7460 N N . LYS A 1 916 ? 11.516 22.955 -23.317 1.00 55.50 916 LYS A N 1
ATOM 7461 C CA . LYS A 1 916 ? 10.728 22.922 -24.550 1.00 55.50 916 LYS A CA 1
ATOM 7462 C C . LYS A 1 916 ? 11.258 24.010 -25.474 1.00 55.50 916 LYS A C 1
ATOM 7464 O O . LYS A 1 916 ? 11.061 25.196 -25.232 1.00 55.50 916 LYS A O 1
ATOM 7469 N N . ASN A 1 917 ? 11.936 23.595 -26.529 1.00 55.34 917 ASN A N 1
ATOM 7470 C CA . ASN A 1 917 ? 12.482 24.459 -27.558 1.00 55.34 917 ASN A CA 1
ATOM 7471 C C . ASN A 1 917 ? 11.828 24.145 -28.911 1.00 55.34 917 ASN A C 1
ATOM 7473 O O . ASN A 1 917 ? 11.064 23.191 -29.070 1.00 55.34 917 ASN A O 1
ATOM 7477 N N . LEU A 1 918 ? 12.116 24.974 -29.914 1.00 48.69 918 LEU A N 1
ATOM 7478 C CA . LEU A 1 918 ? 11.511 24.864 -31.246 1.00 48.69 918 LEU A CA 1
ATOM 7479 C C . LEU A 1 918 ? 11.782 23.515 -31.941 1.00 48.69 918 LEU A C 1
ATOM 7481 O O . LEU A 1 918 ? 11.028 23.143 -32.836 1.00 48.69 918 LEU A O 1
ATOM 7485 N N . PHE A 1 919 ? 12.819 22.780 -31.529 1.00 50.06 919 PHE A N 1
ATOM 7486 C CA . PHE A 1 919 ? 13.247 21.533 -32.164 1.00 50.06 919 PHE A CA 1
ATOM 7487 C C . PHE A 1 919 ? 12.674 20.277 -31.491 1.00 50.06 919 PHE A C 1
ATOM 7489 O O . PHE A 1 919 ? 12.520 19.263 -32.163 1.00 50.06 919 PHE A O 1
ATOM 7496 N N . ASN A 1 920 ? 12.317 20.335 -30.201 1.00 61.78 920 ASN A N 1
ATOM 7497 C CA . ASN A 1 920 ? 11.776 19.190 -29.455 1.00 61.78 920 ASN A CA 1
ATOM 7498 C C . ASN A 1 920 ? 10.274 19.299 -29.123 1.00 61.78 920 ASN A C 1
ATOM 7500 O O . ASN A 1 920 ? 9.685 18.331 -28.650 1.00 61.78 920 ASN A O 1
ATOM 7504 N N . ASN A 1 921 ? 9.614 20.429 -29.407 1.00 68.88 921 ASN A N 1
ATOM 7505 C CA . ASN A 1 921 ? 8.185 20.603 -29.113 1.00 68.88 921 ASN A CA 1
ATOM 7506 C C . ASN A 1 921 ? 7.286 19.594 -29.861 1.00 68.88 921 ASN A C 1
ATOM 7508 O O . ASN A 1 921 ? 6.268 19.147 -29.338 1.00 68.88 921 ASN A O 1
ATOM 7512 N N . GLN A 1 922 ? 7.683 19.191 -31.074 1.00 69.62 922 GLN A N 1
ATOM 7513 C CA . GLN A 1 922 ? 6.989 18.136 -31.821 1.00 69.62 922 GLN A CA 1
ATOM 7514 C C . GLN A 1 922 ? 7.130 16.765 -31.148 1.00 69.62 922 GLN A C 1
ATOM 7516 O O . GLN A 1 922 ? 6.137 16.049 -31.068 1.00 69.62 922 GLN A O 1
ATOM 7521 N N . LEU A 1 923 ? 8.305 16.453 -30.587 1.00 71.19 923 LEU A N 1
ATOM 7522 C CA . LEU A 1 923 ? 8.537 15.219 -29.825 1.00 71.19 923 LEU A CA 1
ATOM 7523 C C . LEU A 1 923 ? 7.665 15.182 -28.563 1.00 71.19 923 LEU A C 1
ATOM 7525 O O . LEU A 1 923 ? 7.050 14.166 -28.267 1.00 71.19 923 LEU A O 1
ATOM 7529 N N . PHE A 1 924 ? 7.510 16.311 -27.861 1.00 69.88 924 PHE A N 1
ATOM 7530 C CA . PHE A 1 924 ? 6.591 16.405 -26.721 1.00 69.88 924 PHE A CA 1
ATOM 7531 C C . PHE A 1 924 ? 5.122 16.213 -27.108 1.00 69.88 924 PHE A C 1
ATOM 7533 O O . PHE A 1 924 ? 4.388 15.521 -26.406 1.00 69.88 924 PHE A O 1
ATOM 7540 N N . ALA A 1 925 ? 4.679 16.820 -28.211 1.00 73.56 925 ALA A N 1
ATOM 7541 C CA . ALA A 1 925 ? 3.314 16.646 -28.702 1.00 73.56 925 ALA A CA 1
ATOM 7542 C C . ALA A 1 925 ? 3.047 15.200 -29.153 1.00 73.56 925 ALA A C 1
ATOM 7544 O O . ALA A 1 925 ? 1.951 14.680 -28.944 1.00 73.56 925 ALA A O 1
ATOM 7545 N N . GLU A 1 926 ? 4.045 14.547 -29.748 1.00 76.19 926 GLU A N 1
ATOM 7546 C CA . GLU A 1 926 ? 3.986 13.138 -30.125 1.00 76.19 926 GLU A CA 1
ATOM 7547 C C . GLU A 1 926 ? 3.950 12.221 -28.899 1.00 76.19 926 GLU A C 1
ATOM 7549 O O . GLU A 1 926 ? 3.087 11.348 -28.830 1.00 76.19 926 GLU A O 1
ATOM 7554 N N . LEU A 1 927 ? 4.776 12.487 -27.886 1.00 73.25 927 LEU A N 1
ATOM 7555 C CA . LEU A 1 927 ? 4.773 11.767 -26.614 1.00 73.25 927 LEU A CA 1
ATOM 7556 C C . LEU A 1 927 ? 3.415 11.878 -25.896 1.00 73.25 927 LEU A C 1
ATOM 7558 O O . LEU A 1 927 ? 2.862 10.867 -25.464 1.00 73.25 927 LEU A O 1
ATOM 7562 N N . GLU A 1 928 ? 2.811 13.072 -25.837 1.00 73.38 928 GLU A N 1
ATOM 7563 C CA . GLU A 1 928 ? 1.452 13.254 -25.291 1.00 73.38 928 GLU A CA 1
ATOM 7564 C C . GLU A 1 928 ? 0.370 12.554 -26.125 1.00 73.38 928 GLU A C 1
ATOM 7566 O O . GLU A 1 928 ? -0.614 12.060 -25.574 1.00 73.38 928 GLU A O 1
ATOM 7571 N N . ARG A 1 929 ? 0.547 12.462 -27.449 1.00 78.94 929 ARG A N 1
ATOM 7572 C CA . ARG A 1 929 ? -0.364 11.715 -28.326 1.00 78.94 929 ARG A CA 1
ATOM 7573 C C . ARG A 1 929 ? -0.249 10.206 -28.109 1.00 78.94 929 ARG A C 1
ATOM 7575 O O . ARG A 1 929 ? -1.267 9.525 -28.150 1.00 78.94 929 ARG A O 1
ATOM 7582 N N . LEU A 1 930 ? 0.964 9.681 -27.935 1.00 76.06 930 LEU A N 1
ATOM 7583 C CA . LEU A 1 930 ? 1.237 8.244 -27.824 1.00 76.06 930 LEU A CA 1
ATOM 7584 C C . LEU A 1 930 ? 0.815 7.662 -26.472 1.00 76.06 930 LEU A C 1
ATOM 7586 O O . LEU A 1 930 ? 0.409 6.503 -26.418 1.00 76.06 930 LEU A O 1
ATOM 7590 N N . LYS A 1 931 ? 0.849 8.466 -25.403 1.00 67.38 931 LYS A N 1
ATOM 7591 C CA . LYS A 1 931 ? 0.453 8.064 -24.046 1.00 67.38 931 LYS A CA 1
ATOM 7592 C C . LYS A 1 931 ? -0.905 7.335 -24.000 1.00 67.38 931 LYS A C 1
ATOM 7594 O O . LYS A 1 931 ? -0.901 6.174 -23.600 1.00 67.38 931 LYS A O 1
ATOM 7599 N N . PRO A 1 932 ? -2.042 7.920 -24.443 1.00 65.75 932 PRO A N 1
ATOM 7600 C CA . PRO A 1 932 ? -3.335 7.224 -24.461 1.00 65.75 932 PRO A CA 1
ATOM 7601 C C . PRO A 1 932 ? -3.314 5.897 -25.227 1.00 65.75 932 PRO A C 1
ATOM 7603 O O . PRO A 1 932 ? -3.832 4.901 -24.736 1.00 65.75 932 PRO A O 1
ATOM 7606 N N . PHE A 1 933 ? -2.655 5.849 -26.391 1.00 71.62 933 PHE A N 1
ATOM 7607 C CA . PHE A 1 933 ? -2.558 4.619 -27.183 1.00 71.62 933 PHE A CA 1
ATOM 7608 C C . PHE A 1 933 ? -1.781 3.524 -26.454 1.00 71.62 933 PHE A C 1
ATOM 7610 O O . PHE A 1 933 ? -2.209 2.377 -26.452 1.00 71.62 933 PHE A O 1
ATOM 7617 N N . TYR A 1 934 ? -0.677 3.863 -25.789 1.00 66.81 934 TYR A N 1
ATOM 7618 C CA . TYR A 1 934 ? 0.043 2.911 -24.947 1.00 66.81 934 TYR A CA 1
ATOM 7619 C C . TYR A 1 934 ? -0.787 2.450 -23.738 1.00 66.81 934 TYR A C 1
ATOM 7621 O O . TYR A 1 934 ? -0.706 1.288 -23.332 1.00 66.81 934 TYR A O 1
ATOM 7629 N N . PHE A 1 935 ? -1.570 3.354 -23.144 1.00 56.78 935 PHE A N 1
ATOM 7630 C CA . PHE A 1 935 ? -2.368 3.072 -21.953 1.00 56.78 935 PHE A CA 1
ATOM 7631 C C . PHE A 1 935 ? -3.545 2.138 -22.218 1.00 56.78 935 PHE A C 1
ATOM 7633 O O . PHE A 1 935 ? -3.765 1.216 -21.430 1.00 56.78 935 PHE A O 1
ATOM 7640 N N . ASP A 1 936 ? -4.258 2.362 -23.317 1.00 58.53 936 ASP A N 1
ATOM 7641 C CA . ASP A 1 936 ? -5.481 1.632 -23.643 1.00 58.53 936 ASP A CA 1
ATOM 7642 C C . ASP A 1 936 ? -5.207 0.347 -24.448 1.00 58.53 936 ASP A C 1
ATOM 7644 O O . ASP A 1 936 ? -6.099 -0.490 -24.610 1.00 58.53 936 ASP A O 1
ATOM 7648 N N . GLU A 1 937 ? -3.975 0.154 -24.937 1.00 67.06 937 GLU A N 1
ATOM 7649 C CA . GLU A 1 937 ? -3.593 -1.022 -25.718 1.00 67.06 937 GLU A CA 1
ATOM 7650 C C . GLU A 1 937 ? -3.451 -2.273 -24.838 1.00 67.06 937 GLU A C 1
ATOM 7652 O O . GLU A 1 937 ? -2.656 -2.344 -23.896 1.00 67.06 937 GLU A O 1
ATOM 7657 N N . THR A 1 938 ? -4.219 -3.304 -25.185 1.00 52.06 938 THR A N 1
ATOM 7658 C CA . THR A 1 938 ? -4.238 -4.595 -24.489 1.00 52.06 938 THR A CA 1
ATOM 7659 C C . THR A 1 938 ? -3.387 -5.646 -25.190 1.00 52.06 938 THR A C 1
ATOM 7661 O O . THR A 1 938 ? -3.051 -6.655 -24.578 1.00 52.06 938 THR A O 1
ATOM 7664 N N . ASN A 1 939 ? -3.031 -5.432 -26.461 1.00 60.84 939 ASN A N 1
ATOM 7665 C CA . ASN A 1 939 ? -2.163 -6.326 -27.214 1.00 60.84 939 ASN A CA 1
ATOM 7666 C C . ASN A 1 939 ? -0.683 -6.106 -26.828 1.00 60.84 939 ASN A C 1
ATOM 7668 O O . ASN A 1 939 ? -0.157 -5.014 -27.059 1.00 60.84 939 ASN A O 1
ATOM 7672 N N . PRO A 1 940 ? 0.032 -7.129 -26.316 1.00 53.91 940 PRO A N 1
ATOM 7673 C CA . PRO A 1 940 ? 1.413 -6.975 -25.853 1.00 53.91 940 PRO A CA 1
ATOM 7674 C C . PRO A 1 940 ? 2.387 -6.449 -26.917 1.00 53.91 940 PRO A C 1
ATOM 7676 O O . PRO A 1 940 ? 3.233 -5.613 -26.607 1.00 53.91 940 PRO A O 1
ATOM 7679 N N . SER A 1 941 ? 2.259 -6.893 -28.171 1.00 60.75 941 SER A N 1
ATOM 7680 C CA . SER A 1 941 ? 3.169 -6.509 -29.258 1.00 60.75 941 SER A CA 1
ATOM 7681 C C . SER A 1 941 ? 2.975 -5.055 -29.687 1.00 60.75 941 SER A C 1
ATOM 7683 O O . SER A 1 941 ? 3.952 -4.322 -29.818 1.00 60.75 941 SER A O 1
ATOM 7685 N N . LYS A 1 942 ? 1.724 -4.605 -29.846 1.00 67.12 942 LYS A N 1
ATOM 7686 C CA . LYS A 1 942 ? 1.429 -3.194 -30.157 1.00 67.12 942 LYS A CA 1
ATOM 7687 C C . LYS A 1 942 ? 1.757 -2.270 -28.993 1.00 67.12 942 LYS A C 1
ATOM 7689 O O . LYS A 1 942 ? 2.297 -1.188 -29.196 1.00 67.12 942 LYS A O 1
ATOM 7694 N N . LYS A 1 943 ? 1.493 -2.715 -27.763 1.00 64.12 943 LYS A N 1
ATOM 7695 C CA . LYS A 1 943 ? 1.864 -1.976 -26.556 1.00 64.12 943 LYS A CA 1
ATOM 7696 C C . LYS A 1 943 ? 3.377 -1.767 -26.490 1.00 64.12 943 LYS A C 1
ATOM 7698 O O . LYS A 1 943 ? 3.835 -0.676 -26.170 1.00 64.12 943 LYS A O 1
ATOM 7703 N N . GLN A 1 944 ? 4.158 -2.782 -26.859 1.00 64.31 944 GLN A N 1
ATOM 7704 C CA . GLN A 1 944 ? 5.612 -2.678 -26.956 1.00 64.31 944 GLN A CA 1
ATOM 7705 C C . GLN A 1 944 ? 6.068 -1.750 -28.091 1.00 64.31 944 GLN A C 1
ATOM 7707 O O . GLN A 1 944 ? 7.048 -1.030 -27.923 1.00 64.31 944 GLN A O 1
ATOM 7712 N N . GLU A 1 945 ? 5.356 -1.724 -29.217 1.00 75.12 945 GLU A N 1
ATOM 7713 C CA . GLU A 1 945 ? 5.621 -0.786 -30.311 1.00 75.12 945 GLU A CA 1
ATOM 7714 C C . GLU A 1 945 ? 5.386 0.668 -29.880 1.00 75.12 945 GLU A C 1
ATOM 7716 O O . GLU A 1 945 ? 6.271 1.503 -30.060 1.00 75.12 945 GLU A O 1
ATOM 7721 N N . TYR A 1 946 ? 4.251 0.962 -29.234 1.00 77.00 946 TYR A N 1
ATOM 7722 C CA . TYR A 1 946 ? 3.988 2.288 -28.669 1.00 77.00 946 TYR A CA 1
ATOM 7723 C C . TYR A 1 946 ? 5.000 2.658 -27.590 1.00 77.00 946 TYR A C 1
ATOM 7725 O O . TYR A 1 946 ? 5.485 3.784 -27.582 1.00 77.00 946 TYR A O 1
ATOM 7733 N N . LYS A 1 947 ? 5.374 1.712 -26.720 1.00 71.69 947 LYS A N 1
ATOM 7734 C CA . LYS A 1 947 ? 6.421 1.941 -25.722 1.00 71.69 947 LYS A CA 1
ATOM 7735 C C . LYS A 1 947 ? 7.739 2.333 -26.372 1.00 71.69 947 LYS A C 1
ATOM 7737 O O . LYS A 1 947 ? 8.344 3.310 -25.958 1.00 71.69 947 LYS A O 1
ATOM 7742 N N . LYS A 1 948 ? 8.155 1.597 -27.402 1.00 73.88 948 LYS A N 1
ATOM 7743 C CA . LYS A 1 948 ? 9.388 1.882 -28.127 1.00 73.88 948 LYS A CA 1
ATOM 7744 C C . LYS A 1 948 ? 9.353 3.272 -28.765 1.00 73.88 948 LYS A C 1
ATOM 7746 O O . LYS A 1 948 ? 10.314 4.000 -28.619 1.00 73.88 948 LYS A O 1
ATOM 7751 N N . GLN A 1 949 ? 8.237 3.664 -29.382 1.00 79.12 949 GLN A N 1
ATOM 7752 C CA . GLN A 1 949 ? 8.067 5.012 -29.948 1.00 79.12 949 GLN A CA 1
ATOM 7753 C C . GLN A 1 949 ? 8.067 6.135 -28.902 1.00 79.12 949 GLN A C 1
ATOM 7755 O O . GLN A 1 949 ? 8.272 7.284 -29.264 1.00 79.12 949 GLN A O 1
ATOM 7760 N N . ILE A 1 950 ? 7.746 5.831 -27.641 1.00 72.38 950 ILE A N 1
ATOM 7761 C CA . ILE A 1 950 ? 7.792 6.807 -26.545 1.00 72.38 950 ILE A CA 1
ATOM 7762 C C . ILE A 1 950 ? 9.188 6.862 -25.905 1.00 72.38 950 ILE A C 1
ATOM 7764 O O . ILE A 1 950 ? 9.585 7.915 -25.410 1.00 72.38 950 ILE A O 1
ATOM 7768 N N . ASP A 1 951 ? 9.886 5.724 -25.852 1.00 68.56 951 ASP A N 1
ATOM 7769 C CA . ASP A 1 951 ? 11.245 5.621 -25.315 1.00 68.56 951 ASP A CA 1
ATOM 7770 C C . ASP A 1 951 ? 12.298 6.177 -26.310 1.00 68.56 951 ASP A C 1
ATOM 7772 O O . ASP A 1 951 ? 13.310 6.720 -25.859 1.00 68.56 951 ASP A O 1
ATOM 7776 N N . ASP A 1 952 ? 12.059 6.034 -27.624 1.00 66.56 952 ASP A N 1
ATOM 7777 C CA . ASP A 1 952 ? 12.821 6.642 -28.737 1.00 66.56 952 ASP A CA 1
ATOM 7778 C C . ASP A 1 952 ? 12.548 8.159 -28.841 1.00 66.56 952 ASP A C 1
ATOM 7780 O O . ASP A 1 952 ? 13.525 8.920 -29.064 1.00 66.56 952 ASP A O 1
#

Secondary structure (DSSP, 8-state):
--HHHHHHHHHHHHSS---HHHHHHHHHHHSS--EEEEEEEEGGGS-GGGTTTEEEEEEEEEEE-SS-EEEEEEEEESSTTHHHHTHHHHHHHHHHHHTTTTSSPP-SEEEEEEE-TT-SEEEEEEEEE-----PPP--S---S-----TT-----------EEEEEEEEETTS--HHHHHHHHHHHT--SSPPPHHHHHHHT-HHHHHHHHHHHHHHHHHHHHHHHHHHHHH-HHHHHHHHHHT--HHHHHHHHHHHHHHHHHHHTTT-SSB-TTSPTT-S-TTHHHHHHTTSS---S-TIIIIIHIIIIIIIHHGGGGGGGTTEEGGGTEE-----SSTTSPGGG--TTT------GGGT---PBPTTS-B--SHHHHHTTS-B-SSPPBTTEEESSB-HHHHHHHHHHHHT--TTTHHHHHHHHHT--TTHHHHHHHHTT--PPPHHHHHHHHHHHHHHHHHHHHHSPPEEEEEE-S-EE-TTS-EE---EEEEEE----PPP--HHHHHHHHHHHHHHHHHHHHHHHHT--BTTB---S-HHHHHTHHHHHHHHHH--EEETT-TTSHHHHHHHHHHHHHHHHHGGG--TTS------------PPPP---------EEEESSSEEEE-TT--EEEEEEBTTSS-HHHHHHHHHHHHHHHHHSPSSPPHHHHHHHIIIIIHHHHHHHHTT-S--GGGSHHHHHHHHHHHHTTBTTTEEEEEEEE-SSEEEEEEEE-TT--HHHHHHHHHHHHHHHHHHHTT-TTS--B-SSPEEEE--SHHHHHHHHHHHHHHHHHTTPPTTSSEEEE-S-----------------------------PPPPPP--HHHHHHHIIIIIEEEEES-HHHHHHHHHHHHHHHHTT-S-GGG-PPPPP-TTTEEES-TT------TTTHHHHHHHHHHHHHHHH---HHHHHHHHHHHH-

Nearest PDB structures (foldseek):
  2fyx-assembly1_B  TM=5.327E-01  e=9.476E-03  Deinococcus radiodurans R1 = ATCC 13939 = DSM 20539
  2qb6-assembly1_A  TM=3.729E-01  e=8.469E-01  Saccharomyces cerevisiae
  6rw0-assembly1_A  TM=3.580E-01  e=3.843E+00  Homo sapiens

Radius of gyration: 36.26 Å; Cα contacts (8 Å, |Δi|>4): 1337; chains: 1; bounding box: 67×97×100 Å

Foldseek 3Di:
DDLVVLVVLLCVCFQAFHDPVSVVVNVCLLQVDWAADWDKDADPRQPPLLVQWWGIKIWGTWDDQPPFIETEIETETDAPCCQPPVQLSVLLSVLCVQCCVPVDDRGAWYFYWYAYPVRQKIKTKIKGWADDPPPPDPDDDPDDDDDDDPPPDDPPPPDPTGIFMFIEIGGNQADCLLLSVLRSVSSVPSPHGDDPVSVVSSSDLVVVLVVLLVLLVVLLVVQLVLQVVLLVVDVVNVVLCVVLVNHSNVVSLLLLLLVVLVLQVLCLQQPQAAQPGAGSVHHNLRLVCVLVQVQHDDDACCLLPVLCLQQPLQAQQPVCVVSVQQDPRRNHHHDHFHDDSSQDRSNGPSVPDGRRGDSLQAWDQDADPVRQGTSHSSSSSSSFAEHLDDADPRGHYSGHYLVSVLVSLLLSLLPDSVCVVVLVVLVVVPDPCSSVVSSVVSPRDDDDLVRLLVVLLVVLLVLCLCVVQDQDFDWQFDFFWFAAFQQHIGGDTHTDRDRPPPPQDRDDSVLSSQLLVCLSSCLSLLLVCLVVVDADPVRDHSRDPSCLVCLLVSLVSLLQAADEAAACRLVSNLLSNLVSSLSSNSSSVSSDDPVSQPPDDPDDDDDDDDDDDDDDDDDDWDWDDDSGIDTDDAFFKKKKKWWWQFQADPVVVVVLVVVLVVVCVVVPDDDDPVVVVVSCVRRVVVVLVSSLLRNTQLCCLDLVLVVLLVCLLCVQDPNQKPWQKKKFASTMIITIIHGHPPDTPVVSVCSSLVRSCQVVCVVVVNPPDGTIDPDMGMDTQDDPQSVVVSRVCRVCSCVVSVHDPSRMDIDGDPDDDDDDDDDDDDDDYDDDDDDDDDDDDDDDDDRDDSFSLVSLQSCLQNHAAYEHQRPSSLSSSLSSSQSNNSSRDSRPVPDDHRFDCDHRRDNDNSVDDDDDDPVCVVVVVVLVVLVVVLRPDSDPVVVVVSVVSNVD

Mean predicted aligned error: 18.13 Å